Protein AF-0000000077050256 (afdb_homodimer)

Sequence (1268 aa):
MPIDPNLLASLEGQSPIETLSKAVEKNPDDFDSWTKLLSKLDDQDIETMRKYYEQFLGRFPLCYGYWKKYCDQEIKRGSLKKQETIDRVNSIWSRAVAAAPYCVDMWIYYMSFASTYMIAEARDLFQKAVSLVGTDPGAGKLWDSYVMYESSCNSPETLAALYARLLSTPFKDLATYWDPYMAFASQQTVEILASDEELKTLETAFDGDERNKLKSDEDRHIMLKKMLIDARKAVFDMTLEKVKARNVFDKKFKRLYFHFKPVSQNDLANWRAYLDWELINGTTDSITVLFERCLIPCAYYEEFWVKYINWAHMARGLEDSMLIANRCLESYLPHSVKILLTKAELLEEAGDVEKTKSYCEEIVTKRCPELLEGIVFYIELLLRQHDRDGAEELMERFSNEDYSVEANGFIVVYMANYYWKVRKDLSMARSVLTSNKDRCQKSLPFWKFFMNFLYSTAEHPADELLALRGDCMGSALDYASKLEMYQLFLQYYATICEDVANIKQMKLDYSLWKLAVSAEQQAEEQRASQKRPSEESAQNTQTQSQAATQTQPMVQQQQQQQQPMMQQQQQQQPMMQQQPMMQQQPMMQMGQAMPQQMGTVPTDPNSPEYAQYYYQYYQYYGMNYGAQQPVPQKMPIDPNLLASLEGQSPIETLSKAVEKNPDDFDSWTKLLSKLDDQDIETMRKYYEQFLGRFPLCYGYWKKYCDQEIKRGSLKKQETIDRVNSIWSRAVAAAPYCVDMWIYYMSFASTYMIAEARDLFQKAVSLVGTDPGAGKLWDSYVMYESSCNSPETLAALYARLLSTPFKDLATYWDPYMAFASQQTVEILASDEELKTLETAFDGDERNKLKSDEDRHIMLKKMLIDARKAVFDMTLEKVKARNVFDKKFKRLYFHFKPVSQNDLANWRAYLDWELINGTTDSITVLFERCLIPCAYYEEFWVKYINWAHMARGLEDSMLIANRCLESYLPHSVKILLTKAELLEEAGDVEKTKSYCEEIVTKRCPELLEGIVFYIELLLRQHDRDGAEELMERFSNEDYSVEANGFIVVYMANYYWKVRKDLSMARSVLTSNKDRCQKSLPFWKFFMNFLYSTAEHPADELLALRGDCMGSALDYASKLEMYQLFLQYYATICEDVANIKQMKLDYSLWKLAVSAEQQAEEQRASQKRPSEESAQNTQTQSQAATQTQPMVQQQQQQQQPMMQQQQQQQPMMQQQPMMQQQPMMQMGQAMPQQMGTVPTDPNSPEYAQYYYQYYQYYGMNYGAQQPVPQK

Radius of gyration: 46.55 Å; Cα contacts (8 Å, |Δi|>4): 1087; chains: 2; bounding box: 135×128×96 Å

InterPro domains:
  IPR003107 HAT (Half-A-TPR) repeat [SM00386] (44-76)
  IPR003107 HAT (Half-A-TPR) repeat [SM00386] (84-116)
  IPR003107 HAT (Half-A-TPR) repeat [SM00386] (117-152)
  IPR003107 HAT (Half-A-TPR) repeat [SM00386] (154-187)
  IPR003107 HAT (Half-A-TPR) repeat [SM00386] (282-314)
  IPR003107 HAT (Half-A-TPR) repeat [SM00386] (424-456)
  IPR011990 Tetratricopeptide-like helical domain superfamily [G3DSA:1.25.40.10] (21-195)
  IPR011990 Tetratricopeptide-like helical domain superfamily [G3DSA:1.25.40.10] (262-563)
  IPR011990 Tetratricopeptide-like helical domain superfamily [SSF48452] (22-460)
  IPR059164 PRP39, C-terminal HAT repeat [PF23241] (245-382)

Organism: Blastocystis hominis (NCBI:txid12968)

Secondary structure (DSSP, 8-state):
----HHHHHHHS-S-HHHHHHHHHHH-TT-HHHHHHHHHTGGGS-HHHHHHHHHHHHHH-TT-HHHHHHHHHHHHHHH-TTSHHHHHHHHHHHHHHHHH-TT-HHHHHHHHHHHHHH-HHHHHHHHHHHHHHHTTSTT-HHHHHHHHHHHHHTT-HHHHHHHHHHHHTS--TTGGGGHHHHHHHHHTS-HHHHS-HHHHHHHHHHHHT-GGGTT--HHHHHHHHHHHHHHHHHHHHHHHHHHHHHHHHHHTT-S--S--SSPPPHHHHHHHHHHHHHHHHH--HHHHHHHHHHHTTTTTT-HHHHHHHHHHHHHHT-HHHHHHHHHHHHHHT-TT-HHHHHHHHHHHHHTT-HHHHHHHHHHIIIII-TT-HHHHHHHHHHHHHTT-HHHHHHHHHHHHHS---HHHHHHHHHHHHHIIIIIS--HHHHHHHHHHTTTTTTT-HHHHHHHHHHHHHH-SSHHHHHHHHHHHHHTSS--HHHHHHHHHHHHHHHHHH-S-HHHHHHHHHHHHHHHHHHHHHHHHHHHHHHHTS---HHHHTTTGGGG---------------------------------------------------S------TTSHHHHHHHHHHHHHTT------------/----HHHHHHHS-S-HHHHHHHHHHH-TT-HHHHHHHHHTGGGS-HHHHHHHHHHHHHH-TT-HHHHHHHHHHHHHHH-TTSHHHHHHHHHHHHHHHHH-TT-HHHHHHHHHHHHHH-HHHHHHHHHHHHHHHTTSTT-HHHHHHHHHHHHHTT-HHHHHHHHHHHHTS--TTGGGGHHHHHHHHHTS-HHHHS-HHHHHHHHHHHHT-GGGTT--HHHHHHHHHHHHHHHHHHHHHHHHHHHHHHHHHHTT-S--S--SSPPPHHHHHHHHHHHHHHHHH--HHHHHHHHHHHTTTTTT-HHHHHHHHHHHHHHT-HHHHHHHHHHHHHHT-TT-HHHHHHHHHHHHHTT-HHHHHHHHHHIIIII-TT-HHHHHHHHHHHHHTT-HHHHHHHHHHHHHS---HHHHHHHHHHHHHIIIIIS--HHHHHHHHHHTTTTTTT-HHHHHHHHHHHHHH-SSHHHHHHHHHHHHHTSS--HHHHHHHHHHHHHHHHHH-S-HHHHHHHHHHHHHHHHHHHHHHHHHHHHHHHTS---GGGTGGGGTTTS--------------------------------------------------S------TTSHHHHHHHHHHHHHTT------------

Solvent-accessible surface area (backbone atoms only — not comparable to full-atom values): 71798 Å² total; per-residue (Å²): 128,85,75,53,64,66,55,52,57,64,69,47,57,78,48,72,59,56,52,30,50,51,49,29,69,73,34,75,80,42,58,70,45,45,55,56,39,62,71,61,36,81,85,48,57,66,66,61,41,50,52,51,52,52,53,49,41,70,65,42,48,61,42,53,70,55,55,49,51,51,42,49,51,49,41,73,74,56,34,78,86,34,66,69,37,46,52,52,42,48,52,53,44,53,50,45,40,67,67,31,58,54,42,48,69,51,47,39,56,42,47,63,48,28,57,73,75,34,58,89,53,26,62,62,50,48,53,53,46,44,72,53,22,42,52,38,62,76,24,51,67,44,52,52,53,50,52,52,52,39,58,72,65,71,38,66,48,60,40,30,52,48,50,56,51,53,45,59,40,41,23,68,60,49,80,70,49,54,61,61,48,49,61,52,50,72,77,50,54,47,79,46,57,36,52,74,67,54,44,52,53,49,48,51,58,49,66,67,36,76,86,49,73,78,54,50,74,66,54,48,49,53,50,52,34,51,50,49,52,50,53,50,47,52,44,31,51,55,24,49,51,55,30,56,66,49,42,74,51,62,71,68,54,89,69,74,58,46,56,91,63,82,74,54,66,66,48,52,52,46,49,51,52,45,49,55,48,33,71,74,72,48,48,77,63,59,38,50,49,48,51,51,45,51,38,44,39,38,53,81,42,63,70,61,53,53,53,48,31,56,48,32,36,75,75,67,25,67,67,58,19,50,51,51,46,50,50,41,35,72,65,58,42,69,56,36,58,70,57,53,53,49,46,42,52,52,36,43,70,72,62,42,56,66,61,28,52,52,52,41,50,42,38,36,68,66,75,39,56,85,38,63,68,53,47,53,51,45,32,27,50,27,42,32,67,71,30,56,66,62,23,53,51,50,48,51,54,57,59,72,48,86,69,50,63,67,55,43,16,46,47,49,45,52,50,25,46,42,24,42,41,69,69,60,34,59,68,60,17,49,50,52,53,65,74,37,48,76,79,26,30,63,20,66,50,33,53,49,40,52,49,51,49,37,54,54,65,44,91,57,32,54,62,53,49,56,52,47,47,54,53,55,71,69,37,67,43,54,66,72,58,44,51,53,48,48,53,49,49,49,59,57,39,52,61,61,35,67,48,68,67,58,53,52,49,49,51,50,50,50,51,50,50,52,48,50,52,50,48,50,51,49,50,51,48,50,54,53,56,67,65,51,71,73,61,70,69,60,60,67,60,61,66,66,67,70,64,88,69,71,84,72,80,77,78,76,79,82,78,90,79,83,89,83,86,91,80,90,84,87,91,81,87,91,81,87,86,83,90,85,86,86,81,84,81,84,82,82,81,72,79,75,78,71,81,77,75,49,76,59,71,65,76,48,84,82,37,75,66,26,51,48,51,50,30,49,48,28,30,66,70,52,10,61,64,77,79,77,74,78,74,82,75,130,128,83,76,52,64,65,56,53,58,66,68,48,59,79,48,72,58,56,50,29,50,50,49,31,69,75,33,76,81,43,59,69,46,45,55,55,39,61,69,62,34,81,84,48,57,67,68,62,40,51,52,52,52,50,52,48,39,70,67,42,49,62,42,52,69,56,56,51,50,51,42,50,52,48,42,72,74,56,33,80,87,35,68,68,36,47,52,52,43,49,52,51,43,54,50,45,41,67,65,31,58,53,43,47,70,50,48,41,56,41,47,63,48,30,58,72,76,34,58,90,55,28,62,62,50,49,54,54,45,44,76,52,22,42,51,39,61,76,25,52,66,44,53,50,52,50,52,53,51,40,57,71,67,71,40,65,47,61,42,30,52,47,49,56,51,52,46,60,41,41,25,69,59,48,81,70,48,54,60,60,47,50,60,52,51,73,76,49,54,48,78,46,56,36,52,73,66,52,44,51,53,49,48,51,58,48,65,67,36,75,85,49,73,79,53,50,74,68,54,46,50,55,50,51,34,51,52,51,53,49,53,50,47,52,44,30,51,55,24,48,52,55,31,54,68,49,43,72,50,63,70,68,53,88,70,75,59,46,58,91,62,80,74,53,69,66,46,50,52,47,50,52,52,45,51,55,49,34,70,72,72,48,48,76,64,58,38,50,46,48,51,52,44,50,38,43,39,39,51,81,41,63,70,61,52,54,52,46,32,56,47,30,37,74,75,67,25,67,66,57,19,48,51,50,46,48,50,42,36,73,64,58,41,68,53,36,59,71,56,52,52,50,45,42,52,51,35,42,70,73,64,42,55,66,61,29,51,52,51,43,49,42,38,36,68,68,76,38,57,86,37,61,68,52,48,53,49,45,35,26,50,28,41,33,67,70,31,54,67,62,23,50,51,51,50,51,55,58,60,71,48,86,69,50,62,65,53,44,17,46,47,48,46,52,52,23,46,41,25,41,42,72,68,60,34,59,67,62,17,49,49,52,52,66,74,36,47,75,80,27,31,65,20,65,51,33,53,50,41,52,50,52,51,39,53,55,65,44,91,56,31,53,61,53,49,55,52,47,49,53,54,56,70,67,37,66,43,54,66,72,57,45,52,54,49,49,54,49,52,49,58,58,40,51,61,60,36,67,47,69,67,57,53,52,50,48,51,50,50,51,50,49,50,52,47,50,52,50,51,50,52,50,49,50,48,50,54,54,56,67,66,53,71,74,62,72,68,61,62,69,58,66,69,67,76,70,74,82,77,76,87,86,84,83,81,87,81,76,78,93,80,87,82,85,73,92,72,89,79,85,88,77,89,80,88,90,88,90,90,81,85,78,86,81,81,87,80,84,83,70,80,74,78,68,84,75,76,45,73,61,71,64,77,48,86,82,37,73,65,27,51,47,52,51,30,49,48,28,32,66,73,52,13,64,67,79,77,77,75,77,75,83,76,130

Foldseek 3Di:
DPPDVVVVVVVVPCPLLNVLVVVCVVPVPPVVSLVVNLVPCLPPDLVVNVVSLVSNCLQVLQQLVSLVVNLVSLCVVPNLVDPVSLVVNLVSLVVSCVSQVQDLVSLLVNLVSCVVNVVVCNLVSLVSNCLQHVQEQPNVSSLVSNLVSVVVVVQLLVSLVSLLVLLLHAYNCSVVCLVVNCVSLVPDWLPSNDDPVLLVVLVVVQVVDPVNVPPDPVVVRVVSSVVVSVVSVVSNVVSVVVNVVLCVLVVQAPDQAADPDDGDPSNVVSLVVSLVVCLVVHDPSVSVSSLSSVCRHVVQPVVSLVVVLVVCCVVPRLVVSLVSLVCSCPRHAVQAPVSLLVNLVSCVVVVPLVVSLVSLVCNCPPRPVQDLVSLVSNLVSCVVVVNNVVSLVSLVVVLPDDDDLLSNLLSLLVNLCCCVPPVVPLPVSLVSLVVCCQVNLAPLLSLVSNLVSLLPDPPQSLVVLVVSLVSNCPGPHDLVSNLVVLVVSLVSNVVRPDDVVVSVVSVVVSVVSVVVVVVVVVVVVVVVVVPPPCVVVVPPPPPPPPDDPDDDDDPDDDDDDDDDDDDDDDDDDDDDDDDDDDDDDDPDPPPPDPDPPRPDCPPPCPDPVNCVVSCCSSVVSVNNPDPDDPDPDD/DPPPVVVVVVVVPCPLLNVLVVVCVVPVPPVVSLVVNLVPCLPPDLVVNVVSLVSNCLQVLQQLVSLVVNLVSLCVVPNLVDVVSLVVNLVSLVVSCVLQVQDLVSLLVNLVSCVPNVVVCNLVSLVSNCLQHVQEQPNVSSLVSNLVSVVVVVQLLVSLVSLLVLLLHAYNCSVVCLVVNCVSLVPDWLPSNDDPVLLVVLVVVQVVDPVNVPPDPVVVRVVSSVVVSVVSVVSNVVSVVVNVVLCVLVVQAPDQAADPDDGDPSNVVSLVVSLVVCLVVHDPSVSVSSLSSVCRHVVQPVVSLLVVLVVCCVVPRLVVSLVSLCCSCPRHAVQAPVSLLVNLVSCVVVVPLVVSLVSLVCNCPPRPVQDLVSLVSNLVSCVVVVNNVVSLVSLVVVLPDDDDLLSNLLSLLVNLCCCVPPVVPLPVSLVSLVVCCQVNLAPLLSLVSNLVSLLPDPPQSLVVLVVSLVSNVPGPYDLVSNLVVLVVSLVSNVVRPDDVVVSVVSVVVSVVSVVVVVVVVVVVVVVVVVPPPPVVVVPPPPPPPPDDPDDDDDDDDDDDDDDDDDDDDDDDDDDDDDDDDDDDDDPDPPPPPPPCPRPDQPPPCPDPVNCVVSCVSSVVSVNNPDPPDPDPDD

Structure (mmCIF, N/CA/C/O backbone):
data_AF-0000000077050256-model_v1
#
loop_
_entity.id
_entity.type
_entity.pdbx_description
1 polymer 'Suppressor of forked domain-containing protein'
#
loop_
_atom_site.group_PDB
_atom_site.id
_atom_site.type_symbol
_atom_site.label_atom_id
_atom_site.label_alt_id
_atom_site.label_comp_id
_atom_site.label_asym_id
_atom_site.label_entity_id
_atom_site.label_seq_id
_atom_site.pdbx_PDB_ins_code
_atom_site.Cartn_x
_atom_site.Cartn_y
_atom_site.Cartn_z
_atom_site.occupancy
_atom_site.B_iso_or_equiv
_atom_site.auth_seq_id
_atom_site.auth_comp_id
_atom_site.auth_asym_id
_atom_site.auth_atom_id
_atom_site.pdbx_PDB_model_num
ATOM 1 N N . MET A 1 1 ? 68.938 -27.359 -32.656 1 33.06 1 MET A N 1
ATOM 2 C CA . MET A 1 1 ? 68.438 -27.891 -31.375 1 33.06 1 MET A CA 1
ATOM 3 C C . MET A 1 1 ? 66.938 -28.109 -31.406 1 33.06 1 MET A C 1
ATOM 5 O O . MET A 1 1 ? 66.188 -27.203 -31.781 1 33.06 1 MET A O 1
ATOM 9 N N . PRO A 1 2 ? 66.438 -29.312 -31.5 1 42.5 2 PRO A N 1
ATOM 10 C CA . PRO A 1 2 ? 65 -29.625 -31.641 1 42.5 2 PRO A CA 1
ATOM 11 C C . PRO A 1 2 ? 64.125 -29.047 -30.5 1 42.5 2 PRO A C 1
ATOM 13 O O . PRO A 1 2 ? 64.625 -29.016 -29.344 1 42.5 2 PRO A O 1
ATOM 16 N N . ILE A 1 3 ? 63.406 -27.875 -30.859 1 47.66 3 ILE A N 1
ATOM 17 C CA . ILE A 1 3 ? 62.5 -27.234 -29.906 1 47.66 3 ILE A CA 1
ATOM 18 C C . ILE A 1 3 ? 61.688 -28.281 -29.172 1 47.66 3 ILE A C 1
ATOM 20 O O . ILE A 1 3 ? 61.156 -29.203 -29.797 1 47.66 3 ILE A O 1
ATOM 24 N N . ASP A 1 4 ? 62.062 -28.484 -27.953 1 47.81 4 ASP A N 1
ATOM 25 C CA . ASP A 1 4 ? 61.406 -29.453 -27.062 1 47.81 4 ASP A CA 1
ATOM 26 C C . ASP A 1 4 ? 59.906 -29.438 -27.219 1 47.81 4 ASP A C 1
ATOM 28 O O . ASP A 1 4 ? 59.281 -28.375 -27.125 1 47.81 4 ASP A O 1
ATOM 32 N N . PRO A 1 5 ? 59.312 -30.391 -27.922 1 52.81 5 PRO A N 1
ATOM 33 C CA . PRO A 1 5 ? 57.875 -30.453 -28.125 1 52.81 5 PRO A CA 1
ATOM 34 C C . PRO A 1 5 ? 57.062 -30.172 -26.844 1 52.81 5 PRO A C 1
ATOM 36 O O . PRO A 1 5 ? 55.906 -29.75 -26.922 1 52.81 5 PRO A O 1
ATOM 39 N N . ASN A 1 6 ? 57.656 -30.516 -25.766 1 48.84 6 ASN A N 1
ATOM 40 C CA . ASN A 1 6 ? 57 -30.219 -24.5 1 48.84 6 ASN A CA 1
ATOM 41 C C . ASN A 1 6 ? 56.906 -28.719 -24.234 1 48.84 6 ASN A C 1
ATOM 43 O O . ASN A 1 6 ? 56 -28.234 -23.578 1 48.84 6 ASN A O 1
ATOM 47 N N . LEU A 1 7 ? 58 -27.938 -24.422 1 48.88 7 LEU A N 1
ATOM 48 C CA . LEU A 1 7 ? 57.969 -26.484 -24.312 1 48.88 7 LEU A CA 1
ATOM 49 C C . LEU A 1 7 ? 57 -25.875 -25.312 1 48.88 7 LEU A C 1
ATOM 51 O O . LEU A 1 7 ? 56.281 -24.938 -25 1 48.88 7 LEU A O 1
ATOM 55 N N . LEU A 1 8 ? 57 -26.328 -26.625 1 44.5 8 LEU A N 1
ATOM 56 C CA . LEU A 1 8 ? 55.969 -25.875 -27.562 1 44.5 8 LEU A CA 1
ATOM 57 C C . LEU A 1 8 ? 54.562 -26.188 -27.031 1 44.5 8 LEU A C 1
ATOM 59 O O . LEU A 1 8 ? 53.656 -25.359 -27.156 1 44.5 8 LEU A O 1
ATOM 63 N N . ALA A 1 9 ? 54.344 -27.391 -26.5 1 48.91 9 ALA A N 1
ATOM 64 C CA . ALA A 1 9 ? 53.062 -27.734 -25.875 1 48.91 9 ALA A CA 1
ATOM 65 C C . ALA A 1 9 ? 52.781 -26.781 -24.703 1 48.91 9 ALA A C 1
ATOM 67 O O . ALA A 1 9 ? 51.625 -26.406 -24.484 1 48.91 9 ALA A O 1
ATOM 68 N N . SER A 1 10 ? 53.688 -26.422 -23.828 1 47.28 10 SER A N 1
ATOM 69 C CA . SER A 1 10 ? 53.531 -25.469 -22.75 1 47.28 10 SER A CA 1
ATOM 70 C C . SER A 1 10 ? 53.312 -24.062 -23.281 1 47.28 10 SER A C 1
ATOM 72 O O . SER A 1 10 ? 52.719 -23.219 -22.594 1 47.28 10 SER A O 1
ATOM 74 N N . LEU A 1 11 ? 54.094 -23.469 -24.125 1 45.75 11 LEU A N 1
ATOM 75 C CA . LEU A 1 11 ? 53.906 -22.156 -24.75 1 45.75 11 LEU A CA 1
ATOM 76 C C . LEU A 1 11 ? 52.625 -22.125 -25.562 1 45.75 11 LEU A C 1
ATOM 78 O O . LEU A 1 11 ? 52.219 -21.062 -26.047 1 45.75 11 LEU A O 1
ATOM 82 N N . GLU A 1 12 ? 52.312 -23.203 -26.422 1 43.84 12 GLU A N 1
ATOM 83 C CA . GLU A 1 12 ? 51 -23.25 -27.047 1 43.84 12 GLU A CA 1
ATOM 84 C C . GLU A 1 12 ? 49.906 -23.094 -26.016 1 43.84 12 GLU A C 1
ATOM 86 O O . GLU A 1 12 ? 49.875 -23.797 -25 1 43.84 12 GLU A O 1
ATOM 91 N N . GLY A 1 13 ? 49.469 -21.938 -25.578 1 48.62 13 GLY A N 1
ATOM 92 C CA . GLY A 1 13 ? 48.406 -21.484 -24.703 1 48.62 13 GLY A CA 1
ATOM 93 C C . GLY A 1 13 ? 47.344 -22.547 -24.453 1 48.62 13 GLY A C 1
ATOM 94 O O . GLY A 1 13 ? 47.312 -23.578 -25.125 1 48.62 13 GLY A O 1
ATOM 95 N N . GLN A 1 14 ? 46.938 -22.656 -23.172 1 57.84 14 GLN A N 1
ATOM 96 C CA . GLN A 1 14 ? 45.875 -23.609 -22.859 1 57.84 14 GLN A CA 1
ATOM 97 C C . GLN A 1 14 ? 44.906 -23.734 -24.047 1 57.84 14 GLN A C 1
ATOM 99 O O . GLN A 1 14 ? 44.469 -22.734 -24.609 1 57.84 14 GLN A O 1
ATOM 104 N N . SER A 1 15 ? 45 -24.812 -24.766 1 72.31 15 SER A N 1
ATOM 105 C CA . SER A 1 15 ? 44.062 -25.078 -25.859 1 72.31 15 SER A CA 1
ATOM 106 C C . SER A 1 15 ? 42.656 -24.625 -25.5 1 72.31 15 SER A C 1
ATOM 108 O O . SER A 1 15 ? 42.281 -24.578 -24.328 1 72.31 15 SER A O 1
ATOM 110 N N . PRO A 1 16 ? 42.094 -23.859 -26.422 1 80.56 16 PRO A N 1
ATOM 111 C CA . PRO A 1 16 ? 40.719 -23.406 -26.203 1 80.56 16 PRO A CA 1
ATOM 112 C C . PRO A 1 16 ? 39.812 -24.469 -25.562 1 80.56 16 PRO A C 1
ATOM 114 O O . PRO A 1 16 ? 39 -24.156 -24.719 1 80.56 16 PRO A O 1
ATOM 117 N N . ILE A 1 17 ? 40.125 -25.688 -25.781 1 85.69 17 ILE A N 1
ATOM 118 C CA . ILE A 1 17 ? 39.312 -26.781 -25.25 1 85.69 17 ILE A CA 1
ATOM 119 C C . ILE A 1 17 ? 39.594 -26.969 -23.766 1 85.69 17 ILE A C 1
ATOM 121 O O . ILE A 1 17 ? 38.688 -27.219 -22.969 1 85.69 17 ILE A O 1
ATOM 125 N N . GLU A 1 18 ? 40.844 -26.844 -23.469 1 85.62 18 GLU A N 1
ATOM 126 C CA . GLU A 1 18 ? 41.25 -27 -22.062 1 85.62 18 GLU A CA 1
ATOM 127 C C . GLU A 1 18 ? 40.656 -25.891 -21.203 1 85.62 18 GLU A C 1
ATOM 129 O O . GLU A 1 18 ? 40.188 -26.141 -20.078 1 85.62 18 GLU A O 1
ATOM 134 N N . THR A 1 19 ? 40.688 -24.797 -21.797 1 89.44 19 THR A N 1
ATOM 135 C CA . THR A 1 19 ? 40.156 -23.656 -21.078 1 89.44 19 THR A CA 1
ATOM 136 C C . THR A 1 19 ? 38.625 -23.812 -20.891 1 89.44 19 THR A C 1
ATOM 138 O O . THR A 1 19 ? 38.125 -23.578 -19.797 1 89.44 19 THR A O 1
ATOM 141 N N . LEU A 1 20 ? 38.031 -24.203 -21.906 1 90 20 LEU A N 1
ATOM 142 C CA . LEU A 1 20 ? 36.594 -24.359 -21.859 1 90 20 LEU A CA 1
ATOM 143 C C . LEU A 1 20 ? 36.219 -25.547 -20.969 1 90 20 LEU A C 1
ATOM 145 O O . LEU A 1 20 ? 35.188 -25.484 -20.266 1 90 20 LEU A O 1
ATOM 149 N N . SER A 1 21 ? 36.969 -26.547 -20.969 1 90.44 21 SER A N 1
ATOM 150 C CA . SER A 1 21 ? 36.719 -27.719 -20.125 1 90.44 21 SER A CA 1
ATOM 151 C C . SER A 1 21 ? 36.812 -27.359 -18.656 1 90.44 21 SER A C 1
ATOM 153 O O . SER A 1 21 ? 36 -27.828 -17.844 1 90.44 21 SER A O 1
ATOM 155 N N . LYS A 1 22 ? 37.688 -26.594 -18.359 1 91.06 22 LYS A N 1
ATOM 156 C CA . LYS A 1 22 ? 37.844 -26.141 -16.984 1 91.06 22 LYS A CA 1
ATOM 157 C C . LYS A 1 22 ? 36.688 -25.25 -16.562 1 91.06 22 LYS A C 1
ATOM 159 O O . LYS A 1 22 ? 36.25 -25.312 -15.414 1 91.06 22 LYS A O 1
ATOM 164 N N . ALA A 1 23 ? 36.25 -24.516 -17.453 1 90.44 23 ALA A N 1
ATOM 165 C CA . ALA A 1 23 ? 35.156 -23.594 -17.172 1 90.44 23 ALA A CA 1
ATOM 166 C C . ALA A 1 23 ? 33.875 -24.375 -16.844 1 90.44 23 ALA A C 1
ATOM 168 O O . ALA A 1 23 ? 33.156 -24.031 -15.898 1 90.44 23 ALA A O 1
ATOM 169 N N . VAL A 1 24 ? 33.594 -25.422 -17.547 1 91.19 24 VAL A N 1
ATOM 170 C CA . VAL A 1 24 ? 32.344 -26.172 -17.359 1 91.19 24 VAL A CA 1
ATOM 171 C C . VAL A 1 24 ? 32.469 -27.062 -16.125 1 91.19 24 VAL A C 1
ATOM 173 O O . VAL A 1 24 ? 31.484 -27.375 -15.469 1 91.19 24 VAL A O 1
ATOM 176 N N . GLU A 1 25 ? 33.688 -27.453 -15.828 1 90.62 25 GLU A N 1
ATOM 177 C CA . GLU A 1 25 ? 33.906 -28.234 -14.617 1 90.62 25 GLU A CA 1
ATOM 178 C C . GLU A 1 25 ? 33.75 -27.359 -13.367 1 90.62 25 GLU A C 1
ATOM 180 O O . GLU A 1 25 ? 33.25 -27.828 -12.344 1 90.62 25 GLU A O 1
ATOM 185 N N . LYS A 1 26 ? 34.156 -26.172 -13.531 1 90.62 26 LYS A N 1
ATOM 186 C CA . LYS A 1 26 ? 34.031 -25.234 -12.422 1 90.62 26 LYS A CA 1
ATOM 187 C C . LYS A 1 26 ? 32.562 -24.844 -12.211 1 90.62 26 LYS A C 1
ATOM 189 O O . LYS A 1 26 ? 32.125 -24.734 -11.07 1 90.62 26 LYS A O 1
ATOM 194 N N . ASN A 1 27 ? 31.938 -24.594 -13.367 1 91.25 27 ASN A N 1
ATOM 195 C CA . ASN A 1 27 ? 30.516 -24.25 -13.305 1 91.25 27 ASN A CA 1
ATOM 196 C C . ASN A 1 27 ? 29.703 -25.062 -14.305 1 91.25 27 ASN A C 1
ATOM 198 O O . ASN A 1 27 ? 29.438 -24.594 -15.414 1 91.25 27 ASN A O 1
ATOM 202 N N . PRO A 1 28 ? 29.266 -26.109 -13.781 1 88.75 28 PRO A N 1
ATOM 203 C CA . PRO A 1 28 ? 28.531 -27.016 -14.68 1 88.75 28 PRO A CA 1
ATOM 204 C C . PRO A 1 28 ? 27.234 -26.391 -15.188 1 88.75 28 PRO A C 1
ATOM 206 O O . PRO A 1 28 ? 26.625 -26.906 -16.125 1 88.75 28 PRO A O 1
ATOM 209 N N . ASP A 1 29 ? 26.797 -25.281 -14.664 1 87.12 29 ASP A N 1
ATOM 210 C CA . ASP A 1 29 ? 25.547 -24.672 -15.078 1 87.12 29 ASP A CA 1
ATOM 211 C C . ASP A 1 29 ? 25.766 -23.578 -16.109 1 87.12 29 ASP A C 1
ATOM 213 O O . ASP A 1 29 ? 24.812 -22.969 -16.609 1 87.12 29 ASP A O 1
ATOM 217 N N . ASP A 1 30 ? 27.016 -23.391 -16.438 1 89.56 30 ASP A N 1
ATOM 218 C CA . ASP A 1 30 ? 27.344 -22.359 -17.406 1 89.56 30 ASP A CA 1
ATOM 219 C C . ASP A 1 30 ? 27.062 -22.828 -18.828 1 89.56 30 ASP A C 1
ATOM 221 O O . ASP A 1 30 ? 27.938 -23.391 -19.5 1 89.56 30 ASP A O 1
ATOM 225 N N . PHE A 1 31 ? 25.969 -22.531 -19.359 1 90.19 31 PHE A N 1
ATOM 226 C CA . PHE A 1 31 ? 25.484 -23 -20.656 1 90.19 31 PHE A CA 1
ATOM 227 C C . PHE A 1 31 ? 26.344 -22.453 -21.781 1 90.19 31 PHE A C 1
ATOM 229 O O . PHE A 1 31 ? 26.625 -23.156 -22.75 1 90.19 31 PHE A O 1
ATOM 236 N N . ASP A 1 32 ? 26.719 -21.25 -21.688 1 89.88 32 ASP A N 1
ATOM 237 C CA . ASP A 1 32 ? 27.5 -20.594 -22.734 1 89.88 32 ASP A CA 1
ATOM 238 C C . ASP A 1 32 ? 28.844 -21.281 -22.922 1 89.88 32 ASP A C 1
ATOM 240 O O . ASP A 1 32 ? 29.281 -21.531 -24.047 1 89.88 32 ASP A O 1
ATOM 244 N N . SER A 1 33 ? 29.469 -21.578 -21.891 1 92.12 33 SER A N 1
ATOM 245 C CA . SER A 1 33 ? 30.75 -22.266 -21.953 1 92.12 33 SER A CA 1
ATOM 246 C C . SER A 1 33 ? 30.594 -23.672 -22.531 1 92.12 33 SER A C 1
ATOM 248 O O . SER A 1 33 ? 31.438 -24.141 -23.297 1 92.12 33 SER A O 1
ATOM 250 N N . TRP A 1 34 ? 29.5 -24.328 -22.156 1 93.12 34 TRP A N 1
ATOM 251 C CA . TRP A 1 34 ? 29.219 -25.641 -22.703 1 93.12 34 TRP A CA 1
ATOM 252 C C . TRP A 1 34 ? 29.062 -25.594 -24.219 1 93.12 34 TRP A C 1
ATOM 254 O O . TRP A 1 34 ? 29.641 -26.391 -24.938 1 93.12 34 TRP A O 1
ATOM 264 N N . THR A 1 35 ? 28.266 -24.688 -24.719 1 91.62 35 THR A N 1
ATOM 265 C CA . THR A 1 35 ? 28 -24.562 -26.141 1 91.62 35 THR A CA 1
ATOM 266 C C . THR A 1 35 ? 29.297 -24.312 -26.906 1 91.62 35 THR A C 1
ATOM 268 O O . THR A 1 35 ? 29.516 -24.891 -27.984 1 91.62 35 THR A O 1
ATOM 271 N N . LYS A 1 36 ? 30.156 -23.484 -26.391 1 92.38 36 LYS A N 1
ATOM 272 C CA . LYS A 1 36 ? 31.438 -23.219 -27 1 92.38 36 LYS A CA 1
ATOM 273 C C . LYS A 1 36 ? 32.312 -24.453 -27.016 1 92.38 36 LYS A C 1
ATOM 275 O O . LYS A 1 36 ? 33 -24.75 -28 1 92.38 36 LYS A O 1
ATOM 280 N N . LEU A 1 37 ? 32.281 -25.141 -25.953 1 93.56 37 LEU A N 1
ATOM 281 C CA . LEU A 1 37 ? 33.094 -26.359 -25.844 1 93.56 37 LEU A CA 1
ATOM 282 C C . LEU A 1 37 ? 32.656 -27.406 -26.859 1 93.56 37 LEU A C 1
ATOM 284 O O . LEU A 1 37 ? 33.469 -27.953 -27.594 1 93.56 37 LEU A O 1
ATOM 288 N N . LEU A 1 38 ? 31.406 -27.672 -26.938 1 93.81 38 LEU A N 1
ATOM 289 C CA . LEU A 1 38 ? 30.859 -28.703 -27.812 1 93.81 38 LEU A CA 1
ATOM 290 C C . LEU A 1 38 ? 31.094 -28.344 -29.281 1 93.81 38 LEU A C 1
ATOM 292 O O . LEU A 1 38 ? 31.281 -29.234 -30.125 1 93.81 38 LEU A O 1
ATOM 296 N N . SER A 1 39 ? 31.094 -27.078 -29.594 1 91.25 39 SER A N 1
ATOM 297 C CA . SER A 1 39 ? 31.328 -26.641 -30.969 1 91.25 39 SER A CA 1
ATOM 298 C C . SER A 1 39 ? 32.75 -26.938 -31.406 1 91.25 39 SER A C 1
ATOM 300 O O . SER A 1 39 ? 33.062 -27.016 -32.594 1 91.25 39 SER A O 1
ATOM 302 N N . LYS A 1 40 ? 33.625 -27.156 -30.5 1 89.56 40 LYS A N 1
ATOM 303 C CA . LYS A 1 40 ? 35.031 -27.359 -30.812 1 89.56 40 LYS A CA 1
ATOM 304 C C . LYS A 1 40 ? 35.406 -28.828 -30.75 1 89.56 40 LYS A C 1
ATOM 306 O O . LYS A 1 40 ? 36.562 -29.188 -30.953 1 89.56 40 LYS A O 1
ATOM 311 N N . LEU A 1 41 ? 34.469 -29.688 -30.562 1 89.31 41 LEU A N 1
ATOM 312 C CA . LEU A 1 41 ? 34.781 -31.109 -30.344 1 89.31 41 LEU A CA 1
ATOM 313 C C . LEU A 1 41 ? 34.875 -31.859 -31.672 1 89.31 41 LEU A C 1
ATOM 315 O O . LEU A 1 41 ? 35.25 -33.031 -31.703 1 89.31 41 LEU A O 1
ATOM 319 N N . ASP A 1 42 ? 34.594 -31.266 -32.75 1 83.88 42 ASP A N 1
ATOM 320 C CA . ASP A 1 42 ? 34.531 -31.938 -34.031 1 83.88 42 ASP A CA 1
ATOM 321 C C . ASP A 1 42 ? 35.906 -32.562 -34.375 1 83.88 42 ASP A C 1
ATOM 323 O O . ASP A 1 42 ? 35.938 -33.625 -35 1 83.88 42 ASP A O 1
ATOM 327 N N . ASP A 1 43 ? 36.969 -31.906 -33.906 1 82.5 43 ASP A N 1
ATOM 328 C CA . ASP A 1 43 ? 38.281 -32.344 -34.281 1 82.5 43 ASP A CA 1
ATOM 329 C C . ASP A 1 43 ? 38.938 -33.188 -33.156 1 82.5 43 ASP A C 1
ATOM 331 O O . ASP A 1 43 ? 40.094 -33.594 -33.25 1 82.5 43 ASP A O 1
ATOM 335 N N . GLN A 1 44 ? 38.156 -33.531 -32.25 1 86.69 44 GLN A N 1
ATOM 336 C CA . GLN A 1 44 ? 38.688 -34.281 -31.109 1 86.69 44 GLN A CA 1
ATOM 337 C C . GLN A 1 44 ? 38.375 -35.75 -31.25 1 86.69 44 GLN A C 1
ATOM 339 O O . GLN A 1 44 ? 37.562 -36.156 -32.125 1 86.69 44 GLN A O 1
ATOM 344 N N . ASP A 1 45 ? 39.062 -36.562 -30.391 1 89.75 45 ASP A N 1
ATOM 345 C CA . ASP A 1 45 ? 38.844 -38 -30.406 1 89.75 45 ASP A CA 1
ATOM 346 C C . ASP A 1 45 ? 37.438 -38.344 -29.906 1 89.75 45 ASP A C 1
ATOM 348 O O . ASP A 1 45 ? 36.812 -37.562 -29.172 1 89.75 45 ASP A O 1
ATOM 352 N N . ILE A 1 46 ? 36.875 -39.469 -30.266 1 91 46 ILE A N 1
ATOM 353 C CA . ILE A 1 46 ? 35.5 -39.875 -30.047 1 91 46 ILE A CA 1
ATOM 354 C C . ILE A 1 46 ? 35.25 -40.031 -28.547 1 91 46 ILE A C 1
ATOM 356 O O . ILE A 1 46 ? 34.156 -39.719 -28.062 1 91 46 ILE A O 1
ATOM 360 N N . GLU A 1 47 ? 36.219 -40.469 -27.891 1 92.62 47 GLU A N 1
ATOM 361 C CA . GLU A 1 47 ? 36.062 -40.656 -26.453 1 92.62 47 GLU A CA 1
ATOM 362 C C . GLU A 1 47 ? 35.906 -39.344 -25.719 1 92.62 47 GLU A C 1
ATOM 364 O O . GLU A 1 47 ? 35.094 -39.219 -24.797 1 92.62 47 GLU A O 1
ATOM 369 N N . THR A 1 48 ? 36.688 -38.375 -26.156 1 91.81 48 THR A N 1
ATOM 370 C CA . THR A 1 48 ? 36.562 -37.062 -25.578 1 91.81 48 THR A CA 1
ATOM 371 C C . THR A 1 48 ? 35.219 -36.438 -25.906 1 91.81 48 THR A C 1
ATOM 373 O O . THR A 1 48 ? 34.594 -35.812 -25.062 1 91.81 48 THR A O 1
ATOM 376 N N . MET A 1 49 ? 34.844 -36.625 -27.078 1 93.31 49 MET A N 1
ATOM 377 C CA . MET A 1 49 ? 33.531 -36.125 -27.516 1 93.31 49 MET A CA 1
ATOM 378 C C . MET A 1 49 ? 32.406 -36.75 -26.703 1 93.31 49 MET A C 1
ATOM 380 O O . MET A 1 49 ? 31.547 -36.062 -26.172 1 93.31 49 MET A O 1
ATOM 384 N N . ARG A 1 50 ? 32.438 -38.094 -26.531 1 95.38 50 ARG A N 1
ATOM 385 C CA . ARG A 1 50 ? 31.438 -38.812 -25.766 1 95.38 50 ARG A CA 1
ATOM 386 C C . ARG A 1 50 ? 31.391 -38.344 -24.328 1 95.38 50 ARG A C 1
ATOM 388 O O . ARG A 1 50 ? 30.297 -38.125 -23.781 1 95.38 50 ARG A O 1
ATOM 395 N N . LYS A 1 51 ? 32.469 -38.062 -23.797 1 94.31 51 LYS A N 1
ATOM 396 C CA . LYS A 1 51 ? 32.562 -37.625 -22.406 1 94.31 51 LYS A CA 1
ATOM 397 C C . LYS A 1 51 ? 31.828 -36.312 -22.188 1 94.31 51 LYS A C 1
ATOM 399 O O . LYS A 1 51 ? 31 -36.219 -21.281 1 94.31 51 LYS A O 1
ATOM 404 N N . TYR A 1 52 ? 32.031 -35.375 -23.047 1 94 52 TYR A N 1
ATOM 405 C CA . TYR A 1 52 ? 31.5 -34.062 -22.812 1 94 52 TYR A CA 1
ATOM 406 C C . TYR A 1 52 ? 30.031 -33.969 -23.25 1 94 52 TYR A C 1
ATOM 408 O O . TYR A 1 52 ? 29.234 -33.281 -22.641 1 94 52 TYR A O 1
ATOM 416 N N . TYR A 1 53 ? 29.625 -34.688 -24.234 1 95.69 53 TYR A N 1
ATOM 417 C CA . TYR A 1 53 ? 28.219 -34.75 -24.594 1 95.69 53 TYR A CA 1
ATOM 418 C C . TYR A 1 53 ? 27.406 -35.438 -23.484 1 95.69 53 TYR A C 1
ATOM 420 O O . TYR A 1 53 ? 26.312 -34.969 -23.156 1 95.69 53 TYR A O 1
ATOM 428 N N . GLU A 1 54 ? 27.969 -36.438 -22.906 1 95.44 54 GLU A N 1
ATOM 429 C CA . GLU A 1 54 ? 27.281 -37.156 -21.828 1 95.44 54 GLU A CA 1
ATOM 430 C C . GLU A 1 54 ? 27.109 -36.25 -20.594 1 95.44 54 GLU A C 1
ATOM 432 O O . GLU A 1 54 ? 26.047 -36.25 -19.984 1 95.44 54 GLU A O 1
ATOM 437 N N . GLN A 1 55 ? 28.109 -35.562 -20.344 1 94.31 55 GLN A N 1
ATOM 438 C CA . GLN A 1 55 ? 28.047 -34.656 -19.188 1 94.31 55 GLN A CA 1
ATOM 439 C C . GLN A 1 55 ? 27.062 -33.531 -19.453 1 94.31 55 GLN A C 1
ATOM 441 O O . GLN A 1 55 ? 26.25 -33.188 -18.578 1 94.31 55 GLN A O 1
ATOM 446 N N . PHE A 1 56 ? 27.156 -33 -20.594 1 94.5 56 PHE A N 1
ATOM 447 C CA . PHE A 1 56 ? 26.297 -31.875 -20.953 1 94.5 56 PHE A CA 1
ATOM 448 C C . PHE A 1 56 ? 24.828 -32.312 -20.953 1 94.5 56 PHE A C 1
ATOM 450 O O . PHE A 1 56 ? 23.984 -31.625 -20.359 1 94.5 56 PHE A O 1
ATOM 457 N N . LEU A 1 57 ? 24.547 -33.375 -21.484 1 95.31 57 LEU A N 1
ATOM 458 C CA . LEU A 1 57 ? 23.156 -33.844 -21.656 1 95.31 57 LEU A CA 1
ATOM 459 C C . LEU A 1 57 ? 22.625 -34.438 -20.359 1 95.31 57 LEU A C 1
ATOM 461 O O . LEU A 1 57 ? 21.422 -34.562 -20.172 1 95.31 57 LEU A O 1
ATOM 465 N N . GLY A 1 58 ? 23.484 -34.812 -19.469 1 91.88 58 GLY A N 1
ATOM 466 C CA . GLY A 1 58 ? 23.078 -35.156 -18.125 1 91.88 58 GLY A CA 1
ATOM 467 C C . GLY A 1 58 ? 22.562 -33.969 -17.328 1 91.88 58 GLY A C 1
ATOM 468 O O . GLY A 1 58 ? 21.625 -34.094 -16.547 1 91.88 58 GLY A O 1
ATOM 469 N N . ARG A 1 59 ? 23.219 -32.875 -17.688 1 90.94 59 ARG A N 1
ATOM 470 C CA . ARG A 1 59 ? 22.859 -31.656 -16.984 1 90.94 59 ARG A CA 1
ATOM 471 C C . ARG A 1 59 ? 21.703 -30.953 -17.656 1 90.94 59 ARG A C 1
ATOM 473 O O . ARG A 1 59 ? 20.859 -30.344 -16.984 1 90.94 59 ARG A O 1
ATOM 480 N N . PHE A 1 60 ? 21.703 -31.047 -18.953 1 93.06 60 PHE A N 1
ATOM 481 C CA . PHE A 1 60 ? 20.672 -30.375 -19.734 1 93.06 60 PHE A CA 1
ATOM 482 C C . PHE A 1 60 ? 19.969 -31.359 -20.672 1 93.06 60 PHE A C 1
ATOM 484 O O . PHE A 1 60 ? 20.078 -31.25 -21.891 1 93.06 60 PHE A O 1
ATOM 491 N N . PRO A 1 61 ? 19.172 -32.125 -20.078 1 93.88 61 PRO A N 1
ATOM 492 C CA . PRO A 1 61 ? 18.562 -33.219 -20.875 1 93.88 61 PRO A CA 1
ATOM 493 C C . PRO A 1 61 ? 17.484 -32.719 -21.828 1 93.88 61 PRO A C 1
ATOM 495 O O . PRO A 1 61 ? 17.078 -33.438 -22.75 1 93.88 61 PRO A O 1
ATOM 498 N N . LEU A 1 62 ? 17 -31.516 -21.734 1 95.06 62 LEU A N 1
ATOM 499 C CA . LEU A 1 62 ? 15.898 -31.016 -22.547 1 95.06 62 LEU A CA 1
ATOM 500 C C . LEU A 1 62 ? 16.422 -30.391 -23.828 1 95.06 62 LEU A C 1
ATOM 502 O O . LEU A 1 62 ? 15.633 -29.984 -24.688 1 95.06 62 LEU A O 1
ATOM 506 N N . CYS A 1 63 ? 17.734 -30.297 -24 1 93.94 63 CYS A N 1
ATOM 507 C CA . CYS A 1 63 ? 18.328 -29.719 -25.203 1 93.94 63 CYS A CA 1
ATOM 508 C C . CYS A 1 63 ? 18.312 -30.703 -26.359 1 93.94 63 CYS A C 1
ATOM 510 O O . CYS A 1 63 ? 19.328 -31.328 -26.656 1 93.94 63 CYS A O 1
ATOM 512 N N . TYR A 1 64 ? 17.234 -30.766 -27.031 1 94.19 64 TYR A N 1
ATOM 513 C CA . TYR A 1 64 ? 17.031 -31.797 -28.031 1 94.19 64 TYR A CA 1
ATOM 514 C C . TYR A 1 64 ? 18.031 -31.656 -29.188 1 94.19 64 TYR A C 1
ATOM 516 O O . TYR A 1 64 ? 18.469 -32.656 -29.766 1 94.19 64 TYR A O 1
ATOM 524 N N . GLY A 1 65 ? 18.406 -30.375 -29.562 1 94.19 65 GLY A N 1
ATOM 525 C CA . GLY A 1 65 ? 19.359 -30.141 -30.641 1 94.19 65 GLY A CA 1
ATOM 526 C C . GLY A 1 65 ? 20.703 -30.797 -30.391 1 94.19 65 GLY A C 1
ATOM 527 O O . GLY A 1 65 ? 21.344 -31.281 -31.328 1 94.19 65 GLY A O 1
ATOM 528 N N . TYR A 1 66 ? 21.062 -30.859 -29.219 1 95.5 66 TYR A N 1
ATOM 529 C CA . TYR A 1 66 ? 22.375 -31.406 -28.891 1 95.5 66 TYR A CA 1
ATOM 530 C C . TYR A 1 66 ? 22.359 -32.938 -28.859 1 95.5 66 TYR A C 1
ATOM 532 O O . TYR A 1 66 ? 23.375 -33.562 -29.094 1 95.5 66 TYR A O 1
ATOM 540 N N . TRP A 1 67 ? 21.203 -33.469 -28.484 1 97.19 67 TRP A N 1
ATOM 541 C CA . TRP A 1 67 ? 21.062 -34.938 -28.672 1 97.19 67 TRP A CA 1
ATOM 542 C C . TRP A 1 67 ? 21.25 -35.312 -30.125 1 97.19 67 TRP A C 1
ATOM 544 O O . TRP A 1 67 ? 21.938 -36.281 -30.438 1 97.19 67 TRP A O 1
ATOM 554 N N . LYS A 1 68 ? 20.625 -34.562 -31.016 1 96.81 68 LYS A N 1
ATOM 555 C CA . LYS A 1 68 ? 20.75 -34.781 -32.438 1 96.81 68 LYS A CA 1
ATOM 556 C C . LYS A 1 68 ? 22.203 -34.656 -32.906 1 96.81 68 LYS A C 1
ATOM 558 O O . LYS A 1 68 ? 22.719 -35.5 -33.656 1 96.81 68 LYS A O 1
ATOM 563 N N . LYS A 1 69 ? 22.859 -33.562 -32.469 1 95.94 69 LYS A N 1
ATOM 564 C CA . LYS A 1 69 ? 24.25 -33.344 -32.812 1 95.94 69 LYS A CA 1
ATOM 565 C C . LYS A 1 69 ? 25.125 -34.5 -32.344 1 95.94 69 LYS A C 1
ATOM 567 O O . LYS A 1 69 ? 26.062 -34.906 -33.031 1 95.94 69 LYS A O 1
ATOM 572 N N . TYR A 1 70 ? 24.859 -35.031 -31.156 1 96.62 70 TYR A N 1
ATOM 573 C CA . TYR A 1 70 ? 25.562 -36.188 -30.609 1 96.62 70 TYR A CA 1
ATOM 574 C C . TYR A 1 70 ? 25.422 -37.406 -31.516 1 96.62 70 TYR A C 1
ATOM 576 O O . TYR A 1 70 ? 26.422 -38.031 -31.891 1 96.62 70 TYR A O 1
ATOM 584 N N . CYS A 1 71 ? 24.219 -37.688 -31.906 1 96.62 71 CYS A N 1
ATOM 585 C CA . CYS A 1 71 ? 23.953 -38.781 -32.812 1 96.62 71 CYS A CA 1
ATOM 586 C C . CYS A 1 71 ? 24.656 -38.562 -34.156 1 96.62 71 CYS A C 1
ATOM 588 O O . CYS A 1 71 ? 25.25 -39.5 -34.719 1 96.62 71 CYS A O 1
ATOM 590 N N . ASP A 1 72 ? 24.625 -37.344 -34.688 1 95.06 72 ASP A N 1
ATOM 591 C CA . ASP A 1 72 ? 25.266 -37.031 -35.969 1 95.06 72 ASP A CA 1
ATOM 592 C C . ASP A 1 72 ? 26.781 -37.281 -35.875 1 95.06 72 ASP A C 1
ATOM 594 O O . ASP A 1 72 ? 27.375 -37.75 -36.844 1 95.06 72 ASP A O 1
ATOM 598 N N . GLN A 1 73 ? 27.344 -36.938 -34.812 1 94.44 73 GLN A N 1
ATOM 599 C CA . GLN A 1 73 ? 28.766 -37.156 -34.625 1 94.44 73 GLN A CA 1
ATOM 600 C C . GLN A 1 73 ? 29.109 -38.625 -34.594 1 94.44 73 GLN A C 1
ATOM 602 O O . GLN A 1 73 ? 30.109 -39.062 -35.188 1 94.44 73 GLN A O 1
ATOM 607 N N . GLU A 1 74 ? 28.297 -39.375 -33.906 1 95.25 74 GLU A N 1
ATOM 608 C CA . GLU A 1 74 ? 28.5 -40.844 -33.875 1 95.25 74 GLU A CA 1
ATOM 609 C C . GLU A 1 74 ? 28.375 -41.438 -35.281 1 95.25 74 GLU A C 1
ATOM 611 O O . GLU A 1 74 ? 29.156 -42.312 -35.656 1 95.25 74 GLU A O 1
ATOM 616 N N . ILE A 1 75 ? 27.453 -40.969 -36.062 1 95 75 ILE A N 1
ATOM 617 C CA . ILE A 1 75 ? 27.203 -41.5 -37.406 1 95 75 ILE A CA 1
ATOM 618 C C . ILE A 1 75 ? 28.344 -41.094 -38.312 1 95 75 ILE A C 1
ATOM 620 O O . ILE A 1 75 ? 28.828 -41.906 -39.125 1 95 75 ILE A O 1
ATOM 624 N N . LYS A 1 76 ? 28.781 -39.875 -38.219 1 91.88 76 LYS A N 1
ATOM 625 C CA . LYS A 1 76 ? 29.875 -39.344 -39.031 1 91.88 76 LYS A CA 1
ATOM 626 C C . LYS A 1 76 ? 31.141 -40.156 -38.812 1 91.88 76 LYS A C 1
ATOM 628 O O . LYS A 1 76 ? 31.859 -40.469 -39.75 1 91.88 76 LYS A O 1
ATOM 633 N N . ARG A 1 77 ? 31.375 -40.594 -37.656 1 91.19 77 ARG A N 1
ATOM 634 C CA . ARG A 1 77 ? 32.625 -41.25 -37.312 1 91.19 77 ARG A CA 1
ATOM 635 C C . ARG A 1 77 ? 32.5 -42.781 -37.438 1 91.19 77 ARG A C 1
ATOM 637 O O . ARG A 1 77 ? 33.5 -43.469 -37.688 1 91.19 77 ARG A O 1
ATOM 644 N N . GLY A 1 78 ? 31.438 -43.438 -37.219 1 88.94 78 GLY A N 1
ATOM 645 C CA . GLY A 1 78 ? 31.25 -44.875 -37.219 1 88.94 78 GLY A CA 1
ATOM 646 C C . GLY A 1 78 ? 30.578 -45.375 -38.469 1 88.94 78 GLY A C 1
ATOM 647 O O . GLY A 1 78 ? 30.781 -46.531 -38.875 1 88.94 78 GLY A O 1
ATOM 648 N N . SER A 1 79 ? 29.656 -44.75 -39.094 1 88.88 79 SER A N 1
ATOM 649 C CA . SER A 1 79 ? 28.875 -45.094 -40.281 1 88.88 79 SER A CA 1
ATOM 650 C C . SER A 1 79 ? 27.688 -45.969 -39.906 1 88.88 79 SER A C 1
ATOM 652 O O . SER A 1 79 ? 27.812 -46.906 -39.125 1 88.88 79 SER A O 1
ATOM 654 N N . LEU A 1 80 ? 26.625 -45.875 -40.5 1 91.31 80 LEU A N 1
ATOM 655 C CA . LEU A 1 80 ? 25.391 -46.594 -40.219 1 91.31 80 LEU A CA 1
ATOM 656 C C . LEU A 1 80 ? 25.375 -47.938 -40.938 1 91.31 80 LEU A C 1
ATOM 658 O O . LEU A 1 80 ? 24.406 -48.688 -40.844 1 91.31 80 LEU A O 1
ATOM 662 N N . LYS A 1 81 ? 26.469 -48.219 -41.562 1 92.44 81 LYS A N 1
ATOM 663 C CA . LYS A 1 81 ? 26.625 -49.531 -42.188 1 92.44 81 LYS A CA 1
ATOM 664 C C . LYS A 1 81 ? 27.078 -50.562 -41.156 1 92.44 81 LYS A C 1
ATOM 666 O O . LYS A 1 81 ? 26.938 -51.781 -41.375 1 92.44 81 LYS A O 1
ATOM 671 N N . LYS A 1 82 ? 27.547 -50.031 -40.062 1 94.25 82 LYS A N 1
ATOM 672 C CA . LYS A 1 82 ? 28.031 -50.906 -38.969 1 94.25 82 LYS A CA 1
ATOM 673 C C . LYS A 1 82 ? 26.984 -51.031 -37.875 1 94.25 82 LYS A C 1
ATOM 675 O O . LYS A 1 82 ? 26.422 -50.031 -37.406 1 94.25 82 LYS A O 1
ATOM 680 N N . GLN A 1 83 ? 26.766 -52.281 -37.469 1 94 83 GLN A N 1
ATOM 681 C CA . GLN A 1 83 ? 25.781 -52.562 -36.438 1 94 83 GLN A CA 1
ATOM 682 C C . GLN A 1 83 ? 26.156 -51.906 -35.125 1 94 83 GLN A C 1
ATOM 684 O O . GLN A 1 83 ? 25.281 -51.438 -34.375 1 94 83 GLN A O 1
ATOM 689 N N . GLU A 1 84 ? 27.406 -51.812 -34.875 1 94 84 GLU A N 1
ATOM 690 C CA . GLU A 1 84 ? 27.875 -51.156 -33.625 1 94 84 GLU A CA 1
ATOM 691 C C . GLU A 1 84 ? 27.438 -49.719 -33.562 1 94 84 GLU A C 1
ATOM 693 O O . GLU A 1 84 ? 27.062 -49.219 -32.5 1 94 84 GLU A O 1
ATOM 698 N N . THR A 1 85 ? 27.547 -49.031 -34.688 1 95 85 THR A N 1
ATOM 699 C CA . THR A 1 85 ? 27.125 -47.625 -34.75 1 95 85 THR A CA 1
ATOM 700 C C . THR A 1 85 ? 25.625 -47.5 -34.594 1 95 85 THR A C 1
ATOM 702 O O . THR A 1 85 ? 25.141 -46.594 -33.906 1 95 85 THR A O 1
ATOM 705 N N . ILE A 1 86 ? 24.875 -48.406 -35.156 1 96.19 86 ILE A N 1
ATOM 706 C CA . ILE A 1 86 ? 23.422 -48.406 -35.031 1 96.19 86 ILE A CA 1
ATOM 707 C C . ILE A 1 86 ? 23.016 -48.562 -33.562 1 96.19 86 ILE A C 1
ATOM 709 O O . ILE A 1 86 ? 22.156 -47.844 -33.062 1 96.19 86 ILE A O 1
ATOM 713 N N . ASP A 1 87 ? 23.656 -49.469 -32.938 1 96.5 87 ASP A N 1
ATOM 714 C CA . ASP A 1 87 ? 23.344 -49.719 -31.531 1 96.5 87 ASP A CA 1
ATOM 715 C C . ASP A 1 87 ? 23.672 -48.5 -30.672 1 96.5 87 ASP A C 1
ATOM 717 O O . ASP A 1 87 ? 22.938 -48.188 -29.734 1 96.5 87 ASP A O 1
ATOM 721 N N . ARG A 1 88 ? 24.766 -47.875 -30.953 1 96.06 88 ARG A N 1
ATOM 722 C CA . ARG A 1 88 ? 25.172 -46.688 -30.203 1 96.06 88 ARG A CA 1
ATOM 723 C C . ARG A 1 88 ? 24.172 -45.562 -30.406 1 96.06 88 ARG A C 1
ATOM 725 O O . ARG A 1 88 ? 23.766 -44.906 -29.438 1 96.06 88 ARG A O 1
ATOM 732 N N . VAL A 1 89 ? 23.812 -45.312 -31.625 1 97.19 89 VAL A N 1
ATOM 733 C CA . VAL A 1 89 ? 22.859 -44.25 -31.938 1 97.19 89 VAL A CA 1
ATOM 734 C C . VAL A 1 89 ? 21.516 -44.562 -31.281 1 97.19 89 VAL A C 1
ATOM 736 O O . VAL A 1 89 ? 20.875 -43.688 -30.719 1 97.19 89 VAL A O 1
ATOM 739 N N . ASN A 1 90 ? 21.109 -45.812 -31.297 1 97.38 90 ASN A N 1
ATOM 740 C CA . ASN A 1 90 ? 19.891 -46.219 -30.625 1 97.38 90 ASN A CA 1
ATOM 741 C C . ASN A 1 90 ? 19.953 -45.938 -29.125 1 97.38 90 ASN A C 1
ATOM 743 O O . ASN A 1 90 ? 18.969 -45.5 -28.531 1 97.38 90 ASN A O 1
ATOM 747 N N . SER A 1 91 ? 21.031 -46.25 -28.594 1 97.25 91 SER A N 1
ATOM 748 C CA . SER A 1 91 ? 21.203 -46.031 -27.156 1 97.25 91 SER A CA 1
ATOM 749 C C . SER A 1 91 ? 21.094 -44.531 -26.812 1 97.25 91 SER A C 1
ATOM 751 O O . SER A 1 91 ? 20.469 -44.188 -25.797 1 97.25 91 SER A O 1
ATOM 753 N N . ILE A 1 92 ? 21.656 -43.656 -27.625 1 97.5 92 ILE A N 1
ATOM 754 C CA . ILE A 1 92 ? 21.609 -42.219 -27.375 1 97.5 92 ILE A CA 1
ATOM 755 C C . ILE A 1 92 ? 20.172 -41.719 -27.5 1 97.5 92 ILE A C 1
ATOM 757 O O . ILE A 1 92 ? 19.672 -41.031 -26.609 1 97.5 92 ILE A O 1
ATOM 761 N N . TRP A 1 93 ? 19.516 -42.094 -28.5 1 97.56 93 TRP A N 1
ATOM 762 C CA . TRP A 1 93 ? 18.125 -41.688 -28.688 1 97.56 93 TRP A CA 1
ATOM 763 C C . TRP A 1 93 ? 17.219 -42.219 -27.594 1 97.56 93 TRP A C 1
ATOM 765 O O . TRP A 1 93 ? 16.312 -41.531 -27.125 1 97.56 93 TRP A O 1
ATOM 775 N N . SER A 1 94 ? 17.406 -43.469 -27.25 1 97.19 94 SER A N 1
ATOM 776 C CA . SER A 1 94 ? 16.625 -44.062 -26.172 1 97.19 94 SER A CA 1
ATOM 777 C C . SER A 1 94 ? 16.781 -43.281 -24.875 1 97.19 94 SER A C 1
ATOM 779 O O . SER A 1 94 ? 15.789 -43.062 -24.156 1 97.19 94 SER A O 1
ATOM 781 N N . ARG A 1 95 ? 17.938 -42.906 -24.609 1 96.69 95 ARG A N 1
ATOM 782 C CA . ARG A 1 95 ? 18.203 -42.094 -23.422 1 96.69 95 ARG A CA 1
ATOM 783 C C . ARG A 1 95 ? 17.562 -40.688 -23.547 1 96.69 95 ARG A C 1
ATOM 785 O O . ARG A 1 95 ? 17.047 -40.156 -22.578 1 96.69 95 ARG A O 1
ATOM 792 N N . ALA A 1 96 ? 17.641 -40.156 -24.703 1 97.25 96 ALA A N 1
ATOM 793 C CA . ALA A 1 96 ? 17.078 -38.844 -24.953 1 97.25 96 ALA A CA 1
ATOM 794 C C . ALA A 1 96 ? 15.578 -38.812 -24.703 1 97.25 96 ALA A C 1
ATOM 796 O O . ALA A 1 96 ? 15.078 -37.969 -23.984 1 97.25 96 ALA A O 1
ATOM 797 N N . VAL A 1 97 ? 14.867 -39.812 -25.172 1 97.19 97 VAL A N 1
ATOM 798 C CA . VAL A 1 97 ? 13.414 -39.812 -25.047 1 97.19 97 VAL A CA 1
ATOM 799 C C . VAL A 1 97 ? 13.016 -40.25 -23.641 1 97.19 97 VAL A C 1
ATOM 801 O O . VAL A 1 97 ? 11.891 -40 -23.203 1 97.19 97 VAL A O 1
ATOM 804 N N . ALA A 1 98 ? 13.875 -40.906 -22.969 1 95.5 98 ALA A N 1
ATOM 805 C CA . ALA A 1 98 ? 13.625 -41.219 -21.562 1 95.5 98 ALA A CA 1
ATOM 806 C C . ALA A 1 98 ? 13.758 -39.969 -20.688 1 95.5 98 ALA A C 1
ATOM 808 O O . ALA A 1 98 ? 13.023 -39.812 -19.719 1 95.5 98 ALA A O 1
ATOM 809 N N . ALA A 1 99 ? 14.68 -39.125 -21.031 1 93.06 99 ALA A N 1
ATOM 810 C CA . ALA A 1 99 ? 14.922 -37.875 -20.297 1 93.06 99 ALA A CA 1
ATOM 811 C C . ALA A 1 99 ? 13.836 -36.844 -20.562 1 93.06 99 ALA A C 1
ATOM 813 O O . ALA A 1 99 ? 13.469 -36.062 -19.688 1 93.06 99 ALA A O 1
ATOM 814 N N . ALA A 1 100 ? 13.359 -36.844 -21.766 1 94.62 100 ALA A N 1
ATOM 815 C CA . ALA A 1 100 ? 12.297 -35.938 -22.156 1 94.62 100 ALA A CA 1
ATOM 816 C C . ALA A 1 100 ? 11.234 -36.656 -22.984 1 94.62 100 ALA A C 1
ATOM 818 O O . ALA A 1 100 ? 11.094 -36.375 -24.188 1 94.62 100 ALA A O 1
ATOM 819 N N . PRO A 1 101 ? 10.477 -37.344 -22.344 1 96.25 101 PRO A N 1
ATOM 820 C CA . PRO A 1 101 ? 9.531 -38.219 -23.047 1 96.25 101 PRO A CA 1
ATOM 821 C C . PRO A 1 101 ? 8.477 -37.438 -23.812 1 96.25 101 PRO A C 1
ATOM 823 O O . PRO A 1 101 ? 7.898 -37.969 -24.781 1 96.25 101 PRO A O 1
ATOM 826 N N . TYR A 1 102 ? 8.266 -36.219 -23.484 1 97 102 TYR A N 1
ATOM 827 C CA . TYR A 1 102 ? 7.168 -35.469 -24.109 1 97 102 TYR A CA 1
ATOM 828 C C . TYR A 1 102 ? 7.691 -34.469 -25.125 1 97 102 TYR A C 1
ATOM 830 O O . TYR A 1 102 ? 6.957 -33.562 -25.562 1 97 102 TYR A O 1
ATOM 838 N N . CYS A 1 103 ? 8.938 -34.594 -25.438 1 96.88 103 CYS A N 1
ATOM 839 C CA . CYS A 1 103 ? 9.516 -33.75 -26.469 1 96.88 103 CYS A CA 1
ATOM 840 C C . CYS A 1 103 ? 9.297 -34.344 -27.859 1 96.88 103 CYS A C 1
ATOM 842 O O . CYS A 1 103 ? 9.93 -35.344 -28.203 1 96.88 103 CYS A O 1
ATOM 844 N N . VAL A 1 104 ? 8.469 -33.719 -28.641 1 97.31 104 VAL A N 1
ATOM 845 C CA . VAL A 1 104 ? 8.055 -34.25 -29.938 1 97.31 104 VAL A CA 1
ATOM 846 C C . VAL A 1 104 ? 9.234 -34.281 -30.891 1 97.31 104 VAL A C 1
ATOM 848 O O . VAL A 1 104 ? 9.383 -35.188 -31.703 1 97.31 104 VAL A O 1
ATOM 851 N N . ASP A 1 105 ? 10.109 -33.312 -30.844 1 96.25 105 ASP A N 1
ATOM 852 C CA . ASP A 1 105 ? 11.258 -33.219 -31.734 1 96.25 105 ASP A CA 1
ATOM 853 C C . ASP A 1 105 ? 12.188 -34.406 -31.578 1 96.25 105 ASP A C 1
ATOM 855 O O . ASP A 1 105 ? 12.664 -34.969 -32.562 1 96.25 105 ASP A O 1
ATOM 859 N N . MET A 1 106 ? 12.414 -34.812 -30.406 1 97.19 106 MET A N 1
ATOM 860 C CA . MET A 1 106 ? 13.281 -35.969 -30.141 1 97.19 106 MET A CA 1
ATOM 861 C C . MET A 1 106 ? 12.703 -37.25 -30.734 1 97.19 106 MET A C 1
ATOM 863 O O . MET A 1 106 ? 13.43 -38.031 -31.328 1 97.19 106 MET A O 1
ATOM 867 N N . TRP A 1 107 ? 11.469 -37.375 -30.562 1 98.06 107 TRP A N 1
ATOM 868 C CA . TRP A 1 107 ? 10.812 -38.562 -31.094 1 98.06 107 TRP A CA 1
ATOM 869 C C . TRP A 1 107 ? 10.852 -38.562 -32.625 1 98.06 107 TRP A C 1
ATOM 871 O O . TRP A 1 107 ? 11.047 -39.625 -33.25 1 98.06 107 TRP A O 1
ATOM 881 N N . ILE A 1 108 ? 10.609 -37.406 -33.281 1 97.75 108 ILE A N 1
ATOM 882 C CA . ILE A 1 108 ? 10.656 -37.312 -34.75 1 97.75 108 ILE A CA 1
ATOM 883 C C . ILE A 1 108 ? 12.016 -37.781 -35.25 1 97.75 108 ILE A C 1
ATOM 885 O O . ILE A 1 108 ? 12.102 -38.594 -36.156 1 97.75 108 ILE A O 1
ATOM 889 N N . TYR A 1 109 ? 13.078 -37.312 -34.656 1 97 109 TYR A N 1
ATOM 890 C CA . TYR A 1 109 ? 14.422 -37.719 -35.094 1 97 109 TYR A CA 1
ATOM 891 C C . TYR A 1 109 ? 14.672 -39.188 -34.781 1 97 109 TYR A C 1
ATOM 893 O O . TYR A 1 109 ? 15.203 -39.906 -35.625 1 97 109 TYR A O 1
ATOM 901 N N . TYR A 1 110 ? 14.297 -39.656 -33.594 1 97.94 110 TYR A N 1
ATOM 902 C CA . TYR A 1 110 ? 14.5 -41.062 -33.219 1 97.94 110 TYR A CA 1
ATOM 903 C C . TYR A 1 110 ? 13.789 -42 -34.188 1 97.94 110 TYR A C 1
ATOM 905 O O . TYR A 1 110 ? 14.383 -42.969 -34.656 1 97.94 110 TYR A O 1
ATOM 913 N N . MET A 1 111 ? 12.57 -41.656 -34.531 1 97.56 111 MET A N 1
ATOM 914 C CA . MET A 1 111 ? 11.781 -42.562 -35.344 1 97.56 111 MET A CA 1
ATOM 915 C C . MET A 1 111 ? 12.234 -42.531 -36.812 1 97.56 111 MET A C 1
ATOM 917 O O . MET A 1 111 ? 12.125 -43.5 -37.531 1 97.56 111 MET A O 1
ATOM 921 N N . SER A 1 112 ? 12.727 -41.312 -37.219 1 95.31 112 SER A N 1
ATOM 922 C CA . SER A 1 112 ? 13.344 -41.281 -38.562 1 95.31 112 SER A CA 1
ATOM 923 C C . SER A 1 112 ? 14.516 -42.25 -38.656 1 95.31 112 SER A C 1
ATOM 925 O O . SER A 1 112 ? 14.703 -42.875 -39.688 1 95.31 112 SER A O 1
ATOM 927 N N . PHE A 1 113 ? 15.219 -42.406 -37.625 1 96.19 113 PHE A N 1
ATOM 928 C CA . PHE A 1 113 ? 16.328 -43.344 -37.531 1 96.19 113 PHE A CA 1
ATOM 929 C C . PHE A 1 113 ? 15.828 -44.781 -37.375 1 96.19 113 PHE A C 1
ATOM 931 O O . PHE A 1 113 ? 16.203 -45.656 -38.156 1 96.19 113 PHE A O 1
ATOM 938 N N . ALA A 1 114 ? 14.953 -45.031 -36.5 1 96.56 114 ALA A N 1
ATOM 939 C CA . ALA A 1 114 ? 14.516 -46.375 -36.125 1 96.56 114 ALA A CA 1
ATOM 940 C C . ALA A 1 114 ? 13.719 -47.031 -37.25 1 96.56 114 ALA A C 1
ATOM 942 O O . ALA A 1 114 ? 13.797 -48.25 -37.438 1 96.56 114 ALA A O 1
ATOM 943 N N . SER A 1 115 ? 12.953 -46.25 -37.938 1 94.69 115 SER A N 1
ATOM 944 C CA . SER A 1 115 ? 12.125 -46.781 -39 1 94.69 115 SER A CA 1
ATOM 945 C C . SER A 1 115 ? 12.977 -47.312 -40.156 1 94.69 115 SER A C 1
ATOM 947 O O . SER A 1 115 ? 12.523 -48.156 -40.938 1 94.69 115 SER A O 1
ATOM 949 N N . THR A 1 116 ? 14.188 -46.875 -40.312 1 93.06 116 THR A N 1
ATOM 950 C CA . THR A 1 116 ? 15.07 -47.281 -41.406 1 93.06 116 THR A CA 1
ATOM 951 C C . THR A 1 116 ? 16.047 -48.375 -40.938 1 93.06 116 THR A C 1
ATOM 953 O O . THR A 1 116 ? 16.312 -49.312 -41.656 1 93.06 116 THR A O 1
ATOM 956 N N . TYR A 1 117 ? 16.484 -48.281 -39.688 1 94.06 117 TYR A N 1
ATOM 957 C CA . TYR A 1 117 ? 17.609 -49.125 -39.25 1 94.06 117 TYR A CA 1
ATOM 958 C C . TYR A 1 117 ? 17.172 -50.125 -38.188 1 94.06 117 TYR A C 1
ATOM 960 O O . TYR A 1 117 ? 17.906 -51.062 -37.875 1 94.06 117 TYR A O 1
ATOM 968 N N . MET A 1 118 ? 16.031 -49.938 -37.656 1 93.69 118 MET A N 1
ATOM 969 C CA . MET A 1 118 ? 15.508 -50.812 -36.625 1 93.69 118 MET A CA 1
ATOM 970 C C . MET A 1 118 ? 14.07 -51.219 -36.938 1 93.69 118 MET A C 1
ATOM 972 O O . MET A 1 118 ? 13.18 -51.031 -36.094 1 93.69 118 MET A O 1
ATOM 976 N N . ILE A 1 119 ? 13.836 -51.812 -37.938 1 90.25 119 ILE A N 1
ATOM 977 C CA . ILE A 1 119 ? 12.516 -52.062 -38.531 1 90.25 119 ILE A CA 1
ATOM 978 C C . ILE A 1 119 ? 11.711 -52.969 -37.625 1 90.25 119 ILE A C 1
ATOM 980 O O . ILE A 1 119 ? 10.508 -52.781 -37.406 1 90.25 119 ILE A O 1
ATOM 984 N N . ALA A 1 120 ? 12.312 -53.938 -37 1 90.88 120 ALA A N 1
ATOM 985 C CA . ALA A 1 120 ? 11.617 -54.906 -36.156 1 90.88 120 ALA A CA 1
ATOM 986 C C . ALA A 1 120 ? 11.047 -54.25 -34.906 1 90.88 120 ALA A C 1
ATOM 988 O O . ALA A 1 120 ? 10 -54.656 -34.406 1 90.88 120 ALA A O 1
ATOM 989 N N . GLU A 1 121 ? 11.727 -53.25 -34.406 1 94.44 121 GLU A N 1
ATOM 990 C CA . GLU A 1 121 ? 11.328 -52.594 -33.188 1 94.44 121 GLU A CA 1
ATOM 991 C C . GLU A 1 121 ? 10.531 -51.344 -33.438 1 94.44 121 GLU A C 1
ATOM 993 O O . GLU A 1 121 ? 9.977 -50.75 -32.5 1 94.44 121 GLU A O 1
ATOM 998 N N . ALA A 1 122 ? 10.438 -50.938 -34.594 1 95.62 122 ALA A N 1
ATOM 999 C CA . ALA A 1 122 ? 9.914 -49.625 -34.969 1 95.62 122 ALA A CA 1
ATOM 1000 C C . ALA A 1 122 ? 8.445 -49.5 -34.594 1 95.62 122 ALA A C 1
ATOM 1002 O O . ALA A 1 122 ? 8.016 -48.438 -34.125 1 95.62 122 ALA A O 1
ATOM 1003 N N . ARG A 1 123 ? 7.672 -50.5 -34.75 1 95.25 123 ARG A N 1
ATOM 1004 C CA . ARG A 1 123 ? 6.246 -50.438 -34.438 1 95.25 123 ARG A CA 1
ATOM 1005 C C . ARG A 1 123 ? 6.004 -50.125 -32.969 1 95.25 123 ARG A C 1
ATOM 1007 O O . ARG A 1 123 ? 5.223 -49.219 -32.656 1 95.25 123 ARG A O 1
ATOM 1014 N N . ASP A 1 124 ? 6.668 -50.875 -32.219 1 96.69 124 ASP A N 1
ATOM 1015 C CA . ASP A 1 124 ? 6.52 -50.656 -30.766 1 96.69 124 ASP A CA 1
ATOM 1016 C C . ASP A 1 124 ? 6.969 -49.25 -30.391 1 96.69 124 ASP A C 1
ATOM 1018 O O . ASP A 1 124 ? 6.359 -48.594 -29.531 1 96.69 124 ASP A O 1
ATOM 1022 N N . LEU A 1 125 ? 8.008 -48.781 -30.953 1 97.56 125 LEU A N 1
ATOM 1023 C CA . LEU A 1 125 ? 8.531 -47.469 -30.656 1 97.56 125 LEU A CA 1
ATOM 1024 C C . LEU A 1 125 ? 7.57 -46.375 -31.141 1 97.56 125 LEU A C 1
ATOM 1026 O O . LEU A 1 125 ? 7.363 -45.375 -30.469 1 97.56 125 LEU A O 1
ATOM 1030 N N . PHE A 1 126 ? 6.992 -46.594 -32.312 1 97.88 126 PHE A N 1
ATOM 1031 C CA . PHE A 1 126 ? 6 -45.656 -32.812 1 97.88 126 PHE A CA 1
ATOM 1032 C C . PHE A 1 126 ? 4.797 -45.594 -31.891 1 97.88 126 PHE A C 1
ATOM 1034 O O . PHE A 1 126 ? 4.297 -44.5 -31.609 1 97.88 126 PHE A O 1
ATOM 1041 N N . GLN A 1 127 ? 4.352 -46.719 -31.422 1 97.31 127 GLN A N 1
ATOM 1042 C CA . GLN A 1 127 ? 3.221 -46.75 -30.5 1 97.31 127 GLN A CA 1
ATOM 1043 C C . GLN A 1 127 ? 3.52 -46 -29.219 1 97.31 127 GLN A C 1
ATOM 1045 O O . GLN A 1 127 ? 2.68 -45.25 -28.719 1 97.31 127 GLN A O 1
ATOM 1050 N N . LYS A 1 128 ? 4.676 -46.188 -28.75 1 97.44 128 LYS A N 1
ATOM 1051 C CA . LYS A 1 128 ? 5.098 -45.5 -27.562 1 97.44 128 LYS A CA 1
ATOM 1052 C C . LYS A 1 128 ? 5.176 -43.969 -27.812 1 97.44 128 LYS A C 1
ATOM 1054 O O . LYS A 1 128 ? 4.68 -43.188 -27.016 1 97.44 128 LYS A O 1
ATOM 1059 N N . ALA A 1 129 ? 5.762 -43.594 -28.859 1 98.12 129 ALA A N 1
ATOM 1060 C CA . ALA A 1 129 ? 5.945 -42.188 -29.203 1 98.12 129 ALA A CA 1
ATOM 1061 C C . ALA A 1 129 ? 4.602 -41.469 -29.312 1 98.12 129 ALA A C 1
ATOM 1063 O O . ALA A 1 129 ? 4.402 -40.438 -28.688 1 98.12 129 ALA A O 1
ATOM 1064 N N . VAL A 1 130 ? 3.629 -42.031 -30 1 97.56 130 VAL A N 1
ATOM 1065 C CA . VAL A 1 130 ? 2.359 -41.375 -30.25 1 97.56 130 VAL A CA 1
ATOM 1066 C C . VAL A 1 130 ? 1.527 -41.344 -28.969 1 97.56 130 VAL A C 1
ATOM 1068 O O . VAL A 1 130 ? 0.717 -40.438 -28.766 1 97.56 130 VAL A O 1
ATOM 1071 N N . SER A 1 131 ? 1.734 -42.281 -28.094 1 97 131 SER A N 1
ATOM 1072 C CA . SER A 1 131 ? 1.029 -42.281 -26.812 1 97 131 SER A CA 1
ATOM 1073 C C . SER A 1 131 ? 1.481 -41.125 -25.938 1 97 131 SER A C 1
ATOM 1075 O O . SER A 1 131 ? 0.725 -40.625 -25.094 1 97 131 SER A O 1
ATOM 1077 N N . LEU A 1 132 ? 2.67 -40.625 -26.172 1 97.38 132 LEU A N 1
ATOM 1078 C CA . LEU A 1 132 ? 3.24 -39.594 -25.344 1 97.38 132 LEU A CA 1
ATOM 1079 C C . LEU A 1 132 ? 3.107 -38.219 -26.016 1 97.38 132 LEU A C 1
ATOM 1081 O O . LEU A 1 132 ? 2.678 -37.25 -25.391 1 97.38 132 LEU A O 1
ATOM 1085 N N . VAL A 1 133 ? 3.41 -38.219 -27.328 1 98.19 133 VAL A N 1
ATOM 1086 C CA . VAL A 1 133 ? 3.51 -36.938 -27.969 1 98.19 133 VAL A CA 1
ATOM 1087 C C . VAL A 1 133 ? 2.555 -36.844 -29.156 1 98.19 133 VAL A C 1
ATOM 1089 O O . VAL A 1 133 ? 2.613 -35.938 -29.953 1 98.19 133 VAL A O 1
ATOM 1092 N N . GLY A 1 134 ? 1.677 -37.781 -29.312 1 97.75 134 GLY A N 1
ATOM 1093 C CA . GLY A 1 134 ? 0.774 -37.844 -30.453 1 97.75 134 GLY A CA 1
ATOM 1094 C C . GLY A 1 134 ? -0.131 -36.625 -30.547 1 97.75 134 GLY A C 1
ATOM 1095 O O . GLY A 1 134 ? -0.584 -36.281 -31.641 1 97.75 134 GLY A O 1
ATOM 1096 N N . THR A 1 135 ? -0.461 -35.969 -29.406 1 97.31 135 THR A N 1
ATOM 1097 C CA . THR A 1 135 ? -1.386 -34.844 -29.375 1 97.31 135 THR A CA 1
ATOM 1098 C C . THR A 1 135 ? -0.632 -33.531 -29.5 1 97.31 135 THR A C 1
ATOM 1100 O O . THR A 1 135 ? -1.245 -32.469 -29.531 1 97.31 135 THR A O 1
ATOM 1103 N N . ASP A 1 136 ? 0.687 -33.562 -29.516 1 97.06 136 ASP A N 1
ATOM 1104 C CA . ASP A 1 136 ? 1.482 -32.375 -29.656 1 97.06 136 ASP A CA 1
ATOM 1105 C C . ASP A 1 136 ? 1.199 -31.672 -31 1 97.06 136 ASP A C 1
ATOM 1107 O O . ASP A 1 136 ? 1.068 -32.344 -32.031 1 97.06 136 ASP A O 1
ATOM 1111 N N . PRO A 1 137 ? 1.053 -30.359 -31 1 96.38 137 PRO A N 1
ATOM 1112 C CA . PRO A 1 137 ? 0.803 -29.641 -32.25 1 96.38 137 PRO A CA 1
ATOM 1113 C C . PRO A 1 137 ? 1.877 -29.922 -33.312 1 96.38 137 PRO A C 1
ATOM 1115 O O . PRO A 1 137 ? 1.601 -29.859 -34.5 1 96.38 137 PRO A O 1
ATOM 1118 N N . GLY A 1 138 ? 3.072 -30.25 -32.938 1 95.62 138 GLY A N 1
ATOM 1119 C CA . GLY A 1 138 ? 4.168 -30.516 -33.844 1 95.62 138 GLY A CA 1
ATOM 1120 C C . GLY A 1 138 ? 4.32 -31.984 -34.219 1 95.62 138 GLY A C 1
ATOM 1121 O O . GLY A 1 138 ? 5.344 -32.375 -34.75 1 95.62 138 GLY A O 1
ATOM 1122 N N . ALA A 1 139 ? 3.33 -32.812 -33.969 1 97.44 139 ALA A N 1
ATOM 1123 C CA . ALA A 1 139 ? 3.449 -34.25 -34.125 1 97.44 139 ALA A CA 1
ATOM 1124 C C . ALA A 1 139 ? 3.17 -34.656 -35.562 1 97.44 139 ALA A C 1
ATOM 1126 O O . ALA A 1 139 ? 3.172 -35.844 -35.875 1 97.44 139 ALA A O 1
ATOM 1127 N N . GLY A 1 140 ? 2.955 -33.719 -36.531 1 96.94 140 GLY A N 1
ATOM 1128 C CA . GLY A 1 140 ? 2.617 -34.062 -37.906 1 96.94 140 GLY A CA 1
ATOM 1129 C C . GLY A 1 140 ? 3.627 -34.969 -38.594 1 96.94 140 GLY A C 1
ATOM 1130 O O . GLY A 1 140 ? 3.264 -36 -39.125 1 96.94 140 GLY A O 1
ATOM 1131 N N . LYS A 1 141 ? 4.855 -34.594 -38.469 1 97.19 141 LYS A N 1
ATOM 1132 C CA . LYS A 1 141 ? 5.922 -35.375 -39.125 1 97.19 141 LYS A CA 1
ATOM 1133 C C . LYS A 1 141 ? 6.008 -36.781 -38.531 1 97.19 141 LYS A C 1
ATOM 1135 O O . LYS A 1 141 ? 6.309 -37.75 -39.219 1 97.19 141 LYS A O 1
ATOM 1140 N N . LEU A 1 142 ? 5.762 -36.906 -37.25 1 98.12 142 LEU A N 1
ATOM 1141 C CA . LEU A 1 142 ? 5.781 -38.188 -36.562 1 98.12 142 LEU A CA 1
ATOM 1142 C C . LEU A 1 142 ? 4.668 -39.094 -37.094 1 98.12 142 LEU A C 1
ATOM 1144 O O . LEU A 1 142 ? 4.906 -40.25 -37.406 1 98.12 142 LEU A O 1
ATOM 1148 N N . TRP A 1 143 ? 3.488 -38.562 -37.156 1 97.81 143 TRP A N 1
ATOM 1149 C CA . TRP A 1 143 ? 2.346 -39.312 -37.688 1 97.81 143 TRP A CA 1
ATOM 1150 C C . TRP A 1 143 ? 2.566 -39.719 -39.125 1 97.81 143 TRP A C 1
ATOM 1152 O O . TRP A 1 143 ? 2.27 -40.844 -39.531 1 97.81 143 TRP A O 1
ATOM 1162 N N . ASP A 1 144 ? 3.125 -38.812 -39.969 1 97.19 144 ASP A N 1
ATOM 1163 C CA . ASP A 1 144 ? 3.453 -39.125 -41.375 1 97.19 144 ASP A CA 1
ATOM 1164 C C . ASP A 1 144 ? 4.398 -40.312 -41.438 1 97.19 144 ASP A C 1
ATOM 1166 O O . ASP A 1 144 ? 4.176 -41.25 -42.25 1 97.19 144 ASP A O 1
ATOM 1170 N N . SER A 1 145 ? 5.406 -40.25 -40.688 1 96.88 145 SER A N 1
ATOM 1171 C CA . SER A 1 145 ? 6.387 -41.344 -40.656 1 96.88 145 SER A CA 1
ATOM 1172 C C . SER A 1 145 ? 5.75 -42.656 -40.219 1 96.88 145 SER A C 1
ATOM 1174 O O . SER A 1 145 ? 6.098 -43.719 -40.75 1 96.88 145 SER A O 1
ATOM 1176 N N . TYR A 1 146 ? 4.848 -42.625 -39.25 1 97.44 146 TYR A N 1
ATOM 1177 C CA . TYR A 1 146 ? 4.176 -43.812 -38.75 1 97.44 146 TYR A CA 1
ATOM 1178 C C . TYR A 1 146 ? 3.285 -44.406 -39.844 1 97.44 146 TYR A C 1
ATOM 1180 O O . TYR A 1 146 ? 3.316 -45.625 -40.062 1 97.44 146 TYR A O 1
ATOM 1188 N N . VAL A 1 147 ? 2.525 -43.562 -40.531 1 96.44 147 VAL A N 1
ATOM 1189 C CA . VAL A 1 147 ? 1.655 -44 -41.625 1 96.44 147 VAL A CA 1
ATOM 1190 C C . VAL A 1 147 ? 2.496 -44.625 -42.75 1 96.44 147 VAL A C 1
ATOM 1192 O O . VAL A 1 147 ? 2.156 -45.688 -43.25 1 96.44 147 VAL A O 1
ATOM 1195 N N . MET A 1 148 ? 3.582 -44 -43.062 1 95 148 MET A N 1
ATOM 1196 C CA . MET A 1 148 ? 4.473 -44.5 -44.094 1 95 148 MET A CA 1
ATOM 1197 C C . MET A 1 148 ? 5.051 -45.875 -43.719 1 95 148 MET A C 1
ATOM 1199 O O . MET A 1 148 ? 5.113 -46.781 -44.531 1 95 148 MET A O 1
ATOM 1203 N N . TYR A 1 149 ? 5.445 -46.031 -42.5 1 95.56 149 TYR A N 1
ATOM 1204 C CA . TYR A 1 149 ? 6.008 -47.281 -42 1 95.56 149 TYR A CA 1
ATOM 1205 C C . TYR A 1 149 ? 4.984 -48.406 -42.062 1 95.56 149 TYR A C 1
ATOM 1207 O O . TYR A 1 149 ? 5.273 -49.469 -42.594 1 95.56 149 TYR A O 1
ATOM 1215 N N . GLU A 1 150 ? 3.814 -48.156 -41.562 1 94.5 150 GLU A N 1
ATOM 1216 C CA . GLU A 1 150 ? 2.787 -49.188 -41.562 1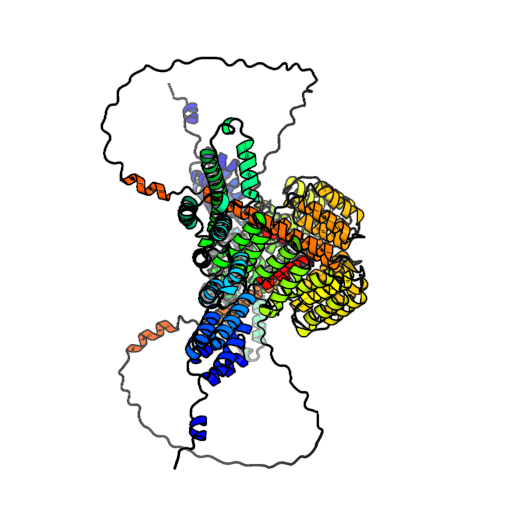 94.5 150 GLU A CA 1
ATOM 1217 C C . GLU A 1 150 ? 2.354 -49.531 -43 1 94.5 150 GLU A C 1
ATOM 1219 O O . GLU A 1 150 ? 2.027 -50.688 -43.281 1 94.5 150 GLU A O 1
ATOM 1224 N N . SER A 1 151 ? 2.295 -48.5 -43.844 1 93.38 151 SER A N 1
ATOM 1225 C CA . SER A 1 151 ? 1.98 -48.75 -45.25 1 93.38 151 SER A CA 1
ATOM 1226 C C . SER A 1 151 ? 3.016 -49.656 -45.875 1 93.38 151 SER A C 1
ATOM 1228 O O . SER A 1 151 ? 2.67 -50.531 -46.688 1 93.38 151 SER A O 1
ATOM 1230 N N . SER A 1 152 ? 4.238 -49.531 -45.5 1 92.12 152 SER A N 1
ATOM 1231 C CA . SER A 1 152 ? 5.32 -50.344 -46.062 1 92.12 152 SER A CA 1
ATOM 1232 C C . SER A 1 152 ? 5.266 -51.781 -45.531 1 92.12 152 SER A C 1
ATOM 1234 O O . SER A 1 152 ? 5.789 -52.688 -46.188 1 92.12 152 SER A O 1
ATOM 1236 N N . CYS A 1 153 ? 4.641 -52 -44.438 1 90.69 153 CYS A N 1
ATOM 1237 C CA . CYS A 1 153 ? 4.504 -53.312 -43.875 1 90.69 153 CYS A CA 1
ATOM 1238 C C . CYS A 1 153 ? 3.424 -54.125 -44.594 1 90.69 153 CYS A C 1
ATOM 1240 O O . CYS A 1 153 ? 3.299 -55.344 -44.375 1 90.69 153 CYS A O 1
ATOM 1242 N N . ASN A 1 154 ? 2.619 -53.562 -45.406 1 86.75 154 ASN A N 1
ATOM 1243 C CA . ASN A 1 154 ? 1.609 -54.156 -46.25 1 86.75 154 ASN A CA 1
ATOM 1244 C C . ASN A 1 154 ? 0.562 -54.906 -45.438 1 86.75 154 ASN A C 1
ATOM 1246 O O . ASN A 1 154 ? 0.246 -56.062 -45.75 1 86.75 154 ASN A O 1
ATOM 1250 N N . SER A 1 155 ? 0.228 -54.375 -44.375 1 90.56 155 SER A N 1
ATOM 1251 C CA . SER A 1 155 ? -0.891 -54.875 -43.562 1 90.56 155 SER A CA 1
ATOM 1252 C C . SER A 1 155 ? -2.016 -53.844 -43.5 1 90.56 155 SER A C 1
ATOM 1254 O O . SER A 1 155 ? -2.021 -53 -42.625 1 90.56 155 SER A O 1
ATOM 1256 N N . PRO A 1 156 ? -2.984 -54 -44.312 1 93.62 156 PRO A N 1
ATOM 1257 C CA . PRO A 1 156 ? -4.047 -53 -44.406 1 93.62 156 PRO A CA 1
ATOM 1258 C C . PRO A 1 156 ? -4.867 -52.906 -43.125 1 93.62 156 PRO A C 1
ATOM 1260 O O . PRO A 1 156 ? -5.359 -51.844 -42.781 1 93.62 156 PRO A O 1
ATOM 1263 N N . GLU A 1 157 ? -4.996 -54 -42.406 1 94.19 157 GLU A N 1
ATOM 1264 C CA . GLU A 1 157 ? -5.746 -53.969 -41.156 1 94.19 157 GLU A CA 1
ATOM 1265 C C . GLU A 1 157 ? -5.074 -53.062 -40.125 1 94.19 157 GLU A C 1
ATOM 1267 O O . GLU A 1 157 ? -5.746 -52.281 -39.438 1 94.19 157 GLU A O 1
ATOM 1272 N N . THR A 1 158 ? -3.744 -53.219 -40.062 1 94.75 158 THR A N 1
ATOM 1273 C CA . THR A 1 158 ? -2.982 -52.406 -39.125 1 94.75 158 THR A CA 1
ATOM 1274 C C . THR A 1 158 ? -3.037 -50.906 -39.5 1 94.75 158 THR A C 1
ATOM 1276 O O . THR A 1 158 ? -3.105 -50.031 -38.656 1 94.75 158 THR A O 1
ATOM 1279 N N . LEU A 1 159 ? -2.977 -50.688 -40.75 1 95.88 159 LEU A N 1
ATOM 1280 C CA . LEU A 1 159 ? -3.057 -49.344 -41.25 1 95.88 159 LEU A CA 1
ATOM 1281 C C . LEU A 1 159 ? -4.43 -48.719 -40.969 1 95.88 159 LEU A C 1
ATOM 1283 O O . LEU A 1 159 ? -4.539 -47.562 -40.625 1 95.88 159 LEU A O 1
ATOM 1287 N N . ALA A 1 160 ? -5.477 -49.531 -41.125 1 96.25 160 ALA A N 1
ATOM 1288 C CA . ALA A 1 160 ? -6.832 -49.094 -40.812 1 96.25 160 ALA A CA 1
ATOM 1289 C C . ALA A 1 160 ? -6.961 -48.688 -39.344 1 96.25 160 ALA A C 1
ATOM 1291 O O . ALA A 1 160 ? -7.555 -47.656 -39.031 1 96.25 160 ALA A O 1
ATOM 1292 N N . ALA A 1 161 ? -6.426 -49.531 -38.531 1 95.62 161 ALA A N 1
ATOM 1293 C CA . ALA A 1 161 ? -6.445 -49.281 -37.094 1 95.62 161 ALA A CA 1
ATOM 1294 C C . ALA A 1 161 ? -5.664 -48 -36.781 1 95.62 161 ALA A C 1
ATOM 1296 O O . ALA A 1 161 ? -6.066 -47.219 -35.906 1 95.62 161 ALA A O 1
ATOM 1297 N N . LEU A 1 162 ? -4.535 -47.781 -37.406 1 97.12 162 LEU A N 1
ATOM 1298 C CA . LEU A 1 162 ? -3.721 -46.594 -37.188 1 97.12 162 LEU A CA 1
ATOM 1299 C C . LEU A 1 162 ? -4.488 -45.344 -37.594 1 97.12 162 LEU A C 1
ATOM 1301 O O . LEU A 1 162 ? -4.477 -44.344 -36.844 1 97.12 162 LEU A O 1
ATOM 1305 N N . TYR A 1 163 ? -5.156 -45.375 -38.719 1 97 163 TYR A N 1
ATOM 1306 C CA . TYR A 1 163 ? -5.934 -44.219 -39.156 1 97 163 TYR A CA 1
ATOM 1307 C C . TYR A 1 163 ? -7.059 -43.906 -38.188 1 97 163 TYR A C 1
ATOM 1309 O O . TYR A 1 163 ? -7.359 -42.75 -37.938 1 97 163 TYR A O 1
ATOM 1317 N N . ALA A 1 164 ? -7.711 -44.969 -37.719 1 96.25 164 ALA A N 1
ATOM 1318 C CA . ALA A 1 164 ? -8.75 -44.781 -36.719 1 96.25 164 ALA A CA 1
ATOM 1319 C C . ALA A 1 164 ? -8.195 -44.031 -35.5 1 96.25 164 ALA A C 1
ATOM 1321 O O . ALA A 1 164 ? -8.828 -43.094 -35 1 96.25 164 ALA A O 1
ATOM 1322 N N . ARG A 1 165 ? -7.051 -44.406 -35.031 1 96.81 165 ARG A N 1
ATOM 1323 C CA . ARG A 1 165 ? -6.395 -43.75 -33.906 1 96.81 165 ARG A CA 1
ATOM 1324 C C . ARG A 1 165 ? -5.996 -42.344 -34.25 1 96.81 165 ARG A C 1
ATOM 1326 O O . ARG A 1 165 ? -6.215 -41.406 -33.469 1 96.81 165 ARG A O 1
ATOM 1333 N N . LEU A 1 166 ? -5.418 -42.156 -35.375 1 97.75 166 LEU A N 1
ATOM 1334 C CA . LEU A 1 166 ? -4.938 -40.875 -35.844 1 97.75 166 LEU A CA 1
ATOM 1335 C C . LEU A 1 166 ? -6.078 -39.875 -35.938 1 97.75 166 LEU A C 1
ATOM 1337 O O . LEU A 1 166 ? -5.957 -38.75 -35.438 1 97.75 166 LEU A O 1
ATOM 1341 N N . LEU A 1 167 ? -7.238 -40.25 -36.438 1 97.19 167 LEU A N 1
ATOM 1342 C CA . LEU A 1 167 ? -8.375 -39.344 -36.656 1 97.19 167 LEU A CA 1
ATOM 1343 C C . LEU A 1 167 ? -9.016 -38.969 -35.312 1 97.19 167 LEU A C 1
ATOM 1345 O O . LEU A 1 167 ? -9.75 -38 -35.25 1 97.19 167 LEU A O 1
ATOM 1349 N N . SER A 1 168 ? -8.766 -39.781 -34.312 1 96.88 168 SER A N 1
ATOM 1350 C CA . SER A 1 168 ? -9.336 -39.531 -33 1 96.88 168 SER A CA 1
ATOM 1351 C C . SER A 1 168 ? -8.344 -38.781 -32.094 1 96.88 168 SER A C 1
ATOM 1353 O O . SER A 1 168 ? -8.648 -38.5 -30.953 1 96.88 168 SER A O 1
ATOM 1355 N N . THR A 1 169 ? -7.117 -38.438 -32.562 1 97.62 169 THR A N 1
ATOM 1356 C CA . THR A 1 169 ? -6.082 -37.781 -31.781 1 97.62 169 THR A CA 1
ATOM 1357 C C . THR A 1 169 ? -5.957 -36.312 -32.188 1 97.62 169 THR A C 1
ATOM 1359 O O . THR A 1 169 ? -5.645 -36.031 -33.344 1 97.62 169 THR A O 1
ATOM 1362 N N . PRO A 1 170 ? -6.238 -35.438 -31.25 1 97.06 170 PRO A N 1
ATOM 1363 C CA . PRO A 1 170 ? -6.203 -34 -31.609 1 97.06 170 PRO A CA 1
ATOM 1364 C C . PRO A 1 170 ? -4.781 -33.469 -31.734 1 97.06 170 PRO A C 1
ATOM 1366 O O . PRO A 1 170 ? -4.012 -33.5 -30.781 1 97.06 170 PRO A O 1
ATOM 1369 N N . PHE A 1 171 ? -4.359 -32.969 -32.781 1 96.5 171 PHE A N 1
ATOM 1370 C CA . PHE A 1 171 ? -3.115 -32.25 -33.031 1 96.5 171 PHE A CA 1
ATOM 1371 C C . PHE A 1 171 ? -3.268 -31.297 -34.219 1 96.5 171 PHE A C 1
ATOM 1373 O O . PHE A 1 171 ? -4.207 -31.422 -35 1 96.5 171 PHE A O 1
ATOM 1380 N N . LYS A 1 172 ? -2.459 -30.422 -34.406 1 95.38 172 LYS A N 1
ATOM 1381 C CA . LYS A 1 172 ? -2.59 -29.234 -35.25 1 95.38 172 LYS A CA 1
ATOM 1382 C C . LYS A 1 172 ? -2.912 -29.625 -36.688 1 95.38 172 LYS A C 1
ATOM 1384 O O . LYS A 1 172 ? -3.826 -29.062 -37.312 1 95.38 172 LYS A O 1
ATOM 1389 N N . ASP A 1 173 ? -2.211 -30.656 -37.375 1 95.75 173 ASP A N 1
ATOM 1390 C CA . ASP A 1 173 ? -2.305 -30.984 -38.781 1 95.75 173 ASP A CA 1
ATOM 1391 C C . ASP A 1 173 ? -3.346 -32.062 -39.031 1 95.75 173 ASP A C 1
ATOM 1393 O O . ASP A 1 173 ? -3.395 -32.656 -40.125 1 95.75 173 ASP A O 1
ATOM 1397 N N . LEU A 1 174 ? -4.172 -32.344 -38.094 1 97.38 174 LEU A N 1
ATOM 1398 C CA . LEU A 1 174 ? -5.137 -33.438 -38.188 1 97.38 174 LEU A CA 1
ATOM 1399 C C . LEU A 1 174 ? -6 -33.281 -39.438 1 97.38 174 LEU A C 1
ATOM 1401 O O . LEU A 1 174 ? -6.301 -34.281 -40.094 1 97.38 174 LEU A O 1
ATOM 1405 N N . ALA A 1 175 ? -6.383 -32.094 -39.781 1 96.38 175 ALA A N 1
ATOM 1406 C CA . ALA A 1 175 ? -7.305 -31.812 -40.875 1 96.38 175 ALA A CA 1
ATOM 1407 C C . ALA A 1 175 ? -6.785 -32.406 -42.188 1 96.38 175 ALA A C 1
ATOM 1409 O O . ALA A 1 175 ? -7.57 -32.781 -43.062 1 96.38 175 ALA A O 1
ATOM 1410 N N . THR A 1 176 ? -5.539 -32.594 -42.344 1 96.88 176 THR A N 1
ATOM 1411 C CA . THR A 1 176 ? -4.918 -33.031 -43.625 1 96.88 176 THR A CA 1
ATOM 1412 C C . THR A 1 176 ? -4.973 -34.531 -43.75 1 96.88 176 THR A C 1
ATOM 1414 O O . THR A 1 176 ? -4.633 -35.062 -44.812 1 96.88 176 THR A O 1
ATOM 1417 N N . TYR A 1 177 ? -5.449 -35.25 -42.812 1 97.38 177 TYR A N 1
ATOM 1418 C CA . TYR A 1 177 ? -5.32 -36.688 -42.844 1 97.38 177 TYR A CA 1
ATOM 1419 C C . TYR A 1 177 ? -6.633 -37.344 -43.25 1 97.38 177 TYR A C 1
ATOM 1421 O O . TYR A 1 177 ? -6.695 -38.562 -43.438 1 97.38 177 TYR A O 1
ATOM 1429 N N . TRP A 1 178 ? -7.742 -36.562 -43.406 1 97.5 178 TRP A N 1
ATOM 1430 C CA . TRP A 1 178 ? -9.023 -37.156 -43.812 1 97.5 178 TRP A CA 1
ATOM 1431 C C . TRP A 1 178 ? -8.953 -37.688 -45.25 1 97.5 178 TRP A C 1
ATOM 1433 O O . TRP A 1 178 ? -9.367 -38.812 -45.531 1 97.5 178 TRP A O 1
ATOM 1443 N N . ASP A 1 179 ? -8.383 -36.906 -46.125 1 97 179 ASP A N 1
ATOM 1444 C CA . ASP A 1 179 ? -8.32 -37.281 -47.562 1 97 179 ASP A CA 1
ATOM 1445 C C . ASP A 1 179 ? -7.477 -38.562 -47.75 1 97 179 ASP A C 1
ATOM 1447 O O . ASP A 1 179 ? -7.902 -39.5 -48.438 1 97 179 ASP A O 1
ATOM 1451 N N . PRO A 1 180 ? -6.305 -38.562 -47.188 1 96.56 180 PRO A N 1
ATOM 1452 C CA . PRO A 1 180 ? -5.527 -39.781 -47.312 1 96.56 180 PRO A CA 1
ATOM 1453 C C . PRO A 1 180 ? -6.27 -41 -46.75 1 96.56 180 PRO A C 1
ATOM 1455 O O . PRO A 1 180 ? -6.18 -42.094 -47.312 1 96.56 180 PRO A O 1
ATOM 1458 N N . TYR A 1 181 ? -6.965 -40.906 -45.656 1 96.94 181 TYR A N 1
ATOM 1459 C CA . TYR A 1 181 ? -7.758 -42 -45.094 1 96.94 181 TYR A CA 1
ATOM 1460 C C . TYR A 1 181 ? -8.828 -42.438 -46.062 1 96.94 181 TYR A C 1
ATOM 1462 O O . TYR A 1 181 ? -9.031 -43.625 -46.281 1 96.94 181 TYR A O 1
ATOM 1470 N N . MET A 1 182 ? -9.539 -41.469 -46.688 1 97.06 182 MET A N 1
ATOM 1471 C CA . MET A 1 182 ? -10.602 -41.781 -47.656 1 97.06 182 MET A CA 1
ATOM 1472 C C . MET A 1 182 ? -10.047 -42.5 -48.875 1 97.06 182 MET A C 1
ATOM 1474 O O . MET A 1 182 ? -10.688 -43.406 -49.375 1 97.06 182 MET A O 1
ATOM 1478 N N . ALA A 1 183 ? -8.867 -42.094 -49.312 1 96.12 183 ALA A N 1
ATOM 1479 C CA . ALA A 1 183 ? -8.211 -42.75 -50.406 1 96.12 183 ALA A CA 1
ATOM 1480 C C . ALA A 1 183 ? -7.891 -44.219 -50.062 1 96.12 183 ALA A C 1
ATOM 1482 O O . ALA A 1 183 ? -8.086 -45.125 -50.875 1 96.12 183 ALA A O 1
ATOM 1483 N N . PHE A 1 184 ? -7.477 -44.406 -48.875 1 96.06 184 PHE A N 1
ATOM 1484 C CA . PHE A 1 184 ? -7.18 -45.75 -48.375 1 96.06 184 PHE A CA 1
ATOM 1485 C C . PHE A 1 184 ? -8.461 -46.562 -48.188 1 96.06 184 PHE A C 1
ATOM 1487 O O . PHE A 1 184 ? -8.547 -47.688 -48.656 1 96.06 184 PHE A O 1
ATOM 1494 N N . ALA A 1 185 ? -9.406 -45.969 -47.594 1 95.69 185 ALA A N 1
ATOM 1495 C CA . ALA A 1 185 ? -10.656 -46.656 -47.281 1 95.69 185 ALA A CA 1
ATOM 1496 C C . ALA A 1 185 ? -11.406 -47.062 -48.531 1 95.69 185 ALA A C 1
ATOM 1498 O O . ALA A 1 185 ? -12.086 -48.094 -48.562 1 95.69 185 ALA A O 1
ATOM 1499 N N . SER A 1 186 ? -11.32 -46.219 -49.562 1 94.75 186 SER A N 1
ATOM 1500 C CA . SER A 1 186 ? -12.039 -46.5 -50.812 1 94.75 186 SER A CA 1
ATOM 1501 C C . SER A 1 186 ? -11.57 -47.812 -51.438 1 94.75 186 SER A C 1
ATOM 1503 O O . SER A 1 186 ? -12.328 -48.469 -52.156 1 94.75 186 SER A O 1
ATOM 1505 N N . GLN A 1 187 ? -10.398 -48.281 -51.094 1 93.81 187 GLN A N 1
ATOM 1506 C CA . GLN A 1 187 ? -9.805 -49.438 -51.719 1 93.81 187 GLN A CA 1
ATOM 1507 C C . GLN A 1 187 ? -9.969 -50.688 -50.812 1 93.81 187 GLN A C 1
ATOM 1509 O O . GLN A 1 187 ? -9.547 -51.781 -51.188 1 93.81 187 GLN A O 1
ATOM 1514 N N . GLN A 1 188 ? -10.594 -50.5 -49.719 1 94.81 188 GLN A N 1
ATOM 1515 C CA . GLN A 1 188 ? -10.672 -51.594 -48.781 1 94.81 188 GLN A CA 1
ATOM 1516 C C . GLN A 1 188 ? -12.125 -51.969 -48.469 1 94.81 188 GLN A C 1
ATOM 1518 O O . GLN A 1 188 ? -13.039 -51.188 -48.75 1 94.81 188 GLN A O 1
ATOM 1523 N N . THR A 1 189 ? -12.289 -53.125 -47.938 1 94.19 189 THR A N 1
ATOM 1524 C CA . THR A 1 189 ? -13.609 -53.594 -47.5 1 94.19 189 THR A CA 1
ATOM 1525 C C . THR A 1 189 ? -13.859 -53.219 -46.031 1 94.19 189 THR A C 1
ATOM 1527 O O . THR A 1 189 ? -12.922 -52.844 -45.312 1 94.19 189 THR A O 1
ATOM 1530 N N . VAL A 1 190 ? -15.062 -53.281 -45.625 1 94.75 190 VAL A N 1
ATOM 1531 C CA . VAL A 1 190 ? -15.469 -52.906 -44.281 1 94.75 190 VAL A CA 1
ATOM 1532 C C . VAL A 1 190 ? -14.828 -53.844 -43.25 1 94.75 190 VAL A C 1
ATOM 1534 O O . VAL A 1 190 ? -14.492 -53.438 -42.125 1 94.75 190 VAL A O 1
ATOM 1537 N N . GLU A 1 191 ? -14.57 -55.125 -43.656 1 93.19 191 GLU A N 1
ATOM 1538 C CA . GLU A 1 191 ? -13.984 -56.125 -42.75 1 93.19 191 GLU A CA 1
ATOM 1539 C C . GLU A 1 191 ? -12.547 -55.75 -42.406 1 93.19 191 GLU A C 1
ATOM 1541 O O . GLU A 1 191 ? -12.062 -56.094 -41.312 1 93.19 191 GLU A O 1
ATOM 1546 N N . ILE A 1 192 ? -11.906 -55.031 -43.312 1 94.56 192 ILE A N 1
ATOM 1547 C CA . ILE A 1 192 ? -10.523 -54.625 -43.094 1 94.56 192 ILE A CA 1
ATOM 1548 C C . ILE A 1 192 ? -10.492 -53.312 -42.312 1 94.56 192 ILE A C 1
ATOM 1550 O O . ILE A 1 192 ? -9.664 -53.125 -41.406 1 94.56 192 ILE A O 1
ATOM 1554 N N . LEU A 1 193 ? -11.422 -52.469 -42.625 1 95.75 193 LEU A N 1
ATOM 1555 C CA . LEU A 1 193 ? -11.43 -51.094 -42.062 1 95.75 193 LEU A CA 1
ATOM 1556 C C . LEU A 1 193 ? -11.875 -51.125 -40.625 1 95.75 193 LEU A C 1
ATOM 1558 O O . LEU A 1 193 ? -11.445 -50.281 -39.812 1 95.75 193 LEU A O 1
ATOM 1562 N N . ALA A 1 194 ? -12.781 -52.062 -40.281 1 95.06 194 ALA A N 1
ATOM 1563 C CA . ALA A 1 194 ? -13.383 -52.062 -38.938 1 95.06 194 ALA A CA 1
ATOM 1564 C C . ALA A 1 194 ? -12.781 -53.156 -38.062 1 95.06 194 ALA A C 1
ATOM 1566 O O . ALA A 1 194 ? -12.43 -54.219 -38.562 1 95.06 194 ALA A O 1
ATOM 1567 N N . SER A 1 195 ? -12.672 -52.844 -36.812 1 93.12 195 SER A N 1
ATOM 1568 C CA . SER A 1 195 ? -12.359 -53.906 -35.875 1 93.12 195 SER A CA 1
ATOM 1569 C C . SER A 1 195 ? -13.531 -54.875 -35.719 1 93.12 195 SER A C 1
ATOM 1571 O O . SER A 1 195 ? -14.656 -54.562 -36.125 1 93.12 195 SER A O 1
ATOM 1573 N N . ASP A 1 196 ? -13.234 -55.938 -35.125 1 92.56 196 ASP A N 1
ATOM 1574 C CA . ASP A 1 196 ? -14.281 -56.938 -34.938 1 92.56 196 ASP A CA 1
ATOM 1575 C C . ASP A 1 196 ? -15.43 -56.375 -34.094 1 92.56 196 ASP A C 1
ATOM 1577 O O . ASP A 1 196 ? -16.594 -56.625 -34.406 1 92.56 196 ASP A O 1
ATOM 1581 N N . GLU A 1 197 ? -15.055 -55.656 -33.156 1 93.5 197 GLU A N 1
ATOM 1582 C CA . GLU A 1 197 ? -16.062 -55.094 -32.281 1 93.5 197 GLU A CA 1
ATOM 1583 C C . GLU A 1 197 ? -16.891 -54.031 -33 1 93.5 197 GLU A C 1
ATOM 1585 O O . GLU A 1 197 ? -18.109 -53.969 -32.844 1 93.5 197 GLU A O 1
ATOM 1590 N N . GLU A 1 198 ? -16.234 -53.25 -33.75 1 93.38 198 GLU A N 1
ATOM 1591 C CA . GLU A 1 198 ? -16.922 -52.219 -34.531 1 93.38 198 GLU A CA 1
ATOM 1592 C C . GLU A 1 198 ? -17.859 -52.844 -35.562 1 93.38 198 GLU A C 1
ATOM 1594 O O . GLU A 1 198 ? -18.984 -52.375 -35.75 1 93.38 198 GLU A O 1
ATOM 1599 N N . LEU A 1 199 ? -17.406 -53.844 -36.156 1 92.81 199 LEU A N 1
ATOM 1600 C CA . LEU A 1 199 ? -18.219 -54.531 -37.188 1 92.81 199 LEU A CA 1
ATOM 1601 C C . LEU A 1 199 ? -19.484 -55.125 -36.594 1 92.81 199 LEU A C 1
ATOM 1603 O O . LEU A 1 199 ? -20.562 -55 -37.156 1 92.81 199 LEU A O 1
ATOM 1607 N N . LYS A 1 200 ? -19.266 -55.656 -35.438 1 93.5 200 LYS A N 1
ATOM 1608 C CA . LYS A 1 200 ? -20.422 -56.25 -34.75 1 93.5 200 LYS A CA 1
ATOM 1609 C C . LYS A 1 200 ? -21.438 -55.156 -34.406 1 93.5 200 LYS A C 1
ATOM 1611 O O . LYS A 1 200 ? -22.656 -55.375 -34.562 1 93.5 200 LYS A O 1
ATOM 1616 N N . THR A 1 201 ? -20.906 -54.094 -33.938 1 94 201 THR A N 1
ATOM 1617 C CA . THR A 1 201 ? -21.781 -52.969 -33.594 1 94 201 THR A CA 1
ATOM 1618 C C . THR A 1 201 ? -22.516 -52.438 -34.812 1 94 201 THR A C 1
ATOM 1620 O O . THR A 1 201 ? -23.719 -52.125 -34.719 1 94 201 THR A O 1
ATOM 1623 N N . LEU A 1 202 ? -21.812 -52.344 -35.938 1 92.56 202 LEU A N 1
ATOM 1624 C CA . LEU A 1 202 ? -22.391 -51.844 -37.156 1 92.56 202 LEU A CA 1
ATOM 1625 C C . LEU A 1 202 ? -23.438 -52.844 -37.719 1 92.56 202 LEU A C 1
ATOM 1627 O O . LEU A 1 202 ? -24.5 -52.406 -38.188 1 92.56 202 LEU A O 1
ATOM 1631 N N . GLU A 1 203 ? -23.125 -54.094 -37.594 1 91.25 203 GLU A N 1
ATOM 1632 C CA . GLU A 1 203 ? -24.047 -55.125 -38.062 1 91.25 203 GLU A CA 1
ATOM 1633 C C . GLU A 1 203 ? -25.328 -55.125 -37.25 1 91.25 203 GLU A C 1
ATOM 1635 O O . GLU A 1 203 ? -26.422 -55.281 -37.812 1 91.25 203 GLU A O 1
ATOM 1640 N N . THR A 1 204 ? -25.125 -54.969 -36 1 92.56 204 THR A N 1
ATOM 1641 C CA . THR A 1 204 ? -26.281 -54.906 -35.125 1 92.56 204 THR A CA 1
ATOM 1642 C C . THR A 1 204 ? -27.156 -53.719 -35.438 1 92.56 204 THR A C 1
ATOM 1644 O O . THR A 1 204 ? -28.391 -53.844 -35.469 1 92.56 204 THR A O 1
ATOM 1647 N N . ALA A 1 205 ? -26.516 -52.594 -35.656 1 90.81 205 ALA A N 1
ATOM 1648 C CA . ALA A 1 205 ? -27.266 -51.406 -36 1 90.81 205 ALA A CA 1
ATOM 1649 C C . ALA A 1 205 ? -27.953 -51.531 -37.344 1 90.81 205 ALA A C 1
ATOM 1651 O O . ALA A 1 205 ? -29.094 -51.094 -37.5 1 90.81 205 ALA A O 1
ATOM 1652 N N . PHE A 1 206 ? -27.281 -52.188 -38.312 1 89.75 206 PHE A N 1
ATOM 1653 C CA . PHE A 1 206 ? -27.812 -52.406 -39.656 1 89.75 206 PHE A CA 1
ATOM 1654 C C . PHE A 1 206 ? -29 -53.375 -39.594 1 89.75 206 PHE A C 1
ATOM 1656 O O . PHE A 1 206 ? -30.047 -53.094 -40.219 1 89.75 206 PHE A O 1
ATOM 1663 N N . ASP A 1 207 ? -28.891 -54.438 -38.875 1 88.69 207 ASP A N 1
ATOM 1664 C CA . ASP A 1 207 ? -29.906 -55.469 -38.812 1 88.69 207 ASP A CA 1
ATOM 1665 C C . ASP A 1 207 ? -31.125 -55 -38 1 88.69 207 ASP A C 1
ATOM 1667 O O . ASP A 1 207 ? -32.219 -55.562 -38.156 1 88.69 207 ASP A O 1
ATOM 1671 N N . GLY A 1 208 ? -30.844 -54.094 -37.156 1 85.69 208 GLY A N 1
ATOM 1672 C CA . GLY A 1 208 ? -31.938 -53.562 -36.344 1 85.69 208 GLY A CA 1
ATOM 1673 C C . GLY A 1 208 ? -32.969 -52.781 -37.156 1 85.69 208 GLY A C 1
ATOM 1674 O O . GLY A 1 208 ? -34.094 -52.625 -36.719 1 85.69 208 GLY A O 1
ATOM 1675 N N . ASP A 1 209 ? -32.5 -52.344 -38.312 1 83.25 209 ASP A N 1
ATOM 1676 C CA . ASP A 1 209 ? -33.406 -51.625 -39.219 1 83.25 209 ASP A CA 1
ATOM 1677 C C . ASP A 1 209 ? -34.125 -52.625 -40.125 1 83.25 209 ASP A C 1
ATOM 1679 O O . ASP A 1 209 ? -33.5 -53.25 -41 1 83.25 209 ASP A O 1
ATOM 1683 N N . GLU A 1 210 ? -35.469 -52.719 -40.125 1 80 210 GLU A N 1
ATOM 1684 C CA . GLU A 1 210 ? -36.312 -53.688 -40.875 1 80 210 GLU A CA 1
ATOM 1685 C C . GLU A 1 210 ? -36.219 -53.406 -42.375 1 80 210 GLU A C 1
ATOM 1687 O O . GLU A 1 210 ? -36.375 -54.344 -43.156 1 80 210 GLU A O 1
ATOM 1692 N N . ARG A 1 211 ? -35.906 -52.219 -42.594 1 76.56 211 ARG A N 1
ATOM 1693 C CA . ARG A 1 211 ? -35.906 -51.844 -44 1 76.56 211 ARG A CA 1
ATOM 1694 C C . ARG A 1 211 ? -34.75 -52.5 -44.75 1 76.56 211 ARG A C 1
ATOM 1696 O O . ARG A 1 211 ? -34.719 -52.562 -45.969 1 76.56 211 ARG A O 1
ATOM 1703 N N . ASN A 1 212 ? -33.719 -53.062 -43.906 1 79.94 212 ASN A N 1
ATOM 1704 C CA . ASN A 1 212 ? -32.469 -53.562 -44.469 1 79.94 212 ASN A CA 1
ATOM 1705 C C . ASN A 1 212 ? -32.5 -55.094 -44.625 1 79.94 212 ASN A C 1
ATOM 1707 O O . ASN A 1 212 ? -31.609 -55.688 -45.25 1 79.94 212 ASN A O 1
ATOM 1711 N N . LYS A 1 213 ? -33.438 -55.781 -44.25 1 78.69 213 LYS A N 1
ATOM 1712 C CA . LYS A 1 213 ? -33.531 -57.25 -44.281 1 78.69 213 LYS A CA 1
ATOM 1713 C C . LYS A 1 213 ? -33.594 -57.781 -45.719 1 78.69 213 LYS A C 1
ATOM 1715 O O . LYS A 1 213 ? -33.125 -58.875 -46 1 78.69 213 LYS A O 1
ATOM 1720 N N . LEU A 1 214 ? -34.062 -56.938 -46.531 1 79.81 214 LEU A N 1
ATOM 1721 C CA . LEU A 1 214 ? -34.25 -57.438 -47.875 1 79.81 214 LEU A CA 1
ATOM 1722 C C . LEU A 1 214 ? -33.062 -57.031 -48.781 1 79.81 214 LEU A C 1
ATOM 1724 O O . LEU A 1 214 ? -33.031 -57.375 -49.969 1 79.81 214 LEU A O 1
ATOM 1728 N N . LYS A 1 215 ? -32.125 -56.438 -48.188 1 80.94 215 LYS A N 1
ATOM 1729 C CA . LYS A 1 215 ? -31.016 -55.938 -49.031 1 80.94 215 LYS A CA 1
ATOM 1730 C C . LYS A 1 215 ? -30.047 -57.062 -49.344 1 80.94 215 LYS A C 1
ATOM 1732 O O . LYS A 1 215 ? -29.922 -58.031 -48.594 1 80.94 215 LYS A O 1
ATOM 1737 N N . SER A 1 216 ? -29.453 -57.031 -50.5 1 86.5 216 SER A N 1
ATOM 1738 C CA . SER A 1 216 ? -28.469 -58.031 -50.938 1 86.5 216 SER A CA 1
ATOM 1739 C C . SER A 1 216 ? -27.203 -57.969 -50.094 1 86.5 216 SER A C 1
ATOM 1741 O O . SER A 1 216 ? -26.969 -57 -49.375 1 86.5 216 SER A O 1
ATOM 1743 N N . ASP A 1 217 ? -26.422 -59.031 -50.219 1 83.94 217 ASP A N 1
ATOM 1744 C CA . ASP A 1 217 ? -25.156 -59.062 -49.469 1 83.94 217 ASP A CA 1
ATOM 1745 C C . ASP A 1 217 ? -24.219 -57.969 -49.906 1 83.94 217 ASP A C 1
ATOM 1747 O O . ASP A 1 217 ? -23.484 -57.406 -49.094 1 83.94 217 ASP A O 1
ATOM 1751 N N . GLU A 1 218 ? -24.312 -57.625 -51.188 1 86.31 218 GLU A N 1
ATOM 1752 C CA . GLU A 1 218 ? -23.484 -56.562 -51.719 1 86.31 218 GLU A CA 1
ATOM 1753 C C . GLU A 1 218 ? -23.906 -55.188 -51.188 1 86.31 218 GLU A C 1
ATOM 1755 O O . GLU A 1 218 ? -23.062 -54.375 -50.781 1 86.31 218 GLU A O 1
ATOM 1760 N N . ASP A 1 219 ? -25.094 -55.031 -51.125 1 89.44 219 ASP A N 1
ATOM 1761 C CA . ASP A 1 219 ? -25.641 -53.781 -50.594 1 89.44 219 ASP A CA 1
ATOM 1762 C C . ASP A 1 219 ? -25.359 -53.625 -49.125 1 89.44 219 ASP A C 1
ATOM 1764 O O . ASP A 1 219 ? -25.109 -52.531 -48.625 1 89.44 219 ASP A O 1
ATOM 1768 N N . ARG A 1 220 ? -25.391 -54.75 -48.5 1 89.56 220 ARG A N 1
ATOM 1769 C CA . ARG A 1 220 ? -25.078 -54.781 -47.062 1 89.56 220 ARG A CA 1
ATOM 1770 C C . ARG A 1 220 ? -23.656 -54.312 -46.812 1 89.56 220 ARG A C 1
ATOM 1772 O O . ARG A 1 220 ? -23.422 -53.469 -45.938 1 89.56 220 ARG A O 1
ATOM 1779 N N . HIS A 1 221 ? -22.766 -54.781 -47.594 1 90.31 221 HIS A N 1
ATOM 1780 C CA . HIS A 1 221 ? -21.359 -54.406 -47.406 1 90.31 221 HIS A CA 1
ATOM 1781 C C . HIS A 1 221 ? -21.141 -52.938 -47.688 1 90.31 221 HIS A C 1
ATOM 1783 O O . HIS A 1 221 ? -20.375 -52.281 -47 1 90.31 221 HIS A O 1
ATOM 1789 N N . ILE A 1 222 ? -21.75 -52.438 -48.688 1 91.56 222 ILE A N 1
ATOM 1790 C CA . ILE A 1 222 ? -21.609 -51.062 -49.062 1 91.56 222 ILE A CA 1
ATOM 1791 C C . ILE A 1 222 ? -22.188 -50.156 -47.969 1 91.56 222 ILE A C 1
ATOM 1793 O O . ILE A 1 222 ? -21.578 -49.125 -47.625 1 91.56 222 ILE A O 1
ATOM 1797 N N . MET A 1 223 ? -23.266 -50.5 -47.438 1 92.62 223 MET A N 1
ATOM 1798 C CA . MET A 1 223 ? -23.922 -49.688 -46.438 1 92.62 223 MET A CA 1
ATOM 1799 C C . MET A 1 223 ? -23.141 -49.75 -45.125 1 92.62 223 MET A C 1
ATOM 1801 O O . MET A 1 223 ? -23.047 -48.75 -44.406 1 92.62 223 MET A O 1
ATOM 1805 N N . LEU A 1 224 ? -22.656 -50.938 -44.812 1 94.25 224 LEU A N 1
ATOM 1806 C CA . LEU A 1 224 ? -21.844 -51.062 -43.594 1 94.25 224 LEU A CA 1
ATOM 1807 C C . LEU A 1 224 ? -20.594 -50.188 -43.688 1 94.25 224 LEU A C 1
ATOM 1809 O O . LEU A 1 224 ? -20.203 -49.562 -42.719 1 94.25 224 LEU A O 1
ATOM 1813 N N . LYS A 1 225 ? -19.953 -50.188 -44.844 1 95.12 225 LYS A N 1
ATOM 1814 C CA . LYS A 1 225 ? -18.781 -49.375 -45.062 1 95.12 225 LYS A CA 1
ATOM 1815 C C . LYS A 1 225 ? -19.125 -47.875 -44.938 1 95.12 225 LYS A C 1
ATOM 1817 O O . LYS A 1 225 ? -18.391 -47.125 -44.312 1 95.12 225 LYS A O 1
ATOM 1822 N N . LYS A 1 226 ? -20.219 -47.5 -45.5 1 94.69 226 LYS A N 1
ATOM 1823 C CA . LYS A 1 226 ? -20.672 -46.125 -45.438 1 94.69 226 LYS A CA 1
ATOM 1824 C C . LYS A 1 226 ? -20.938 -45.719 -43.969 1 94.69 226 LYS A C 1
ATOM 1826 O O . LYS A 1 226 ? -20.578 -44.625 -43.562 1 94.69 226 LYS A O 1
ATOM 1831 N N . MET A 1 227 ? -21.531 -46.594 -43.25 1 94.75 227 MET A N 1
ATOM 1832 C CA . MET A 1 227 ? -21.812 -46.344 -41.844 1 94.75 227 MET A CA 1
ATOM 1833 C C . MET A 1 227 ? -20.516 -46.156 -41.031 1 94.75 227 MET A C 1
ATOM 1835 O O . MET A 1 227 ? -20.438 -45.281 -40.156 1 94.75 227 MET A O 1
ATOM 1839 N N . LEU A 1 228 ? -19.578 -47 -41.344 1 96.12 228 LEU A N 1
ATOM 1840 C CA . LEU A 1 228 ? -18.281 -46.875 -40.688 1 96.12 228 LEU A CA 1
ATOM 1841 C C . LEU A 1 228 ? -17.609 -45.562 -41 1 96.12 228 LEU A C 1
ATOM 1843 O O . LEU A 1 228 ? -17.078 -44.906 -40.125 1 96.12 228 LEU A O 1
ATOM 1847 N N . ILE A 1 229 ? -17.609 -45.125 -42.25 1 96.19 229 ILE A N 1
ATOM 1848 C CA . ILE A 1 229 ? -17 -43.906 -42.688 1 96.19 229 ILE A CA 1
ATOM 1849 C C . ILE A 1 229 ? -17.703 -42.719 -42.031 1 96.19 229 ILE A C 1
ATOM 1851 O O . ILE A 1 229 ? -17.047 -41.75 -41.625 1 96.19 229 ILE A O 1
ATOM 1855 N N . ASP A 1 230 ? -18.984 -42.812 -41.906 1 95.81 230 ASP A N 1
ATOM 1856 C CA . ASP A 1 230 ? -19.734 -41.75 -41.219 1 95.81 230 ASP A CA 1
ATOM 1857 C C . ASP A 1 230 ? -19.359 -41.656 -39.75 1 95.81 230 ASP A C 1
ATOM 1859 O O . ASP A 1 230 ? -19.25 -40.562 -39.188 1 95.81 230 ASP A O 1
ATOM 1863 N N . ALA A 1 231 ? -19.234 -42.812 -39.156 1 94.94 231 ALA A N 1
ATOM 1864 C CA . ALA A 1 231 ? -18.812 -42.844 -37.781 1 94.94 231 ALA A CA 1
ATOM 1865 C C . ALA A 1 231 ? -17.422 -42.219 -37.594 1 94.94 231 ALA A C 1
ATOM 1867 O O . ALA A 1 231 ? -17.172 -41.469 -36.656 1 94.94 231 ALA A O 1
ATOM 1868 N N . ARG A 1 232 ? -16.5 -42.562 -38.531 1 96.69 232 ARG A N 1
ATOM 1869 C CA . ARG A 1 232 ? -15.156 -42 -38.5 1 96.69 232 ARG A CA 1
ATOM 1870 C C . ARG A 1 232 ? -15.195 -40.5 -38.719 1 96.69 232 ARG A C 1
ATOM 1872 O O . ARG A 1 232 ? -14.445 -39.75 -38.062 1 96.69 232 ARG A O 1
ATOM 1879 N N . LYS A 1 233 ? -16.016 -40.031 -39.531 1 97 233 LYS A N 1
ATOM 1880 C CA . LYS A 1 233 ? -16.156 -38.625 -39.812 1 97 233 LYS A CA 1
ATOM 1881 C C . LYS A 1 233 ? -16.656 -37.875 -38.594 1 97 233 LYS A C 1
ATOM 1883 O O . LYS A 1 233 ? -16.188 -36.75 -38.312 1 97 233 LYS A O 1
ATOM 1888 N N . ALA A 1 234 ? -17.609 -38.469 -37.938 1 96.69 234 ALA A N 1
ATOM 1889 C CA . ALA A 1 234 ? -18.141 -37.844 -36.719 1 96.69 234 ALA A CA 1
ATOM 1890 C C . ALA A 1 234 ? -17.047 -37.656 -35.688 1 96.69 234 ALA A C 1
ATOM 1892 O O . ALA A 1 234 ? -16.938 -36.594 -35.062 1 96.69 234 ALA A O 1
ATOM 1893 N N . VAL A 1 235 ? -16.266 -38.688 -35.469 1 96.5 235 VAL A N 1
ATOM 1894 C CA . VAL A 1 235 ? -15.148 -38.625 -34.531 1 96.5 235 VAL A CA 1
ATOM 1895 C C . VAL A 1 235 ? -14.133 -37.594 -35 1 96.5 235 VAL A C 1
ATOM 1897 O O . VAL A 1 235 ? -13.617 -36.812 -34.188 1 96.5 235 VAL A O 1
ATOM 1900 N N . PHE A 1 236 ? -13.828 -37.594 -36.219 1 97.56 236 PHE A N 1
ATOM 1901 C CA . PHE A 1 236 ? -12.891 -36.656 -36.844 1 97.56 236 PHE A CA 1
ATOM 1902 C C . PHE A 1 236 ? -13.328 -35.219 -36.625 1 97.56 236 PHE A C 1
ATOM 1904 O O . PHE A 1 236 ? -12.531 -34.375 -36.188 1 97.56 236 PHE A O 1
ATOM 1911 N N . ASP A 1 237 ? -14.586 -34.938 -36.75 1 97.44 237 ASP A N 1
ATOM 1912 C CA . ASP A 1 237 ? -15.117 -33.594 -36.594 1 97.44 237 ASP A CA 1
ATOM 1913 C C . ASP A 1 237 ? -15.062 -33.156 -35.125 1 97.44 237 ASP A C 1
ATOM 1915 O O . ASP A 1 237 ? -14.742 -31.984 -34.844 1 97.44 237 ASP A O 1
ATOM 1919 N N . MET A 1 238 ? -15.422 -34.094 -34.344 1 97.12 238 MET A N 1
ATOM 1920 C CA . MET A 1 238 ? -15.336 -33.781 -32.906 1 97.12 238 MET A CA 1
ATOM 1921 C C . MET A 1 238 ? -13.891 -33.5 -32.5 1 97.12 238 MET A C 1
ATOM 1923 O O . MET A 1 238 ? -13.633 -32.625 -31.688 1 97.12 238 MET A O 1
ATOM 1927 N N . THR A 1 239 ? -12.977 -34.25 -33 1 97.31 239 THR A N 1
ATOM 1928 C CA . THR A 1 239 ? -11.562 -34.094 -32.688 1 97.31 239 THR A CA 1
ATOM 1929 C C . THR A 1 239 ? -11.055 -32.75 -33.25 1 97.31 239 THR A C 1
ATOM 1931 O O . THR A 1 239 ? -10.234 -32.094 -32.594 1 97.31 239 THR A O 1
ATOM 1934 N N . LEU A 1 240 ? -11.562 -32.344 -34.375 1 97.31 240 LEU A N 1
ATOM 1935 C CA . LEU A 1 240 ? -11.188 -31.047 -34.938 1 97.31 240 LEU A CA 1
ATOM 1936 C C . LEU A 1 240 ? -11.625 -29.906 -34.062 1 97.31 240 LEU A C 1
ATOM 1938 O O . LEU A 1 240 ? -10.93 -28.891 -33.969 1 97.31 240 LEU A O 1
ATOM 1942 N N . GLU A 1 241 ? -12.773 -30.109 -33.375 1 96.38 241 GLU A N 1
ATOM 1943 C CA . GLU A 1 241 ? -13.25 -29.094 -32.469 1 96.38 241 GLU A CA 1
ATOM 1944 C C . GLU A 1 241 ? -12.328 -28.953 -31.25 1 96.38 241 GLU A C 1
ATOM 1946 O O . GLU A 1 241 ? -12.086 -27.844 -30.766 1 96.38 241 GLU A O 1
ATOM 1951 N N . LYS A 1 242 ? -11.828 -30.031 -30.812 1 96.38 242 LYS A N 1
ATOM 1952 C CA . LYS A 1 242 ? -10.867 -30.016 -29.719 1 96.38 242 LYS A CA 1
ATOM 1953 C C . LYS A 1 242 ? -9.578 -29.312 -30.125 1 96.38 242 LYS A C 1
ATOM 1955 O O . LYS A 1 242 ? -8.984 -28.578 -29.328 1 96.38 242 LYS A O 1
ATOM 1960 N N . VAL A 1 243 ? -9.156 -29.484 -31.359 1 96.81 243 VAL A N 1
ATOM 1961 C CA . VAL A 1 243 ? -7.953 -28.844 -31.875 1 96.81 243 VAL A CA 1
ATOM 1962 C C . VAL A 1 243 ? -8.164 -27.328 -31.953 1 96.81 243 VAL A C 1
ATOM 1964 O O . VAL A 1 243 ? -7.293 -26.547 -31.547 1 96.81 243 VAL A O 1
ATOM 1967 N N . LYS A 1 244 ? -9.289 -26.984 -32.406 1 95.69 244 LYS A N 1
ATOM 1968 C CA . LYS A 1 244 ? -9.609 -25.562 -32.562 1 95.69 244 LYS A CA 1
ATOM 1969 C C . LYS A 1 244 ? -9.594 -24.859 -31.203 1 95.69 244 LYS A C 1
ATOM 1971 O O . LYS A 1 244 ? -9.102 -23.734 -31.078 1 95.69 244 LYS A O 1
ATOM 1976 N N . ALA A 1 245 ? -10.133 -25.484 -30.234 1 94.62 245 ALA A N 1
ATOM 1977 C CA . ALA A 1 245 ? -10.203 -24.922 -28.891 1 94.62 245 ALA A CA 1
ATOM 1978 C C . ALA A 1 245 ? -8.805 -24.656 -28.328 1 94.62 245 ALA A C 1
ATOM 1980 O O . ALA A 1 245 ? -8.586 -23.672 -27.625 1 94.62 245 ALA A O 1
ATOM 1981 N N . ARG A 1 246 ? -7.828 -25.547 -28.625 1 96.25 246 ARG A N 1
ATOM 1982 C CA . ARG A 1 246 ? -6.477 -25.453 -28.094 1 96.25 246 ARG A CA 1
ATOM 1983 C C . ARG A 1 246 ? -5.594 -24.578 -28.984 1 96.25 246 ARG A C 1
ATOM 1985 O O . ARG A 1 246 ? -4.605 -24.016 -28.516 1 96.25 246 ARG A O 1
ATOM 1992 N N . ASN A 1 247 ? -5.945 -24.438 -30.203 1 95.56 247 ASN A N 1
ATOM 1993 C CA . ASN A 1 247 ? -5.148 -23.672 -31.156 1 95.56 247 ASN A CA 1
ATOM 1994 C C . ASN A 1 247 ? -5.102 -22.188 -30.797 1 95.56 247 ASN A C 1
ATOM 1996 O O . ASN A 1 247 ? -4.176 -21.484 -31.203 1 95.56 247 ASN A O 1
ATOM 2000 N N . VAL A 1 248 ? -6.129 -21.719 -30.016 1 93.5 248 VAL A N 1
ATOM 2001 C CA . VAL A 1 248 ? -6.16 -20.328 -29.578 1 93.5 248 VAL A CA 1
ATOM 2002 C C . VAL A 1 248 ? -4.922 -20.016 -28.734 1 93.5 248 VAL A C 1
ATOM 2004 O O . VAL A 1 248 ? -4.402 -18.906 -28.781 1 93.5 248 VAL A O 1
ATOM 2007 N N . PHE A 1 249 ? -4.438 -21.016 -28.078 1 96 249 PHE A N 1
ATOM 2008 C CA . PHE A 1 249 ? -3.264 -20.859 -27.234 1 96 249 PHE A CA 1
ATOM 2009 C C . PHE A 1 249 ? -1.997 -21.25 -27.984 1 96 249 PHE A C 1
ATOM 2011 O O . PHE A 1 249 ? -1.023 -20.5 -28 1 96 249 PHE A O 1
ATOM 2018 N N . ASP A 1 250 ? -2.016 -22.344 -28.703 1 96.25 250 ASP A N 1
ATOM 2019 C CA . ASP A 1 250 ? -0.843 -22.953 -29.312 1 96.25 250 ASP A CA 1
ATOM 2020 C C . ASP A 1 250 ? -0.241 -22.031 -30.375 1 96.25 250 ASP A C 1
ATOM 2022 O O . ASP A 1 250 ? 0.979 -21.984 -30.547 1 96.25 250 ASP A O 1
ATOM 2026 N N . LYS A 1 251 ? -1.002 -21.219 -30.969 1 94.5 251 LYS A N 1
ATOM 2027 C CA . LYS A 1 251 ? -0.535 -20.359 -32.062 1 94.5 251 LYS A CA 1
ATOM 2028 C C . LYS A 1 251 ? 0.239 -19.156 -31.5 1 94.5 251 LYS A C 1
ATOM 2030 O O . LYS A 1 251 ? 0.998 -18.516 -32.25 1 94.5 251 LYS A O 1
ATOM 2035 N N . LYS A 1 252 ? 0.061 -18.906 -30.219 1 94.81 252 LYS A N 1
ATOM 2036 C CA . LYS A 1 252 ? 0.624 -17.688 -29.641 1 94.81 252 LYS A CA 1
ATOM 2037 C C . LYS A 1 252 ? 2.051 -17.922 -29.156 1 94.81 252 LYS A C 1
ATOM 2039 O O . LYS A 1 252 ? 2.785 -16.969 -28.891 1 94.81 252 LYS A O 1
ATOM 2044 N N . PHE A 1 253 ? 2.447 -19.203 -29.078 1 96.31 253 PHE A N 1
ATOM 2045 C CA . PHE A 1 253 ? 3.758 -19.469 -28.5 1 96.31 253 PHE A CA 1
ATOM 2046 C C . PHE A 1 253 ? 4.867 -19.156 -29.5 1 96.31 253 PHE A C 1
ATOM 2048 O O . PHE A 1 253 ? 4.758 -19.484 -30.672 1 96.31 253 PHE A O 1
ATOM 2055 N N . LYS A 1 254 ? 5.891 -18.516 -29.047 1 93.44 254 LYS A N 1
ATOM 2056 C CA . LYS A 1 254 ? 7.059 -18.219 -29.875 1 93.44 254 LYS A CA 1
ATOM 2057 C C . LYS A 1 254 ? 8.156 -19.266 -29.672 1 93.44 254 LYS A C 1
ATOM 2059 O O . LYS A 1 254 ? 8.914 -19.562 -30.594 1 93.44 254 LYS A O 1
ATOM 2064 N N . ARG A 1 255 ? 8.219 -19.781 -28.484 1 92.5 255 ARG A N 1
ATOM 2065 C CA . ARG A 1 255 ? 9.25 -20.766 -28.141 1 92.5 255 ARG A CA 1
ATOM 2066 C C . ARG A 1 255 ? 8.656 -21.969 -27.422 1 92.5 255 ARG A C 1
ATOM 2068 O O . ARG A 1 255 ? 8.039 -21.828 -26.375 1 92.5 255 ARG A O 1
ATOM 2075 N N . LEU A 1 256 ? 8.984 -23.141 -27.984 1 93.75 256 LEU A N 1
ATOM 2076 C CA . LEU A 1 256 ? 8.43 -24.344 -27.391 1 93.75 256 LEU A CA 1
ATOM 2077 C C . LEU A 1 256 ? 9.539 -25.312 -26.969 1 93.75 256 LEU A C 1
ATOM 2079 O O . LEU A 1 256 ? 9.266 -26.406 -26.469 1 93.75 256 LEU A O 1
ATOM 2083 N N . TYR A 1 257 ? 10.758 -24.938 -27.188 1 94.38 257 TYR A N 1
ATOM 2084 C CA . TYR A 1 257 ? 11.914 -25.75 -26.812 1 94.38 257 TYR A CA 1
ATOM 2085 C C . TYR A 1 257 ? 12.633 -25.156 -25.609 1 94.38 257 TYR A C 1
ATOM 2087 O O . TYR A 1 257 ? 12.406 -24 -25.25 1 94.38 257 TYR A O 1
ATOM 2095 N N . PHE A 1 258 ? 13.469 -25.953 -24.984 1 95.19 258 PHE A N 1
ATOM 2096 C CA . PHE A 1 258 ? 14.203 -25.5 -23.812 1 95.19 258 PHE A CA 1
ATOM 2097 C C . PHE A 1 258 ? 15.383 -24.625 -24.219 1 95.19 258 PHE A C 1
ATOM 2099 O O . PHE A 1 258 ? 16.094 -24.922 -25.188 1 95.19 258 PHE A O 1
ATOM 2106 N N . HIS A 1 259 ? 15.5 -23.531 -23.516 1 90.88 259 HIS A N 1
ATOM 2107 C CA . HIS A 1 259 ? 16.656 -22.641 -23.609 1 90.88 259 HIS A CA 1
ATOM 2108 C C . HIS A 1 259 ? 16.953 -21.969 -22.281 1 90.88 259 HIS A C 1
ATOM 2110 O O . HIS A 1 259 ? 16.047 -21.812 -21.453 1 90.88 259 HIS A O 1
ATOM 2116 N N . PHE A 1 260 ? 18.188 -21.672 -22.141 1 88.06 260 PHE A N 1
ATOM 2117 C CA . PHE A 1 260 ? 18.609 -21.078 -20.875 1 88.06 260 PHE A CA 1
ATOM 2118 C C . PHE A 1 260 ? 18.141 -19.641 -20.75 1 88.06 260 PHE A C 1
ATOM 2120 O O . PHE A 1 260 ? 17.969 -19.125 -19.641 1 88.06 260 PHE A O 1
ATOM 2127 N N . LYS A 1 261 ? 17.875 -19.062 -21.844 1 89.5 261 LYS A N 1
ATOM 2128 C CA . LYS A 1 261 ? 17.344 -17.703 -21.812 1 89.5 261 LYS A CA 1
ATOM 2129 C C . LYS A 1 261 ? 15.922 -17.688 -21.25 1 89.5 261 LYS A C 1
ATOM 2131 O O . LYS A 1 261 ? 15.133 -18.594 -21.531 1 89.5 261 LYS A O 1
ATOM 2136 N N . PRO A 1 262 ? 15.602 -16.656 -20.531 1 93.69 262 PRO A N 1
ATOM 2137 C CA . PRO A 1 262 ? 14.266 -16.594 -19.922 1 93.69 262 PRO A CA 1
ATOM 2138 C C . PRO A 1 262 ? 13.148 -16.578 -20.969 1 93.69 262 PRO A C 1
ATOM 2140 O O . PRO A 1 262 ? 13.312 -16.031 -22.062 1 93.69 262 PRO A O 1
ATOM 2143 N N . VAL A 1 263 ? 12.125 -17.219 -20.609 1 95.88 263 VAL A N 1
ATOM 2144 C CA . VAL A 1 263 ? 10.922 -17.266 -21.438 1 95.88 263 VAL A CA 1
ATOM 2145 C C . VAL A 1 263 ? 10.227 -15.906 -21.406 1 95.88 263 VAL A C 1
ATOM 2147 O O . VAL A 1 263 ? 10.227 -15.227 -20.375 1 95.88 263 VAL A O 1
ATOM 2150 N N . SER A 1 264 ? 9.672 -15.492 -22.516 1 95.5 264 SER A N 1
ATOM 2151 C CA . SER A 1 264 ? 9.008 -14.195 -22.594 1 95.5 264 SER A CA 1
ATOM 2152 C C . SER A 1 264 ? 7.797 -14.133 -21.672 1 95.5 264 SER A C 1
ATOM 2154 O O . SER A 1 264 ? 7.141 -15.148 -21.438 1 95.5 264 SER A O 1
ATOM 2156 N N . GLN A 1 265 ? 7.5 -12.945 -21.25 1 94.56 265 GLN A N 1
ATOM 2157 C CA . GLN A 1 265 ? 6.348 -12.75 -20.375 1 94.56 265 GLN A CA 1
ATOM 2158 C C . GLN A 1 265 ? 5.051 -13.141 -21.078 1 94.56 265 GLN A C 1
ATOM 2160 O O . GLN A 1 265 ? 4.125 -13.648 -20.453 1 94.56 265 GLN A O 1
ATOM 2165 N N . ASN A 1 266 ? 5.012 -12.844 -22.344 1 94.56 266 ASN A N 1
ATOM 2166 C CA . ASN A 1 266 ? 3.828 -13.203 -23.109 1 94.56 266 ASN A CA 1
ATOM 2167 C C . ASN A 1 266 ? 3.627 -14.719 -23.141 1 94.56 266 ASN A C 1
ATOM 2169 O O . ASN A 1 266 ? 2.506 -15.203 -22.984 1 94.56 266 ASN A O 1
ATOM 2173 N N . ASP A 1 267 ? 4.664 -15.43 -23.375 1 97.25 267 ASP A N 1
ATOM 2174 C CA . ASP A 1 267 ? 4.578 -16.891 -23.375 1 97.25 267 ASP A CA 1
ATOM 2175 C C . ASP A 1 267 ? 4.188 -17.422 -22 1 97.25 267 ASP A C 1
ATOM 2177 O O . ASP A 1 267 ? 3.389 -18.359 -21.891 1 97.25 267 ASP A O 1
ATOM 2181 N N . LEU A 1 268 ? 4.758 -16.812 -21 1 97 268 LEU A N 1
ATOM 2182 C CA . LEU A 1 268 ? 4.426 -17.234 -19.641 1 97 268 LEU A CA 1
ATOM 2183 C C . LEU A 1 268 ? 2.949 -17 -19.344 1 97 268 LEU A C 1
ATOM 2185 O O . LEU A 1 268 ? 2.277 -17.859 -18.781 1 97 268 LEU A O 1
ATOM 2189 N N . ALA A 1 269 ? 2.492 -15.828 -19.734 1 94.38 269 ALA A N 1
ATOM 2190 C CA . ALA A 1 269 ? 1.081 -15.508 -19.531 1 94.38 269 ALA A CA 1
ATOM 2191 C C . ALA A 1 269 ? 0.184 -16.469 -20.312 1 94.38 269 ALA A C 1
ATOM 2193 O O . ALA A 1 269 ? -0.857 -16.891 -19.797 1 94.38 269 ALA A O 1
ATOM 2194 N N . ASN A 1 270 ? 0.605 -16.781 -21.516 1 96.12 270 ASN A N 1
ATOM 2195 C CA . ASN A 1 270 ? -0.16 -17.703 -22.328 1 96.12 270 ASN A CA 1
ATOM 2196 C C . ASN A 1 270 ? -0.182 -19.109 -21.734 1 96.12 270 ASN A C 1
ATOM 2198 O O . ASN A 1 270 ? -1.218 -19.781 -21.734 1 96.12 270 ASN A O 1
ATOM 2202 N N . TRP A 1 271 ? 0.927 -19.578 -21.203 1 97.5 271 TRP A N 1
ATOM 2203 C CA . TRP A 1 271 ? 0.978 -20.875 -20.531 1 97.5 271 TRP A CA 1
ATOM 2204 C C . TRP A 1 271 ? 0.041 -20.922 -19.328 1 97.5 271 TRP A C 1
ATOM 2206 O O . TRP A 1 271 ? -0.662 -21.906 -19.109 1 97.5 271 TRP A O 1
ATOM 2216 N N . ARG A 1 272 ? 0.015 -19.859 -18.547 1 94.81 272 ARG A N 1
ATOM 2217 C CA . ARG A 1 272 ? -0.878 -19.781 -17.406 1 94.81 272 ARG A CA 1
ATOM 2218 C C . ARG A 1 272 ? -2.336 -19.922 -17.828 1 94.81 272 ARG A C 1
ATOM 2220 O O . ARG A 1 272 ? -3.08 -20.719 -17.266 1 94.81 272 ARG A O 1
ATOM 2227 N N . ALA A 1 273 ? -2.645 -19.141 -18.828 1 93.19 273 ALA A N 1
ATOM 2228 C CA . ALA A 1 273 ? -4.02 -19.156 -19.312 1 93.19 273 ALA A CA 1
ATOM 2229 C C . ALA A 1 273 ? -4.383 -20.516 -19.891 1 93.19 273 ALA A C 1
ATOM 2231 O O . ALA A 1 273 ? -5.484 -21.016 -19.672 1 93.19 273 ALA A O 1
ATOM 2232 N N . TYR A 1 274 ? -3.48 -21.062 -20.656 1 95.88 274 TYR A N 1
ATOM 2233 C CA . TYR A 1 274 ? -3.691 -22.359 -21.281 1 95.88 274 TYR A CA 1
ATOM 2234 C C . TYR A 1 274 ? -3.887 -23.438 -20.234 1 95.88 274 TYR A C 1
ATOM 2236 O O . TYR A 1 274 ? -4.824 -24.234 -20.328 1 95.88 274 TYR A O 1
ATOM 2244 N N . LEU A 1 275 ? -3.043 -23.453 -19.266 1 96.5 275 LEU A N 1
ATOM 2245 C CA . LEU A 1 275 ? -3.139 -24.453 -18.203 1 96.5 275 LEU A CA 1
ATOM 2246 C C . LEU A 1 275 ? -4.441 -24.297 -17.422 1 96.5 275 LEU A C 1
ATOM 2248 O O . LEU A 1 275 ? -5.09 -25.281 -17.094 1 96.5 275 LEU A O 1
ATOM 2252 N N . ASP A 1 276 ? -4.797 -23.047 -17.125 1 92.25 276 ASP A N 1
ATOM 2253 C CA . ASP A 1 276 ? -6.062 -22.812 -16.438 1 92.25 276 ASP A CA 1
ATOM 2254 C C . ASP A 1 276 ? -7.238 -23.359 -17.25 1 92.25 276 ASP A C 1
ATOM 2256 O O . ASP A 1 276 ? -8.125 -24.016 -16.703 1 92.25 276 ASP A O 1
ATOM 2260 N N . TRP A 1 277 ? -7.195 -23.078 -18.516 1 93 277 TRP A N 1
ATOM 2261 C CA . TRP A 1 277 ? -8.266 -23.547 -19.375 1 93 277 TRP A CA 1
ATOM 2262 C C . TRP A 1 277 ? -8.305 -25.062 -19.406 1 93 277 TRP A C 1
ATOM 2264 O O . TRP A 1 277 ? -9.383 -25.672 -19.328 1 93 277 TRP A O 1
ATOM 2274 N N . GLU A 1 278 ? -7.141 -25.688 -19.578 1 95.38 278 GLU A N 1
ATOM 2275 C CA . GLU A 1 278 ? -7.059 -27.141 -19.672 1 95.38 278 GLU A CA 1
ATOM 2276 C C . GLU A 1 278 ? -7.496 -27.797 -18.375 1 95.38 278 GLU A C 1
ATOM 2278 O O . GLU A 1 278 ? -8.094 -28.875 -18.391 1 95.38 278 GLU A O 1
ATOM 2283 N N . LEU A 1 279 ? -7.207 -27.172 -17.234 1 93.25 279 LEU A N 1
ATOM 2284 C CA . LEU A 1 279 ? -7.586 -27.719 -15.93 1 93.25 279 LEU A CA 1
ATOM 2285 C C . LEU A 1 279 ? -9.102 -27.766 -15.781 1 93.25 279 LEU A C 1
ATOM 2287 O O . LEU A 1 279 ? -9.641 -28.625 -15.094 1 93.25 279 LEU A O 1
ATOM 2291 N N . ILE A 1 280 ? -9.766 -26.844 -16.453 1 88.69 280 ILE A N 1
ATOM 2292 C CA . ILE A 1 280 ? -11.219 -26.75 -16.375 1 88.69 280 ILE A CA 1
ATOM 2293 C C . ILE A 1 280 ? -11.859 -27.672 -17.406 1 88.69 280 ILE A C 1
ATOM 2295 O O . ILE A 1 280 ? -12.828 -28.375 -17.109 1 88.69 280 ILE A O 1
ATOM 2299 N N . ASN A 1 281 ? -11.227 -27.766 -18.609 1 90.56 281 ASN A N 1
ATOM 2300 C CA . ASN A 1 281 ? -11.914 -28.375 -19.734 1 90.56 281 ASN A CA 1
ATOM 2301 C C . ASN A 1 281 ? -11.289 -29.719 -20.125 1 90.56 281 ASN A C 1
ATOM 2303 O O . ASN A 1 281 ? -11.891 -30.5 -20.859 1 90.56 281 ASN A O 1
ATOM 2307 N N . GLY A 1 282 ? -10.164 -30.016 -19.594 1 93.5 282 GLY A N 1
ATOM 2308 C CA . GLY A 1 282 ? -9.414 -31.156 -20.094 1 93.5 282 GLY A CA 1
ATOM 2309 C C . GLY A 1 282 ? -9.664 -32.438 -19.312 1 93.5 282 GLY A C 1
ATOM 2310 O O . GLY A 1 282 ? -10.531 -32.469 -18.438 1 93.5 282 GLY A O 1
ATOM 2311 N N . THR A 1 283 ? -8.977 -33.438 -19.812 1 94.5 283 THR A N 1
ATOM 2312 C CA . THR A 1 283 ? -8.938 -34.719 -19.141 1 94.5 283 THR A CA 1
ATOM 2313 C C . THR A 1 283 ? -7.625 -34.906 -18.375 1 94.5 283 THR A C 1
ATOM 2315 O O . THR A 1 283 ? -6.695 -34.094 -18.531 1 94.5 283 THR A O 1
ATOM 2318 N N . THR A 1 284 ? -7.566 -35.906 -17.484 1 95.88 284 THR A N 1
ATOM 2319 C CA . THR A 1 284 ? -6.352 -36.188 -16.719 1 95.88 284 THR A CA 1
ATOM 2320 C C . THR A 1 284 ? -5.156 -36.344 -17.656 1 95.88 284 THR A C 1
ATOM 2322 O O . THR A 1 284 ? -4.074 -35.812 -17.391 1 95.88 284 THR A O 1
ATOM 2325 N N . ASP A 1 285 ? -5.395 -37 -18.75 1 95.19 285 ASP A N 1
ATOM 2326 C CA . ASP A 1 285 ? -4.309 -37.25 -19.688 1 95.19 285 ASP A CA 1
ATOM 2327 C C . ASP A 1 285 ? -3.896 -35.969 -20.406 1 95.19 285 ASP A C 1
ATOM 2329 O O . ASP A 1 285 ? -2.709 -35.656 -20.5 1 95.19 285 ASP A O 1
ATOM 2333 N N . SER A 1 286 ? -4.895 -35.281 -20.953 1 96.38 286 SER A N 1
ATOM 2334 C CA . SER A 1 286 ? -4.578 -34.062 -21.688 1 96.38 286 SER A CA 1
ATOM 2335 C C . SER A 1 286 ? -3.896 -33.031 -20.781 1 96.38 286 SER A C 1
ATOM 2337 O O . SER A 1 286 ? -3.01 -32.312 -21.234 1 96.38 286 SER A O 1
ATOM 2339 N N . ILE A 1 287 ? -4.324 -33 -19.484 1 97.06 287 ILE A N 1
ATOM 2340 C CA . ILE A 1 287 ? -3.732 -32.062 -18.516 1 97.06 287 ILE A CA 1
ATOM 2341 C C . ILE A 1 287 ? -2.287 -32.469 -18.234 1 97.06 287 ILE A C 1
ATOM 2343 O O . ILE A 1 287 ? -1.392 -31.609 -18.219 1 97.06 287 ILE A O 1
ATOM 2347 N N . THR A 1 288 ? -2.061 -33.781 -18.062 1 97.44 288 THR A N 1
ATOM 2348 C CA . THR A 1 288 ? -0.707 -34.25 -17.844 1 97.44 288 THR A CA 1
ATOM 2349 C C . THR A 1 288 ? 0.205 -33.906 -19.016 1 97.44 288 THR A C 1
ATOM 2351 O O . THR A 1 288 ? 1.303 -33.375 -18.812 1 97.44 288 THR A O 1
ATOM 2354 N N . VAL A 1 289 ? -0.258 -34.125 -20.203 1 97.62 289 VAL A N 1
ATOM 2355 C CA . VAL A 1 289 ? 0.532 -33.875 -21.406 1 97.62 289 VAL A CA 1
ATOM 2356 C C . VAL A 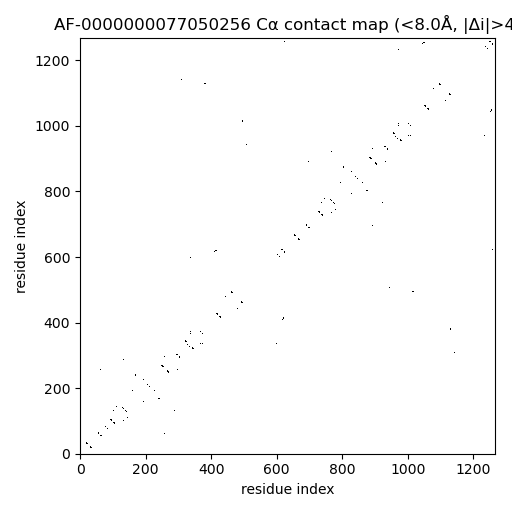1 289 ? 0.837 -32.375 -21.516 1 97.62 289 VAL A C 1
ATOM 2358 O O . VAL A 1 289 ? 1.96 -32 -21.844 1 97.62 289 VAL A O 1
ATOM 2361 N N . LEU A 1 290 ? -0.178 -31.578 -21.203 1 98 290 LEU A N 1
ATOM 2362 C CA . LEU A 1 290 ? 0.039 -30.141 -21.344 1 98 290 LEU A CA 1
ATOM 2363 C C . LEU A 1 290 ? 1.061 -29.656 -20.312 1 98 290 LEU A C 1
ATOM 2365 O O . LEU A 1 290 ? 1.909 -28.828 -20.625 1 98 290 LEU A O 1
ATOM 2369 N N . PHE A 1 291 ? 0.958 -30.156 -19.078 1 98.25 291 PHE A N 1
ATOM 2370 C CA . PHE A 1 291 ? 1.947 -29.797 -18.078 1 98.25 291 PHE A CA 1
ATOM 2371 C C . PHE A 1 291 ? 3.348 -30.188 -18.516 1 98.25 291 PHE A C 1
ATOM 2373 O O . PHE A 1 291 ? 4.289 -29.406 -18.406 1 98.25 291 PHE A O 1
ATOM 2380 N N . GLU A 1 292 ? 3.461 -31.359 -19.031 1 97.75 292 GLU A N 1
ATOM 2381 C CA . GLU A 1 292 ? 4.762 -31.875 -19.453 1 97.75 292 GLU A CA 1
ATOM 2382 C C . GLU A 1 292 ? 5.309 -31.062 -20.625 1 97.75 292 GLU A C 1
ATOM 2384 O O . GLU A 1 292 ? 6.508 -30.797 -20.703 1 97.75 292 GLU A O 1
ATOM 2389 N N . ARG A 1 293 ? 4.469 -30.688 -21.5 1 97.12 293 ARG A N 1
ATOM 2390 C CA . ARG A 1 293 ? 4.871 -29.828 -22.609 1 97.12 293 ARG A CA 1
ATOM 2391 C C . ARG A 1 293 ? 5.328 -28.469 -22.094 1 97.12 293 ARG A C 1
ATOM 2393 O O . ARG A 1 293 ? 6.328 -27.922 -22.578 1 97.12 293 ARG A O 1
ATOM 2400 N N . CYS A 1 294 ? 4.531 -27.938 -21.172 1 98.06 294 CYS A N 1
ATOM 2401 C CA . CYS A 1 294 ? 4.848 -26.641 -20.594 1 98.06 294 CYS A CA 1
ATOM 2402 C C . CYS A 1 294 ? 6.215 -26.672 -19.922 1 98.06 294 CYS A C 1
ATOM 2404 O O . CYS A 1 294 ? 6.965 -25.703 -20 1 98.06 294 CYS A O 1
ATOM 2406 N N . LEU A 1 295 ? 6.578 -27.797 -19.312 1 97.62 295 LEU A N 1
ATOM 2407 C CA . LEU A 1 295 ? 7.781 -27.875 -18.5 1 97.62 295 LEU A CA 1
ATOM 2408 C C . LEU A 1 295 ? 9.023 -28.031 -19.375 1 97.62 295 LEU A C 1
ATOM 2410 O O . LEU A 1 295 ? 10.148 -28 -18.875 1 97.62 295 LEU A O 1
ATOM 2414 N N . ILE A 1 296 ? 8.891 -28.125 -20.641 1 97.12 296 ILE A N 1
ATOM 2415 C CA . ILE A 1 296 ? 10.047 -28.156 -21.531 1 97.12 296 ILE A CA 1
ATOM 2416 C C . ILE A 1 296 ? 10.656 -26.766 -21.625 1 97.12 296 ILE A C 1
ATOM 2418 O O . ILE A 1 296 ? 11.766 -26.531 -21.141 1 97.12 296 ILE A O 1
ATOM 2422 N N . PRO A 1 297 ? 9.93 -25.766 -22.094 1 96.75 297 PRO A N 1
ATOM 2423 C CA . PRO A 1 297 ? 10.516 -24.422 -22.109 1 96.75 297 PRO A CA 1
ATOM 2424 C C . PRO A 1 297 ? 10.586 -23.797 -20.719 1 96.75 297 PRO A C 1
ATOM 2426 O O . PRO A 1 297 ? 11.422 -22.938 -20.453 1 96.75 297 PRO A O 1
ATOM 2429 N N . CYS A 1 298 ? 9.664 -24.297 -19.797 1 97.5 298 CYS A N 1
ATOM 2430 C CA . CYS A 1 298 ? 9.523 -23.625 -18.5 1 97.5 298 CYS A CA 1
ATOM 2431 C C . CYS A 1 298 ? 10.055 -24.484 -17.375 1 97.5 298 CYS A C 1
ATOM 2433 O O . CYS A 1 298 ? 9.539 -24.438 -16.25 1 97.5 298 CYS A O 1
ATOM 2435 N N . ALA A 1 299 ? 11.031 -25.266 -17.625 1 96.19 299 ALA A N 1
ATOM 2436 C CA . ALA A 1 299 ? 11.57 -26.203 -16.656 1 96.19 299 ALA A CA 1
ATOM 2437 C C . ALA A 1 299 ? 12.141 -25.469 -15.438 1 96.19 299 ALA A C 1
ATOM 2439 O O . ALA A 1 299 ? 12.156 -26 -14.328 1 96.19 299 ALA A O 1
ATOM 2440 N N . TYR A 1 300 ? 12.516 -24.219 -15.594 1 94.88 300 TYR A N 1
ATOM 2441 C CA . TYR A 1 300 ? 13.18 -23.484 -14.523 1 94.88 300 TYR A CA 1
ATOM 2442 C C . TYR A 1 300 ? 12.195 -22.562 -13.812 1 94.88 300 TYR A C 1
ATOM 2444 O O . TYR A 1 300 ? 12.594 -21.766 -12.961 1 94.88 300 TYR A O 1
ATOM 2452 N N . TYR A 1 301 ? 10.969 -22.641 -14.172 1 96.12 301 TYR A N 1
ATOM 2453 C CA . TYR A 1 301 ? 9.953 -21.797 -13.555 1 96.12 301 TYR A CA 1
ATOM 2454 C C . TYR A 1 301 ? 9.156 -22.578 -12.516 1 96.12 301 TYR A C 1
ATOM 2456 O O . TYR A 1 301 ? 8.344 -23.438 -12.867 1 96.12 301 TYR A O 1
ATOM 2464 N N . GLU A 1 302 ? 9.297 -22.219 -11.32 1 95.62 302 GLU A N 1
ATOM 2465 C CA . GLU A 1 302 ? 8.766 -22.938 -10.164 1 95.62 302 GLU A CA 1
ATOM 2466 C C . GLU A 1 302 ? 7.234 -22.953 -10.188 1 95.62 302 GLU A C 1
ATOM 2468 O O . GLU A 1 302 ? 6.621 -23.938 -9.766 1 95.62 302 GLU A O 1
ATOM 2473 N N . GLU A 1 303 ? 6.621 -21.938 -10.656 1 93.81 303 GLU A N 1
ATOM 2474 C CA . GLU A 1 303 ? 5.172 -21.797 -10.594 1 93.81 303 GLU A CA 1
ATOM 2475 C C . GLU A 1 303 ? 4.469 -22.953 -11.297 1 93.81 303 GLU A C 1
ATOM 2477 O O . GLU A 1 303 ? 3.443 -23.453 -10.82 1 93.81 303 GLU A O 1
ATOM 2482 N N . PHE A 1 304 ? 5.031 -23.438 -12.344 1 97.44 304 PHE A N 1
ATOM 2483 C CA . PHE A 1 304 ? 4.371 -24.469 -13.133 1 97.44 304 PHE A CA 1
ATOM 2484 C C . PHE A 1 304 ? 4.555 -25.844 -12.484 1 97.44 304 PHE A C 1
ATOM 2486 O O . PHE A 1 304 ? 3.68 -26.703 -12.586 1 97.44 304 PHE A O 1
ATOM 2493 N N . TRP A 1 305 ? 5.684 -26.016 -11.836 1 97.38 305 TRP A N 1
ATOM 2494 C CA . TRP A 1 305 ? 5.902 -27.234 -11.078 1 97.38 305 TRP A CA 1
ATOM 2495 C C . TRP A 1 305 ? 4.934 -27.344 -9.906 1 97.38 305 TRP A C 1
ATOM 2497 O O . TRP A 1 305 ? 4.332 -28.406 -9.688 1 97.38 305 TRP A O 1
ATOM 2507 N N . VAL A 1 306 ? 4.785 -26.25 -9.227 1 93.56 306 VAL A N 1
ATOM 2508 C CA . VAL A 1 306 ? 3.895 -26.219 -8.07 1 93.56 306 VAL A CA 1
ATOM 2509 C C . VAL A 1 306 ? 2.469 -26.531 -8.508 1 93.56 306 VAL A C 1
ATOM 2511 O O . VAL A 1 306 ? 1.791 -27.359 -7.895 1 93.56 306 VAL A O 1
ATOM 2514 N N . LYS A 1 307 ? 2.08 -25.922 -9.547 1 93.12 307 LYS A N 1
ATOM 2515 C CA . LYS A 1 307 ? 0.747 -26.172 -10.094 1 93.12 307 LYS A CA 1
ATOM 2516 C C . LYS A 1 307 ? 0.579 -27.625 -10.5 1 93.12 307 LYS A C 1
ATOM 2518 O O . LYS A 1 307 ? -0.463 -28.234 -10.25 1 93.12 307 LYS A O 1
ATOM 2523 N N . TYR A 1 308 ? 1.566 -28.188 -11.086 1 96.75 308 TYR A N 1
ATOM 2524 C CA . TYR A 1 308 ? 1.551 -29.562 -11.555 1 96.75 308 TYR A CA 1
ATOM 2525 C C . TYR A 1 308 ? 1.474 -30.531 -10.383 1 96.75 308 TYR A C 1
ATOM 2527 O O . TYR A 1 308 ? 0.645 -31.453 -10.375 1 96.75 308 TYR A O 1
ATOM 2535 N N . ILE A 1 309 ? 2.24 -30.312 -9.406 1 95.5 309 ILE A N 1
ATOM 2536 C CA . ILE A 1 309 ? 2.281 -31.188 -8.234 1 95.5 309 ILE A CA 1
ATOM 2537 C C . ILE A 1 309 ? 0.932 -31.156 -7.52 1 95.5 309 ILE A C 1
ATOM 2539 O O . ILE A 1 309 ? 0.394 -32.188 -7.148 1 95.5 309 ILE A O 1
ATOM 2543 N N . ASN A 1 310 ? 0.438 -29.953 -7.383 1 91 310 ASN A N 1
ATOM 2544 C CA . ASN A 1 310 ? -0.84 -29.812 -6.691 1 91 310 ASN A CA 1
ATOM 2545 C C . ASN A 1 310 ? -1.969 -30.5 -7.449 1 91 310 ASN A C 1
ATOM 2547 O O . ASN A 1 310 ? -2.787 -31.203 -6.844 1 91 310 ASN A O 1
ATOM 2551 N N . TRP A 1 311 ? -1.99 -30.328 -8.703 1 92.94 311 TRP A N 1
ATOM 2552 C CA . TRP A 1 311 ? -3.018 -30.984 -9.5 1 92.94 311 TRP A CA 1
ATOM 2553 C C . TRP A 1 311 ? -2.85 -32.5 -9.461 1 92.94 311 TRP A C 1
ATOM 2555 O O . TRP A 1 311 ? -3.824 -33.219 -9.281 1 92.94 311 TRP A O 1
ATOM 2565 N N . ALA A 1 312 ? -1.642 -32.938 -9.641 1 95.06 312 ALA A N 1
ATOM 2566 C CA . ALA A 1 312 ? -1.361 -34.375 -9.672 1 95.06 312 ALA A CA 1
ATOM 2567 C C . ALA A 1 312 ? -1.755 -35.062 -8.352 1 95.06 312 ALA A C 1
ATOM 2569 O O . ALA A 1 312 ? -2.215 -36.188 -8.336 1 95.06 312 ALA A O 1
ATOM 2570 N N . HIS A 1 313 ? -1.555 -34.312 -7.289 1 91.75 313 HIS A N 1
ATOM 2571 C CA . HIS A 1 313 ? -1.925 -34.844 -5.98 1 91.75 313 HIS A CA 1
ATOM 2572 C C . HIS A 1 313 ? -3.422 -35.125 -5.902 1 91.75 313 HIS A C 1
ATOM 2574 O O . HIS A 1 313 ? -3.84 -36.156 -5.367 1 91.75 313 HIS A O 1
ATOM 2580 N N . MET A 1 314 ? -4.188 -34.281 -6.473 1 88.25 314 MET A N 1
ATOM 2581 C CA . MET A 1 314 ? -5.641 -34.406 -6.449 1 88.25 314 MET A CA 1
ATOM 2582 C C . MET A 1 314 ? -6.109 -35.469 -7.449 1 88.25 314 MET A C 1
ATOM 2584 O O . MET A 1 314 ? -6.977 -36.281 -7.133 1 88.25 314 MET A O 1
ATOM 2588 N N . ALA A 1 315 ? -5.488 -35.438 -8.602 1 91 315 ALA A N 1
ATOM 2589 C CA . ALA A 1 315 ? -6.004 -36.219 -9.719 1 91 315 ALA A CA 1
ATOM 2590 C C . ALA A 1 315 ? -5.383 -37.625 -9.742 1 91 315 ALA A C 1
ATOM 2592 O O . ALA A 1 315 ? -6.035 -38.594 -10.125 1 91 315 ALA A O 1
ATOM 2593 N N . ARG A 1 316 ? -4.102 -37.688 -9.352 1 93.38 316 ARG A N 1
ATOM 2594 C CA . ARG A 1 316 ? -3.367 -38.938 -9.578 1 93.38 316 ARG A CA 1
ATOM 2595 C C . ARG A 1 316 ? -2.9 -39.531 -8.266 1 93.38 316 ARG A C 1
ATOM 2597 O O . ARG A 1 316 ? -2.533 -40.719 -8.211 1 93.38 316 ARG A O 1
ATOM 2604 N N . GLY A 1 317 ? -2.791 -38.719 -7.27 1 91.19 317 GLY A N 1
ATOM 2605 C CA . GLY A 1 317 ? -2.469 -39.25 -5.965 1 91.19 317 GLY A CA 1
ATOM 2606 C C . GLY A 1 317 ? -1.094 -38.844 -5.469 1 91.19 317 GLY A C 1
ATOM 2607 O O . GLY A 1 317 ? -0.384 -38.094 -6.137 1 91.19 317 GLY A O 1
ATOM 2608 N N . LEU A 1 318 ? -0.756 -39.375 -4.293 1 93 318 LEU A N 1
ATOM 2609 C CA . LEU A 1 318 ? 0.433 -39 -3.541 1 93 318 LEU A CA 1
ATOM 2610 C C . LEU A 1 318 ? 1.699 -39.469 -4.238 1 93 318 LEU A C 1
ATOM 2612 O O . LEU A 1 318 ? 2.678 -38.719 -4.344 1 93 318 LEU A O 1
ATOM 2616 N N . GLU A 1 319 ? 1.722 -40.594 -4.75 1 95.06 319 GLU A N 1
ATOM 2617 C CA . GLU A 1 319 ? 2.916 -41.188 -5.348 1 95.06 319 GLU A CA 1
ATOM 2618 C C . GLU A 1 319 ? 3.35 -40.438 -6.59 1 95.06 319 GLU A C 1
ATOM 2620 O O . GLU A 1 319 ? 4.527 -40.094 -6.738 1 95.06 319 GLU A O 1
ATOM 2625 N N . ASP A 1 320 ? 2.422 -40.156 -7.441 1 96 320 ASP A N 1
ATOM 2626 C CA . ASP A 1 320 ? 2.729 -39.406 -8.664 1 96 320 ASP A CA 1
ATOM 2627 C C . ASP A 1 320 ? 3.217 -38 -8.344 1 96 320 ASP A C 1
ATOM 2629 O O . ASP A 1 320 ? 4.141 -37.5 -8.984 1 96 320 ASP A O 1
ATOM 2633 N N . SER A 1 321 ? 2.549 -37.406 -7.375 1 95.38 321 SER A N 1
ATOM 2634 C CA . SER A 1 321 ? 2.957 -36.062 -6.973 1 95.38 321 SER A CA 1
ATOM 2635 C C . SER A 1 321 ? 4.375 -36.062 -6.418 1 95.38 321 SER A C 1
ATOM 2637 O O . SER A 1 321 ? 5.148 -35.156 -6.684 1 95.38 321 SER A O 1
ATOM 2639 N N . MET A 1 322 ? 4.723 -37.062 -5.68 1 95.81 322 MET A N 1
ATOM 2640 C CA . MET A 1 322 ? 6.07 -37.219 -5.137 1 95.81 322 MET A CA 1
ATOM 2641 C C . MET A 1 322 ? 7.094 -37.375 -6.254 1 95.81 322 MET A C 1
ATOM 2643 O O . MET A 1 322 ? 8.18 -36.781 -6.199 1 95.81 322 MET A O 1
ATOM 2647 N N . LEU A 1 323 ? 6.75 -38.125 -7.25 1 96.44 323 LEU A N 1
ATOM 2648 C CA . LEU A 1 323 ? 7.637 -38.344 -8.391 1 96.44 323 LEU A CA 1
ATOM 2649 C C . LEU A 1 323 ? 7.91 -37.031 -9.117 1 96.44 323 LEU A C 1
ATOM 2651 O O . LEU A 1 323 ? 9.055 -36.75 -9.5 1 96.44 323 LEU A O 1
ATOM 2655 N N . ILE A 1 324 ? 6.871 -36.281 -9.281 1 97.44 324 ILE A N 1
ATOM 2656 C CA . ILE A 1 324 ? 7.02 -35 -9.969 1 97.44 324 ILE A CA 1
ATOM 2657 C C . ILE A 1 324 ? 7.875 -34.062 -9.133 1 97.44 324 ILE A C 1
ATOM 2659 O O . ILE A 1 324 ? 8.766 -33.375 -9.656 1 97.44 324 ILE A O 1
ATOM 2663 N N . ALA A 1 325 ? 7.629 -34 -7.816 1 97.31 325 ALA A N 1
ATOM 2664 C CA . ALA A 1 325 ? 8.414 -33.156 -6.922 1 97.31 325 ALA A CA 1
ATOM 2665 C C . ALA A 1 325 ? 9.891 -33.531 -6.949 1 97.31 325 ALA A C 1
ATOM 2667 O O . ALA A 1 325 ? 10.766 -32.688 -7.035 1 97.31 325 ALA A O 1
ATOM 2668 N N . ASN A 1 326 ? 10.133 -34.812 -6.934 1 96.62 326 ASN A N 1
ATOM 2669 C CA . ASN A 1 326 ? 11.508 -35.312 -6.961 1 96.62 326 ASN A CA 1
ATOM 2670 C C . ASN A 1 326 ? 12.195 -34.969 -8.273 1 96.62 326 ASN A C 1
ATOM 2672 O O . ASN A 1 326 ? 13.367 -34.562 -8.281 1 96.62 326 ASN A O 1
ATOM 2676 N N . ARG A 1 327 ? 11.484 -35.125 -9.32 1 95.62 327 ARG A N 1
ATOM 2677 C CA . ARG A 1 327 ? 12.047 -34.812 -10.625 1 95.62 327 ARG A CA 1
ATOM 2678 C C . ARG A 1 327 ? 12.453 -33.344 -10.688 1 95.62 327 ARG A C 1
ATOM 2680 O O . ARG A 1 327 ? 13.539 -33 -11.172 1 95.62 327 ARG A O 1
ATOM 2687 N N . CYS A 1 328 ? 11.57 -32.469 -10.195 1 96.19 328 CYS A N 1
ATOM 2688 C CA . CYS A 1 328 ? 11.844 -31.047 -10.188 1 96.19 328 CYS A CA 1
ATOM 2689 C C . CYS A 1 328 ? 13.094 -30.719 -9.375 1 96.19 328 CYS A C 1
ATOM 2691 O O . CYS A 1 328 ? 13.984 -30.031 -9.852 1 96.19 328 CYS A O 1
ATOM 2693 N N . LEU A 1 329 ? 13.195 -31.281 -8.172 1 94.75 329 LEU A N 1
ATOM 2694 C CA . LEU A 1 329 ? 14.258 -30.938 -7.23 1 94.75 329 LEU A CA 1
ATOM 2695 C C . LEU A 1 329 ? 15.586 -31.547 -7.668 1 94.75 329 LEU A C 1
ATOM 2697 O O . LEU A 1 329 ? 16.641 -30.953 -7.445 1 94.75 329 LEU A O 1
ATOM 2701 N N . GLU A 1 330 ? 15.586 -32.625 -8.344 1 91.62 330 GLU A N 1
ATOM 2702 C CA . GLU A 1 330 ? 16.812 -33.312 -8.727 1 91.62 330 GLU A CA 1
ATOM 2703 C C . GLU A 1 330 ? 17.391 -32.75 -10.023 1 91.62 330 GLU A C 1
ATOM 2705 O O . GLU A 1 330 ? 18.609 -32.625 -10.164 1 91.62 330 GLU A O 1
ATOM 2710 N N . SER A 1 331 ? 16.562 -32.344 -10.844 1 89.31 331 SER A N 1
ATOM 2711 C CA . SER A 1 331 ? 17.031 -32.062 -12.195 1 89.31 331 SER A CA 1
ATOM 2712 C C . SER A 1 331 ? 17.016 -30.562 -12.5 1 89.31 331 SER A C 1
ATOM 2714 O O . SER A 1 331 ? 17.812 -30.078 -13.305 1 89.31 331 SER A O 1
ATOM 2716 N N . TYR A 1 332 ? 16.156 -29.828 -11.812 1 91.94 332 TYR A N 1
ATOM 2717 C CA . TYR A 1 332 ? 15.93 -28.5 -12.383 1 91.94 332 TYR A CA 1
ATOM 2718 C C . TYR A 1 332 ? 16.031 -27.422 -11.305 1 91.94 332 TYR A C 1
ATOM 2720 O O . TYR A 1 332 ? 16.766 -26.453 -11.469 1 91.94 332 TYR A O 1
ATOM 2728 N N . LEU A 1 333 ? 15.289 -27.734 -10.203 1 93 333 LEU A N 1
ATOM 2729 C CA . LEU A 1 333 ? 15.25 -26.703 -9.172 1 93 333 LEU A CA 1
ATOM 2730 C C . LEU A 1 333 ? 15.578 -27.281 -7.805 1 93 333 LEU A C 1
ATOM 2732 O O . LEU A 1 333 ? 14.719 -27.312 -6.914 1 93 333 LEU A O 1
ATOM 2736 N N . PRO A 1 334 ? 16.797 -27.562 -7.574 1 90 334 PRO A N 1
ATOM 2737 C CA . PRO A 1 334 ? 17.172 -28.234 -6.324 1 90 334 PRO A CA 1
ATOM 2738 C C . PRO A 1 334 ? 17.031 -27.328 -5.102 1 90 334 PRO A C 1
ATOM 2740 O O . PRO A 1 334 ? 16.891 -27.828 -3.979 1 90 334 PRO A O 1
ATOM 2743 N N . HIS A 1 335 ? 16.938 -26.062 -5.27 1 88.19 335 HIS A N 1
ATOM 2744 C CA . HIS A 1 335 ? 16.938 -25.156 -4.129 1 88.19 335 HIS A CA 1
ATOM 2745 C C . HIS A 1 335 ? 15.648 -24.344 -4.055 1 88.19 335 HIS A C 1
ATOM 2747 O O . HIS A 1 335 ? 15.586 -23.312 -3.383 1 88.19 335 HIS A O 1
ATOM 2753 N N . SER A 1 336 ? 14.688 -24.875 -4.781 1 91.62 336 SER A N 1
ATOM 2754 C CA . SER A 1 336 ? 13.398 -24.188 -4.688 1 91.62 336 SER A CA 1
ATOM 2755 C C . SER A 1 336 ? 12.727 -24.469 -3.348 1 91.62 336 SER A C 1
ATOM 2757 O O . SER A 1 336 ? 12.281 -25.578 -3.082 1 91.62 336 SER A O 1
ATOM 2759 N N . VAL A 1 337 ? 12.578 -23.438 -2.65 1 87.88 337 VAL A N 1
ATOM 2760 C CA . VAL A 1 337 ? 12.039 -23.562 -1.301 1 87.88 337 VAL A CA 1
ATOM 2761 C C . VAL A 1 337 ? 10.602 -24.062 -1.366 1 87.88 337 VAL A C 1
ATOM 2763 O O . VAL A 1 337 ? 10.211 -24.969 -0.616 1 87.88 337 VAL A O 1
ATOM 2766 N N . LYS A 1 338 ? 9.852 -23.5 -2.252 1 90.12 338 LYS A N 1
ATOM 2767 C CA . LYS A 1 338 ? 8.445 -23.859 -2.381 1 90.12 338 LYS A CA 1
ATOM 2768 C C . LYS A 1 338 ? 8.281 -25.359 -2.676 1 90.12 338 LYS A C 1
ATOM 2770 O O . LYS A 1 338 ? 7.438 -26.031 -2.078 1 90.12 338 LYS A O 1
ATOM 2775 N N . ILE A 1 339 ? 9.094 -25.844 -3.516 1 94.94 339 ILE A N 1
ATOM 2776 C CA . ILE A 1 339 ? 9 -27.25 -3.9 1 94.94 339 ILE A CA 1
ATOM 2777 C C . ILE A 1 339 ? 9.539 -28.125 -2.775 1 94.94 339 ILE A C 1
ATOM 2779 O O . ILE A 1 339 ? 9.016 -29.219 -2.527 1 94.94 339 ILE A O 1
ATOM 2783 N N . LEU A 1 340 ? 10.586 -27.688 -2.148 1 94.06 340 LEU A N 1
ATOM 2784 C CA . LEU A 1 340 ? 11.133 -28.422 -1.008 1 94.06 340 LEU A CA 1
ATOM 2785 C C . LEU A 1 340 ? 10.078 -28.594 0.083 1 94.06 340 LEU A C 1
ATOM 2787 O O . LEU A 1 340 ? 9.898 -29.688 0.614 1 94.06 340 LEU A O 1
ATOM 2791 N N . LEU A 1 341 ? 9.43 -27.516 0.351 1 91.75 341 LEU A N 1
ATOM 2792 C CA . LEU A 1 341 ? 8.406 -27.562 1.394 1 91.75 341 LEU A CA 1
ATOM 2793 C C . LEU A 1 341 ? 7.207 -28.391 0.946 1 91.75 341 LEU A C 1
ATOM 2795 O O . LEU A 1 341 ? 6.598 -29.094 1.752 1 91.75 341 LEU A O 1
ATOM 2799 N N . THR A 1 342 ? 6.879 -28.312 -0.324 1 91.88 342 THR A N 1
ATOM 2800 C CA . THR A 1 342 ? 5.809 -29.141 -0.857 1 91.88 342 THR A CA 1
ATOM 2801 C C . THR A 1 342 ? 6.152 -30.625 -0.719 1 91.88 342 THR A C 1
ATOM 2803 O O . THR A 1 342 ? 5.301 -31.438 -0.356 1 91.88 342 THR A O 1
ATOM 2806 N N . LYS A 1 343 ? 7.363 -30.953 -1.006 1 94 343 LYS A N 1
ATOM 2807 C CA . LYS A 1 343 ? 7.809 -32.344 -0.837 1 94 343 LYS A CA 1
ATOM 2808 C C . LYS A 1 343 ? 7.73 -32.75 0.626 1 94 343 LYS A C 1
ATOM 2810 O O . LYS A 1 343 ? 7.332 -33.875 0.928 1 94 343 LYS A O 1
ATOM 2815 N N . ALA A 1 344 ? 8.086 -31.859 1.515 1 93.38 344 ALA A N 1
ATOM 2816 C CA . ALA A 1 344 ? 7.996 -32.156 2.941 1 93.38 344 ALA A CA 1
ATOM 2817 C C . ALA A 1 344 ? 6.555 -32.469 3.346 1 93.38 344 ALA A C 1
ATOM 2819 O O . ALA A 1 344 ? 6.309 -33.375 4.137 1 93.38 344 ALA A O 1
ATOM 2820 N N . GLU A 1 345 ? 5.648 -31.734 2.852 1 91.31 345 GLU A N 1
ATOM 2821 C CA . GLU A 1 345 ? 4.234 -31.969 3.113 1 91.31 345 GLU A CA 1
ATOM 2822 C C . GLU A 1 345 ? 3.795 -33.344 2.594 1 91.31 345 GLU A C 1
ATOM 2824 O O . GLU A 1 345 ? 3.031 -34.062 3.256 1 91.31 345 GLU A O 1
ATOM 2829 N N . LEU A 1 346 ? 4.219 -33.688 1.399 1 93.06 346 LEU A N 1
ATOM 2830 C CA . LEU A 1 346 ? 3.885 -34.969 0.802 1 93.06 346 LEU A CA 1
ATOM 2831 C C . LEU A 1 346 ? 4.473 -36.125 1.616 1 93.06 346 LEU A C 1
ATOM 2833 O O . LEU A 1 346 ? 3.822 -37.156 1.808 1 93.06 346 LEU A O 1
ATOM 2837 N N . LEU A 1 347 ? 5.664 -35.938 2.104 1 94.25 347 LEU A N 1
ATOM 2838 C CA . LEU A 1 347 ? 6.309 -36.938 2.945 1 94.25 347 LEU A CA 1
ATOM 2839 C C . LEU A 1 347 ? 5.531 -37.125 4.238 1 94.25 347 LEU A C 1
ATOM 2841 O O . LEU A 1 347 ? 5.348 -38.281 4.688 1 94.25 347 LEU A O 1
ATOM 2845 N N . GLU A 1 348 ? 5.113 -36.062 4.82 1 92.69 348 GLU A N 1
ATOM 2846 C CA . GLU A 1 348 ? 4.316 -36.156 6.043 1 92.69 348 GLU A CA 1
ATOM 2847 C C . GLU A 1 348 ? 3.01 -36.906 5.793 1 92.69 348 GLU A C 1
ATOM 2849 O O . GLU A 1 348 ? 2.598 -37.75 6.609 1 92.69 348 GLU A O 1
ATOM 2854 N N . GLU A 1 349 ? 2.398 -36.562 4.684 1 90.19 349 GLU A N 1
ATOM 2855 C CA . GLU A 1 349 ? 1.143 -37.219 4.336 1 90.19 349 GLU A CA 1
ATOM 2856 C C . GLU A 1 349 ? 1.346 -38.719 4.129 1 90.19 349 GLU A C 1
ATOM 2858 O O . GLU A 1 349 ? 0.457 -39.531 4.434 1 90.19 349 GLU A O 1
ATOM 2863 N N . ALA A 1 350 ? 2.473 -39.062 3.623 1 91.19 350 ALA A N 1
ATOM 2864 C CA . ALA A 1 350 ? 2.807 -40.469 3.395 1 91.19 350 ALA A CA 1
ATOM 2865 C C . ALA A 1 350 ? 2.98 -41.219 4.715 1 91.19 350 ALA A C 1
ATOM 2867 O O . ALA A 1 350 ? 3.023 -42.438 4.738 1 91.19 350 ALA A O 1
ATOM 2868 N N . GLY A 1 351 ? 3.027 -40.438 5.859 1 89.44 351 GLY A N 1
ATOM 2869 C CA . GLY A 1 351 ? 3.027 -41.062 7.18 1 89.44 351 GLY A CA 1
ATOM 2870 C C . GLY A 1 351 ? 4.422 -41.281 7.734 1 89.44 351 GLY A C 1
ATOM 2871 O O . GLY A 1 351 ? 4.582 -41.844 8.812 1 89.44 351 GLY A O 1
ATOM 2872 N N . ASP A 1 352 ? 5.434 -40.938 6.992 1 88.62 352 ASP A N 1
ATOM 2873 C CA . ASP A 1 352 ? 6.805 -41.094 7.465 1 88.62 352 ASP A CA 1
ATOM 2874 C C . ASP A 1 352 ? 7.273 -39.875 8.234 1 88.62 352 ASP A C 1
ATOM 2876 O O . ASP A 1 352 ? 8.016 -39.031 7.703 1 88.62 352 ASP A O 1
ATOM 2880 N N . VAL A 1 353 ? 6.992 -39.781 9.5 1 90.75 353 VAL A N 1
ATOM 2881 C CA . VAL A 1 353 ? 7.207 -38.594 10.312 1 90.75 353 VAL A CA 1
ATOM 2882 C C . VAL A 1 353 ? 8.703 -38.375 10.531 1 90.75 353 VAL A C 1
ATOM 2884 O O . VAL A 1 353 ? 9.203 -37.25 10.398 1 90.75 353 VAL A O 1
ATOM 2887 N N . GLU A 1 354 ? 9.422 -39.375 10.805 1 93.38 354 GLU A N 1
ATOM 2888 C CA . GLU A 1 354 ? 10.852 -39.25 11.078 1 93.38 354 GLU A CA 1
ATOM 2889 C C . GLU A 1 354 ? 11.609 -38.812 9.836 1 93.38 354 GLU A C 1
ATOM 2891 O O . GLU A 1 354 ? 12.516 -37.969 9.93 1 93.38 354 GLU A O 1
ATOM 2896 N N . LYS A 1 355 ? 11.266 -39.406 8.727 1 94.19 355 LYS A N 1
ATOM 2897 C CA . LYS A 1 355 ? 11.883 -39 7.473 1 94.19 355 LYS A CA 1
ATOM 2898 C C . LYS A 1 355 ? 11.578 -37.531 7.176 1 94.19 355 LYS A C 1
ATOM 2900 O O . LYS A 1 355 ? 12.438 -36.812 6.672 1 94.19 355 LYS A O 1
ATOM 2905 N N . THR A 1 356 ? 10.398 -37.156 7.484 1 95.12 356 THR A N 1
ATOM 2906 C CA . THR A 1 356 ? 9.992 -35.781 7.25 1 95.12 356 THR A CA 1
ATOM 2907 C C . THR A 1 356 ? 10.781 -34.812 8.141 1 95.12 356 THR A C 1
ATOM 2909 O O . THR A 1 356 ? 11.234 -33.781 7.688 1 95.12 356 THR A O 1
ATOM 2912 N N . LYS A 1 357 ? 10.922 -35.188 9.406 1 94.5 357 LYS A N 1
ATOM 2913 C CA . LYS A 1 357 ? 11.688 -34.375 10.344 1 94.5 357 LYS A CA 1
ATOM 2914 C C . LYS A 1 357 ? 13.125 -34.219 9.867 1 94.5 357 LYS A C 1
ATOM 2916 O O . LYS A 1 357 ? 13.656 -33.094 9.859 1 94.5 357 LYS A O 1
ATOM 2921 N N . SER A 1 358 ? 13.688 -35.281 9.43 1 95.12 358 SER A N 1
ATOM 2922 C CA . SER A 1 358 ? 15.062 -35.25 8.945 1 95.12 358 SER A CA 1
ATOM 2923 C C . SER A 1 358 ? 15.18 -34.406 7.688 1 95.12 358 SER A C 1
ATOM 2925 O O . SER A 1 358 ? 16.172 -33.688 7.52 1 95.12 358 SER A O 1
ATOM 2927 N N . TYR A 1 359 ? 14.234 -34.562 6.852 1 95.25 359 TYR A N 1
ATOM 2928 C CA . TYR A 1 359 ? 14.203 -33.781 5.625 1 95.25 359 TYR A CA 1
ATOM 2929 C C . TYR A 1 359 ? 14.117 -32.281 5.938 1 95.25 359 TYR A C 1
ATOM 2931 O O . TYR A 1 359 ? 14.828 -31.484 5.34 1 95.25 359 TYR A O 1
ATOM 2939 N N . CYS A 1 360 ? 13.266 -31.922 6.906 1 94.38 360 CYS A N 1
ATOM 2940 C CA . CYS A 1 360 ? 13.109 -30.516 7.305 1 94.38 360 CYS A CA 1
ATOM 2941 C C . CYS A 1 360 ? 14.383 -30 7.961 1 94.38 360 CYS A C 1
ATOM 2943 O O . CYS A 1 360 ? 14.789 -28.859 7.723 1 94.38 360 CYS A O 1
ATOM 2945 N N . GLU A 1 361 ? 14.961 -30.797 8.742 1 92.94 361 GLU A N 1
ATOM 2946 C CA . GLU A 1 361 ? 16.219 -30.422 9.367 1 92.94 361 GLU A CA 1
ATOM 2947 C C . GLU A 1 361 ? 17.297 -30.141 8.32 1 92.94 361 GLU A C 1
ATOM 2949 O O . GLU A 1 361 ? 18.062 -29.172 8.461 1 92.94 361 GLU A O 1
ATOM 2954 N N . GLU A 1 362 ? 17.328 -30.906 7.328 1 92.94 362 GLU A N 1
ATOM 2955 C CA . GLU A 1 362 ? 18.266 -30.703 6.234 1 92.94 362 GLU A CA 1
ATOM 2956 C C . GLU A 1 362 ? 18 -29.391 5.516 1 92.94 362 GLU A C 1
ATOM 2958 O O . GLU A 1 362 ? 18.938 -28.688 5.137 1 92.94 362 GLU A O 1
ATOM 2963 N N . ILE A 1 363 ? 16.75 -29.125 5.309 1 91.81 363 ILE A N 1
ATOM 2964 C CA . ILE A 1 363 ? 16.359 -27.891 4.637 1 91.81 363 ILE A CA 1
ATOM 2965 C C . ILE A 1 363 ? 16.875 -26.688 5.43 1 91.81 363 ILE A C 1
ATOM 2967 O O . ILE A 1 363 ? 17.516 -25.797 4.875 1 91.81 363 ILE A O 1
ATOM 2971 N N . VAL A 1 364 ? 16.688 -26.641 6.746 1 89.06 364 VAL A N 1
ATOM 2972 C CA . VAL A 1 364 ? 16.938 -25.469 7.566 1 89.06 364 VAL A CA 1
ATOM 2973 C C . VAL A 1 364 ? 18.422 -25.359 7.906 1 89.06 364 VAL A C 1
ATOM 2975 O O . VAL A 1 364 ? 18.938 -24.266 8.148 1 89.06 364 VAL A O 1
ATOM 2978 N N . THR A 1 365 ? 19.188 -26.422 7.859 1 88.44 365 THR A N 1
ATOM 2979 C CA . THR A 1 365 ? 20.578 -26.406 8.297 1 88.44 365 THR A CA 1
ATOM 2980 C C . THR A 1 365 ? 21.516 -26.359 7.094 1 88.44 365 THR A C 1
ATOM 2982 O O . THR A 1 365 ? 22.547 -25.688 7.125 1 88.44 365 THR A O 1
ATOM 2985 N N . LYS A 1 366 ? 21.141 -26.984 5.988 1 87.75 366 LYS A N 1
ATOM 2986 C CA . LYS A 1 366 ? 22.094 -27.188 4.902 1 87.75 366 LYS A CA 1
ATOM 2987 C C . LYS A 1 366 ? 21.625 -26.5 3.625 1 87.75 366 LYS A C 1
ATOM 2989 O O . LYS A 1 366 ? 22.359 -25.688 3.055 1 87.75 366 LYS A O 1
ATOM 2994 N N . ARG A 1 367 ? 20.453 -26.766 3.25 1 86.38 367 ARG A N 1
ATOM 2995 C CA . ARG A 1 367 ? 20 -26.344 1.928 1 86.38 367 ARG A CA 1
ATOM 2996 C C . ARG A 1 367 ? 19.625 -24.859 1.925 1 86.38 367 ARG A C 1
ATOM 2998 O O . ARG A 1 367 ? 20.062 -24.109 1.046 1 86.38 367 ARG A O 1
ATOM 3005 N N . CYS A 1 368 ? 18.797 -24.531 2.934 1 83.56 368 CYS A N 1
ATOM 3006 C CA . CYS A 1 368 ? 18.328 -23.156 3.006 1 83.56 368 CYS A CA 1
ATOM 3007 C C . CYS A 1 368 ? 18.359 -22.641 4.441 1 83.56 368 CYS A C 1
ATOM 3009 O O . CYS A 1 368 ? 17.312 -22.344 5.02 1 83.56 368 CYS A O 1
ATOM 3011 N N . PRO A 1 369 ? 19.531 -22.391 5.008 1 77.56 369 PRO A N 1
ATOM 3012 C CA . PRO A 1 369 ? 19.625 -22.062 6.43 1 77.56 369 PRO A CA 1
ATOM 3013 C C . PRO A 1 369 ? 19.016 -20.703 6.762 1 77.56 369 PRO A C 1
ATOM 3015 O O . PRO A 1 369 ? 18.578 -20.469 7.891 1 77.56 369 PRO A O 1
ATOM 3018 N N . GLU A 1 370 ? 18.875 -19.859 5.875 1 76.56 370 GLU A N 1
ATOM 3019 C CA . GLU A 1 370 ? 18.391 -18.531 6.215 1 76.56 370 GLU A CA 1
ATOM 3020 C C . GLU A 1 370 ? 16.953 -18.344 5.746 1 76.56 370 GLU A C 1
ATOM 3022 O O . GLU A 1 370 ? 16.453 -17.219 5.73 1 76.56 370 GLU A O 1
ATOM 3027 N N . LEU A 1 371 ? 16.359 -19.484 5.566 1 81.88 371 LEU A N 1
ATOM 3028 C CA . LEU A 1 371 ? 15 -19.359 5.047 1 81.88 371 LEU A CA 1
ATOM 3029 C C . LEU A 1 371 ? 13.977 -19.453 6.172 1 81.88 371 LEU A C 1
ATOM 3031 O O . LEU A 1 371 ? 13.812 -20.516 6.785 1 81.88 371 LEU A O 1
ATOM 3035 N N . LEU A 1 372 ? 13.297 -18.469 6.414 1 84.88 372 LEU A N 1
ATOM 3036 C CA . LEU A 1 372 ? 12.344 -18.375 7.516 1 84.88 372 LEU A CA 1
ATOM 3037 C C . LEU A 1 372 ? 11.156 -19.312 7.277 1 84.88 372 LEU A C 1
ATOM 3039 O O . LEU A 1 372 ? 10.641 -19.922 8.219 1 84.88 372 LEU A O 1
ATOM 3043 N N . GLU A 1 373 ? 10.742 -19.422 6.027 1 86.62 373 GLU A N 1
ATOM 3044 C CA . GLU A 1 373 ? 9.594 -20.281 5.699 1 86.62 373 GLU A CA 1
ATOM 3045 C C . GLU A 1 373 ? 9.859 -21.734 6.074 1 86.62 373 GLU A C 1
ATOM 3047 O O . GLU A 1 373 ? 8.961 -22.438 6.531 1 86.62 373 GLU A O 1
ATOM 3052 N N . GLY A 1 374 ? 11.094 -22.125 5.816 1 88.5 374 GLY A N 1
ATOM 3053 C CA . GLY A 1 374 ? 11.477 -23.484 6.191 1 88.5 374 GLY A CA 1
ATOM 3054 C C . GLY A 1 374 ? 11.445 -23.703 7.691 1 88.5 374 GLY A C 1
ATOM 3055 O O . GLY A 1 374 ? 11.016 -24.766 8.156 1 88.5 374 GLY A O 1
ATOM 3056 N N . ILE A 1 375 ? 11.844 -22.688 8.375 1 87.81 375 ILE A N 1
ATOM 3057 C CA . ILE A 1 375 ? 11.867 -22.766 9.828 1 87.81 375 ILE A CA 1
ATOM 3058 C C . ILE A 1 375 ? 10.445 -22.875 10.367 1 87.81 375 ILE A C 1
ATOM 3060 O O . ILE A 1 375 ? 10.148 -23.75 11.18 1 87.81 375 ILE A O 1
ATOM 3064 N N . VAL A 1 376 ? 9.594 -22.016 9.914 1 89.69 376 VAL A N 1
ATOM 3065 C CA . VAL A 1 376 ? 8.203 -22 10.367 1 89.69 376 VAL A CA 1
ATOM 3066 C C . VAL A 1 376 ? 7.527 -23.328 10.031 1 89.69 376 VAL A C 1
ATOM 3068 O O . VAL A 1 376 ? 6.84 -23.906 10.875 1 89.69 376 VAL A O 1
ATOM 3071 N N . PHE A 1 377 ? 7.785 -23.766 8.836 1 90.62 377 PHE A N 1
ATOM 3072 C CA . PHE A 1 377 ? 7.199 -25.031 8.406 1 90.62 377 PHE A CA 1
ATOM 3073 C C . PHE A 1 377 ? 7.625 -26.172 9.328 1 90.62 377 PHE A C 1
ATOM 3075 O O . PHE A 1 377 ? 6.805 -27 9.719 1 90.62 377 PHE A O 1
ATOM 3082 N N . TYR A 1 378 ? 8.883 -26.219 9.641 1 92.94 378 TYR A N 1
ATOM 3083 C CA . TYR A 1 378 ? 9.422 -27.25 10.508 1 92.94 378 TYR A CA 1
ATOM 3084 C C . TYR A 1 378 ? 8.789 -27.188 11.891 1 92.94 378 TYR A C 1
ATOM 3086 O O . TYR A 1 378 ? 8.391 -28.219 12.445 1 92.94 378 TYR A O 1
ATOM 3094 N N . ILE A 1 379 ? 8.656 -26.047 12.445 1 93.25 379 ILE A N 1
ATOM 3095 C CA . ILE A 1 379 ? 8.039 -25.859 13.758 1 93.25 379 ILE A CA 1
ATOM 3096 C C . ILE A 1 379 ? 6.586 -26.328 13.719 1 93.25 379 ILE A C 1
ATOM 3098 O O . ILE A 1 379 ? 6.145 -27.062 14.609 1 93.25 379 ILE A O 1
ATOM 3102 N N . GLU A 1 380 ? 5.887 -25.953 12.719 1 92.12 380 GLU A N 1
ATOM 3103 C CA . GLU A 1 380 ? 4.48 -26.328 12.578 1 92.12 380 GLU A CA 1
ATOM 3104 C C . GLU A 1 380 ? 4.324 -27.828 12.43 1 92.12 380 GLU A C 1
ATOM 3106 O O . GLU A 1 380 ? 3.363 -28.422 12.938 1 92.12 380 GLU A O 1
ATOM 3111 N N . LEU A 1 381 ? 5.25 -28.438 11.742 1 93.25 381 LEU A N 1
ATOM 3112 C CA . LEU A 1 381 ? 5.27 -29.891 11.625 1 93.25 381 LEU A CA 1
ATOM 3113 C C . LEU A 1 381 ? 5.383 -30.547 13 1 93.25 381 LEU A C 1
ATOM 3115 O O . LEU A 1 381 ? 4.652 -31.484 13.305 1 93.25 381 LEU A O 1
ATOM 3119 N N . LEU A 1 382 ? 6.281 -30.016 13.766 1 94 382 LEU A N 1
ATOM 3120 C CA . LEU A 1 382 ? 6.496 -30.562 15.094 1 94 382 LEU A CA 1
ATOM 3121 C C . LEU A 1 382 ? 5.254 -30.391 15.961 1 94 382 LEU A C 1
ATOM 3123 O O . LEU A 1 382 ? 4.879 -31.297 16.703 1 94 382 LEU A O 1
ATOM 3127 N N . LEU A 1 383 ? 4.602 -29.297 15.812 1 92.19 383 LEU A N 1
ATOM 3128 C CA . LEU A 1 383 ? 3.385 -29.047 16.578 1 92.19 383 LEU A CA 1
ATOM 3129 C C . LEU A 1 383 ? 2.268 -29.984 16.141 1 92.19 383 LEU A C 1
ATOM 3131 O O . LEU A 1 383 ? 1.551 -30.531 16.984 1 92.19 383 LEU A O 1
ATOM 3135 N N . ARG A 1 384 ? 2.156 -30.219 14.859 1 91.31 384 ARG A N 1
ATOM 3136 C CA . ARG A 1 384 ? 1.13 -31.109 14.336 1 91.31 384 ARG A CA 1
ATOM 3137 C C . ARG A 1 384 ? 1.37 -32.562 14.797 1 91.31 384 ARG A C 1
ATOM 3139 O O . ARG A 1 384 ? 0.422 -33.312 14.977 1 91.31 384 ARG A O 1
ATOM 3146 N N . GLN A 1 385 ? 2.631 -32.812 15.039 1 90.88 385 GLN A N 1
ATOM 3147 C CA . GLN A 1 385 ? 3.006 -34.156 15.469 1 90.88 385 GLN A CA 1
ATOM 3148 C C . GLN A 1 385 ? 3.07 -34.219 16.984 1 90.88 385 GLN A C 1
ATOM 3150 O O . GLN A 1 385 ? 3.676 -35.156 17.531 1 90.88 385 GLN A O 1
ATOM 3155 N N . HIS A 1 386 ? 2.549 -33.219 17.703 1 90.75 386 HIS A N 1
ATOM 3156 C CA . HIS A 1 386 ? 2.412 -33.156 19.156 1 90.75 386 HIS A CA 1
ATOM 3157 C C . HIS A 1 386 ? 3.775 -33.156 19.844 1 90.75 386 HIS A C 1
ATOM 3159 O O . HIS A 1 386 ? 3.93 -33.719 20.922 1 90.75 386 HIS A O 1
ATOM 3165 N N . ASP A 1 387 ? 4.766 -32.75 19.094 1 92.56 387 ASP A N 1
ATOM 3166 C CA . ASP A 1 387 ? 6.09 -32.562 19.672 1 92.56 387 ASP A CA 1
ATOM 3167 C C . ASP A 1 387 ? 6.312 -31.094 20.062 1 92.56 387 ASP A C 1
ATOM 3169 O O . ASP A 1 387 ? 7.133 -30.406 19.453 1 92.56 387 ASP A O 1
ATOM 3173 N N . ARG A 1 388 ? 5.723 -30.719 21.109 1 93.56 388 ARG A N 1
ATOM 3174 C CA . ARG A 1 388 ? 5.773 -29.328 21.547 1 93.56 388 ARG A CA 1
ATOM 3175 C C . ARG A 1 388 ? 7.172 -28.953 22.016 1 93.56 388 ARG A C 1
ATOM 3177 O O . ARG A 1 388 ? 7.652 -27.844 21.75 1 93.56 388 ARG A O 1
ATOM 3184 N N . ASP A 1 389 ? 7.77 -29.828 22.703 1 94.94 389 ASP A N 1
ATOM 3185 C CA . ASP A 1 389 ? 9.109 -29.562 23.203 1 94.94 389 ASP A CA 1
ATOM 3186 C C . ASP A 1 389 ? 10.094 -29.328 22.062 1 94.94 389 ASP A C 1
ATOM 3188 O O . ASP A 1 389 ? 10.922 -28.406 22.125 1 94.94 389 ASP A O 1
ATOM 3192 N N . GLY A 1 390 ? 10.008 -30.219 21.062 1 94.25 390 GLY A N 1
ATOM 3193 C CA . GLY A 1 390 ? 10.859 -30.031 19.906 1 94.25 390 GLY A CA 1
ATOM 3194 C C . GLY A 1 390 ? 10.625 -28.703 19.203 1 94.25 390 GLY A C 1
ATOM 3195 O O . GLY A 1 390 ? 11.57 -28.062 18.75 1 94.25 390 GLY A O 1
ATOM 3196 N N . ALA A 1 391 ? 9.383 -28.312 19.062 1 94.88 391 ALA A N 1
ATOM 3197 C CA . ALA A 1 391 ? 9.016 -27.062 18.422 1 94.88 391 ALA A CA 1
ATOM 3198 C C . ALA A 1 391 ? 9.578 -25.859 19.188 1 94.88 391 ALA A C 1
ATOM 3200 O O . ALA A 1 391 ? 10.148 -24.953 18.594 1 94.88 391 ALA A O 1
ATOM 3201 N N . GLU A 1 392 ? 9.43 -25.859 20.5 1 95.5 392 GLU A N 1
ATOM 3202 C CA . GLU A 1 392 ? 9.898 -24.766 21.328 1 95.5 392 GLU A CA 1
ATOM 3203 C C . GLU A 1 392 ? 11.422 -24.688 21.344 1 95.5 392 GLU A C 1
ATOM 3205 O O . GLU A 1 392 ? 12 -23.594 21.344 1 95.5 392 GLU A O 1
ATOM 3210 N N . GLU A 1 393 ? 12.047 -25.828 21.328 1 94.56 393 GLU A N 1
ATOM 3211 C CA . GLU A 1 393 ? 13.5 -25.875 21.234 1 94.56 393 GLU A CA 1
ATOM 3212 C C . GLU A 1 393 ? 13.969 -25.25 19.922 1 94.56 393 GLU A C 1
ATOM 3214 O O . GLU A 1 393 ? 14.969 -24.516 19.891 1 94.56 393 GLU A O 1
ATOM 3219 N N . LEU A 1 394 ? 13.32 -25.609 18.891 1 92.5 394 LEU A N 1
ATOM 3220 C CA . LEU A 1 394 ? 13.656 -25.062 17.578 1 92.5 394 LEU A CA 1
ATOM 3221 C C . LEU A 1 394 ? 13.453 -23.547 17.562 1 92.5 394 LEU A C 1
ATOM 3223 O O . LEU A 1 394 ? 14.273 -22.812 16.984 1 92.5 394 LEU A O 1
ATOM 3227 N N . MET A 1 395 ? 12.375 -23.078 18.125 1 92.75 395 MET A N 1
ATOM 3228 C CA . MET A 1 395 ? 12.117 -21.641 18.203 1 92.75 395 MET A CA 1
ATOM 3229 C C . MET A 1 395 ? 13.227 -20.938 18.953 1 92.75 395 MET A C 1
ATOM 3231 O O . MET A 1 395 ? 13.695 -19.875 18.531 1 92.75 395 MET A O 1
ATOM 3235 N N . GLU A 1 396 ? 13.602 -21.484 20.016 1 91.94 396 GLU A N 1
ATOM 3236 C CA . GLU A 1 396 ? 14.664 -20.906 20.828 1 91.94 396 GLU A CA 1
ATOM 3237 C C . GLU A 1 396 ? 15.992 -20.859 20.078 1 91.94 396 GLU A C 1
ATOM 3239 O O . GLU A 1 396 ? 16.734 -19.875 20.141 1 91.94 396 GLU A O 1
ATOM 3244 N N . ARG A 1 397 ? 16.25 -21.906 19.406 1 89.56 397 ARG A N 1
ATOM 3245 C CA . ARG A 1 397 ? 17.484 -22 18.609 1 89.56 397 ARG A CA 1
ATOM 3246 C C . ARG A 1 397 ? 17.547 -20.859 17.594 1 89.56 397 ARG A C 1
ATOM 3248 O O . ARG A 1 397 ? 18.578 -20.188 17.484 1 89.56 397 ARG A O 1
ATOM 3255 N N . PHE A 1 398 ? 16.516 -20.656 16.969 1 86.31 398 PHE A N 1
ATOM 3256 C CA . PHE A 1 398 ? 16.516 -19.688 15.875 1 86.31 398 PHE A CA 1
ATOM 3257 C C . PHE A 1 398 ? 16.422 -18.266 16.422 1 86.31 398 PHE A C 1
ATOM 3259 O O . PHE A 1 398 ? 16.875 -17.312 15.789 1 86.31 398 PHE A O 1
ATOM 3266 N N . SER A 1 399 ? 15.844 -18.078 17.547 1 87.62 399 SER A N 1
ATOM 3267 C CA . SER A 1 399 ? 15.766 -16.766 18.172 1 87.62 399 SER A CA 1
ATOM 3268 C C . SER A 1 399 ? 17.125 -16.297 18.672 1 87.62 399 SER A C 1
ATOM 3270 O O . SER A 1 399 ? 17.344 -15.109 18.875 1 87.62 399 SER A O 1
ATOM 3272 N N . ASN A 1 400 ? 18 -17.203 18.859 1 85.5 400 ASN A N 1
ATOM 3273 C CA . ASN A 1 400 ? 19.328 -16.875 19.391 1 85.5 400 ASN A CA 1
ATOM 3274 C C . ASN A 1 400 ? 20.328 -16.656 18.266 1 85.5 400 ASN A C 1
ATOM 3276 O O . ASN A 1 400 ? 21.422 -16.125 18.5 1 85.5 400 ASN A O 1
ATOM 3280 N N . GLU A 1 401 ? 19.969 -17 17.078 1 83.06 401 GLU A N 1
ATOM 3281 C CA . GLU A 1 401 ? 20.812 -16.766 15.922 1 83.06 401 GLU A CA 1
ATOM 3282 C C . GLU A 1 401 ? 20.562 -15.391 15.312 1 83.06 401 GLU A C 1
ATOM 3284 O O . GLU A 1 401 ? 19.438 -14.875 15.383 1 83.06 401 GLU A O 1
ATOM 3289 N N . ASP A 1 402 ? 21.594 -14.703 14.898 1 81.31 402 ASP A N 1
ATOM 3290 C CA . ASP A 1 402 ? 21.438 -13.367 14.336 1 81.31 402 ASP A CA 1
ATOM 3291 C C . ASP A 1 402 ? 21.328 -13.414 12.82 1 81.31 402 ASP A C 1
ATOM 3293 O O . ASP A 1 402 ? 22.266 -13.844 12.133 1 81.31 402 ASP A O 1
ATOM 3297 N N . TYR A 1 403 ? 20.219 -13.156 12.406 1 80.56 403 TYR A N 1
ATOM 3298 C CA . TYR A 1 403 ? 19.953 -13.047 10.977 1 80.56 403 TYR A CA 1
ATOM 3299 C C . TYR A 1 403 ? 19.828 -11.586 10.555 1 80.56 403 TYR A C 1
ATOM 3301 O O . TYR A 1 403 ? 20.609 -10.742 10.992 1 80.56 403 TYR A O 1
ATOM 3309 N N . SER A 1 404 ? 18.953 -11.211 9.688 1 82.06 404 SER A N 1
ATOM 3310 C CA . SER A 1 404 ? 18.641 -9.82 9.352 1 82.06 404 SER A CA 1
ATOM 3311 C C . SER A 1 404 ? 17.688 -9.203 10.359 1 82.06 404 SER A C 1
ATOM 3313 O O . SER A 1 404 ? 17.047 -9.914 11.125 1 82.06 404 SER A O 1
ATOM 3315 N N . VAL A 1 405 ? 17.672 -7.949 10.43 1 81.56 405 VAL A N 1
ATOM 3316 C CA . VAL A 1 405 ? 16.797 -7.211 11.336 1 81.56 405 VAL A CA 1
ATOM 3317 C C . VAL A 1 405 ? 15.352 -7.691 11.164 1 81.56 405 VAL A C 1
ATOM 3319 O O . VAL A 1 405 ? 14.664 -7.965 12.148 1 81.56 405 VAL A O 1
ATOM 3322 N N . GLU A 1 406 ? 14.984 -7.832 9.969 1 81.94 406 GLU A N 1
ATOM 3323 C CA . GLU A 1 406 ? 13.617 -8.234 9.672 1 81.94 406 GLU A CA 1
ATOM 3324 C C . GLU A 1 406 ? 13.359 -9.672 10.102 1 81.94 406 GLU A C 1
ATOM 3326 O O . GLU A 1 406 ? 12.305 -9.977 10.664 1 81.94 406 GLU A O 1
ATOM 3331 N N . ALA A 1 407 ? 14.32 -10.508 9.844 1 85.06 407 ALA A N 1
ATOM 3332 C CA . ALA A 1 407 ? 14.18 -11.922 10.195 1 85.06 407 ALA A CA 1
ATOM 3333 C C . ALA A 1 407 ? 14.148 -12.102 11.711 1 85.06 407 ALA A C 1
ATOM 3335 O O . ALA A 1 407 ? 13.344 -12.883 12.234 1 85.06 407 ALA A O 1
ATOM 3336 N N . ASN A 1 408 ? 15.008 -11.398 12.359 1 87.69 408 ASN A N 1
ATOM 3337 C CA . ASN A 1 408 ? 15.039 -11.469 13.812 1 87.69 408 ASN A CA 1
ATOM 3338 C C . ASN A 1 408 ? 13.719 -11.023 14.43 1 87.69 408 ASN A C 1
ATOM 3340 O O . ASN A 1 408 ? 13.18 -11.688 15.32 1 87.69 408 ASN A O 1
ATOM 3344 N N . GLY A 1 409 ? 13.25 -9.859 13.953 1 89.81 409 GLY A N 1
ATOM 3345 C CA . GLY A 1 409 ? 11.961 -9.375 14.414 1 89.81 409 GLY A CA 1
ATOM 3346 C C . GLY A 1 409 ? 10.836 -10.367 14.188 1 89.81 409 GLY A C 1
ATOM 3347 O O . GLY A 1 409 ? 10 -10.578 15.062 1 89.81 409 GLY A O 1
ATOM 3348 N N . PHE A 1 410 ? 10.898 -11.055 13.094 1 89.69 410 PHE A N 1
ATOM 3349 C CA . PHE A 1 410 ? 9.859 -12.008 12.734 1 89.69 410 PHE A CA 1
ATOM 3350 C C . PHE A 1 410 ? 9.891 -13.219 13.664 1 89.69 410 PHE A C 1
ATOM 3352 O O . PHE A 1 410 ? 8.844 -13.664 14.148 1 89.69 410 PHE A O 1
ATOM 3359 N N . ILE A 1 411 ? 11.023 -13.742 13.875 1 89.44 411 ILE A N 1
ATOM 3360 C CA . ILE A 1 411 ? 11.18 -14.945 14.688 1 89.44 411 ILE A CA 1
ATOM 3361 C C . ILE A 1 411 ? 10.703 -14.68 16.109 1 89.44 411 ILE A C 1
ATOM 3363 O O . ILE A 1 411 ? 9.984 -15.492 16.688 1 89.44 411 ILE A O 1
ATOM 3367 N N . VAL A 1 412 ? 11.07 -13.562 16.609 1 93.5 412 VAL A N 1
ATOM 3368 C CA . VAL A 1 412 ? 10.688 -13.211 17.969 1 93.5 412 VAL A CA 1
ATOM 3369 C C . VAL A 1 412 ? 9.172 -13.047 18.062 1 93.5 412 VAL A C 1
ATOM 3371 O O . VAL A 1 412 ? 8.539 -13.547 18.984 1 93.5 412 VAL A O 1
ATOM 3374 N N . VAL A 1 413 ? 8.578 -12.352 17.094 1 93.12 413 VAL A N 1
ATOM 3375 C CA . VAL A 1 413 ? 7.137 -12.141 17.062 1 93.12 413 VAL A CA 1
ATOM 3376 C C . VAL A 1 413 ? 6.418 -13.477 16.922 1 93.12 413 VAL A C 1
ATOM 3378 O O . VAL A 1 413 ? 5.414 -13.719 17.594 1 93.12 413 VAL A O 1
ATOM 3381 N N . TYR A 1 414 ? 6.945 -14.32 16.047 1 92.12 414 TYR A N 1
ATOM 3382 C CA . TYR A 1 414 ? 6.367 -15.648 15.859 1 92.12 414 TYR A CA 1
ATOM 3383 C C . TYR A 1 414 ? 6.371 -16.438 17.156 1 92.12 414 TYR A C 1
ATOM 3385 O O . TYR A 1 414 ? 5.363 -17.047 17.531 1 92.12 414 TYR A O 1
ATOM 3393 N N . MET A 1 415 ? 7.477 -16.453 17.828 1 93.38 415 MET A N 1
ATOM 3394 C CA . MET A 1 415 ? 7.637 -17.172 19.078 1 93.38 415 MET A CA 1
ATOM 3395 C C . MET A 1 415 ? 6.703 -16.609 20.156 1 93.38 415 MET A C 1
ATOM 3397 O O . MET A 1 415 ? 6.023 -17.359 20.844 1 93.38 415 MET A O 1
ATOM 3401 N N . ALA A 1 416 ? 6.688 -15.297 20.234 1 95.38 416 ALA A N 1
ATOM 3402 C CA . ALA A 1 416 ? 5.816 -14.648 21.203 1 95.38 416 ALA A CA 1
ATOM 3403 C C . ALA A 1 416 ? 4.352 -14.961 20.922 1 95.38 416 ALA A C 1
ATOM 3405 O O . ALA A 1 416 ? 3.568 -15.203 21.844 1 95.38 416 ALA A O 1
ATOM 3406 N N . ASN A 1 417 ? 3.998 -14.914 19.672 1 93.69 417 ASN A N 1
ATOM 3407 C CA . ASN A 1 417 ? 2.629 -15.211 19.266 1 93.69 417 ASN A CA 1
ATOM 3408 C C . ASN A 1 417 ? 2.244 -16.656 19.609 1 93.69 417 ASN A C 1
ATOM 3410 O O . ASN A 1 417 ? 1.122 -16.906 20.047 1 93.69 417 ASN A O 1
ATOM 3414 N N . TYR A 1 418 ? 3.133 -17.594 19.406 1 93 418 TYR A N 1
ATOM 3415 C CA . TYR A 1 418 ? 2.914 -18.984 19.766 1 93 418 TYR A CA 1
ATOM 3416 C C . TYR A 1 418 ? 2.637 -19.125 21.266 1 93 418 TYR A C 1
ATOM 3418 O O . TYR A 1 418 ? 1.659 -19.766 21.672 1 93 418 TYR A O 1
ATOM 3426 N N . TYR A 1 419 ? 3.453 -18.5 22.078 1 95 419 TYR A N 1
ATOM 3427 C CA . TYR A 1 419 ? 3.273 -18.594 23.516 1 95 419 TYR A CA 1
ATOM 3428 C C . TYR A 1 419 ? 1.997 -17.891 23.953 1 95 419 TYR A C 1
ATOM 3430 O O . TYR A 1 419 ? 1.311 -18.359 24.875 1 95 419 TYR A 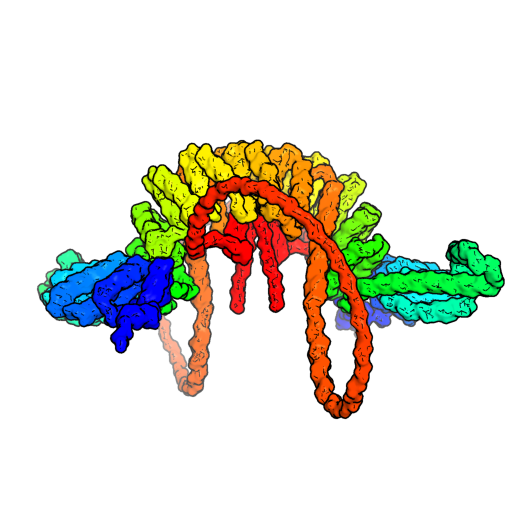O 1
ATOM 3438 N N . TRP A 1 420 ? 1.624 -16.797 23.266 1 94.19 420 TRP A N 1
ATOM 3439 C CA . TRP A 1 420 ? 0.465 -15.984 23.625 1 94.19 420 TRP A CA 1
ATOM 3440 C C . TRP A 1 420 ? -0.83 -16.672 23.219 1 94.19 420 TRP A C 1
ATOM 3442 O O . TRP A 1 420 ? -1.696 -16.938 24.047 1 94.19 420 TRP A O 1
ATOM 3452 N N . LYS A 1 421 ? -0.939 -17.094 21.953 1 90.75 421 LYS A N 1
ATOM 3453 C CA . LYS A 1 421 ? -2.24 -17.438 21.391 1 90.75 421 LYS A CA 1
ATOM 3454 C C . LYS A 1 421 ? -2.406 -18.953 21.281 1 90.75 421 LYS A C 1
ATOM 3456 O O . LYS A 1 421 ? -3.529 -19.469 21.281 1 90.75 421 LYS A O 1
ATOM 3461 N N . VAL A 1 422 ? -1.371 -19.656 21.172 1 89.69 422 VAL A N 1
ATOM 3462 C CA . VAL A 1 422 ? -1.466 -21.094 20.969 1 89.69 422 VAL A CA 1
ATOM 3463 C C . VAL A 1 422 ? -1.242 -21.828 22.281 1 89.69 422 VAL A C 1
ATOM 3465 O O . VAL A 1 422 ? -2.131 -22.531 22.766 1 89.69 422 VAL A O 1
ATOM 3468 N N . ARG A 1 423 ? -0.025 -21.562 22.891 1 91.69 423 ARG A N 1
ATOM 3469 C CA . ARG A 1 423 ? 0.308 -22.203 24.156 1 91.69 423 ARG A CA 1
ATOM 3470 C C . ARG A 1 423 ? -0.462 -21.562 25.312 1 91.69 423 ARG A C 1
ATOM 3472 O O . ARG A 1 423 ? -0.607 -22.172 26.375 1 91.69 423 ARG A O 1
ATOM 3479 N N . LYS A 1 424 ? -0.959 -20.281 25.094 1 92.56 424 LYS A N 1
ATOM 3480 C CA . LYS A 1 424 ? -1.691 -19.5 26.094 1 92.56 424 LYS A CA 1
ATOM 3481 C C . LYS A 1 424 ? -0.865 -19.312 27.359 1 92.56 424 LYS A C 1
ATOM 3483 O O . LYS A 1 424 ? -1.374 -19.484 28.469 1 92.56 424 LYS A O 1
ATOM 3488 N N . ASP A 1 425 ? 0.388 -19.156 27.219 1 95.12 425 ASP A N 1
ATOM 3489 C CA . ASP A 1 425 ? 1.321 -18.828 28.297 1 95.12 425 ASP A CA 1
ATOM 3490 C C . ASP A 1 425 ? 1.741 -17.375 28.219 1 95.12 425 ASP A C 1
ATOM 3492 O O . ASP A 1 425 ? 2.756 -17.031 27.609 1 95.12 425 ASP A O 1
ATOM 3496 N N . LEU A 1 426 ? 1.066 -16.531 28.922 1 95.69 426 LEU A N 1
ATOM 3497 C CA . LEU A 1 426 ? 1.26 -15.094 28.875 1 95.69 426 LEU A CA 1
ATOM 3498 C C . LEU A 1 426 ? 2.613 -14.703 29.453 1 95.69 426 LEU A C 1
ATOM 3500 O O . LEU A 1 426 ? 3.262 -13.773 28.969 1 95.69 426 LEU A O 1
ATOM 3504 N N . SER A 1 427 ? 3.02 -15.406 30.469 1 97 427 SER A N 1
ATOM 3505 C CA . SER A 1 427 ? 4.277 -15.102 31.141 1 97 427 SER A CA 1
ATOM 3506 C C . SER A 1 427 ? 5.465 -15.312 30.203 1 97 427 SER A C 1
ATOM 3508 O O . SER A 1 427 ? 6.359 -14.461 30.125 1 97 427 SER A O 1
ATOM 3510 N N . MET A 1 428 ? 5.465 -16.422 29.5 1 95.88 428 MET A N 1
ATOM 3511 C CA . MET A 1 428 ? 6.547 -16.703 28.562 1 95.88 428 MET A CA 1
ATOM 3512 C C . MET A 1 428 ? 6.527 -15.734 27.391 1 95.88 428 MET A C 1
ATOM 3514 O O . MET A 1 428 ? 7.582 -15.312 26.906 1 95.88 428 MET A O 1
ATOM 3518 N N . ALA A 1 429 ? 5.336 -15.43 26.875 1 96.88 429 ALA A N 1
ATOM 3519 C CA . ALA A 1 429 ? 5.215 -14.461 25.781 1 96.88 429 ALA A CA 1
ATOM 3520 C C . ALA A 1 429 ? 5.809 -13.109 26.188 1 96.88 429 ALA A C 1
ATOM 3522 O O . ALA A 1 429 ? 6.574 -12.516 25.422 1 96.88 429 ALA A O 1
ATOM 3523 N N . ARG A 1 430 ? 5.469 -12.664 27.375 1 97.25 430 ARG A N 1
ATOM 3524 C CA . ARG A 1 430 ? 5.984 -11.398 27.875 1 97.25 430 ARG A CA 1
ATOM 3525 C C . ARG A 1 430 ? 7.5 -11.438 28.016 1 97.25 430 ARG A C 1
ATOM 3527 O O . ARG A 1 430 ? 8.18 -10.461 27.688 1 97.25 430 ARG A O 1
ATOM 3534 N N . SER A 1 431 ? 7.992 -12.523 28.516 1 96.88 431 SER A N 1
ATOM 3535 C CA . SER A 1 431 ? 9.43 -12.688 28.703 1 96.88 431 SER A CA 1
ATOM 3536 C C . SER A 1 431 ? 10.164 -12.609 27.359 1 96.88 431 SER A C 1
ATOM 3538 O O . SER A 1 431 ? 11.211 -11.961 27.266 1 96.88 431 SER A O 1
ATOM 3540 N N . VAL A 1 432 ? 9.648 -13.273 26.344 1 96.19 432 VAL A N 1
ATOM 3541 C CA . VAL A 1 432 ? 10.25 -13.273 25.016 1 96.19 432 VAL A CA 1
ATOM 3542 C C . VAL A 1 432 ? 10.305 -11.852 24.453 1 96.19 432 VAL A C 1
ATOM 3544 O O . VAL A 1 432 ? 11.328 -11.414 23.938 1 96.19 432 VAL A O 1
ATOM 3547 N N . LEU A 1 433 ? 9.219 -11.109 24.609 1 96.88 433 LEU A N 1
ATOM 3548 C CA . LEU A 1 433 ? 9.125 -9.758 24.078 1 96.88 433 LEU A CA 1
ATOM 3549 C C . LEU A 1 433 ? 10.055 -8.812 24.828 1 96.88 433 LEU A C 1
ATOM 3551 O O . LEU A 1 433 ? 10.781 -8.031 24.219 1 96.88 433 LEU A O 1
ATOM 3555 N N . THR A 1 434 ? 10.055 -8.898 26.109 1 96.62 434 THR A N 1
ATOM 3556 C CA . THR A 1 434 ? 10.844 -7.996 26.953 1 96.62 434 THR A CA 1
ATOM 3557 C C . THR A 1 434 ? 12.336 -8.242 26.766 1 96.62 434 THR A C 1
ATOM 3559 O O . THR A 1 434 ? 13.133 -7.301 26.719 1 96.62 434 THR A O 1
ATOM 3562 N N . SER A 1 435 ? 12.758 -9.484 26.594 1 94.69 435 SER A N 1
ATOM 3563 C CA . SER A 1 435 ? 14.172 -9.844 26.5 1 94.69 435 SER A CA 1
ATOM 3564 C C . SER A 1 435 ? 14.734 -9.523 25.125 1 94.69 435 SER A C 1
ATOM 3566 O O . SER A 1 435 ? 15.953 -9.461 24.953 1 94.69 435 SER A O 1
ATOM 3568 N N . ASN A 1 436 ? 13.914 -9.25 24.172 1 94.38 436 ASN A N 1
ATOM 3569 C CA . ASN A 1 436 ? 14.414 -9.062 22.812 1 94.38 436 ASN A CA 1
ATOM 3570 C C . ASN A 1 436 ? 14.211 -7.633 22.328 1 94.38 436 ASN A C 1
ATOM 3572 O O . ASN A 1 436 ? 14.289 -7.359 21.141 1 94.38 436 ASN A O 1
ATOM 3576 N N . LYS A 1 437 ? 13.961 -6.688 23.188 1 94.31 437 LYS A N 1
ATOM 3577 C CA . LYS A 1 437 ? 13.766 -5.285 22.828 1 94.31 437 LYS A CA 1
ATOM 3578 C C . LYS A 1 437 ? 14.992 -4.727 22.109 1 94.31 437 LYS A C 1
ATOM 3580 O O . LYS A 1 437 ? 14.867 -4.047 21.094 1 94.31 437 LYS A O 1
ATOM 3585 N N . ASP A 1 438 ? 16.094 -5.074 22.594 1 91.12 438 ASP A N 1
ATOM 3586 C CA . ASP A 1 438 ? 17.328 -4.547 22.031 1 91.12 438 ASP A CA 1
ATOM 3587 C C . ASP A 1 438 ? 17.625 -5.176 20.672 1 91.12 438 ASP A C 1
ATOM 3589 O O . ASP A 1 438 ? 18.016 -4.484 19.734 1 91.12 438 ASP A O 1
ATOM 3593 N N . ARG A 1 439 ? 17.422 -6.402 20.656 1 90.25 439 ARG A N 1
ATOM 3594 C CA . ARG A 1 439 ? 17.672 -7.152 19.438 1 90.25 439 ARG A CA 1
ATOM 3595 C C . ARG A 1 439 ? 16.75 -6.703 18.312 1 90.25 439 ARG A C 1
ATOM 3597 O O . ARG A 1 439 ? 17.156 -6.66 17.156 1 90.25 439 ARG A O 1
ATOM 3604 N N . CYS A 1 440 ? 15.562 -6.336 18.719 1 93.44 440 CYS A N 1
ATOM 3605 C CA . CYS A 1 440 ? 14.539 -6.012 17.719 1 93.44 440 CYS A CA 1
ATOM 3606 C C . CYS A 1 440 ? 14.266 -4.512 17.688 1 93.44 440 CYS A C 1
ATOM 3608 O O . CYS A 1 440 ? 13.188 -4.082 17.281 1 93.44 440 CYS A O 1
ATOM 3610 N N . GLN A 1 441 ? 15.219 -3.689 18.016 1 92.38 441 GLN A N 1
ATOM 3611 C CA . GLN A 1 441 ? 15.031 -2.254 18.188 1 92.38 441 GLN A CA 1
ATOM 3612 C C . GLN A 1 441 ? 14.648 -1.594 16.859 1 92.38 441 GLN A C 1
ATOM 3614 O O . GLN A 1 441 ? 13.93 -0.59 16.844 1 92.38 441 GLN A O 1
ATOM 3619 N N . LYS A 1 442 ? 15.039 -2.18 15.789 1 93.31 442 LYS A N 1
ATOM 3620 C CA . LYS A 1 442 ? 14.789 -1.578 14.484 1 93.31 442 LYS A CA 1
ATOM 3621 C C . LYS A 1 442 ? 13.586 -2.223 13.805 1 93.31 442 LYS A C 1
ATOM 3623 O O . LYS A 1 442 ? 13.25 -1.881 12.664 1 93.31 442 LYS A O 1
ATOM 3628 N N . SER A 1 443 ? 12.93 -3.131 14.453 1 93.06 443 SER A N 1
ATOM 3629 C CA . SER A 1 443 ? 11.844 -3.891 13.836 1 93.06 443 SER A CA 1
ATOM 3630 C C . SER A 1 443 ? 10.484 -3.287 14.164 1 93.06 443 SER A C 1
ATOM 3632 O O . SER A 1 443 ? 10.023 -3.377 15.305 1 93.06 443 SER A O 1
ATOM 3634 N N . LEU A 1 444 ? 9.789 -2.727 13.156 1 92.94 444 LEU A N 1
ATOM 3635 C CA . LEU A 1 444 ? 8.469 -2.135 13.336 1 92.94 444 LEU A CA 1
ATOM 3636 C C . LEU A 1 444 ? 7.445 -3.197 13.727 1 92.94 444 LEU A C 1
ATOM 3638 O O . LEU A 1 444 ? 6.676 -3.004 14.672 1 92.94 444 LEU A O 1
ATOM 3642 N N . PRO A 1 445 ? 7.535 -4.41 13.094 1 91.62 445 PRO A N 1
ATOM 3643 C CA . PRO A 1 445 ? 6.57 -5.445 13.469 1 91.62 445 PRO A CA 1
ATOM 3644 C C . PRO A 1 445 ? 6.719 -5.883 14.922 1 91.62 445 PRO A C 1
ATOM 3646 O O . PRO A 1 445 ? 5.727 -6.211 15.578 1 91.62 445 PRO A O 1
ATOM 3649 N N . PHE A 1 446 ? 7.945 -5.902 15.43 1 94.94 446 PHE A N 1
ATOM 3650 C CA . PHE A 1 446 ? 8.188 -6.277 16.828 1 94.94 446 PHE A CA 1
ATOM 3651 C C . PHE A 1 446 ? 7.469 -5.32 17.766 1 94.94 446 PHE A C 1
ATOM 3653 O O . PHE A 1 446 ? 6.762 -5.754 18.688 1 94.94 446 PHE A O 1
ATOM 3660 N N . TRP A 1 447 ? 7.594 -4.07 17.5 1 95.38 447 TRP A N 1
ATOM 3661 C CA . TRP A 1 447 ? 7.02 -3.059 18.375 1 95.38 447 TRP A CA 1
ATOM 3662 C C . TRP A 1 447 ? 5.496 -3.053 18.281 1 95.38 447 TRP A C 1
ATOM 3664 O O . TRP A 1 447 ? 4.805 -2.891 19.281 1 95.38 447 TRP A O 1
ATOM 3674 N N . LYS A 1 448 ? 4.941 -3.199 17.109 1 92.62 448 LYS A N 1
ATOM 3675 C CA . LYS A 1 448 ? 3.496 -3.27 16.922 1 92.62 448 LYS A CA 1
ATOM 3676 C C . LYS A 1 448 ? 2.898 -4.453 17.672 1 92.62 448 LYS A C 1
ATOM 3678 O O . LYS A 1 448 ? 1.865 -4.316 18.328 1 92.62 448 LYS A O 1
ATOM 3683 N N . PHE A 1 449 ? 3.607 -5.543 17.531 1 94.44 449 PHE A N 1
ATOM 3684 C CA . PHE A 1 449 ? 3.129 -6.746 18.203 1 94.44 449 PHE A CA 1
ATOM 3685 C C . PHE A 1 449 ? 3.195 -6.586 19.719 1 94.44 449 PHE A C 1
ATOM 3687 O O . PHE A 1 449 ? 2.264 -6.965 20.422 1 94.44 449 PHE A O 1
ATOM 3694 N N . PHE A 1 450 ? 4.336 -6.074 20.188 1 95.81 450 PHE A N 1
ATOM 3695 C CA . PHE A 1 450 ? 4.523 -5.863 21.625 1 95.81 450 PHE A CA 1
ATOM 3696 C C . PHE A 1 450 ? 3.43 -4.961 22.172 1 95.81 450 PHE A C 1
ATOM 3698 O O . PHE A 1 450 ? 2.867 -5.238 23.234 1 95.81 450 PHE A O 1
ATOM 3705 N N . MET A 1 451 ? 3.061 -3.92 21.453 1 94.81 451 MET A N 1
ATOM 3706 C CA . MET A 1 451 ? 2.002 -2.996 21.859 1 94.81 451 MET A CA 1
ATOM 3707 C C . MET A 1 451 ? 0.66 -3.717 21.953 1 94.81 451 MET A C 1
ATOM 3709 O O . MET A 1 451 ? -0.063 -3.561 22.938 1 94.81 451 MET A O 1
ATOM 3713 N N . ASN A 1 452 ? 0.372 -4.457 20.922 1 91.75 452 ASN A N 1
ATOM 3714 C CA . ASN A 1 452 ? -0.882 -5.203 20.891 1 91.75 452 ASN A CA 1
ATOM 3715 C C . ASN A 1 452 ? -0.956 -6.207 22.047 1 91.75 452 ASN A C 1
ATOM 3717 O O . ASN A 1 452 ? -2.018 -6.402 22.641 1 91.75 452 ASN A O 1
ATOM 3721 N N . PHE A 1 453 ? 0.158 -6.91 22.391 1 94.75 453 PHE A N 1
ATOM 3722 C CA . PHE A 1 453 ? 0.235 -7.875 23.484 1 94.75 453 PHE A CA 1
ATOM 3723 C C . PHE A 1 453 ? -0.084 -7.215 24.812 1 94.75 453 PHE A C 1
ATOM 3725 O O . PHE A 1 453 ? -0.916 -7.711 25.578 1 94.75 453 PHE A O 1
ATOM 3732 N N . LEU A 1 454 ? 0.52 -6.074 25.016 1 94.25 454 LEU A N 1
ATOM 3733 C CA . LEU A 1 454 ? 0.316 -5.371 26.281 1 94.25 454 LEU A CA 1
ATOM 3734 C C . LEU A 1 454 ? -1.102 -4.816 26.375 1 94.25 454 LEU A C 1
ATOM 3736 O O . LEU A 1 454 ? -1.733 -4.883 27.422 1 94.25 454 LEU A O 1
ATOM 3740 N N . TYR A 1 455 ? -1.611 -4.258 25.219 1 92.56 455 TYR A N 1
ATOM 3741 C CA . TYR A 1 455 ? -2.961 -3.707 25.172 1 92.56 455 TYR A CA 1
ATOM 3742 C C . TYR A 1 455 ? -3.996 -4.773 25.516 1 92.56 455 TYR A C 1
ATOM 3744 O O . TYR A 1 455 ? -4.996 -4.492 26.188 1 92.56 455 TYR A O 1
ATOM 3752 N N . SER A 1 456 ? -3.688 -6 25.141 1 90.12 456 SER A N 1
ATOM 3753 C CA . SER A 1 456 ? -4.664 -7.082 25.234 1 90.12 456 SER A CA 1
ATOM 3754 C C . SER A 1 456 ? -4.562 -7.801 26.562 1 90.12 456 SER A C 1
ATOM 3756 O O . SER A 1 456 ? -5.555 -8.336 27.062 1 90.12 456 SER A O 1
ATOM 3758 N N . THR A 1 457 ? -3.355 -7.812 27.203 1 92.69 457 THR A N 1
ATOM 3759 C CA . THR A 1 457 ? -3.17 -8.789 28.281 1 92.69 457 THR A CA 1
ATOM 3760 C C . THR A 1 457 ? -2.77 -8.094 29.578 1 92.69 457 THR A C 1
ATOM 3762 O O . THR A 1 457 ? -2.918 -8.672 30.656 1 92.69 457 THR A O 1
ATOM 3765 N N . ALA A 1 458 ? -2.262 -6.902 29.453 1 91.88 458 ALA A N 1
ATOM 3766 C CA . ALA A 1 458 ? -1.724 -6.254 30.641 1 91.88 458 ALA A CA 1
ATOM 3767 C C . ALA A 1 458 ? -2.832 -5.941 31.641 1 91.88 458 ALA A C 1
ATOM 3769 O O . ALA A 1 458 ? -3.969 -5.664 31.25 1 91.88 458 ALA A O 1
ATOM 3770 N N . GLU A 1 459 ? -2.547 -6.027 32.844 1 90.62 459 GLU A N 1
ATOM 3771 C CA . GLU A 1 459 ? -3.479 -5.68 33.938 1 90.62 459 GLU A CA 1
ATOM 3772 C C . GLU A 1 459 ? -3.766 -4.184 33.938 1 90.62 459 GLU A C 1
ATOM 3774 O O . GLU A 1 459 ? -4.902 -3.764 34.156 1 90.62 459 GLU A O 1
ATOM 3779 N N . HIS A 1 460 ? -2.742 -3.416 33.75 1 90.94 460 HIS A N 1
ATOM 3780 C CA . HIS A 1 460 ? -2.844 -1.966 33.656 1 90.94 460 HIS A CA 1
ATOM 3781 C C . HIS A 1 460 ? -2.303 -1.482 32.312 1 90.94 460 HIS A C 1
ATOM 3783 O O . HIS A 1 460 ? -1.207 -0.92 32.25 1 90.94 460 HIS A O 1
ATOM 3789 N N . PRO A 1 461 ? -3.096 -1.65 31.328 1 91.25 461 PRO A N 1
ATOM 3790 C CA . PRO A 1 461 ? -2.607 -1.417 29.969 1 91.25 461 PRO A CA 1
ATOM 3791 C C . PRO A 1 461 ? -2.184 0.032 29.734 1 91.25 461 PRO A C 1
ATOM 3793 O O . PRO A 1 461 ? -1.238 0.289 28.984 1 91.25 461 PRO A O 1
ATOM 3796 N N . ALA A 1 462 ? -2.852 1.006 30.328 1 89.62 462 ALA A N 1
ATOM 3797 C CA . ALA A 1 462 ? -2.523 2.412 30.109 1 89.62 462 ALA A CA 1
ATOM 3798 C C . ALA A 1 462 ? -1.09 2.715 30.531 1 89.62 462 ALA A C 1
ATOM 3800 O O . ALA A 1 462 ? -0.32 3.301 29.766 1 89.62 462 ALA A O 1
ATOM 3801 N N . ASP A 1 463 ? -0.698 2.205 31.719 1 90.94 463 ASP A N 1
ATOM 3802 C CA . ASP A 1 463 ? 0.643 2.445 32.25 1 90.94 463 ASP A CA 1
ATOM 3803 C C . ASP A 1 463 ? 1.697 1.715 31.422 1 90.94 463 ASP A C 1
ATOM 3805 O O . ASP A 1 463 ? 2.76 2.268 31.125 1 90.94 463 ASP A O 1
ATOM 3809 N N . GLU A 1 464 ? 1.417 0.523 31.094 1 93.5 464 GLU A N 1
ATOM 3810 C CA . GLU A 1 464 ? 2.373 -0.296 30.359 1 93.5 464 GLU A CA 1
ATOM 3811 C C . GLU A 1 464 ? 2.584 0.241 28.938 1 93.5 464 GLU A C 1
ATOM 3813 O O . GLU A 1 464 ? 3.697 0.194 28.406 1 93.5 464 GLU A O 1
ATOM 3818 N N . LEU A 1 465 ? 1.486 0.728 28.359 1 92.88 465 LEU A N 1
ATOM 3819 C CA . LEU A 1 465 ? 1.598 1.291 27.016 1 92.88 465 LEU A CA 1
ATOM 3820 C C . LEU A 1 465 ? 2.434 2.566 27.031 1 92.88 465 LEU A C 1
ATOM 3822 O O . LEU A 1 465 ? 3.203 2.82 26.109 1 92.88 465 LEU A O 1
ATOM 3826 N N . LEU A 1 466 ? 2.254 3.418 28.047 1 90.94 466 LEU A N 1
ATOM 3827 C CA . LEU A 1 466 ? 3.061 4.629 28.172 1 90.94 466 LEU A CA 1
ATOM 3828 C C . LEU A 1 466 ? 4.539 4.281 28.312 1 90.94 466 LEU A C 1
ATOM 3830 O O . LEU A 1 466 ? 5.395 4.93 27.703 1 90.94 466 LEU A O 1
ATOM 3834 N N . ALA A 1 467 ? 4.801 3.23 29.078 1 92.75 467 ALA A N 1
ATOM 3835 C CA . ALA A 1 467 ? 6.18 2.783 29.266 1 92.75 467 ALA A CA 1
ATOM 3836 C C . ALA A 1 467 ? 6.762 2.256 27.953 1 92.75 467 ALA A C 1
ATOM 3838 O O . ALA A 1 467 ? 7.902 2.564 27.609 1 92.75 467 ALA A O 1
ATOM 3839 N N . LEU A 1 468 ? 5.98 1.482 27.266 1 95.31 468 LEU A N 1
ATOM 3840 C CA . LEU A 1 468 ? 6.438 0.917 26 1 95.31 468 LEU A CA 1
ATOM 3841 C C . LEU A 1 468 ? 6.695 2.016 24.984 1 95.31 468 LEU A C 1
ATOM 3843 O O . LEU A 1 468 ? 7.621 1.91 24.172 1 95.31 468 LEU A O 1
ATOM 3847 N N . ARG A 1 469 ? 5.801 3.01 24.953 1 93.31 469 ARG A N 1
ATOM 3848 C CA . ARG A 1 469 ? 6.004 4.145 24.047 1 93.31 469 ARG A CA 1
ATOM 3849 C C . ARG A 1 469 ? 7.375 4.773 24.266 1 93.31 469 ARG A C 1
ATOM 3851 O O . ARG A 1 469 ? 8.078 5.082 23.312 1 93.31 469 ARG A O 1
ATOM 3858 N N . GLY A 1 470 ? 7.703 5 25.547 1 92.81 470 GLY A N 1
ATOM 3859 C CA . GLY A 1 470 ? 9.023 5.531 25.844 1 92.81 470 GLY A CA 1
ATOM 3860 C C . GLY A 1 470 ? 10.148 4.684 25.297 1 92.81 470 GLY A C 1
ATOM 3861 O O . GLY A 1 470 ? 11.078 5.211 24.672 1 92.81 470 GLY A O 1
ATOM 3862 N N . ASP A 1 471 ? 10.055 3.365 25.438 1 94.94 471 ASP A N 1
ATOM 3863 C CA . ASP A 1 471 ? 11.055 2.436 24.922 1 94.94 471 ASP A CA 1
ATOM 3864 C C . ASP A 1 471 ? 11.125 2.49 23.406 1 94.94 471 ASP A C 1
ATOM 3866 O O . ASP A 1 471 ? 12.211 2.473 22.828 1 94.94 471 ASP A O 1
ATOM 3870 N N . CYS A 1 472 ? 9.977 2.545 22.797 1 94.56 472 CYS A N 1
ATOM 3871 C CA . CYS A 1 472 ? 9.867 2.539 21.328 1 94.56 472 CYS A CA 1
ATOM 3872 C C . CYS A 1 472 ? 10.469 3.805 20.734 1 94.56 472 CYS A C 1
ATOM 3874 O O . CYS A 1 472 ? 11.234 3.738 19.766 1 94.56 472 CYS A O 1
ATOM 3876 N N . MET A 1 473 ? 10.203 4.945 21.359 1 91.19 473 MET A N 1
ATOM 3877 C CA . MET A 1 473 ? 10.703 6.219 20.859 1 91.19 473 MET A CA 1
ATOM 3878 C C . MET A 1 473 ? 12.203 6.344 21.094 1 91.19 473 MET A C 1
ATOM 3880 O O . MET A 1 473 ? 12.898 7.074 20.375 1 91.19 473 MET A O 1
ATOM 3884 N N . GLY A 1 474 ? 12.703 5.652 22.062 1 91.44 474 GLY A N 1
ATOM 3885 C CA . GLY A 1 474 ? 14.133 5.648 22.359 1 91.44 474 GLY A CA 1
ATOM 3886 C C . GLY A 1 474 ? 14.891 4.602 21.562 1 91.44 474 GLY A C 1
ATOM 3887 O O . GLY A 1 474 ? 16.125 4.523 21.656 1 91.44 474 GLY A O 1
ATOM 3888 N N . SER A 1 475 ? 14.219 3.828 20.781 1 93.31 475 SER A N 1
ATOM 3889 C CA . SER A 1 475 ? 14.828 2.736 20.031 1 93.31 475 SER A CA 1
ATOM 3890 C C . SER A 1 475 ? 15.477 3.246 18.75 1 93.31 475 SER A C 1
ATOM 3892 O O . SER A 1 475 ? 15.523 4.453 18.516 1 93.31 475 SER A O 1
ATOM 3894 N N . ALA A 1 476 ? 15.961 2.326 17.953 1 92.5 476 ALA A N 1
ATOM 3895 C CA . ALA A 1 476 ? 16.672 2.674 16.719 1 92.5 476 ALA A CA 1
ATOM 3896 C C . ALA A 1 476 ? 15.727 2.605 15.516 1 92.5 476 ALA A C 1
ATOM 3898 O O . ALA A 1 476 ? 16.188 2.48 14.375 1 92.5 476 ALA A O 1
ATOM 3899 N N . LEU A 1 477 ? 14.414 2.664 15.75 1 91.56 477 LEU A N 1
ATOM 3900 C CA . LEU A 1 477 ? 13.445 2.734 14.664 1 91.56 477 LEU A CA 1
ATOM 3901 C C . LEU A 1 477 ? 13.641 4.008 13.844 1 91.56 477 LEU A C 1
ATOM 3903 O O . LEU A 1 477 ? 14.016 5.051 14.391 1 91.56 477 LEU A O 1
ATOM 3907 N N . ASP A 1 478 ? 13.438 3.906 12.57 1 87 478 ASP A N 1
ATOM 3908 C CA . ASP A 1 478 ? 13.523 5.109 11.742 1 87 478 ASP A CA 1
ATOM 3909 C C . ASP A 1 478 ? 12.391 6.082 12.086 1 87 478 ASP A C 1
ATOM 3911 O O . ASP A 1 478 ? 11.375 5.688 12.648 1 87 478 ASP A O 1
ATOM 3915 N N . TYR A 1 479 ? 12.453 7.23 11.711 1 84.06 479 TYR A N 1
ATOM 3916 C CA . TYR A 1 479 ? 11.547 8.297 12.109 1 84.06 479 TYR A CA 1
ATOM 3917 C C . TYR A 1 479 ? 10.141 8.062 11.555 1 84.06 479 TYR A C 1
ATOM 3919 O O . TYR A 1 479 ? 9.148 8.32 12.234 1 84.06 479 TYR A O 1
ATOM 3927 N N . ALA A 1 480 ? 10.102 7.676 10.375 1 83.88 480 ALA A N 1
ATOM 3928 C CA . ALA A 1 480 ? 8.789 7.406 9.781 1 83.88 480 ALA A CA 1
ATOM 3929 C C . ALA A 1 480 ? 8.047 6.332 10.57 1 83.88 480 ALA A C 1
ATOM 3931 O O . ALA A 1 480 ? 6.855 6.477 10.852 1 83.88 480 ALA A O 1
ATOM 3932 N N . SER A 1 481 ? 8.805 5.297 10.977 1 89.94 481 SER A N 1
ATOM 3933 C CA . SER A 1 481 ? 8.227 4.207 11.758 1 89.94 481 SER A CA 1
ATOM 3934 C C . SER A 1 481 ? 7.844 4.672 13.156 1 89.94 481 SER A C 1
ATOM 3936 O O . SER A 1 481 ? 6.844 4.223 13.719 1 89.94 481 SER A O 1
ATOM 3938 N N . LYS A 1 482 ? 8.586 5.547 13.664 1 90.69 482 LYS A N 1
ATOM 3939 C CA . LYS A 1 482 ? 8.281 6.094 14.977 1 90.69 482 LYS A CA 1
ATOM 3940 C C . LYS A 1 482 ? 6.977 6.891 14.953 1 90.69 482 LYS A C 1
ATOM 3942 O O . LYS A 1 482 ? 6.172 6.801 15.883 1 90.69 482 LYS A O 1
ATOM 3947 N N . LEU A 1 483 ? 6.785 7.617 13.93 1 89.75 483 LEU A N 1
ATOM 3948 C CA . LEU A 1 483 ? 5.555 8.391 13.797 1 89.75 483 LEU A CA 1
ATOM 3949 C C . LEU A 1 483 ? 4.344 7.477 13.672 1 89.75 483 LEU A C 1
ATOM 3951 O O . LEU A 1 483 ? 3.299 7.734 14.273 1 89.75 483 LEU A O 1
ATOM 3955 N N . GLU A 1 484 ? 4.578 6.469 12.906 1 88.75 484 GLU A N 1
ATOM 3956 C CA . GLU A 1 484 ? 3.506 5.488 12.766 1 88.75 484 GLU A CA 1
ATOM 3957 C C . GLU A 1 484 ? 3.162 4.848 14.102 1 88.75 484 GLU A C 1
ATOM 3959 O O . GLU A 1 484 ? 1.987 4.707 14.445 1 88.75 484 GLU A O 1
ATOM 3964 N N . MET A 1 485 ? 4.156 4.48 14.828 1 92.62 485 MET A N 1
ATOM 3965 C CA . MET A 1 485 ? 3.959 3.861 16.141 1 92.62 485 MET A CA 1
ATOM 3966 C C . MET A 1 485 ? 3.305 4.84 17.109 1 92.62 485 MET A C 1
ATOM 3968 O O . MET A 1 485 ? 2.436 4.453 17.891 1 92.62 485 MET A O 1
ATOM 3972 N N . TYR A 1 486 ? 3.74 6.035 17.047 1 91.25 486 TYR A N 1
ATOM 3973 C CA . TYR A 1 486 ? 3.18 7.031 17.953 1 91.25 486 TYR A CA 1
ATOM 3974 C C . TYR A 1 486 ? 1.687 7.215 17.703 1 91.25 486 TYR A C 1
ATOM 3976 O O . TYR A 1 486 ? 0.902 7.316 18.641 1 91.25 486 TYR A O 1
ATOM 3984 N N . GLN A 1 487 ? 1.355 7.289 16.531 1 89.69 487 GLN A N 1
ATOM 3985 C CA . GLN A 1 487 ? -0.056 7.387 16.188 1 89.69 487 GLN A CA 1
ATOM 3986 C C . GLN A 1 487 ? -0.846 6.203 16.734 1 89.69 487 GLN A C 1
ATOM 3988 O O . GLN A 1 487 ? -1.954 6.371 17.234 1 89.69 487 GLN A O 1
ATOM 3993 N N . LEU A 1 488 ? -0.28 5.074 16.625 1 90.56 488 LEU A N 1
ATOM 3994 C CA . LEU A 1 488 ? -0.928 3.873 17.156 1 90.56 488 LEU A CA 1
ATOM 3995 C C . LEU A 1 488 ? -1.058 3.938 18.672 1 90.56 488 LEU A C 1
ATOM 3997 O O . LEU A 1 488 ? -2.092 3.559 19.219 1 90.56 488 LEU A O 1
ATOM 4001 N N . PHE A 1 489 ? -0.007 4.379 19.297 1 91.69 489 PHE A N 1
ATOM 4002 C CA . PHE A 1 489 ? -0.056 4.543 20.75 1 91.69 489 PHE A CA 1
ATOM 4003 C C . PHE A 1 489 ? -1.191 5.473 21.156 1 91.69 489 PHE A C 1
ATOM 4005 O O . PHE A 1 489 ? -1.896 5.215 22.125 1 91.69 489 PHE A O 1
ATOM 4012 N N . LEU A 1 490 ? -1.359 6.496 20.344 1 90.5 490 LEU A N 1
ATOM 4013 C CA . LEU A 1 490 ? -2.412 7.469 20.609 1 90.5 490 LEU A CA 1
ATOM 4014 C C . LEU A 1 490 ? -3.791 6.828 20.484 1 90.5 490 LEU A C 1
ATOM 4016 O O . LEU A 1 490 ? -4.656 7.031 21.344 1 90.5 490 LEU A O 1
ATOM 4020 N N . GLN A 1 491 ? -3.945 6.09 19.578 1 87.44 491 GLN A N 1
ATOM 4021 C CA . GLN A 1 491 ? -5.23 5.449 19.312 1 87.44 491 GLN A CA 1
ATOM 4022 C C . GLN A 1 491 ? -5.578 4.445 20.406 1 87.44 491 GLN A C 1
ATOM 4024 O O . GLN A 1 491 ? -6.691 4.453 20.938 1 87.44 491 GLN A O 1
ATOM 4029 N N . TYR A 1 492 ? -4.617 3.635 20.766 1 88.31 492 TYR A N 1
ATOM 4030 C CA . TYR A 1 492 ? -4.844 2.639 21.797 1 88.31 492 TYR A CA 1
ATOM 4031 C C . TYR A 1 492 ? -5.059 3.305 23.156 1 88.31 492 TYR A C 1
ATOM 4033 O O . TYR A 1 492 ? -5.965 2.926 23.906 1 88.31 492 TYR A O 1
ATOM 4041 N N . TYR A 1 493 ? -4.277 4.242 23.344 1 89.44 493 TYR A N 1
ATOM 4042 C CA . TYR A 1 493 ? -4.301 4.918 24.641 1 89.44 493 TYR A CA 1
ATOM 4043 C C . TYR A 1 493 ? -5.598 5.695 24.828 1 89.44 493 TYR A C 1
ATOM 4045 O O . TYR A 1 493 ? -6.117 5.785 25.938 1 89.44 493 TYR A O 1
ATOM 4053 N N . ALA A 1 494 ? -6.164 6.215 23.75 1 88.19 494 ALA A N 1
ATOM 4054 C CA . ALA A 1 494 ? -7.371 7.035 23.812 1 88.19 494 ALA A CA 1
ATOM 4055 C C . ALA A 1 494 ? -8.547 6.246 24.375 1 88.19 494 ALA A C 1
ATOM 4057 O O . ALA A 1 494 ? -9.391 6.797 25.078 1 88.19 494 ALA A O 1
ATOM 4058 N N . THR A 1 495 ? -8.57 4.984 24.172 1 86.88 495 THR A N 1
ATOM 4059 C CA . THR A 1 495 ? -9.688 4.148 24.594 1 86.88 495 THR A CA 1
ATOM 4060 C C . THR A 1 495 ? -9.547 3.764 26.078 1 86.88 495 THR A C 1
ATOM 4062 O O . THR A 1 495 ? -10.547 3.523 26.75 1 86.88 495 THR A O 1
ATOM 4065 N N . ILE A 1 496 ? -8.32 3.768 26.547 1 89.94 496 ILE A N 1
ATOM 4066 C CA . ILE A 1 496 ? -8.141 3.18 27.875 1 89.94 496 ILE A CA 1
ATOM 4067 C C . ILE A 1 496 ? -7.648 4.246 28.859 1 89.94 496 ILE A C 1
ATOM 4069 O O . ILE A 1 496 ? -7.555 3.998 30.062 1 89.94 496 ILE A O 1
ATOM 4073 N N . CYS A 1 497 ? -7.359 5.363 28.344 1 87.25 497 CYS A N 1
ATOM 4074 C CA . CYS A 1 497 ? -6.824 6.406 29.203 1 87.25 497 CYS A CA 1
ATOM 4075 C C . CYS A 1 497 ? -7.895 6.938 30.156 1 87.25 497 CYS A C 1
ATOM 4077 O O . CYS A 1 497 ? -9.086 6.898 29.828 1 87.25 497 CYS A O 1
ATOM 4079 N N . GLU A 1 498 ? -7.496 7.41 31.281 1 83.69 498 GLU A N 1
ATOM 4080 C CA . GLU A 1 498 ? -8.422 7.914 32.281 1 83.69 498 GLU A CA 1
ATOM 4081 C C . GLU A 1 498 ? -8.297 9.43 32.438 1 83.69 498 GLU A C 1
ATOM 4083 O O . GLU A 1 498 ? -9.086 10.047 33.156 1 83.69 498 GLU A O 1
ATOM 4088 N N . ASP A 1 499 ? -7.324 10.016 31.812 1 84.12 499 ASP A N 1
ATOM 4089 C CA . ASP A 1 499 ? -7.082 11.445 31.938 1 84.12 499 ASP A CA 1
ATOM 4090 C C . ASP A 1 499 ? -6.848 12.086 30.562 1 84.12 499 ASP A C 1
ATOM 4092 O O . ASP A 1 499 ? -5.883 11.75 29.875 1 84.12 499 ASP A O 1
ATOM 4096 N N . VAL A 1 500 ? -7.707 13.008 30.312 1 84.25 500 VAL A N 1
ATOM 4097 C CA . VAL A 1 500 ? -7.645 13.672 29.016 1 84.25 500 VAL A CA 1
ATOM 4098 C C . VAL A 1 500 ? -6.324 14.43 28.891 1 84.25 500 VAL A C 1
ATOM 4100 O O . VAL A 1 500 ? -5.812 14.602 27.781 1 84.25 500 VAL A O 1
ATOM 4103 N N . ALA A 1 501 ? -5.746 14.852 29.984 1 82 501 ALA A N 1
ATOM 4104 C CA . ALA A 1 501 ? -4.484 15.586 29.969 1 82 501 ALA A CA 1
ATOM 4105 C C . ALA A 1 501 ? -3.369 14.75 29.344 1 82 501 ALA A C 1
ATOM 4107 O O . ALA A 1 501 ? -2.502 15.273 28.641 1 82 501 ALA A O 1
ATOM 4108 N N . ASN A 1 502 ? -3.449 13.469 29.625 1 84.75 502 ASN A N 1
ATOM 4109 C CA . ASN A 1 502 ? -2.441 12.57 29.062 1 84.75 502 ASN A CA 1
ATOM 4110 C C . ASN A 1 502 ? -2.576 12.461 27.547 1 84.75 502 ASN A C 1
ATOM 4112 O O . ASN A 1 502 ? -1.573 12.391 26.844 1 84.75 502 ASN A O 1
ATOM 4116 N N . ILE A 1 503 ? -3.756 12.461 27.078 1 87.06 503 ILE A N 1
ATOM 4117 C CA . ILE A 1 503 ? -4.012 12.375 25.641 1 87.06 503 ILE A CA 1
ATOM 4118 C C . ILE A 1 503 ? -3.512 13.648 24.953 1 87.06 503 ILE A C 1
ATOM 4120 O O . ILE A 1 503 ? -2.865 13.578 23.906 1 87.06 503 ILE A O 1
ATOM 4124 N N . LYS A 1 504 ? -3.836 14.773 25.562 1 84.25 504 LYS A N 1
ATOM 4125 C CA . LYS A 1 504 ? -3.416 16.047 25 1 84.25 504 LYS A CA 1
ATOM 4126 C C . LYS A 1 504 ? -1.894 16.156 24.969 1 84.25 504 LYS A C 1
ATOM 4128 O O . LYS A 1 504 ? -1.322 16.656 24 1 84.25 504 LYS A O 1
ATOM 4133 N N . GLN A 1 505 ? -1.336 15.711 26.047 1 84.19 505 GLN A N 1
ATOM 4134 C CA . GLN A 1 505 ? 0.122 15.719 26.078 1 84.19 505 GLN A CA 1
ATOM 4135 C C . GLN A 1 505 ? 0.711 14.82 25 1 84.19 505 GLN A C 1
ATOM 4137 O O . GLN A 1 505 ? 1.706 15.18 24.359 1 84.19 505 GLN A O 1
ATOM 4142 N N . MET A 1 506 ? 0.135 13.688 24.828 1 87.5 506 MET A N 1
ATOM 4143 C CA . MET A 1 506 ? 0.615 12.766 23.812 1 87.5 506 MET A CA 1
ATOM 4144 C C . MET A 1 506 ? 0.447 13.359 22.406 1 87.5 506 MET A C 1
ATOM 4146 O O . MET A 1 506 ? 1.312 13.195 21.547 1 87.5 506 MET A O 1
ATOM 4150 N N . LYS A 1 507 ? -0.665 14 22.203 1 86.69 507 LYS A N 1
ATOM 4151 C CA . LYS A 1 507 ? -0.904 14.641 20.922 1 86.69 507 LYS A CA 1
ATOM 4152 C C . LYS A 1 507 ? 0.112 15.75 20.656 1 86.69 507 LYS A C 1
ATOM 4154 O O . LYS A 1 507 ? 0.579 15.922 19.531 1 86.69 507 LYS A O 1
ATOM 4159 N N . LEU A 1 508 ? 0.413 16.5 21.719 1 83.88 508 LEU A N 1
ATOM 4160 C CA . LEU A 1 508 ? 1.414 17.562 21.609 1 83.88 508 LEU A CA 1
ATOM 4161 C C . LEU A 1 508 ? 2.783 16.969 21.266 1 83.88 508 LEU A C 1
ATOM 4163 O O . LEU A 1 508 ? 3.482 17.5 20.391 1 83.88 508 LEU A O 1
ATOM 4167 N N . ASP A 1 509 ? 3.068 15.953 21.953 1 85.06 509 ASP A N 1
ATOM 4168 C CA . ASP A 1 509 ? 4.344 15.289 21.688 1 85.06 509 ASP A CA 1
ATOM 4169 C C . ASP A 1 509 ? 4.406 14.766 20.266 1 85.06 509 ASP A C 1
ATOM 4171 O O . ASP A 1 509 ? 5.453 14.844 19.609 1 85.06 509 ASP A O 1
ATOM 4175 N N . TYR A 1 510 ? 3.34 14.188 19.859 1 87.06 510 TYR A N 1
ATOM 4176 C CA . TYR A 1 510 ? 3.262 13.688 18.484 1 87.06 510 TYR A CA 1
ATOM 4177 C C . TYR A 1 510 ? 3.523 14.805 17.484 1 87.06 510 TYR A C 1
ATOM 4179 O O . TYR A 1 510 ? 4.242 14.609 16.5 1 87.06 510 TYR A O 1
ATOM 4187 N N . SER A 1 511 ? 2.951 15.977 17.766 1 83.5 511 SER A N 1
ATOM 4188 C CA . SER A 1 511 ? 3.146 17.125 16.891 1 83.5 511 SER A CA 1
ATOM 4189 C C . SER A 1 511 ? 4.602 17.578 16.891 1 83.5 511 SER A C 1
ATOM 4191 O O . SER A 1 511 ? 5.121 18 15.852 1 83.5 511 SER A O 1
ATOM 4193 N N . LEU A 1 512 ? 5.156 17.5 17.969 1 82.44 512 LEU A N 1
ATOM 4194 C CA . LEU A 1 512 ? 6.566 17.859 18.062 1 82.44 512 LEU A CA 1
ATOM 4195 C C . LEU A 1 512 ? 7.438 16.891 17.281 1 82.44 512 LEU A C 1
ATOM 4197 O O . LEU A 1 512 ? 8.398 17.312 16.625 1 82.44 512 LEU A O 1
ATOM 4201 N N . TRP A 1 513 ? 7.047 15.625 17.375 1 82.81 513 TRP A N 1
ATOM 4202 C CA . TRP A 1 513 ? 7.781 14.625 16.609 1 82.81 513 TRP A CA 1
ATOM 4203 C C . TRP A 1 513 ? 7.609 14.859 15.109 1 82.81 513 TRP A C 1
ATOM 4205 O O . TRP A 1 513 ? 8.562 14.703 14.344 1 82.81 513 TRP A O 1
ATOM 4215 N N . LYS A 1 514 ? 6.492 15.211 14.734 1 82.62 514 LYS A N 1
ATOM 4216 C CA . LYS A 1 514 ? 6.238 15.531 13.336 1 82.62 514 LYS A CA 1
ATOM 4217 C C . LYS A 1 514 ? 7.086 16.719 12.875 1 82.62 514 LYS A C 1
ATOM 4219 O O . LYS A 1 514 ? 7.625 16.703 11.766 1 82.62 514 LYS A O 1
ATOM 4224 N N . LEU A 1 515 ? 7.176 17.703 13.758 1 81.94 515 LEU A N 1
ATOM 4225 C CA . LEU A 1 515 ? 7.98 18.875 13.469 1 81.94 515 LEU A CA 1
ATOM 4226 C C . LEU A 1 515 ? 9.461 18.516 13.359 1 81.94 515 LEU A C 1
ATOM 4228 O O . LEU A 1 515 ? 10.164 19.016 12.484 1 81.94 515 LEU A O 1
ATOM 4232 N N . ALA A 1 516 ? 9.836 17.703 14.188 1 76.75 516 ALA A N 1
ATOM 4233 C CA . ALA A 1 516 ? 11.234 17.266 14.18 1 76.75 516 ALA A CA 1
ATOM 4234 C C . ALA A 1 516 ? 11.578 16.516 12.898 1 76.75 516 ALA A C 1
ATOM 4236 O O . ALA A 1 516 ? 12.648 16.719 12.328 1 76.75 516 ALA A O 1
ATOM 4237 N N . VAL A 1 517 ? 10.68 15.703 12.516 1 78.25 517 VAL A N 1
ATOM 4238 C CA . VAL A 1 517 ? 10.883 14.945 11.289 1 78.25 517 VAL A CA 1
ATOM 4239 C C . VAL A 1 517 ? 10.922 15.891 10.094 1 78.25 517 VAL A C 1
ATOM 4241 O O . VAL A 1 517 ? 11.758 15.742 9.195 1 78.25 517 VAL A O 1
ATOM 4244 N N . SER A 1 518 ? 10.055 16.828 10.125 1 77.56 518 SER A N 1
ATOM 4245 C CA . SER A 1 518 ? 10.023 17.828 9.055 1 77.56 518 SER A CA 1
ATOM 4246 C C . SER A 1 518 ? 11.305 18.656 9.031 1 77.56 518 SER A C 1
ATOM 4248 O O . SER A 1 518 ? 11.836 18.953 7.965 1 77.56 518 SER A O 1
ATOM 4250 N N . ALA A 1 519 ? 11.742 19.047 10.148 1 76.44 519 ALA A N 1
ATOM 4251 C CA . ALA A 1 519 ? 12.969 19.828 10.258 1 76.44 519 ALA A CA 1
ATOM 4252 C C . ALA A 1 519 ? 14.164 19.047 9.727 1 76.44 519 ALA A C 1
ATOM 4254 O O . ALA A 1 519 ? 15.023 19.609 9.047 1 76.44 519 ALA A O 1
ATOM 4255 N N . GLU A 1 520 ? 14.148 17.828 10.062 1 73.5 520 GLU A N 1
ATOM 4256 C CA . GLU A 1 520 ? 15.234 16.984 9.586 1 73.5 520 GLU A CA 1
ATOM 4257 C C . GLU A 1 520 ? 15.195 16.828 8.07 1 73.5 520 GLU A C 1
ATOM 4259 O O . GLU A 1 520 ? 16.234 16.844 7.41 1 73.5 520 GLU A O 1
ATOM 4264 N N . GLN A 1 521 ? 14.078 16.703 7.602 1 74.62 521 GLN A N 1
ATOM 4265 C CA . GLN A 1 521 ? 13.914 16.609 6.156 1 74.62 521 GLN A CA 1
ATOM 4266 C C . GLN A 1 521 ? 14.336 17.906 5.465 1 74.62 521 GLN A C 1
ATOM 4268 O O . GLN A 1 521 ? 14.992 17.859 4.422 1 74.62 521 GLN A O 1
ATOM 4273 N N . GLN A 1 522 ? 13.977 19 6.039 1 72.38 522 GLN A N 1
ATOM 4274 C CA . GLN A 1 522 ? 14.344 20.297 5.48 1 72.38 522 GLN A CA 1
ATOM 4275 C C . GLN A 1 522 ? 15.852 20.516 5.559 1 72.38 522 GLN A C 1
ATOM 4277 O O . GLN A 1 522 ? 16.453 21.047 4.621 1 72.38 522 GLN A O 1
ATOM 4282 N N . ALA A 1 523 ? 16.406 20.094 6.594 1 74.38 523 ALA A N 1
ATOM 4283 C CA . ALA A 1 523 ? 17.844 20.219 6.754 1 74.38 523 ALA A CA 1
ATOM 4284 C C . ALA A 1 523 ? 18.578 19.344 5.734 1 74.38 523 ALA A C 1
ATOM 4286 O O . ALA A 1 523 ? 19.609 19.766 5.18 1 74.38 523 ALA A O 1
ATOM 4287 N N . GLU A 1 524 ? 18.016 18.219 5.566 1 73.25 524 GLU A N 1
ATOM 4288 C CA . GLU A 1 524 ? 18.609 17.328 4.578 1 73.25 524 GLU A CA 1
ATOM 4289 C C . GLU A 1 524 ? 18.484 17.906 3.17 1 73.25 524 GLU A C 1
ATOM 4291 O O . GLU A 1 524 ? 19.422 17.797 2.371 1 73.25 524 GLU A O 1
ATOM 4296 N N . GLU A 1 525 ? 17.422 18.5 2.941 1 70.06 525 GLU A N 1
ATOM 4297 C CA . GLU A 1 525 ? 17.203 19.141 1.646 1 70.06 525 GLU A CA 1
ATOM 4298 C C . GLU A 1 525 ? 18.109 20.344 1.463 1 70.06 525 GLU A C 1
ATOM 4300 O O . GLU A 1 525 ? 18.625 20.578 0.368 1 70.06 525 GLU A O 1
ATOM 4305 N N . GLN A 1 526 ? 18.266 21.109 2.467 1 69.88 526 GLN A N 1
ATOM 4306 C CA . GLN A 1 526 ? 19.156 22.25 2.418 1 69.88 526 GLN A CA 1
ATOM 4307 C C . GLN A 1 526 ? 20.609 21.812 2.23 1 69.88 526 GLN A C 1
ATOM 4309 O O . GLN A 1 526 ? 21.344 22.438 1.466 1 69.88 526 GLN A O 1
ATOM 4314 N N . ARG A 1 527 ? 20.938 20.812 2.92 1 66.38 527 ARG A N 1
ATOM 4315 C CA . ARG A 1 527 ? 22.266 20.25 2.762 1 66.38 527 ARG A CA 1
ATOM 4316 C C . ARG A 1 527 ? 22.469 19.688 1.358 1 66.38 527 ARG A C 1
ATOM 4318 O O . ARG A 1 527 ? 23.531 19.828 0.767 1 66.38 527 ARG A O 1
ATOM 4325 N N . ALA A 1 528 ? 21.484 19.125 0.871 1 64.06 528 ALA A N 1
ATOM 4326 C CA . ALA A 1 528 ? 21.531 18.578 -0.481 1 64.06 528 ALA A CA 1
ATOM 4327 C C . ALA A 1 528 ? 21.594 19.688 -1.525 1 64.06 528 ALA A C 1
ATOM 4329 O O . ALA A 1 528 ? 22.281 19.547 -2.541 1 64.06 528 ALA A O 1
ATOM 4330 N N . SER A 1 529 ? 20.859 20.781 -1.289 1 65.19 529 SER A N 1
ATOM 4331 C CA . SER A 1 529 ? 20.844 21.922 -2.193 1 65.19 529 SER A CA 1
ATOM 4332 C C . SER A 1 529 ? 22.156 22.703 -2.123 1 65.19 529 SER A C 1
ATOM 4334 O O . SER A 1 529 ? 22.594 23.281 -3.119 1 65.19 529 SER A O 1
ATOM 4336 N N . GLN A 1 530 ? 22.766 22.797 -1.075 1 59.06 530 GLN A N 1
ATOM 4337 C CA . GLN A 1 530 ? 24.062 23.453 -0.954 1 59.06 530 GLN A CA 1
ATOM 4338 C C . GLN A 1 530 ? 25.156 22.625 -1.602 1 59.06 530 GLN A C 1
ATOM 4340 O O . GLN A 1 530 ? 26.172 23.156 -2.068 1 59.06 530 GLN A O 1
ATOM 4345 N N . LYS A 1 531 ? 25 21.375 -1.611 1 54.88 531 LYS A N 1
ATOM 4346 C CA . LYS A 1 531 ? 25.984 20.516 -2.258 1 54.88 531 LYS A CA 1
ATOM 4347 C C . LYS A 1 531 ? 25.828 20.531 -3.775 1 54.88 531 LYS A C 1
ATOM 4349 O O . LYS A 1 531 ? 26.672 20.016 -4.504 1 54.88 531 LYS A O 1
ATOM 4354 N N . ARG A 1 532 ? 24.719 21.016 -4.344 1 50.53 532 ARG A N 1
ATOM 4355 C CA . ARG A 1 532 ? 24.703 21.125 -5.797 1 50.53 532 ARG A CA 1
ATOM 4356 C C . ARG A 1 532 ? 25.531 22.328 -6.258 1 50.53 532 ARG A C 1
ATOM 4358 O O . ARG A 1 532 ? 25.25 23.469 -5.883 1 50.53 532 ARG A O 1
ATOM 4365 N N . PRO A 1 533 ? 26.75 22.203 -6.66 1 46.03 533 PRO A N 1
ATOM 4366 C CA . PRO A 1 533 ? 27.594 23.25 -7.23 1 46.03 533 PRO A CA 1
ATOM 4367 C C . PRO A 1 533 ? 26.844 24.141 -8.219 1 46.03 533 PRO A C 1
ATOM 4369 O O . PRO A 1 533 ? 25.969 23.656 -8.938 1 46.03 533 PRO A O 1
ATOM 4372 N N . SER A 1 534 ? 26.641 25.469 -7.938 1 42.78 534 SER A N 1
ATOM 4373 C CA . SER A 1 534 ? 26.25 26.438 -8.945 1 42.78 534 SER A CA 1
ATOM 4374 C C . SER A 1 534 ? 26.922 26.156 -10.281 1 42.78 534 SER A C 1
ATOM 4376 O O . SER A 1 534 ? 28.109 26.422 -10.453 1 42.78 534 SER A O 1
ATOM 4378 N N . GLU A 1 535 ? 26.656 25.125 -10.922 1 39.16 535 GLU A N 1
ATOM 4379 C CA . GLU A 1 535 ? 27.156 24.969 -12.281 1 39.16 535 GLU A CA 1
ATOM 4380 C C . GLU A 1 535 ? 26.797 26.188 -13.141 1 39.16 535 GLU A C 1
ATOM 4382 O O . GLU A 1 535 ? 27.156 26.234 -14.32 1 39.16 535 GLU A O 1
ATOM 4387 N N . GLU A 1 536 ? 25.781 27.094 -12.695 1 38.03 536 GLU A N 1
ATOM 4388 C CA . GLU A 1 536 ? 25.594 28.156 -13.672 1 38.03 536 GLU A CA 1
ATOM 4389 C C . GLU A 1 536 ? 26.812 29.062 -13.727 1 38.03 536 GLU A C 1
ATOM 4391 O O . GLU A 1 536 ? 26.953 29.875 -14.648 1 38.03 536 GLU A O 1
ATOM 4396 N N . SER A 1 537 ? 27.578 29.219 -12.688 1 33.41 537 SER A N 1
ATOM 4397 C CA . SER A 1 537 ? 28.672 30.156 -12.922 1 33.41 537 SER A CA 1
ATOM 4398 C C . SER A 1 537 ? 29.703 29.562 -13.891 1 33.41 537 SER A C 1
ATOM 4400 O O . SER A 1 537 ? 30.688 30.219 -14.219 1 33.41 537 SER A O 1
ATOM 4402 N N . ALA A 1 538 ? 29.578 28.141 -14.055 1 35.09 538 ALA A N 1
ATOM 4403 C CA . ALA A 1 538 ? 30.688 27.766 -14.93 1 35.09 538 ALA A CA 1
ATOM 4404 C C . ALA A 1 538 ? 30.406 28.188 -16.375 1 35.09 538 ALA A C 1
ATOM 4406 O O . ALA A 1 538 ? 31.297 28.109 -17.234 1 35.09 538 ALA A O 1
ATOM 4407 N N . GLN A 1 539 ? 29.109 28.375 -16.766 1 32.62 539 GLN A N 1
ATOM 4408 C CA . GLN A 1 539 ? 29.109 28.5 -18.219 1 32.62 539 GLN A CA 1
ATOM 4409 C C . GLN A 1 539 ? 29.578 29.875 -18.656 1 32.62 539 GLN A C 1
ATOM 4411 O O . GLN A 1 539 ? 29.938 30.078 -19.812 1 32.62 539 GLN A O 1
ATOM 4416 N N . ASN A 1 540 ? 29.203 30.891 -17.844 1 30.5 540 ASN A N 1
ATOM 4417 C CA . ASN A 1 540 ? 29.359 32.125 -18.594 1 30.5 540 ASN A CA 1
ATOM 4418 C C . ASN A 1 540 ? 30.828 32.469 -18.781 1 30.5 540 ASN A C 1
ATOM 4420 O O . ASN A 1 540 ? 31.156 33.562 -19.312 1 30.5 540 ASN A O 1
ATOM 4424 N N . THR A 1 541 ? 31.609 31.844 -17.828 1 30.62 541 THR A N 1
ATOM 4425 C CA . THR A 1 541 ? 32.938 32.469 -17.875 1 30.62 541 THR A CA 1
ATOM 4426 C C . THR A 1 541 ? 33.625 32.094 -19.188 1 30.62 541 THR A C 1
ATOM 4428 O O . THR A 1 541 ? 34.75 32.562 -19.438 1 30.62 541 THR A O 1
ATOM 4431 N N . GLN A 1 542 ? 33.094 30.922 -19.766 1 29.41 542 GLN A N 1
ATOM 4432 C CA . GLN A 1 542 ? 34.094 30.516 -20.734 1 29.41 542 GLN A CA 1
ATOM 4433 C C . GLN A 1 542 ? 34.219 31.516 -21.875 1 29.41 542 GLN A C 1
ATOM 4435 O O . GLN A 1 542 ? 35.094 31.406 -22.719 1 29.41 542 GLN A O 1
ATOM 4440 N N . THR A 1 543 ? 33 32.156 -22.047 1 27.88 543 THR A N 1
ATOM 4441 C CA . THR A 1 543 ? 33.125 32.625 -23.422 1 27.88 543 THR A CA 1
ATOM 4442 C C . THR A 1 543 ? 34.188 33.688 -23.547 1 27.88 543 THR A C 1
ATOM 4444 O O . THR A 1 543 ? 34.656 34 -24.656 1 27.88 543 THR A O 1
ATOM 4447 N N . GLN A 1 544 ? 34.25 34.469 -22.391 1 23.56 544 GLN A N 1
ATOM 4448 C CA . GLN A 1 544 ? 34.812 35.719 -22.859 1 23.56 544 GLN A CA 1
ATOM 4449 C C . GLN A 1 544 ? 36.312 35.594 -23.172 1 23.56 544 GLN A C 1
ATOM 4451 O O . GLN A 1 544 ? 36.969 36.562 -23.516 1 23.56 544 GLN A O 1
ATOM 4456 N N . SER A 1 545 ? 36.875 34.438 -22.703 1 25.31 545 SER A N 1
ATOM 4457 C CA . SER A 1 545 ? 38.312 34.625 -22.516 1 25.31 545 SER A CA 1
ATOM 4458 C C . SER A 1 545 ? 39.031 34.781 -23.859 1 25.31 545 SER A C 1
ATOM 4460 O O . SER A 1 545 ? 40.25 34.719 -23.922 1 25.31 545 SER A O 1
ATOM 4462 N N . GLN A 1 546 ? 38.281 34.656 -24.984 1 20.95 546 GLN A N 1
ATOM 4463 C CA . GLN A 1 546 ? 39.188 34.469 -26.094 1 20.95 546 GLN A CA 1
ATOM 4464 C C . GLN A 1 546 ? 40.188 35.625 -26.203 1 20.95 546 GLN A C 1
ATOM 4466 O O . GLN A 1 546 ? 41.188 35.5 -26.922 1 20.95 546 GLN A O 1
ATOM 4471 N N . ALA A 1 547 ? 39.594 36.781 -26 1 20.52 547 ALA A N 1
ATOM 4472 C CA . ALA A 1 547 ? 40.25 37.75 -26.891 1 20.52 547 ALA A CA 1
ATOM 4473 C C . ALA A 1 547 ? 41.719 37.938 -26.5 1 20.52 547 ALA A C 1
ATOM 4475 O O . ALA A 1 547 ? 42.562 38.188 -27.359 1 20.52 547 ALA A O 1
ATOM 4476 N N . ALA A 1 548 ? 41.969 38.25 -25.156 1 22.16 548 ALA A N 1
ATOM 4477 C CA . ALA A 1 548 ? 42.969 39.281 -25.094 1 22.16 548 ALA A CA 1
ATOM 4478 C C . ALA A 1 548 ? 44.375 38.719 -25.328 1 22.16 548 ALA A C 1
ATOM 4480 O O . ALA A 1 548 ? 44.875 37.938 -24.5 1 22.16 548 ALA A O 1
ATOM 4481 N N . THR A 1 549 ? 44.781 38.344 -26.516 1 18.52 549 THR A N 1
ATOM 4482 C CA . THR A 1 549 ? 46.031 37.75 -26.969 1 18.52 549 THR A CA 1
ATOM 4483 C C . THR A 1 549 ? 47.25 38.5 -26.391 1 18.52 549 THR A C 1
ATOM 4485 O O . THR A 1 549 ? 48.219 37.875 -25.984 1 18.52 549 THR A O 1
ATOM 4488 N N . GLN A 1 550 ? 47.375 39.781 -26.703 1 17.36 550 GLN A N 1
ATOM 4489 C CA . GLN A 1 550 ? 48.688 40.125 -27.281 1 17.36 550 GLN A CA 1
ATOM 4490 C C . GLN A 1 550 ? 49.719 40.344 -26.188 1 17.36 550 GLN A C 1
ATOM 4492 O O . GLN A 1 550 ? 50.938 40.219 -26.438 1 17.36 550 GLN A O 1
ATOM 4497 N N . THR A 1 551 ? 49.281 40.969 -25.062 1 18.08 551 THR A N 1
ATOM 4498 C CA . THR A 1 551 ? 50.344 41.938 -24.766 1 18.08 551 THR A CA 1
ATOM 4499 C C . THR A 1 551 ? 51.594 41.25 -24.266 1 18.08 551 THR A C 1
ATOM 4501 O O . THR A 1 551 ? 51.531 40.219 -23.625 1 18.08 551 THR A O 1
ATOM 4504 N N . GLN A 1 552 ? 52.844 41.688 -24.688 1 18.28 552 GLN A N 1
ATOM 4505 C CA . GLN A 1 552 ? 54.25 41.375 -24.828 1 18.28 552 GLN A CA 1
ATOM 4506 C C . GLN A 1 552 ? 54.969 41.406 -23.484 1 18.28 552 GLN A C 1
ATOM 4508 O O . GLN A 1 552 ? 56.125 41 -23.375 1 18.28 552 GLN A O 1
ATOM 4513 N N . PRO A 1 553 ? 54.188 41.688 -22.312 1 17.77 553 PRO A N 1
ATOM 4514 C CA . PRO A 1 553 ? 55.25 42.375 -21.547 1 17.77 553 PRO A CA 1
ATOM 4515 C C . PRO A 1 553 ? 56.406 41.469 -21.219 1 17.77 553 PRO A C 1
ATOM 4517 O O . PRO A 1 553 ? 56.25 40.219 -21.188 1 17.77 553 PRO A O 1
ATOM 4520 N N . MET A 1 554 ? 57.625 42.062 -21.172 1 17.92 554 MET A N 1
ATOM 4521 C CA . MET A 1 554 ? 59.062 41.875 -21.094 1 17.92 554 MET A CA 1
ATOM 4522 C C . MET A 1 554 ? 59.469 41.312 -19.734 1 17.92 554 MET A C 1
ATOM 4524 O O . MET A 1 554 ? 59.406 42.031 -18.734 1 17.92 554 MET A O 1
ATOM 4528 N N . VAL A 1 555 ? 58.938 40.188 -19.453 1 17.88 555 VAL A N 1
ATOM 4529 C CA . VAL A 1 555 ? 59.25 39.625 -18.141 1 17.88 555 VAL A CA 1
ATOM 4530 C C . VAL A 1 555 ? 60.781 39.562 -17.953 1 17.88 555 VAL A C 1
ATOM 4532 O O . VAL A 1 555 ? 61.469 38.906 -18.703 1 17.88 555 VAL A O 1
ATOM 4535 N N . GLN A 1 556 ? 61.25 40.688 -17.453 1 16.38 556 GLN A N 1
ATOM 4536 C CA . GLN A 1 556 ? 62.656 40.875 -17.109 1 16.38 556 GLN A CA 1
ATOM 4537 C C . GLN A 1 556 ? 63.156 39.781 -16.188 1 16.38 556 GLN A C 1
ATOM 4539 O O . GLN A 1 556 ? 62.375 39.188 -15.438 1 16.38 556 GLN A O 1
ATOM 4544 N N . GLN A 1 557 ? 64.5 39.469 -16.25 1 16.28 557 GLN A N 1
ATOM 4545 C CA . GLN A 1 557 ? 65.5 38.469 -16 1 16.28 557 GLN A CA 1
ATOM 4546 C C . GLN A 1 557 ? 65.812 38.375 -14.508 1 16.28 557 GLN A C 1
ATOM 4548 O O . GLN A 1 557 ? 66.25 37.312 -14.031 1 16.28 557 GLN A O 1
ATOM 4553 N N . GLN A 1 558 ? 65.562 39.469 -13.695 1 14.95 558 GLN A N 1
ATOM 4554 C CA . GLN A 1 558 ? 66.812 39.625 -12.969 1 14.95 558 GLN A CA 1
ATOM 4555 C C . GLN A 1 558 ? 67.062 38.469 -11.992 1 14.95 558 GLN A C 1
ATOM 4557 O O . GLN A 1 558 ? 66.125 37.719 -11.695 1 14.95 558 GLN A O 1
ATOM 4562 N N . GLN A 1 559 ? 67.625 38.875 -10.797 1 14.94 559 GLN A N 1
ATOM 4563 C CA . GLN A 1 559 ? 68.875 38.75 -10.125 1 14.94 559 GLN A CA 1
ATOM 4564 C C . GLN A 1 559 ? 68.812 37.688 -9.016 1 14.94 559 GLN A C 1
ATOM 4566 O O . GLN A 1 559 ? 69.688 36.844 -8.906 1 14.94 559 GLN A O 1
ATOM 4571 N N . GLN A 1 560 ? 68.062 38 -7.902 1 15.04 560 GLN A N 1
ATOM 4572 C CA . GLN A 1 560 ? 68.938 38.094 -6.727 1 15.04 560 GLN A CA 1
ATOM 4573 C C . GLN A 1 560 ? 69.188 36.719 -6.109 1 15.04 560 GLN A C 1
ATOM 4575 O O . GLN A 1 560 ? 68.375 35.844 -6.195 1 15.04 560 GLN A O 1
ATOM 4580 N N . GLN A 1 561 ? 70.375 36.594 -5.367 1 15.02 561 GLN A N 1
ATOM 4581 C CA . GLN A 1 561 ? 71.438 35.75 -4.918 1 15.02 561 GLN A CA 1
ATOM 4582 C C . GLN A 1 561 ? 71.062 34.938 -3.693 1 15.02 561 GLN A C 1
ATOM 4584 O O . GLN A 1 561 ? 71.375 33.75 -3.607 1 15.02 561 GLN A O 1
ATOM 4589 N N . GLN A 1 562 ? 70.562 35.594 -2.561 1 14.59 562 GLN A N 1
ATOM 4590 C CA . GLN A 1 562 ? 71.5 35.406 -1.457 1 14.59 562 GLN A CA 1
ATOM 4591 C C . GLN A 1 562 ? 71.375 34.031 -0.83 1 14.59 562 GLN A C 1
ATOM 4593 O O . GLN A 1 562 ? 70.375 33.312 -1.105 1 14.59 562 GLN A O 1
ATOM 4598 N N . GLN A 1 563 ? 71.312 34.031 0.585 1 14.82 563 GLN A N 1
ATOM 4599 C CA . GLN A 1 563 ? 72.25 33.594 1.591 1 14.82 563 GLN A CA 1
ATOM 4600 C C . GLN A 1 563 ? 71.938 32.188 2.092 1 14.82 563 GLN A C 1
ATOM 4602 O O . GLN A 1 563 ? 70.812 31.703 1.925 1 14.82 563 GLN A O 1
ATOM 4607 N N . PRO A 1 564 ? 72.562 31.875 3.363 1 15.16 564 PRO A N 1
ATOM 4608 C CA . PRO A 1 564 ? 73.5 30.906 3.895 1 15.16 564 PRO A CA 1
ATOM 4609 C C . PRO A 1 564 ? 72.812 29.734 4.602 1 15.16 564 PRO A C 1
ATOM 4611 O O . PRO A 1 564 ? 73.188 28.578 4.344 1 15.16 564 PRO A O 1
ATOM 4614 N N . MET A 1 565 ? 72.125 30 5.832 1 14.58 565 MET A N 1
ATOM 4615 C CA . MET A 1 565 ? 72.75 29.531 7.043 1 14.58 565 MET A CA 1
ATOM 4616 C C . MET A 1 565 ? 72.5 28.062 7.293 1 14.58 565 MET A C 1
ATOM 4618 O O . MET A 1 565 ? 71.5 27.516 6.746 1 14.58 565 MET A O 1
ATOM 4622 N N . MET A 1 566 ? 72.625 27.641 8.703 1 14.81 566 MET A N 1
ATOM 4623 C CA . MET A 1 566 ? 73.5 26.766 9.508 1 14.81 566 MET A CA 1
ATOM 4624 C C . MET A 1 566 ? 72.812 25.438 9.797 1 14.81 566 MET A C 1
ATOM 4626 O O . MET A 1 566 ? 71.625 25.312 9.594 1 14.81 566 MET A O 1
ATOM 4630 N N . GLN A 1 567 ? 73.062 24.875 11.094 1 14.21 567 GLN A N 1
ATOM 4631 C CA . GLN A 1 567 ? 73.812 23.75 11.617 1 14.21 567 GLN A CA 1
ATOM 4632 C C . GLN A 1 567 ? 72.938 22.625 12.109 1 14.21 567 GLN A C 1
ATOM 4634 O O . GLN A 1 567 ? 73.125 21.469 11.75 1 14.21 567 GLN A O 1
ATOM 4639 N N . GLN A 1 568 ? 72.188 22.75 13.336 1 14.66 568 GLN A N 1
ATOM 4640 C CA . GLN A 1 568 ? 72.75 21.984 14.469 1 14.66 568 GLN A CA 1
ATOM 4641 C C . GLN A 1 568 ? 72.188 20.562 14.469 1 14.66 568 GLN A C 1
ATOM 4643 O O . GLN A 1 568 ? 71.125 20.297 13.836 1 14.66 568 GLN A O 1
ATOM 4648 N N . GLN A 1 569 ? 72.188 19.828 15.75 1 14.41 569 GLN A N 1
ATOM 4649 C CA . GLN A 1 569 ? 72.938 18.719 16.375 1 14.41 569 GLN A CA 1
ATOM 4650 C C . GLN A 1 569 ? 72.062 17.484 16.469 1 14.41 569 GLN A C 1
ATOM 4652 O O . GLN A 1 569 ? 72.438 16.406 16.016 1 14.41 569 GLN A O 1
ATOM 4657 N N . GLN A 1 570 ? 71.5 17.062 17.766 1 14.48 570 GLN A N 1
ATOM 4658 C CA . GLN A 1 570 ? 72.125 16.031 18.594 1 14.48 570 GLN A CA 1
ATOM 4659 C C . GLN A 1 570 ? 71.375 14.711 18.469 1 14.48 570 GLN A C 1
ATOM 4661 O O . GLN A 1 570 ? 70.25 14.664 17.906 1 14.48 570 GLN A O 1
ATOM 4666 N N . GLN A 1 571 ? 71 14.023 19.719 1 14.82 571 GLN A N 1
ATOM 4667 C CA . GLN A 1 571 ? 71.5 12.844 20.422 1 14.82 571 GLN A CA 1
ATOM 4668 C C . GLN A 1 571 ? 70.562 11.633 20.188 1 14.82 571 GLN A C 1
ATOM 4670 O O . GLN A 1 571 ? 69.438 11.781 19.797 1 14.82 571 GLN A O 1
ATOM 4675 N N . GLN A 1 572 ? 70.812 10.43 21 1 15.05 572 GLN A N 1
ATOM 4676 C CA . GLN A 1 572 ? 71.188 9.023 20.953 1 15.05 572 GLN A CA 1
ATOM 4677 C C . GLN A 1 572 ? 70 8.117 21.25 1 15.05 572 GLN A C 1
ATOM 4679 O O . GLN A 1 572 ? 69.875 7.059 20.641 1 15.05 572 GLN A O 1
ATOM 4684 N N . GLN A 1 573 ? 69.062 8.297 22.234 1 15.16 573 GLN A N 1
ATOM 4685 C CA . GLN A 1 573 ? 69.125 7.266 23.25 1 15.16 573 GLN A CA 1
ATOM 4686 C C . GLN A 1 573 ? 68.5 5.953 22.781 1 15.16 573 GLN A C 1
ATOM 4688 O O . GLN A 1 573 ? 67.688 5.945 21.875 1 15.16 573 GLN A O 1
ATOM 4693 N N . PRO A 1 574 ? 68.188 4.93 23.844 1 16 574 PRO A N 1
ATOM 4694 C CA . PRO A 1 574 ? 68.562 3.561 24.188 1 16 574 PRO A CA 1
ATOM 4695 C C . PRO A 1 574 ? 67.625 2.516 23.641 1 16 574 PRO A C 1
ATOM 4697 O O . PRO A 1 574 ? 66.5 2.861 23.188 1 16 574 PRO A O 1
ATOM 4700 N N . MET A 1 575 ? 67.5 1.251 24.375 1 15.34 575 MET A N 1
ATOM 4701 C CA . MET A 1 575 ? 67.75 -0.176 24.203 1 15.34 575 MET A CA 1
ATOM 4702 C C . MET A 1 575 ? 66.438 -0.966 24.125 1 15.34 575 MET A C 1
ATOM 4704 O O . MET A 1 575 ? 66.375 -1.979 23.422 1 15.34 575 MET A O 1
ATOM 4708 N N . MET A 1 576 ? 65.375 -0.701 24.859 1 15.96 576 MET A N 1
ATOM 4709 C CA . MET A 1 576 ? 65 -1.812 25.719 1 15.96 576 MET A CA 1
ATOM 4710 C C . MET A 1 576 ? 64.375 -2.947 24.922 1 15.96 576 MET A C 1
ATOM 4712 O O . MET A 1 576 ? 63.781 -2.715 23.859 1 15.96 576 MET A O 1
ATOM 4716 N N . GLN A 1 577 ? 64.062 -4.137 25.594 1 15.6 577 GLN A N 1
ATOM 4717 C CA . GLN A 1 577 ? 64.25 -5.586 25.609 1 15.6 577 GLN A CA 1
ATOM 4718 C C . GLN A 1 577 ? 63.062 -6.293 24.953 1 15.6 577 GLN A C 1
ATOM 4720 O O . GLN A 1 577 ? 63.25 -7.102 24.047 1 15.6 577 GLN A O 1
ATOM 4725 N N . GLN A 1 578 ? 62.156 -7.012 25.781 1 15.62 578 GLN A N 1
ATOM 4726 C CA . GLN A 1 578 ? 62.125 -8.461 25.969 1 15.62 578 GLN A CA 1
ATOM 4727 C C . GLN A 1 578 ? 61.031 -9.117 25.109 1 15.62 578 GLN A C 1
ATOM 4729 O O . GLN A 1 578 ? 61.312 -10.062 24.375 1 15.62 578 GLN A O 1
ATOM 4734 N N . GLN A 1 579 ? 59.719 -9.375 25.594 1 16.66 579 GLN A N 1
ATOM 4735 C CA . GLN A 1 579 ? 59.312 -10.727 25.953 1 16.66 579 GLN A CA 1
ATOM 4736 C C . GLN A 1 579 ? 58.594 -11.422 24.812 1 16.66 579 GLN A C 1
ATOM 4738 O O . GLN A 1 579 ? 57.969 -10.758 23.969 1 16.66 579 GLN A O 1
ATOM 4743 N N . PRO A 1 580 ? 58.344 -12.852 24.781 1 17.14 580 PRO A N 1
ATOM 4744 C CA . PRO A 1 580 ? 58.406 -14.039 23.922 1 17.14 580 PRO A CA 1
ATOM 4745 C C . PRO A 1 580 ? 57.062 -14.359 23.281 1 17.14 580 PRO A C 1
ATOM 4747 O O . PRO A 1 580 ? 57.031 -14.805 22.125 1 17.14 580 PRO A O 1
ATOM 4750 N N . MET A 1 581 ? 55.844 -14.336 23.969 1 17.03 581 MET A N 1
ATOM 4751 C CA . MET A 1 581 ? 55.219 -15.633 24.156 1 17.03 581 MET A CA 1
ATOM 4752 C C . MET A 1 581 ? 54.531 -16.109 22.875 1 17.03 581 MET A C 1
ATOM 4754 O O . MET A 1 581 ? 54.281 -15.312 21.969 1 17.03 581 MET A O 1
ATOM 4758 N N . MET A 1 582 ? 53.375 -17.031 23.016 1 17.45 582 MET A N 1
ATOM 4759 C CA . MET A 1 582 ? 53 -18.391 22.656 1 17.45 582 MET A CA 1
ATOM 4760 C C . MET A 1 582 ? 52.156 -18.422 21.391 1 17.45 582 MET A C 1
ATOM 4762 O O . MET A 1 582 ? 51.562 -17.406 21.016 1 17.45 582 MET A O 1
ATOM 4766 N N . GLN A 1 583 ? 51.75 -19.656 20.859 1 17.22 583 GLN A N 1
ATOM 4767 C CA . GLN A 1 583 ? 51.625 -20.531 19.688 1 17.22 583 GLN A CA 1
ATOM 4768 C C . GLN A 1 583 ? 50.219 -20.516 19.125 1 17.22 583 GLN A C 1
ATOM 4770 O O . GLN A 1 583 ? 49.469 -21.469 19.297 1 17.22 583 GLN A O 1
ATOM 4775 N N . GLN A 1 584 ? 49.281 -19.578 19.25 1 18.2 584 GLN A N 1
ATOM 4776 C CA . GLN A 1 584 ? 47.906 -20 19.078 1 18.2 584 GLN A CA 1
ATOM 4777 C C . GLN A 1 584 ? 47.656 -20.484 17.656 1 18.2 584 GLN A C 1
ATOM 4779 O O . GLN A 1 584 ? 48.125 -19.891 16.688 1 18.2 584 GLN A O 1
ATOM 4784 N N . GLN A 1 585 ? 47 -21.781 17.469 1 18.31 585 GLN A N 1
ATOM 4785 C CA . GLN A 1 585 ? 46.75 -22.75 16.406 1 18.31 585 GLN A CA 1
ATOM 4786 C C . GLN A 1 585 ? 45.844 -22.188 15.336 1 18.31 585 GLN A C 1
ATOM 4788 O O . GLN A 1 585 ? 45.031 -21.297 15.609 1 18.31 585 GLN A O 1
ATOM 4793 N N . PRO A 1 586 ? 45.875 -22.766 14.016 1 19.39 586 PRO A N 1
ATOM 4794 C CA . PRO A 1 586 ? 45.531 -22.375 12.648 1 19.39 586 PRO A CA 1
ATOM 4795 C C . PRO A 1 586 ? 44.062 -22.641 12.336 1 19.39 586 PRO A C 1
ATOM 4797 O O . PRO A 1 586 ? 43.625 -23.812 12.266 1 19.39 586 PRO A O 1
ATOM 4800 N N . MET A 1 587 ? 43 -22.172 13.008 1 18.8 587 MET A N 1
ATOM 4801 C CA . MET A 1 587 ? 41.625 -22.625 12.719 1 18.8 587 MET A CA 1
ATOM 4802 C C . MET A 1 587 ? 41.312 -22.438 11.242 1 18.8 587 MET A C 1
ATOM 4804 O O . MET A 1 587 ? 41.562 -21.375 10.672 1 18.8 587 MET A O 1
ATOM 4808 N N . MET A 1 588 ? 41.125 -23.578 10.43 1 18.2 588 MET A N 1
ATOM 4809 C CA . MET A 1 588 ? 40.906 -23.828 9.008 1 18.2 588 MET A CA 1
ATOM 4810 C C . MET A 1 588 ? 39.656 -23.156 8.508 1 18.2 588 MET A C 1
ATOM 4812 O O . MET A 1 588 ? 38.594 -23.219 9.156 1 18.2 588 MET A O 1
ATOM 4816 N N . GLN A 1 589 ? 39.688 -22.188 7.543 1 19.17 589 GLN A N 1
ATOM 4817 C CA . GLN A 1 589 ? 38.812 -21.266 6.852 1 19.17 589 GLN A CA 1
ATOM 4818 C C . GLN A 1 589 ? 37.938 -21.969 5.82 1 19.17 589 GLN A C 1
ATOM 4820 O O . GLN A 1 589 ? 38.281 -22.016 4.637 1 19.17 589 GLN A O 1
ATOM 4825 N N . MET A 1 590 ? 37.312 -23.156 6.098 1 20.25 590 MET A N 1
ATOM 4826 C CA . MET A 1 590 ? 36.719 -23.891 4.98 1 20.25 590 MET A CA 1
ATOM 4827 C C . MET A 1 590 ? 35.562 -23.109 4.363 1 20.25 590 MET A C 1
ATOM 4829 O O . MET A 1 590 ? 34.781 -23.641 3.562 1 20.25 590 MET A O 1
ATOM 4833 N N . GLY A 1 591 ? 35.188 -21.906 4.562 1 20.09 591 GLY A N 1
ATOM 4834 C CA . GLY A 1 591 ? 33.844 -21.484 4.27 1 20.09 591 GLY A CA 1
ATOM 4835 C C . GLY A 1 591 ? 33.531 -21.391 2.785 1 20.09 591 GLY A C 1
ATOM 4836 O O . GLY A 1 591 ? 33.938 -20.422 2.133 1 20.09 591 GLY A O 1
ATOM 4837 N N . GLN A 1 592 ? 33.75 -22.5 1.927 1 19.45 592 GLN A N 1
ATOM 4838 C CA . GLN A 1 592 ? 33.531 -22.266 0.501 1 19.45 592 GLN A CA 1
ATOM 4839 C C . GLN A 1 592 ? 32.125 -21.734 0.227 1 19.45 592 GLN A C 1
ATOM 4841 O O . GLN A 1 592 ? 31.156 -22.188 0.838 1 19.45 592 GLN A O 1
ATOM 4846 N N . ALA A 1 593 ? 32 -20.594 -0.542 1 20.91 593 ALA A N 1
ATOM 4847 C CA . ALA A 1 593 ? 31 -19.641 -0.986 1 20.91 593 ALA A CA 1
ATOM 4848 C C . ALA A 1 593 ? 30.047 -20.266 -2.01 1 20.91 593 ALA A C 1
ATOM 4850 O O . ALA A 1 593 ? 30.469 -20.594 -3.121 1 20.91 593 ALA A O 1
ATOM 4851 N N . MET A 1 594 ? 29.328 -21.328 -1.586 1 22.09 594 MET A N 1
ATOM 4852 C CA . MET A 1 594 ? 28.422 -21.922 -2.559 1 22.09 594 MET A CA 1
ATOM 4853 C C . MET A 1 594 ? 27.641 -20.828 -3.301 1 22.09 594 MET A C 1
ATOM 4855 O O . MET A 1 594 ? 27.203 -19.844 -2.699 1 22.09 594 MET A O 1
ATOM 4859 N N . PRO A 1 595 ? 27.781 -20.812 -4.574 1 22.94 595 PRO A N 1
ATOM 4860 C CA . PRO A 1 595 ? 27.156 -19.797 -5.434 1 22.94 595 PRO A CA 1
ATOM 4861 C C . PRO A 1 595 ? 25.641 -19.75 -5.285 1 22.94 595 PRO A C 1
ATOM 4863 O O . PRO A 1 595 ? 24.984 -20.797 -5.223 1 22.94 595 PRO A O 1
ATOM 4866 N N . GLN A 1 596 ? 25.094 -18.734 -4.656 1 23.75 596 GLN A N 1
ATOM 4867 C CA . GLN A 1 596 ? 23.828 -18.281 -4.102 1 23.75 596 GLN A CA 1
ATOM 4868 C C . GLN A 1 596 ? 22.75 -18.219 -5.184 1 23.75 596 GLN A C 1
ATOM 4870 O O . GLN A 1 596 ? 22.406 -17.125 -5.648 1 23.75 596 GLN A O 1
ATOM 4875 N N . GLN A 1 597 ? 22.875 -19.062 -6.23 1 23.22 597 GLN A N 1
ATOM 4876 C CA . GLN A 1 597 ? 21.844 -18.75 -7.23 1 23.22 597 GLN A CA 1
ATOM 4877 C C . GLN A 1 597 ? 20.453 -18.938 -6.66 1 23.22 597 GLN A C 1
ATOM 4879 O O . GLN A 1 597 ? 19.484 -19.094 -7.414 1 23.22 597 GLN A O 1
ATOM 4884 N N . MET A 1 598 ? 20.422 -19.469 -5.461 1 24.52 598 MET A N 1
ATOM 4885 C CA . MET A 1 598 ? 19.203 -20.047 -4.918 1 24.52 598 MET A CA 1
ATOM 4886 C C . MET A 1 598 ? 18.062 -19.047 -4.895 1 24.52 598 MET A C 1
ATOM 4888 O O . MET A 1 598 ? 18.297 -17.844 -4.672 1 24.52 598 MET A O 1
ATOM 4892 N N . GLY A 1 599 ? 16.953 -19.344 -5.555 1 27.53 599 GLY A N 1
ATOM 4893 C CA . GLY A 1 599 ? 15.75 -18.547 -5.688 1 27.53 599 GLY A CA 1
ATOM 4894 C C . GLY A 1 599 ? 15.328 -17.891 -4.391 1 27.53 599 GLY A C 1
ATOM 4895 O O . GLY A 1 599 ? 14.875 -18.562 -3.463 1 27.53 599 GLY A O 1
ATOM 4896 N N . THR A 1 600 ? 16.062 -16.906 -3.914 1 30.48 600 THR A N 1
ATOM 4897 C CA . THR A 1 600 ? 16.422 -16.312 -2.629 1 30.48 600 THR A CA 1
ATOM 4898 C C . THR A 1 600 ? 15.203 -15.633 -1.999 1 30.48 600 THR A C 1
ATOM 4900 O O . THR A 1 600 ? 14.273 -15.234 -2.703 1 30.48 600 THR A O 1
ATOM 4903 N N . VAL A 1 601 ? 14.812 -16.031 -0.782 1 32.59 601 VAL A N 1
ATOM 4904 C CA . VAL A 1 601 ? 14.062 -15.125 0.076 1 32.59 601 VAL A CA 1
ATOM 4905 C C . VAL A 1 601 ? 14.406 -13.68 -0.272 1 32.59 601 VAL A C 1
ATOM 4907 O O . VAL A 1 601 ? 15.586 -13.32 -0.368 1 32.59 601 VAL A O 1
ATOM 4910 N N . PRO A 1 602 ? 13.344 -13.008 -0.997 1 37.09 602 PRO A N 1
ATOM 4911 C CA . PRO A 1 602 ? 13.859 -11.688 -1.372 1 37.09 602 PRO A CA 1
ATOM 4912 C C . PRO A 1 602 ? 14.672 -11.031 -0.256 1 37.09 602 PRO A C 1
ATOM 4914 O O . PRO A 1 602 ? 14.18 -10.891 0.868 1 37.09 602 PRO A O 1
ATOM 4917 N N . THR A 1 603 ? 15.922 -11.18 -0.138 1 36.28 603 THR A N 1
ATOM 4918 C CA . THR A 1 603 ? 16.828 -10.633 0.868 1 36.28 603 THR A CA 1
ATOM 4919 C C . THR A 1 603 ? 17.031 -9.133 0.641 1 36.28 603 THR A C 1
ATOM 4921 O O . THR A 1 603 ? 17.719 -8.477 1.423 1 36.28 603 THR A O 1
ATOM 4924 N N . ASP A 1 604 ? 16.656 -8.688 -0.548 1 35.91 604 ASP A N 1
ATOM 4925 C CA . ASP A 1 604 ? 16.859 -7.27 -0.829 1 35.91 604 ASP A CA 1
ATOM 4926 C C . ASP A 1 604 ? 15.711 -6.43 -0.266 1 35.91 604 ASP A C 1
ATOM 4928 O O . ASP A 1 604 ? 14.57 -6.551 -0.708 1 35.91 604 ASP A O 1
ATOM 4932 N N . PRO A 1 605 ? 15.867 -5.801 0.896 1 41.97 605 PRO A N 1
ATOM 4933 C CA . PRO A 1 605 ? 14.828 -5.012 1.567 1 41.97 605 PRO A CA 1
ATOM 4934 C C . PRO A 1 605 ? 14.141 -4.027 0.629 1 41.97 605 PRO A C 1
ATOM 4936 O O . PRO A 1 605 ? 13.078 -3.496 0.962 1 41.97 605 PRO A O 1
ATOM 4939 N N . ASN A 1 606 ? 14.812 -3.859 -0.559 1 39.12 606 ASN A N 1
ATOM 4940 C CA . ASN A 1 606 ? 14.258 -2.891 -1.502 1 39.12 606 ASN A CA 1
ATOM 4941 C C . ASN A 1 606 ? 13.398 -3.568 -2.562 1 39.12 606 ASN A C 1
ATOM 4943 O O . ASN A 1 606 ? 12.922 -2.916 -3.494 1 39.12 606 ASN A O 1
ATOM 4947 N N . SER A 1 607 ? 13.25 -4.914 -2.521 1 40.03 607 SER A N 1
ATOM 4948 C CA . SER A 1 607 ? 12.477 -5.539 -3.592 1 40.03 607 SER A CA 1
ATOM 4949 C C . SER A 1 607 ? 10.984 -5.527 -3.273 1 40.03 607 SER A C 1
ATOM 4951 O O . SER A 1 607 ? 10.586 -5.652 -2.111 1 40.03 607 SER A O 1
ATOM 4953 N N . PRO A 1 608 ? 10.07 -5.223 -4.312 1 48.09 608 PRO A N 1
ATOM 4954 C CA . PRO A 1 608 ? 8.625 -5.238 -4.086 1 48.09 608 PRO A CA 1
ATOM 4955 C C . PRO A 1 608 ? 8.133 -6.555 -3.488 1 48.09 608 PRO A C 1
ATOM 4957 O O . PRO A 1 608 ? 7.188 -6.566 -2.697 1 48.09 608 PRO A O 1
ATOM 4960 N N . GLU A 1 609 ? 8.766 -7.68 -3.824 1 45.5 609 GLU A N 1
ATOM 4961 C CA . GLU A 1 609 ? 8.367 -8.992 -3.334 1 45.5 609 GLU A CA 1
ATOM 4962 C C . GLU A 1 609 ? 8.711 -9.156 -1.854 1 45.5 609 GLU A C 1
ATOM 4964 O O . GLU A 1 609 ? 7.977 -9.812 -1.11 1 45.5 609 GLU A O 1
ATOM 4969 N N . TYR A 1 610 ? 9.773 -8.602 -1.454 1 43.06 610 TYR A N 1
ATOM 4970 C CA . TYR A 1 610 ? 10.188 -8.586 -0.057 1 43.06 610 TYR A CA 1
ATOM 4971 C C . TYR A 1 610 ? 9.172 -7.852 0.811 1 43.06 610 TYR A C 1
ATOM 4973 O O . TYR A 1 610 ? 8.734 -8.375 1.84 1 43.06 610 TYR A O 1
ATOM 4981 N N . ALA A 1 611 ? 8.758 -6.711 0.332 1 43.97 611 ALA A N 1
ATOM 4982 C CA . ALA A 1 611 ? 7.777 -5.891 1.04 1 43.97 611 ALA A CA 1
ATOM 4983 C C . ALA A 1 611 ? 6.43 -6.602 1.139 1 43.97 611 ALA A C 1
ATOM 4985 O O . ALA A 1 611 ? 5.789 -6.582 2.191 1 43.97 611 ALA A O 1
ATOM 4986 N N . GLN A 1 612 ? 6.125 -7.371 0.114 1 43.53 612 GLN A N 1
ATOM 4987 C CA . GLN A 1 612 ? 4.852 -8.078 0.095 1 43.53 612 GLN A CA 1
ATOM 4988 C C . GLN A 1 612 ? 4.871 -9.273 1.04 1 43.53 612 GLN A C 1
ATOM 4990 O O . GLN A 1 612 ? 3.904 -9.523 1.762 1 43.53 612 GLN A O 1
ATOM 4995 N N . TYR A 1 613 ? 5.898 -10.023 1.015 1 41.53 613 TYR A N 1
ATOM 4996 C CA . TYR A 1 613 ? 6.016 -11.203 1.858 1 41.53 613 TYR A CA 1
ATOM 4997 C C . TYR A 1 613 ? 5.98 -10.828 3.334 1 41.53 613 TYR A C 1
ATOM 4999 O O . TYR A 1 613 ? 5.195 -11.391 4.105 1 41.53 613 TYR A O 1
ATOM 5007 N N . TYR A 1 614 ? 6.871 -9.938 3.674 1 44.09 614 TYR A N 1
ATOM 5008 C CA . TYR A 1 614 ? 6.879 -9.562 5.082 1 44.09 614 TYR A CA 1
ATOM 5009 C C . TYR A 1 614 ? 5.629 -8.758 5.441 1 44.09 614 TYR A C 1
ATOM 5011 O O . TYR A 1 614 ? 5.129 -8.852 6.562 1 44.09 614 TYR A O 1
ATOM 5019 N N . TYR A 1 615 ? 5.156 -8.133 4.441 1 42 615 TYR A N 1
ATOM 5020 C CA . TYR A 1 615 ? 3.885 -7.445 4.652 1 42 615 TYR A CA 1
ATOM 5021 C C . TYR A 1 615 ? 2.775 -8.445 4.973 1 42 615 TYR A C 1
ATOM 5023 O O . TYR A 1 615 ? 2.033 -8.266 5.941 1 42 615 TYR A O 1
ATOM 5031 N N . GLN A 1 616 ? 2.725 -9.438 4.176 1 39.97 616 GLN A N 1
ATOM 5032 C CA . GLN A 1 616 ? 1.705 -10.461 4.402 1 39.97 616 GLN A CA 1
ATOM 5033 C C . GLN A 1 616 ? 1.947 -11.188 5.719 1 39.97 616 GLN A C 1
ATOM 5035 O O . GLN A 1 616 ? 1.003 -11.492 6.453 1 39.97 616 GLN A O 1
ATOM 5040 N N . TYR A 1 617 ? 3.176 -11.438 5.875 1 36.47 617 TYR A N 1
ATOM 5041 C CA . TYR A 1 617 ? 3.531 -12.102 7.129 1 36.47 617 TYR A CA 1
ATOM 5042 C C . TYR A 1 617 ? 3.207 -11.211 8.32 1 36.47 617 TYR A C 1
ATOM 5044 O O . TYR A 1 617 ? 2.588 -11.656 9.289 1 36.47 617 TYR A O 1
ATOM 5052 N N . TYR A 1 618 ? 3.75 -9.945 8.188 1 39.78 618 TYR A N 1
ATOM 5053 C CA . TYR A 1 618 ? 3.471 -9.039 9.289 1 39.78 618 TYR A CA 1
ATOM 5054 C C . TYR A 1 618 ? 1.979 -8.742 9.383 1 39.78 618 TYR A C 1
ATOM 5056 O O . TYR A 1 618 ? 1.438 -8.594 10.484 1 39.78 618 TYR A O 1
ATOM 5064 N N . GLN A 1 619 ? 1.389 -8.625 8.25 1 38 619 GLN A N 1
ATOM 5065 C CA . GLN A 1 619 ? -0.064 -8.5 8.305 1 38 619 GLN A CA 1
ATOM 5066 C C . GLN A 1 619 ? -0.689 -9.695 9.031 1 38 619 GLN A C 1
ATOM 5068 O O . GLN A 1 619 ? -1.654 -9.531 9.781 1 38 619 GLN A O 1
ATOM 5073 N N . TYR A 1 620 ? -0.148 -10.805 8.633 1 33.81 620 TYR A N 1
ATOM 5074 C CA . TYR A 1 620 ? -0.635 -12.055 9.195 1 33.81 620 TYR A CA 1
ATOM 5075 C C . TYR A 1 620 ? -0.53 -12.039 10.719 1 33.81 620 TYR A C 1
ATOM 5077 O O . TYR A 1 620 ? -1.45 -12.477 11.414 1 33.81 620 TYR A O 1
ATOM 5085 N N . TYR A 1 621 ? 0.753 -11.773 11.195 1 34.5 621 TYR A N 1
ATOM 5086 C CA . TYR A 1 621 ? 0.909 -11.758 12.641 1 34.5 621 TYR A CA 1
ATOM 5087 C C . TYR A 1 621 ? 0.391 -10.453 13.234 1 34.5 621 TYR A C 1
ATOM 5089 O O . TYR A 1 621 ? 0.74 -10.094 14.359 1 34.5 621 TYR A O 1
ATOM 5097 N N . GLY A 1 622 ? -0.556 -9.828 12.633 1 32.94 622 GLY A N 1
ATOM 5098 C CA . GLY A 1 622 ? -1.246 -8.625 13.07 1 32.94 622 GLY A CA 1
ATOM 5099 C C . GLY A 1 622 ? -0.403 -7.371 12.938 1 32.94 622 GLY A C 1
ATOM 5100 O O . GLY A 1 622 ? -0.635 -6.383 13.641 1 32.94 622 GLY A O 1
ATOM 5101 N N . MET A 1 623 ? 0.798 -7.551 12.141 1 28.09 623 MET A N 1
ATOM 5102 C CA . MET A 1 623 ? 1.717 -6.422 12.031 1 28.09 623 MET A CA 1
ATOM 5103 C C . MET A 1 623 ? 1.352 -5.539 10.844 1 28.09 623 MET A C 1
ATOM 5105 O O . MET A 1 623 ? 1.083 -6.043 9.75 1 28.09 623 MET A O 1
ATOM 5109 N N . ASN A 1 624 ? 0.777 -4.426 10.969 1 29.36 624 ASN A N 1
ATOM 5110 C CA . ASN A 1 624 ? 0.313 -3.436 10.008 1 29.36 624 ASN A CA 1
ATOM 5111 C C . ASN A 1 624 ? 1.479 -2.77 9.281 1 29.36 624 ASN A C 1
ATOM 5113 O O . ASN A 1 624 ? 2.305 -2.102 9.906 1 29.36 624 ASN A O 1
ATOM 5117 N N . TYR A 1 625 ? 2.223 -3.367 8.266 1 29.77 625 TYR A N 1
ATOM 5118 C CA . TYR A 1 625 ? 3.318 -2.705 7.57 1 29.77 625 TYR A CA 1
ATOM 5119 C C . TYR A 1 625 ? 2.807 -1.539 6.73 1 29.77 625 TYR A C 1
ATOM 5121 O O . TYR A 1 625 ? 1.841 -1.684 5.98 1 29.77 625 TYR A O 1
ATOM 5129 N N . GLY A 1 626 ? 3.021 -0.379 7.109 1 27.5 626 GLY A N 1
ATOM 5130 C CA . GLY A 1 626 ? 2.787 0.868 6.398 1 27.5 626 GLY A CA 1
ATOM 5131 C C . GLY A 1 626 ? 3.508 0.939 5.066 1 27.5 626 GLY A C 1
ATOM 5132 O O . GLY A 1 626 ? 4.734 0.821 5.012 1 27.5 626 GLY A O 1
ATOM 5133 N N . ALA A 1 627 ? 2.939 0.446 3.949 1 30.53 627 ALA A N 1
ATOM 5134 C CA . ALA A 1 627 ? 3.518 0.555 2.613 1 30.53 627 ALA A CA 1
ATOM 5135 C C . ALA A 1 627 ? 3.938 1.99 2.312 1 30.53 627 ALA A C 1
ATOM 5137 O O . ALA A 1 627 ? 3.158 2.926 2.506 1 30.53 627 ALA A O 1
ATOM 5138 N N . GLN A 1 628 ? 5.203 2.297 2.258 1 25.52 628 GLN A N 1
ATOM 5139 C CA . GLN A 1 628 ? 5.828 3.537 1.811 1 25.52 628 GLN A CA 1
ATOM 5140 C C . GLN A 1 628 ? 5.375 3.902 0.398 1 25.52 628 GLN A C 1
ATOM 5142 O O . GLN A 1 628 ? 5.406 3.062 -0.504 1 25.52 628 GLN A O 1
ATOM 5147 N N . GLN A 1 629 ? 4.473 4.879 0.228 1 25.66 629 GLN A N 1
ATOM 5148 C CA . GLN A 1 629 ? 4.121 5.492 -1.049 1 25.66 629 GLN A CA 1
ATOM 5149 C C . GLN A 1 629 ? 5.367 5.93 -1.812 1 25.66 629 GLN A C 1
ATOM 5151 O O . GLN A 1 629 ? 6.238 6.594 -1.254 1 25.66 629 GLN A O 1
ATOM 5156 N N . PRO A 1 630 ? 5.715 5.219 -2.908 1 25.48 630 PRO A N 1
ATOM 5157 C CA . PRO A 1 630 ? 6.812 5.758 -3.713 1 25.48 630 PRO A CA 1
ATOM 5158 C C . PRO A 1 630 ? 6.586 7.215 -4.121 1 25.48 630 PRO A C 1
ATOM 5160 O O . PRO A 1 630 ? 5.441 7.629 -4.332 1 25.48 630 PRO A O 1
ATOM 5163 N N . VAL A 1 631 ? 7.43 8.086 -3.771 1 27.59 631 VAL A N 1
ATOM 5164 C CA . VAL A 1 631 ? 7.531 9.477 -4.203 1 27.59 631 VAL A CA 1
ATOM 5165 C C . VAL A 1 631 ? 7.445 9.555 -5.723 1 27.59 631 VAL A C 1
ATOM 5167 O O . VAL A 1 631 ? 8.117 8.805 -6.43 1 27.59 631 VAL A O 1
ATOM 5170 N N . PRO A 1 632 ? 6.34 10.164 -6.273 1 24.36 632 PRO A N 1
ATOM 5171 C CA . PRO A 1 632 ? 6.262 10.43 -7.711 1 24.36 632 PRO A CA 1
ATOM 5172 C C . PRO A 1 632 ? 7.535 11.07 -8.258 1 24.36 632 PRO A C 1
ATOM 5174 O O . PRO A 1 632 ? 8.055 12.023 -7.668 1 24.36 632 PRO A O 1
ATOM 5177 N N . GLN A 1 633 ? 8.43 10.297 -8.828 1 19.16 633 GLN A N 1
ATOM 5178 C CA . GLN A 1 633 ? 9.469 10.969 -9.602 1 19.16 633 GLN A CA 1
ATOM 5179 C C . GLN A 1 633 ? 8.859 11.906 -10.641 1 19.16 633 GLN A C 1
ATOM 5181 O O . GLN A 1 633 ? 7.867 11.562 -11.289 1 19.16 633 GLN A O 1
ATOM 5186 N N . LYS A 1 634 ? 9.375 13.102 -10.727 1 22.17 634 LYS A N 1
ATOM 5187 C CA . LYS A 1 634 ? 9.289 13.945 -11.922 1 22.17 634 LYS A CA 1
ATOM 5188 C C . LYS A 1 634 ? 9.859 13.227 -13.141 1 22.17 634 LYS A C 1
ATOM 5190 O O . LYS A 1 634 ? 10.938 12.641 -13.07 1 22.17 634 LYS A O 1
ATOM 5195 N N . MET B 1 1 ? -54.469 54.781 -22.891 1 32.31 1 MET B N 1
ATOM 5196 C CA . MET B 1 1 ? -54.562 54.094 -21.609 1 32.31 1 MET B CA 1
ATOM 5197 C C . MET B 1 1 ? -53.219 54 -20.922 1 32.31 1 MET B C 1
ATOM 5199 O O . MET B 1 1 ? -52.25 53.562 -21.531 1 32.31 1 MET B O 1
ATOM 5203 N N . PRO B 1 2 ? -52.906 54.781 -19.906 1 42.09 2 PRO B N 1
ATOM 5204 C CA . PRO B 1 2 ? -51.625 54.781 -19.219 1 42.09 2 PRO B CA 1
ATOM 5205 C C . PRO B 1 2 ? -51.219 53.375 -18.734 1 42.09 2 PRO B C 1
ATOM 5207 O O . PRO B 1 2 ? -52.062 52.594 -18.328 1 42.09 2 PRO B O 1
ATOM 5210 N N . ILE B 1 3 ? -50.188 52.812 -19.531 1 46.84 3 ILE B N 1
ATOM 5211 C CA . ILE B 1 3 ? -49.625 51.5 -19.188 1 46.84 3 ILE B CA 1
ATOM 5212 C C . ILE B 1 3 ? -49.344 51.438 -17.688 1 46.84 3 ILE B C 1
ATOM 5214 O O . ILE B 1 3 ? -48.781 52.375 -17.109 1 46.84 3 ILE B O 1
ATOM 5218 N N . ASP B 1 4 ? -50.219 50.75 -17.031 1 47.03 4 ASP B N 1
ATOM 5219 C CA . ASP B 1 4 ? -50.156 50.562 -15.586 1 47.03 4 ASP B CA 1
ATOM 5220 C C . ASP B 1 4 ? -48.688 50.375 -15.125 1 47.03 4 ASP B C 1
ATOM 5222 O O . ASP B 1 4 ? -48 49.5 -15.641 1 47.03 4 ASP B O 1
ATOM 5226 N N . PRO B 1 5 ? -48.062 51.375 -14.562 1 52.03 5 PRO B N 1
ATOM 5227 C CA . PRO B 1 5 ? -46.688 51.281 -14.07 1 52.03 5 PRO B CA 1
ATOM 5228 C C . PRO B 1 5 ? -46.438 49.969 -13.32 1 52.03 5 PRO B C 1
ATOM 5230 O O . PRO B 1 5 ? -45.312 49.5 -13.234 1 52.03 5 PRO B O 1
ATOM 5233 N N . ASN B 1 6 ? -47.469 49.5 -12.727 1 48.25 6 ASN B N 1
ATOM 5234 C CA . ASN B 1 6 ? -47.312 48.219 -12.023 1 48.25 6 ASN B CA 1
ATOM 5235 C C . ASN B 1 6 ? -47.094 47.062 -13.008 1 48.25 6 ASN B C 1
ATOM 5237 O O . ASN B 1 6 ? -46.438 46.062 -12.672 1 48.25 6 ASN B O 1
ATOM 5241 N N . LEU B 1 7 ? -47.844 46.938 -14.117 1 48.22 7 LEU B N 1
ATOM 5242 C CA . LEU B 1 7 ? -47.594 45.938 -15.148 1 48.22 7 LEU B CA 1
ATOM 5243 C C . LEU B 1 7 ? -46.219 46.094 -15.766 1 48.22 7 LEU B C 1
ATOM 5245 O O . LEU B 1 7 ? -45.531 45.125 -16.047 1 48.22 7 LEU B O 1
ATOM 5249 N N . LEU B 1 8 ? -45.781 47.344 -16.141 1 43.41 8 LEU B N 1
ATOM 5250 C CA . LEU B 1 8 ? -44.406 47.562 -16.578 1 43.41 8 LEU B CA 1
ATOM 5251 C C . LEU B 1 8 ? -43.406 47.062 -15.531 1 43.41 8 LEU B C 1
ATOM 5253 O O . LEU B 1 8 ? -42.406 46.438 -15.875 1 43.41 8 LEU B O 1
ATOM 5257 N N . ALA B 1 9 ? -43.625 47.375 -14.258 1 48.78 9 ALA B N 1
ATOM 5258 C CA . ALA B 1 9 ? -42.812 46.844 -13.18 1 48.78 9 ALA B CA 1
ATOM 5259 C C . ALA B 1 9 ? -42.844 45.312 -13.172 1 48.78 9 ALA B C 1
ATOM 5261 O O . ALA B 1 9 ? -41.812 44.688 -12.898 1 48.78 9 ALA B O 1
ATOM 5262 N N . SER B 1 10 ? -43.906 44.625 -13.367 1 46.84 10 SER B N 1
ATOM 5263 C CA . SER B 1 10 ? -44.062 43.188 -13.469 1 46.84 10 SER B CA 1
ATOM 5264 C C . SER B 1 10 ? -43.375 42.656 -14.727 1 46.84 10 SER B C 1
ATOM 5266 O O . SER B 1 10 ? -42.969 41.469 -14.773 1 46.84 10 SER B O 1
ATOM 5268 N N . LEU B 1 11 ? -43.625 43.062 -15.922 1 45.34 11 LEU B N 1
ATOM 5269 C CA . LEU B 1 11 ? -43 42.656 -17.172 1 45.34 11 LEU B CA 1
ATOM 5270 C C . LEU B 1 11 ? -41.5 43 -17.156 1 45.34 11 LEU B C 1
ATOM 5272 O O . LEU B 1 11 ? -40.781 42.594 -18.062 1 45.34 11 LEU B O 1
ATOM 5276 N N . GLU B 1 12 ? -41.094 44.25 -16.719 1 43.16 12 GLU B N 1
ATOM 5277 C CA . GLU B 1 12 ? -39.656 44.5 -16.516 1 43.16 12 GLU B CA 1
ATOM 5278 C C . GLU B 1 12 ? -39.031 43.406 -15.648 1 43.16 12 GLU B C 1
ATOM 5280 O O . GLU B 1 12 ? -39.562 43.094 -14.57 1 43.16 12 GLU B O 1
ATOM 5285 N N . GLY B 1 13 ? -38.625 42.281 -16.109 1 48.19 13 GLY B N 1
ATOM 5286 C CA . GLY B 1 13 ? -37.906 41.125 -15.57 1 48.19 13 GLY B CA 1
ATOM 5287 C C . GLY B 1 13 ? -37.281 41.375 -14.211 1 48.19 13 GLY B C 1
ATOM 5288 O O . GLY B 1 13 ? -37.156 42.531 -13.781 1 48.19 13 GLY B O 1
ATOM 5289 N N . GLN B 1 14 ? -37.406 40.406 -13.312 1 57.5 14 GLN B N 1
ATOM 5290 C CA . GLN B 1 14 ? -36.781 40.562 -12.016 1 57.5 14 GLN B CA 1
ATOM 5291 C C . GLN B 1 14 ? -35.469 41.344 -12.125 1 57.5 14 GLN B C 1
ATOM 5293 O O . GLN B 1 14 ? -34.656 41.062 -13.008 1 57.5 14 GLN B O 1
ATOM 5298 N N . SER B 1 15 ? -35.469 42.562 -11.727 1 72.31 15 SER B N 1
ATOM 5299 C CA . SER B 1 15 ? -34.281 43.406 -11.711 1 72.31 15 SER B CA 1
ATOM 5300 C C . SER B 1 15 ? -33.062 42.562 -11.32 1 72.31 15 SER B C 1
ATOM 5302 O O . SER B 1 15 ? -33.156 41.594 -10.609 1 72.31 15 SER B O 1
ATOM 5304 N N . PRO B 1 16 ? -32.031 42.688 -12.18 1 80.69 16 PRO B N 1
ATOM 5305 C CA . PRO B 1 16 ? -30.797 41.969 -11.883 1 80.69 16 PRO B CA 1
ATOM 5306 C C . PRO B 1 16 ? -30.438 41.969 -10.398 1 80.69 16 PRO B C 1
ATOM 5308 O O . PRO B 1 16 ? -29.953 40.969 -9.867 1 80.69 16 PRO B O 1
ATOM 5311 N N . ILE B 1 17 ? -30.859 42.969 -9.695 1 85.69 17 ILE B N 1
ATOM 5312 C CA . ILE B 1 17 ? -30.547 43.094 -8.273 1 85.69 17 ILE B CA 1
ATOM 5313 C C . ILE B 1 17 ? -31.438 42.125 -7.473 1 85.69 17 ILE B C 1
ATOM 5315 O O . ILE B 1 17 ? -30.984 41.5 -6.516 1 85.69 17 ILE B O 1
ATOM 5319 N N . GLU B 1 18 ? -32.656 42.062 -7.898 1 85.69 18 GLU B N 1
ATOM 5320 C CA . GLU B 1 18 ? -33.594 41.188 -7.195 1 85.69 18 GLU B CA 1
ATOM 5321 C C . GLU B 1 18 ? -33.188 39.719 -7.367 1 85.69 18 GLU B C 1
ATOM 5323 O O . GLU B 1 18 ? -33.25 38.938 -6.418 1 85.69 18 GLU B O 1
ATOM 5328 N N . THR B 1 19 ? -32.781 39.5 -8.531 1 89.44 19 THR B N 1
ATOM 5329 C CA . THR B 1 19 ? -32.344 38.156 -8.805 1 89.44 19 THR B CA 1
ATOM 5330 C C . THR B 1 19 ? -31.094 37.812 -8 1 89.44 19 THR B C 1
ATOM 5332 O O . THR B 1 19 ? -31 36.719 -7.418 1 89.44 19 THR B O 1
ATOM 5335 N N . LEU B 1 20 ? -30.234 38.688 -8 1 89.94 20 LEU B N 1
ATOM 5336 C CA . LEU B 1 20 ? -28.984 38.469 -7.289 1 89.94 20 LEU B CA 1
ATOM 5337 C C . LEU B 1 20 ? -29.203 38.469 -5.781 1 89.94 20 LEU B C 1
ATOM 5339 O O . LEU B 1 20 ? -28.578 37.688 -5.059 1 89.94 20 LEU B O 1
ATOM 5343 N N . SER B 1 21 ? -30.094 39.25 -5.312 1 90.5 21 SER B N 1
ATOM 5344 C CA . SER B 1 21 ? -30.422 39.281 -3.891 1 90.5 21 SER B CA 1
ATOM 5345 C C . SER B 1 21 ? -31.016 37.969 -3.424 1 90.5 21 SER B C 1
ATOM 5347 O O . SER B 1 21 ? -30.703 37.469 -2.336 1 90.5 21 SER B O 1
ATOM 5349 N N . LYS B 1 22 ? -31.781 37.438 -4.207 1 91.06 22 LYS B N 1
ATOM 5350 C CA . LYS B 1 22 ? -32.375 36.156 -3.885 1 91.06 22 LYS B CA 1
ATOM 5351 C C . LYS B 1 22 ? -31.328 35.031 -3.885 1 91.06 22 LYS B C 1
ATOM 5353 O O . LYS B 1 22 ? -31.391 34.125 -3.07 1 91.06 22 LYS B O 1
ATOM 5358 N N . ALA B 1 23 ? -30.438 35.188 -4.754 1 90.44 23 ALA B N 1
ATOM 5359 C CA . ALA B 1 23 ? -29.375 34.188 -4.867 1 90.44 23 ALA B CA 1
ATOM 5360 C C . ALA B 1 23 ? -28.5 34.156 -3.613 1 90.44 23 ALA B C 1
ATOM 5362 O O . ALA B 1 23 ? -28.172 33.094 -3.102 1 90.44 23 ALA B O 1
ATOM 5363 N N . VAL B 1 24 ? -28.156 35.281 -3.072 1 91.12 24 VAL B N 1
ATOM 5364 C CA . VAL B 1 24 ? -27.281 35.375 -1.917 1 91.12 24 VAL B CA 1
ATOM 5365 C C . VAL B 1 24 ? -28.047 35.031 -0.646 1 91.12 24 VAL B C 1
ATOM 5367 O O . VAL B 1 24 ? -27.453 34.562 0.338 1 91.12 24 VAL B O 1
ATOM 5370 N N . GLU B 1 25 ? -29.328 35.25 -0.677 1 90.56 25 GLU B N 1
ATOM 5371 C CA . GLU B 1 25 ? -30.141 34.875 0.464 1 90.56 25 GLU B CA 1
ATOM 5372 C C . GLU B 1 25 ? -30.312 33.344 0.523 1 90.56 25 GLU B C 1
ATOM 5374 O O . GLU B 1 25 ? -30.359 32.75 1.607 1 90.56 25 GLU B O 1
ATOM 5379 N N . LYS B 1 26 ? -30.406 32.812 -0.626 1 90.62 26 LYS B N 1
ATOM 5380 C CA . LYS B 1 26 ? -30.547 31.375 -0.705 1 90.62 26 LYS B CA 1
ATOM 5381 C C . LYS B 1 26 ? -29.234 30.688 -0.333 1 90.62 26 LYS B C 1
ATOM 5383 O O . LYS B 1 26 ? -29.234 29.656 0.359 1 90.62 26 LYS B O 1
ATOM 5388 N N . ASN B 1 27 ? -28.172 31.281 -0.875 1 91.31 27 ASN B N 1
ATOM 5389 C CA . ASN B 1 27 ? -26.844 30.75 -0.552 1 91.31 27 ASN B CA 1
ATOM 5390 C C . ASN B 1 27 ? -25.891 31.859 -0.135 1 91.31 27 ASN B C 1
ATOM 5392 O O . ASN B 1 27 ? -25.109 32.344 -0.955 1 91.31 27 ASN B O 1
ATOM 5396 N N . PRO B 1 28 ? -25.891 32.031 1.11 1 88.69 28 PRO B N 1
ATOM 5397 C CA . PRO B 1 28 ? -25.047 33.125 1.615 1 88.69 28 PRO B CA 1
ATOM 5398 C C . PRO B 1 28 ? -23.562 32.875 1.389 1 88.69 28 PRO B C 1
ATOM 5400 O O . PRO B 1 28 ? -22.75 33.781 1.541 1 88.69 28 PRO B O 1
ATOM 5403 N N . ASP B 1 29 ? -23.156 31.703 0.979 1 87 29 ASP B N 1
ATOM 5404 C CA . ASP B 1 29 ? -21.75 31.391 0.793 1 87 29 ASP B CA 1
ATOM 5405 C C . ASP B 1 29 ? -21.344 31.547 -0.669 1 87 29 ASP B C 1
ATOM 5407 O O . ASP B 1 29 ? -20.172 31.375 -1.015 1 87 29 ASP B O 1
ATOM 5411 N N . ASP B 1 30 ? -22.297 31.922 -1.457 1 89.56 30 ASP B N 1
ATOM 5412 C CA . ASP B 1 30 ? -22.016 32.062 -2.883 1 89.56 30 ASP B CA 1
ATOM 5413 C C . ASP B 1 30 ? -21.281 33.375 -3.16 1 89.56 30 ASP B C 1
ATOM 5415 O O . ASP B 1 30 ? -21.922 34.406 -3.449 1 89.56 30 ASP B O 1
ATOM 5419 N N . PHE B 1 31 ? -20.031 33.375 -3.229 1 89.94 31 PHE B N 1
ATOM 5420 C CA . PHE B 1 31 ? -19.188 34.562 -3.355 1 89.94 31 PHE B CA 1
ATOM 5421 C C . PHE B 1 31 ? -19.406 35.25 -4.699 1 89.94 31 PHE B C 1
ATOM 5423 O O . PHE B 1 31 ? -19.422 36.469 -4.781 1 89.94 31 PHE B O 1
ATOM 5430 N N . ASP B 1 32 ? -19.547 34.5 -5.719 1 89.81 32 ASP B N 1
ATOM 5431 C CA . ASP B 1 32 ? -19.719 35.031 -7.062 1 89.81 32 ASP B CA 1
ATOM 5432 C C . ASP B 1 32 ? -21 35.875 -7.16 1 89.81 32 ASP B C 1
ATOM 5434 O O . ASP B 1 32 ? -21 36.938 -7.746 1 89.81 32 ASP B O 1
ATOM 5438 N N . SER B 1 33 ? -22.016 35.375 -6.656 1 92 33 SER B N 1
ATOM 5439 C CA . SER B 1 33 ? -23.281 36.125 -6.66 1 92 33 SER B CA 1
ATOM 5440 C C . SER B 1 33 ? -23.172 37.406 -5.836 1 92 33 SER B C 1
ATOM 5442 O O . SER B 1 33 ? -23.75 38.438 -6.203 1 92 33 SER B O 1
ATOM 5444 N N . TRP B 1 34 ? -22.484 37.312 -4.719 1 93 34 TRP B N 1
ATOM 5445 C CA . TRP B 1 34 ? -22.266 38.5 -3.885 1 93 34 TRP B CA 1
ATOM 5446 C C . TRP B 1 34 ? -21.516 39.562 -4.656 1 93 34 TRP B C 1
ATOM 5448 O O . TRP B 1 34 ? -21.922 40.75 -4.645 1 93 34 TRP B O 1
ATOM 5458 N N . THR B 1 35 ? -20.422 39.219 -5.289 1 91.56 35 THR B N 1
ATOM 5459 C CA . THR B 1 35 ? -19.609 40.188 -6.02 1 91.56 35 THR B CA 1
ATOM 5460 C C . THR B 1 35 ? -20.422 40.875 -7.121 1 91.56 35 THR B C 1
ATOM 5462 O O . THR B 1 35 ? -20.297 42.062 -7.328 1 91.56 35 THR B O 1
ATOM 5465 N N . LYS B 1 36 ? -21.234 40.125 -7.797 1 92.31 36 LYS B N 1
ATOM 5466 C CA . LYS B 1 36 ? -22.109 40.688 -8.836 1 92.31 36 LYS B CA 1
ATOM 5467 C C . LYS B 1 36 ? -23.141 41.625 -8.242 1 92.31 36 LYS B C 1
ATOM 5469 O O . LYS B 1 36 ? -23.422 42.688 -8.812 1 92.31 36 LYS B O 1
ATOM 5474 N N . LEU B 1 37 ? -23.656 41.25 -7.16 1 93.5 37 LEU B N 1
ATOM 5475 C CA . LEU B 1 37 ? -24.656 42.062 -6.496 1 93.5 37 LEU B CA 1
ATOM 5476 C C . LEU B 1 37 ? -24.062 43.406 -6.055 1 93.5 37 LEU B C 1
ATOM 5478 O O . LEU B 1 37 ? -24.625 44.469 -6.332 1 93.5 37 LEU B O 1
ATOM 5482 N N . LEU B 1 38 ? -22.953 43.406 -5.414 1 93.81 38 LEU B N 1
ATOM 5483 C CA . LEU B 1 38 ? -22.328 44.594 -4.875 1 93.81 38 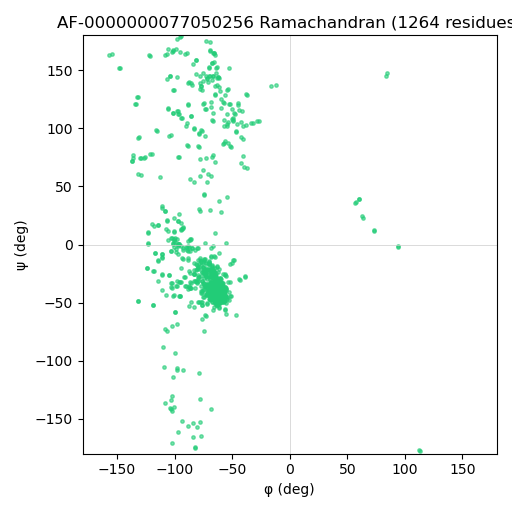LEU B CA 1
ATOM 5484 C C . LEU B 1 38 ? -21.906 45.531 -6 1 93.81 38 LEU B C 1
ATOM 5486 O O . LEU B 1 38 ? -21.906 46.75 -5.824 1 93.81 38 LEU B O 1
ATOM 5490 N N . SER B 1 39 ? -21.531 44.969 -7.129 1 91.19 39 SER B N 1
ATOM 5491 C CA . SER B 1 39 ? -21.125 45.781 -8.266 1 91.19 39 SER B CA 1
ATOM 5492 C C . SER B 1 39 ? -22.297 46.562 -8.828 1 91.19 39 SER B C 1
ATOM 5494 O O . SER B 1 39 ? -22.109 47.594 -9.5 1 91.19 39 SER B O 1
ATOM 5496 N N . LYS B 1 40 ? -23.469 46.188 -8.516 1 89.5 40 LYS B N 1
ATOM 5497 C CA . LYS B 1 40 ? -24.656 46.844 -9.078 1 89.5 40 LYS B CA 1
ATOM 5498 C C . LYS B 1 40 ? -25.297 47.781 -8.07 1 89.5 40 LYS B C 1
ATOM 5500 O O . LYS B 1 40 ? -26.344 48.375 -8.359 1 89.5 40 LYS B O 1
ATOM 5505 N N . LEU B 1 41 ? -24.719 47.969 -6.957 1 89.25 41 LEU B N 1
ATOM 5506 C CA . LEU B 1 41 ? -25.344 48.75 -5.895 1 89.25 41 LEU B CA 1
ATOM 5507 C C . LEU B 1 41 ? -25.047 50.25 -6.047 1 89.25 41 LEU B C 1
ATOM 5509 O O . LEU B 1 41 ? -25.594 51.062 -5.309 1 89.25 41 LEU B O 1
ATOM 5513 N N . ASP B 1 42 ? -24.25 50.625 -6.945 1 83.88 42 ASP B N 1
ATOM 5514 C CA . ASP B 1 42 ? -23.828 52.031 -7.094 1 83.88 42 ASP B CA 1
ATOM 5515 C C . ASP B 1 42 ? -25.047 52.938 -7.312 1 83.88 42 ASP B C 1
ATOM 5517 O O . ASP B 1 42 ? -25.047 54.094 -6.871 1 83.88 42 ASP B O 1
ATOM 5521 N N . ASP B 1 43 ? -26.062 52.375 -7.988 1 82.25 43 ASP B N 1
ATOM 5522 C CA . ASP B 1 43 ? -27.203 53.219 -8.359 1 82.25 43 ASP B CA 1
ATOM 5523 C C . ASP B 1 43 ? -28.359 53 -7.387 1 82.25 43 ASP B C 1
ATOM 5525 O O . ASP B 1 43 ? -29.438 53.562 -7.582 1 82.25 43 ASP B O 1
ATOM 5529 N N . GLN B 1 44 ? -28.094 52.344 -6.371 1 86.62 44 GLN B N 1
ATOM 5530 C CA . GLN B 1 44 ? -29.172 52.062 -5.414 1 86.62 44 GLN B CA 1
ATOM 5531 C C . GLN B 1 44 ? -29.109 53.062 -4.238 1 86.62 44 GLN B C 1
ATOM 5533 O O . GLN B 1 44 ? -28.141 53.781 -4.074 1 86.62 44 GLN B O 1
ATOM 5538 N N . ASP B 1 45 ? -30.219 53.031 -3.455 1 89.56 45 ASP B N 1
ATOM 5539 C CA . ASP B 1 45 ? -30.281 53.875 -2.279 1 89.56 45 ASP B CA 1
ATOM 5540 C C . ASP B 1 45 ? -29.281 53.438 -1.224 1 89.56 45 ASP B C 1
ATOM 5542 O O . ASP B 1 45 ? -28.859 52.281 -1.195 1 89.56 45 ASP B O 1
ATOM 5546 N N . ILE B 1 46 ? -28.875 54.312 -0.337 1 90.94 46 ILE B N 1
ATOM 5547 C CA . ILE B 1 46 ? -27.781 54.125 0.625 1 90.94 46 ILE B CA 1
ATOM 5548 C C . ILE B 1 46 ? -28.156 53.031 1.62 1 90.94 46 ILE B C 1
ATOM 5550 O O . ILE B 1 46 ? -27.297 52.281 2.062 1 90.94 46 ILE B O 1
ATOM 5554 N N . GLU B 1 47 ? -29.391 53 1.921 1 92.62 47 GLU B N 1
ATOM 5555 C CA . GLU B 1 47 ? -29.844 52 2.896 1 92.62 47 GLU B CA 1
ATOM 5556 C C . GLU B 1 47 ? -29.719 50.594 2.332 1 92.62 47 GLU B C 1
ATOM 5558 O O . GLU B 1 47 ? -29.344 49.656 3.045 1 92.62 47 GLU B O 1
ATOM 5563 N N . THR B 1 48 ? -30.078 50.5 1.075 1 91.88 48 THR B N 1
ATOM 5564 C CA . THR B 1 48 ? -29.953 49.188 0.414 1 91.88 48 THR B CA 1
ATOM 5565 C C . THR B 1 48 ? -28.484 48.812 0.296 1 91.88 48 THR B C 1
ATOM 5567 O O . THR B 1 48 ? -28.125 47.656 0.514 1 91.88 48 THR B O 1
ATOM 5570 N N . MET B 1 49 ? -27.703 49.75 -0.033 1 93.25 49 MET B N 1
ATOM 5571 C CA . MET B 1 49 ? -26.266 49.5 -0.131 1 93.25 49 MET B CA 1
ATOM 5572 C C . MET B 1 49 ? -25.703 49.062 1.211 1 93.25 49 MET B C 1
ATOM 5574 O O . MET B 1 49 ? -24.984 48.031 1.284 1 93.25 49 MET B O 1
ATOM 5578 N N . ARG B 1 50 ? -26.062 49.781 2.301 1 95.38 50 ARG B N 1
ATOM 5579 C CA . ARG B 1 50 ? -25.578 49.438 3.643 1 95.38 50 ARG B CA 1
ATOM 5580 C C . ARG B 1 50 ? -26 48.031 4.047 1 95.38 50 ARG B C 1
ATOM 5582 O O . ARG B 1 50 ? -25.203 47.281 4.605 1 95.38 50 ARG B O 1
ATOM 5589 N N . LYS B 1 51 ? -27.156 47.688 3.701 1 94.31 51 LYS B N 1
ATOM 5590 C CA . LYS B 1 51 ? -27.703 46.375 4.059 1 94.31 51 LYS B CA 1
ATOM 5591 C C . LYS B 1 51 ? -26.859 45.25 3.471 1 94.31 51 LYS B C 1
ATOM 5593 O O . LYS B 1 51 ? -26.453 44.344 4.188 1 94.31 51 LYS B O 1
ATOM 5598 N N . TYR B 1 52 ? -26.547 45.344 2.227 1 94 52 TYR B N 1
ATOM 5599 C CA . TYR B 1 52 ? -25.891 44.25 1.549 1 94 52 TYR B CA 1
ATOM 5600 C C . TYR B 1 52 ? -24.391 44.25 1.843 1 94 52 TYR B C 1
ATOM 5602 O O . TYR B 1 52 ? -23.766 43.188 1.931 1 94 52 TYR B O 1
ATOM 5610 N N . TYR B 1 53 ? -23.766 45.375 2.016 1 95.62 53 TYR B N 1
ATOM 5611 C CA . TYR B 1 53 ? -22.375 45.375 2.428 1 95.62 53 TYR B CA 1
ATOM 5612 C C . TYR B 1 53 ? -22.203 44.812 3.828 1 95.62 53 TYR B C 1
ATOM 5614 O O . TYR B 1 53 ? -21.266 44.062 4.086 1 95.62 53 TYR B O 1
ATOM 5622 N N . GLU B 1 54 ? -23.141 45.125 4.695 1 95.44 54 GLU B N 1
ATOM 5623 C CA . GLU B 1 54 ? -23.078 44.594 6.059 1 95.44 54 GLU B CA 1
ATOM 5624 C C . GLU B 1 54 ? -23.234 43.094 6.082 1 95.44 54 GLU B C 1
ATOM 5626 O O . GLU B 1 54 ? -22.516 42.406 6.82 1 95.44 54 GLU B O 1
ATOM 5631 N N . GLN B 1 55 ? -24.109 42.656 5.312 1 94.31 55 GLN B N 1
ATOM 5632 C CA . GLN B 1 55 ? -24.312 41.219 5.25 1 94.31 55 GLN B CA 1
ATOM 5633 C C . GLN B 1 55 ? -23.109 40.5 4.645 1 94.31 55 GLN B C 1
ATOM 5635 O O . GLN B 1 55 ? -22.656 39.469 5.16 1 94.31 55 GLN B O 1
ATOM 5640 N N . PHE B 1 56 ? -22.641 41.062 3.598 1 94.56 56 PHE B N 1
ATOM 5641 C CA . PHE B 1 56 ? -21.516 40.469 2.902 1 94.56 56 PHE B CA 1
ATOM 5642 C C . PHE B 1 56 ? -20.281 40.438 3.799 1 94.56 56 PHE B C 1
ATOM 5644 O O . PHE B 1 56 ? -19.625 39.406 3.924 1 94.56 56 PHE B O 1
ATOM 5651 N N . LEU B 1 57 ? -20.016 41.469 4.445 1 95.31 57 LEU B N 1
ATOM 5652 C CA . LEU B 1 57 ? -18.797 41.594 5.238 1 95.31 57 LEU B CA 1
ATOM 5653 C C . LEU B 1 57 ? -18.938 40.906 6.578 1 95.31 57 LEU B C 1
ATOM 5655 O O . LEU B 1 57 ? -17.938 40.594 7.238 1 95.31 57 LEU B O 1
ATOM 5659 N N . GLY B 1 58 ? -20.125 40.625 7 1 91.88 58 GLY B N 1
ATOM 5660 C CA . GLY B 1 58 ? -20.359 39.75 8.125 1 91.88 58 GLY B CA 1
ATOM 5661 C C . GLY B 1 58 ? -19.984 38.312 7.836 1 91.88 58 GLY B C 1
ATOM 5662 O O . GLY B 1 58 ? -19.469 37.594 8.703 1 91.88 58 GLY B O 1
ATOM 5663 N N . ARG B 1 59 ? -20.219 38.031 6.578 1 90.88 59 ARG B N 1
ATOM 5664 C CA . ARG B 1 59 ? -19.953 36.656 6.152 1 90.88 59 ARG B CA 1
ATOM 5665 C C . ARG B 1 59 ? -18.5 36.5 5.719 1 90.88 59 ARG B C 1
ATOM 5667 O O . ARG B 1 59 ? -17.891 35.438 5.938 1 90.88 59 ARG B O 1
ATOM 5674 N N . PHE B 1 60 ? -18.016 37.531 5.105 1 93 60 PHE B N 1
ATOM 5675 C CA . PHE B 1 60 ? -16.656 37.5 4.594 1 93 60 PHE B CA 1
ATOM 5676 C C . PHE B 1 60 ? -15.844 38.688 5.125 1 93 60 PHE B C 1
ATOM 5678 O O . PHE B 1 60 ? -15.422 39.562 4.359 1 93 60 PHE B O 1
ATOM 5685 N N . PRO B 1 61 ? -15.484 38.562 6.336 1 93.88 61 PRO B N 1
ATOM 5686 C CA . PRO B 1 61 ? -14.836 39.719 6.977 1 93.88 61 PRO B CA 1
ATOM 5687 C C . PRO B 1 61 ? -13.398 39.906 6.504 1 93.88 61 PRO B C 1
ATOM 5689 O O . PRO B 1 61 ? -12.812 40.969 6.73 1 93.88 61 PRO B O 1
ATOM 5692 N N . LEU B 1 62 ? -12.773 39 5.852 1 95.06 62 LEU B N 1
ATOM 5693 C CA . LEU B 1 62 ? -11.367 39.094 5.48 1 95.06 62 LEU B CA 1
ATOM 5694 C C . LEU B 1 62 ? -11.203 39.75 4.121 1 95.06 62 LEU B C 1
ATOM 5696 O O . LEU B 1 62 ? -10.086 40.031 3.68 1 95.06 62 LEU B O 1
ATOM 5700 N N . CYS B 1 63 ? -12.312 40.094 3.453 1 93.88 63 CYS B N 1
ATOM 5701 C CA . CYS B 1 63 ? -12.258 40.75 2.152 1 93.88 63 CYS B CA 1
ATOM 5702 C C . CYS B 1 63 ? -11.984 42.25 2.305 1 93.88 63 CYS B C 1
ATOM 5704 O O . CYS B 1 63 ? -12.898 43.062 2.221 1 93.88 63 CYS B O 1
ATOM 5706 N N . TYR B 1 64 ? -10.766 42.594 2.416 1 94.31 64 TYR B N 1
ATOM 5707 C CA . TYR B 1 64 ? -10.383 43.969 2.756 1 94.31 64 TYR B CA 1
ATOM 5708 C C . TYR B 1 64 ? -10.797 44.938 1.66 1 94.31 64 TYR B C 1
ATOM 5710 O O . TYR B 1 64 ? -11.156 46.062 1.941 1 94.31 64 TYR B O 1
ATOM 5718 N N . GLY B 1 65 ? -10.758 44.5 0.347 1 94.12 65 GLY B N 1
ATOM 5719 C CA . GLY B 1 65 ? -11.141 45.344 -0.763 1 94.12 65 GLY B CA 1
ATOM 5720 C C . GLY B 1 65 ? -12.578 45.844 -0.67 1 94.12 65 GLY B C 1
ATOM 5721 O O . GLY B 1 65 ? -12.883 46.969 -1.041 1 94.12 65 GLY B O 1
ATOM 5722 N N . TYR B 1 66 ? -13.367 45.062 -0.138 1 95.44 66 TYR B N 1
ATOM 5723 C CA . TYR B 1 66 ? -14.781 45.406 -0.079 1 95.44 66 TYR B CA 1
ATOM 5724 C C . TYR B 1 66 ? -15.07 46.344 1.107 1 95.44 66 TYR B C 1
ATOM 5726 O O . TYR B 1 66 ? -16.016 47.125 1.076 1 95.44 66 TYR B O 1
ATOM 5734 N N . TRP B 1 67 ? -14.297 46.188 2.178 1 97.19 67 TRP B N 1
ATOM 5735 C CA . TRP B 1 67 ? -14.375 47.188 3.234 1 97.19 67 TRP B CA 1
ATOM 5736 C C . TRP B 1 67 ? -14.047 48.562 2.695 1 97.19 67 TRP B C 1
ATOM 5738 O O . TRP B 1 67 ? -14.742 49.531 3.002 1 97.19 67 TRP B O 1
ATOM 5748 N N . LYS B 1 68 ? -12.992 48.625 1.9 1 96.75 68 LYS B N 1
ATOM 5749 C CA . LYS B 1 68 ? -12.586 49.906 1.279 1 96.75 68 LYS B CA 1
ATOM 5750 C C . LYS B 1 68 ? -13.688 50.438 0.367 1 96.75 68 LYS B C 1
ATOM 5752 O O . LYS B 1 68 ? -14.016 51.625 0.411 1 96.75 68 LYS B O 1
ATOM 5757 N N . LYS B 1 69 ? -14.234 49.562 -0.478 1 95.94 69 LYS B N 1
ATOM 5758 C CA . LYS B 1 69 ? -15.312 49.969 -1.374 1 95.94 69 LYS B CA 1
ATOM 5759 C C . LYS B 1 69 ? -16.516 50.5 -0.59 1 95.94 69 LYS B C 1
ATOM 5761 O O . LYS B 1 69 ? -17.156 51.438 -1.013 1 95.94 69 LYS B O 1
ATOM 5766 N N . TYR B 1 70 ? -16.828 49.875 0.533 1 96.62 70 TYR B N 1
ATOM 5767 C CA . TYR B 1 70 ? -17.922 50.312 1.406 1 96.62 70 TYR B CA 1
ATOM 5768 C C . TYR B 1 70 ? -17.656 51.719 1.905 1 96.62 70 TYR B C 1
ATOM 5770 O O . TYR B 1 70 ? -18.547 52.594 1.813 1 96.62 70 TYR B O 1
ATOM 5778 N N . CYS B 1 71 ? -16.484 51.969 2.395 1 96.62 71 CYS B N 1
ATOM 5779 C CA . CYS B 1 71 ? -16.094 53.312 2.859 1 96.62 71 CYS B CA 1
ATOM 5780 C C . CYS B 1 71 ? -16.156 54.312 1.723 1 96.62 71 CYS B C 1
ATOM 5782 O O . CYS B 1 71 ? -16.656 55.438 1.906 1 96.62 71 CYS B O 1
ATOM 5784 N N . ASP B 1 72 ? -15.68 53.969 0.542 1 95.06 72 ASP B N 1
ATOM 5785 C CA . ASP B 1 72 ? -15.703 54.844 -0.618 1 95.06 72 ASP B CA 1
ATOM 5786 C C . ASP B 1 72 ? -17.125 55.219 -0.99 1 95.06 72 ASP B C 1
ATOM 5788 O O . ASP B 1 72 ? -17.391 56.375 -1.365 1 95.06 72 ASP B O 1
ATOM 5792 N N . GLN B 1 73 ? -18 54.312 -0.907 1 94.38 73 GLN B N 1
ATOM 5793 C CA . GLN B 1 73 ? -19.406 54.562 -1.207 1 94.38 73 GLN B CA 1
ATOM 5794 C C . GLN B 1 73 ? -20 55.562 -0.207 1 94.38 73 GLN B C 1
ATOM 5796 O O . GLN B 1 73 ? -20.766 56.438 -0.587 1 94.38 73 GLN B O 1
ATOM 5801 N N . GLU B 1 74 ? -19.688 55.344 1.059 1 95.19 74 GLU B N 1
ATOM 5802 C CA . GLU B 1 74 ? -20.172 56.25 2.09 1 95.19 74 GLU B CA 1
ATOM 5803 C C . GLU B 1 74 ? -19.625 57.656 1.855 1 95.19 74 GLU B C 1
ATOM 5805 O O . GLU B 1 74 ? -20.344 58.656 2.043 1 95.19 74 GLU B O 1
ATOM 5810 N N . ILE B 1 75 ? -18.391 57.781 1.474 1 94.94 75 ILE B N 1
ATOM 5811 C CA . ILE B 1 75 ? -17.75 59.062 1.25 1 94.94 75 ILE B CA 1
ATOM 5812 C C . ILE B 1 75 ? -18.344 59.75 0.022 1 94.94 75 ILE B C 1
ATOM 5814 O O . ILE B 1 75 ? -18.609 60.969 0.039 1 94.94 75 ILE B O 1
ATOM 5818 N N . LYS B 1 76 ? -18.531 58.969 -1.016 1 91.81 76 LYS B N 1
ATOM 5819 C CA . LYS B 1 76 ? -19.094 59.5 -2.258 1 91.81 76 LYS B CA 1
ATOM 5820 C C . LYS B 1 76 ? -20.484 60.094 -2.029 1 91.81 76 LYS B C 1
ATOM 5822 O O . LYS B 1 76 ? -20.812 61.125 -2.578 1 91.81 76 LYS B O 1
ATOM 5827 N N . ARG B 1 77 ? -21.234 59.562 -1.205 1 91.12 77 ARG B N 1
ATOM 5828 C CA . ARG B 1 77 ? -22.625 59.938 -1.005 1 91.12 77 ARG B CA 1
ATOM 5829 C C . ARG B 1 77 ? -22.766 60.938 0.127 1 91.12 77 ARG B C 1
ATOM 5831 O O . ARG B 1 77 ? -23.688 61.75 0.126 1 91.12 77 ARG B O 1
ATOM 5838 N N . GLY B 1 78 ? -22.016 60.969 1.157 1 88.69 78 GLY B N 1
ATOM 5839 C CA . GLY B 1 78 ? -22.109 61.844 2.322 1 88.69 78 GLY B CA 1
ATOM 5840 C C . GLY B 1 78 ? -21.109 62.969 2.311 1 88.69 78 GLY B C 1
ATOM 5841 O O . GLY B 1 78 ? -21.359 64 2.895 1 88.69 78 GLY B O 1
ATOM 5842 N N . SER B 1 79 ? -19.922 62.844 1.88 1 88.69 79 SER B N 1
ATOM 5843 C CA . SER B 1 79 ? -18.812 63.812 1.831 1 88.69 79 SER B CA 1
ATOM 5844 C C . SER B 1 79 ? -18.062 63.844 3.152 1 88.69 79 SER B C 1
ATOM 5846 O O . SER B 1 79 ? -18.672 63.844 4.223 1 88.69 79 SER B O 1
ATOM 5848 N N . LEU B 1 80 ? -16.859 64.062 3.189 1 91.25 80 LEU B N 1
ATOM 5849 C CA . LEU B 1 80 ? -15.992 64.062 4.359 1 91.25 80 LEU B CA 1
ATOM 5850 C C . LEU B 1 80 ? -15.961 65.438 5.016 1 91.25 80 LEU B C 1
ATOM 5852 O O . LEU B 1 80 ? -15.273 65.625 6.02 1 91.25 80 LEU B O 1
ATOM 5856 N N . LYS B 1 81 ? -16.75 66.312 4.457 1 92.25 81 LYS B N 1
ATOM 5857 C CA . LYS B 1 81 ? -16.906 67.625 5.078 1 92.25 81 LYS B CA 1
ATOM 5858 C C . LYS B 1 81 ? -17.906 67.562 6.227 1 92.25 81 LYS B C 1
ATOM 5860 O O . LYS B 1 81 ? -17.938 68.438 7.078 1 92.25 81 LYS B O 1
ATOM 5865 N N . LYS B 1 82 ? -18.656 66.5 6.207 1 94.12 82 LYS B N 1
ATOM 5866 C CA . LYS B 1 82 ? -19.672 66.312 7.23 1 94.12 82 LYS B CA 1
ATOM 5867 C C . LYS B 1 82 ? -19.203 65.312 8.32 1 94.12 82 LYS B C 1
ATOM 5869 O O . LYS B 1 82 ? -18.672 64.25 8.023 1 94.12 82 LYS B O 1
ATOM 5874 N N . GLN B 1 83 ? -19.422 65.75 9.57 1 93.94 83 GLN B N 1
ATOM 5875 C CA . GLN B 1 83 ? -18.984 64.938 10.711 1 93.94 83 GLN B CA 1
ATOM 5876 C C . GLN B 1 83 ? -19.719 63.625 10.742 1 93.94 83 GLN B C 1
ATOM 5878 O O . GLN B 1 83 ? -19.141 62.594 11.141 1 93.94 83 GLN B O 1
ATOM 5883 N N . GLU B 1 84 ? -20.922 63.625 10.32 1 93.81 84 GLU B N 1
ATOM 5884 C CA . GLU B 1 84 ? -21.703 62.375 10.297 1 93.81 84 GLU B CA 1
ATOM 5885 C C . GLU B 1 84 ? -21.047 61.344 9.398 1 93.81 84 GLU B C 1
ATOM 5887 O O . GLU B 1 84 ? -21.031 60.156 9.727 1 93.81 84 GLU B O 1
ATOM 5892 N N . THR B 1 85 ? -20.578 61.781 8.258 1 95 85 THR B N 1
ATOM 5893 C CA . THR B 1 85 ? -19.906 60.875 7.324 1 95 85 THR B CA 1
ATOM 5894 C C . THR B 1 85 ? -18.578 60.375 7.902 1 95 85 THR B C 1
ATOM 5896 O O . THR B 1 85 ? -18.25 59.219 7.754 1 95 85 THR B O 1
ATOM 5899 N N . ILE B 1 86 ? -17.859 61.219 8.578 1 96.25 86 ILE B N 1
ATOM 5900 C CA . ILE B 1 86 ? -16.609 60.844 9.211 1 96.25 86 ILE B CA 1
ATOM 5901 C C . ILE B 1 86 ? -16.844 59.781 10.266 1 96.25 86 ILE B C 1
ATOM 5903 O O . ILE B 1 86 ? -16.125 58.781 10.32 1 96.25 86 ILE B O 1
ATOM 5907 N N . ASP B 1 87 ? -17.828 59.969 11.023 1 96.38 87 ASP B N 1
ATOM 5908 C CA . ASP B 1 87 ? -18.172 59 12.07 1 96.38 87 ASP B CA 1
ATOM 5909 C C . ASP B 1 87 ? -18.562 57.656 11.469 1 96.38 87 ASP B C 1
ATOM 5911 O O . ASP B 1 87 ? -18.219 56.594 12.023 1 96.38 87 ASP B O 1
ATOM 5915 N N . ARG B 1 88 ? -19.312 57.688 10.406 1 96.06 88 ARG B N 1
ATOM 5916 C CA . ARG B 1 88 ? -19.734 56.469 9.742 1 96.06 88 ARG B CA 1
ATOM 5917 C C . ARG B 1 88 ? -18.547 55.719 9.172 1 96.06 88 ARG B C 1
ATOM 5919 O O . ARG B 1 88 ? -18.438 54.5 9.328 1 96.06 88 ARG B O 1
ATOM 5926 N N . VAL B 1 89 ? -17.703 56.406 8.484 1 97.12 89 VAL B N 1
ATOM 5927 C CA . VAL B 1 89 ? -16.516 55.812 7.891 1 97.12 89 VAL B CA 1
ATOM 5928 C C . VAL B 1 89 ? -15.617 55.25 8.992 1 97.12 89 VAL B C 1
ATOM 5930 O O . VAL B 1 89 ? -15.078 54.156 8.859 1 97.12 89 VAL B O 1
ATOM 5933 N N . ASN B 1 90 ? -15.477 55.969 10.078 1 97.38 90 ASN B N 1
ATOM 5934 C CA . ASN B 1 90 ? -14.727 55.469 11.234 1 97.38 90 ASN B CA 1
ATOM 5935 C C . ASN B 1 90 ? -15.328 54.188 11.789 1 97.38 90 ASN B C 1
ATOM 5937 O O . ASN B 1 90 ? -14.594 53.25 12.141 1 97.38 90 ASN B O 1
ATOM 5941 N N . SER B 1 91 ? -16.562 54.156 11.859 1 97.25 91 SER B N 1
ATOM 5942 C CA . SER B 1 91 ? -17.234 52.969 12.375 1 97.25 91 SER B CA 1
ATOM 5943 C C . SER B 1 91 ? -16.984 51.75 11.484 1 97.25 91 SER B C 1
ATOM 5945 O O . SER B 1 91 ? -16.75 50.656 11.992 1 97.25 91 SER B O 1
ATOM 5947 N N . ILE B 1 92 ? -17.016 51.938 10.164 1 97.5 92 ILE B N 1
ATOM 5948 C CA . ILE B 1 92 ? -16.781 50.844 9.219 1 97.5 92 ILE B CA 1
ATOM 5949 C C . ILE B 1 92 ? -15.344 50.344 9.344 1 97.5 92 ILE B C 1
ATOM 5951 O O . ILE B 1 92 ? -15.109 49.125 9.477 1 97.5 92 ILE B O 1
ATOM 5955 N N . TRP B 1 93 ? -14.438 51.219 9.375 1 97.56 93 TRP B N 1
ATOM 5956 C CA . TRP B 1 93 ? -13.039 50.812 9.484 1 97.56 93 TRP B CA 1
ATOM 5957 C C . TRP B 1 93 ? -12.758 50.156 10.828 1 97.56 93 TRP B C 1
ATOM 5959 O O . TRP B 1 93 ? -11.992 49.188 10.906 1 97.56 93 TRP B O 1
ATOM 5969 N N . SER B 1 94 ? -13.305 50.688 11.883 1 97.19 94 SER B N 1
ATOM 5970 C CA . SER B 1 94 ? -13.133 50.094 13.203 1 97.19 94 SER B CA 1
ATOM 5971 C C . SER B 1 94 ? -13.625 48.656 13.234 1 97.19 94 SER B C 1
ATOM 5973 O O . SER B 1 94 ? -12.984 47.781 13.828 1 97.19 94 SER B O 1
ATOM 5975 N N . ARG B 1 95 ? -14.703 48.438 12.609 1 96.69 95 ARG B N 1
ATOM 5976 C CA . ARG B 1 95 ? -15.242 47.094 12.516 1 96.69 95 ARG B CA 1
ATOM 5977 C C . ARG B 1 95 ? -14.352 46.219 11.648 1 96.69 95 ARG B C 1
ATOM 5979 O O . ARG B 1 95 ? -14.172 45.031 11.938 1 96.69 95 ARG B O 1
ATOM 5986 N N . ALA B 1 96 ? -13.867 46.75 10.609 1 97.25 96 ALA B N 1
ATOM 5987 C CA . ALA B 1 96 ? -13.008 46.031 9.688 1 97.25 96 ALA B CA 1
ATOM 5988 C C . ALA B 1 96 ? -11.75 45.531 10.391 1 97.25 96 ALA B C 1
ATOM 5990 O O . ALA B 1 96 ? -11.414 44.344 10.305 1 97.25 96 ALA B O 1
ATOM 5991 N N . VAL B 1 97 ? -11.109 46.344 11.164 1 97.19 97 VAL B N 1
ATOM 5992 C CA . VAL B 1 97 ? -9.852 45.969 11.812 1 97.19 97 VAL B CA 1
ATOM 5993 C C . VAL B 1 97 ? -10.125 45.094 13.031 1 97.19 97 VAL B C 1
ATOM 5995 O O . VAL B 1 97 ? -9.242 44.375 13.5 1 97.19 97 VAL B O 1
ATOM 5998 N N . ALA B 1 98 ? -11.289 45.156 13.539 1 95.5 98 ALA B N 1
ATOM 5999 C CA . ALA B 1 98 ? -11.672 44.25 14.609 1 95.5 98 ALA B CA 1
ATOM 6000 C C . ALA B 1 98 ? -11.891 42.844 14.062 1 95.5 98 ALA B C 1
ATOM 6002 O O . ALA B 1 98 ? -11.578 41.844 14.734 1 95.5 98 ALA B O 1
ATOM 6003 N N . ALA B 1 99 ? -12.422 42.75 12.891 1 93 99 ALA B N 1
ATOM 6004 C CA . ALA B 1 99 ? -12.695 41.469 12.25 1 93 99 ALA B CA 1
ATOM 6005 C C . ALA B 1 99 ? -11.414 40.812 11.734 1 93 99 ALA B C 1
ATOM 6007 O O . ALA B 1 99 ? -11.281 39.594 11.75 1 93 99 ALA B O 1
ATOM 6008 N N . ALA B 1 100 ? -10.508 41.625 11.305 1 94.69 100 ALA B N 1
ATOM 6009 C CA . ALA B 1 100 ? -9.219 41.156 10.812 1 94.69 100 ALA B CA 1
ATOM 6010 C C . ALA B 1 100 ? -8.078 42 11.336 1 94.69 100 ALA B C 1
ATOM 6012 O O . ALA B 1 100 ? -7.438 42.75 10.578 1 94.69 100 ALA B O 1
ATOM 6013 N N . PRO B 1 101 ? -7.789 41.812 12.516 1 96.19 101 PRO B N 1
ATOM 6014 C CA . PRO B 1 101 ? -6.832 42.688 13.18 1 96.19 101 PRO B CA 1
ATOM 6015 C C . PRO B 1 101 ? -5.426 42.594 12.594 1 96.19 101 PRO B C 1
ATOM 6017 O O . PRO B 1 101 ? -4.633 43.531 12.711 1 96.19 101 PRO B O 1
ATOM 6020 N N . TYR B 1 102 ? -5.125 41.531 11.906 1 97 102 TYR B N 1
ATOM 6021 C CA . TYR B 1 102 ? -3.754 41.344 11.445 1 97 102 TYR B CA 1
ATOM 6022 C C . TYR B 1 102 ? -3.637 41.562 9.945 1 97 102 TYR B C 1
ATOM 6024 O O . TYR B 1 102 ? -2.633 41.219 9.328 1 97 102 TYR B O 1
ATOM 6032 N N . CYS B 1 103 ? -4.66 42.125 9.391 1 96.94 103 CYS B N 1
ATOM 6033 C CA . CYS B 1 103 ? -4.617 42.5 7.984 1 96.94 103 CYS B CA 1
ATOM 6034 C C . CYS B 1 103 ? -3.992 43.906 7.812 1 96.94 103 CYS B C 1
ATOM 6036 O O . CYS B 1 103 ? -4.621 44.906 8.117 1 96.94 103 CYS B O 1
ATOM 6038 N N . VAL B 1 104 ? -2.82 43.938 7.258 1 97.31 104 VAL B N 1
ATOM 6039 C CA . VAL B 1 104 ? -2.041 45.156 7.152 1 97.31 104 VAL B CA 1
ATOM 6040 C C . VAL B 1 104 ? -2.727 46.125 6.188 1 97.31 104 VAL B C 1
ATOM 6042 O O . VAL B 1 104 ? -2.721 47.344 6.41 1 97.31 104 VAL B O 1
ATOM 6045 N N . ASP B 1 105 ? -3.342 45.656 5.148 1 96.31 105 ASP B N 1
ATOM 6046 C CA . ASP B 1 105 ? -4 46.5 4.152 1 96.31 105 ASP B CA 1
ATOM 6047 C C . ASP B 1 105 ? -5.137 47.312 4.781 1 96.31 105 ASP B C 1
ATOM 6049 O O . ASP B 1 105 ? -5.285 48.5 4.512 1 96.31 105 ASP B O 1
ATOM 6053 N N . MET B 1 106 ? -5.883 46.719 5.617 1 97.25 106 MET B N 1
ATOM 6054 C CA . MET B 1 106 ? -6.992 47.406 6.277 1 97.25 106 MET B CA 1
ATOM 6055 C C . MET B 1 106 ? -6.488 48.531 7.168 1 97.25 106 MET B C 1
ATOM 6057 O O . MET B 1 106 ? -7.07 49.625 7.188 1 97.25 106 MET B O 1
ATOM 6061 N N . TRP B 1 107 ? -5.469 48.25 7.84 1 98.06 107 TRP B N 1
ATOM 6062 C CA . TRP B 1 107 ? -4.898 49.25 8.719 1 98.06 107 TRP B CA 1
ATOM 6063 C C . TRP B 1 107 ? -4.336 50.438 7.918 1 98.06 107 TRP B C 1
ATOM 6065 O O . TRP B 1 107 ? -4.473 51.594 8.32 1 98.06 107 TRP B O 1
ATOM 6075 N N . ILE B 1 108 ? -3.641 50.156 6.793 1 97.75 108 ILE B N 1
ATOM 6076 C CA . ILE B 1 108 ? -3.088 51.219 5.949 1 97.75 108 ILE B CA 1
ATOM 6077 C C . ILE B 1 108 ? -4.203 52.156 5.496 1 97.75 108 ILE B C 1
ATOM 6079 O O . ILE B 1 108 ? -4.078 53.375 5.609 1 97.75 108 ILE B O 1
ATOM 6083 N N . TYR B 1 109 ? -5.301 51.656 5.039 1 97 109 TYR B N 1
ATOM 6084 C CA . TYR B 1 109 ? -6.426 52.469 4.598 1 97 109 TYR B CA 1
ATOM 6085 C C . TYR B 1 109 ? -7.047 53.219 5.773 1 97 109 TYR B C 1
ATOM 6087 O O . TYR B 1 109 ? -7.344 54.406 5.668 1 97 109 TYR B O 1
ATOM 6095 N N . TYR B 1 110 ? -7.273 52.531 6.898 1 97.94 110 TYR B N 1
ATOM 6096 C CA . TYR B 1 110 ? -7.875 53.156 8.078 1 97.94 110 TYR B CA 1
ATOM 6097 C C . TYR B 1 110 ? -7.039 54.312 8.57 1 97.94 110 TYR B C 1
ATOM 6099 O O . TYR B 1 110 ? -7.57 55.406 8.828 1 97.94 110 TYR B O 1
ATOM 6107 N N . MET B 1 111 ? -5.738 54.125 8.609 1 97.5 111 MET B N 1
ATOM 6108 C CA . MET B 1 111 ? -4.879 55.156 9.172 1 97.5 111 MET B CA 1
ATOM 6109 C C . MET B 1 111 ? -4.707 56.312 8.203 1 97.5 111 MET B C 1
ATOM 6111 O O . MET B 1 111 ? -4.512 57.469 8.617 1 97.5 111 MET B O 1
ATOM 6115 N N . SER B 1 112 ? -4.75 56 6.879 1 95.25 112 SER B N 1
ATOM 6116 C CA . SER B 1 112 ? -4.777 57.094 5.906 1 95.25 112 SER B CA 1
ATOM 6117 C C . SER B 1 112 ? -5.977 58 6.133 1 95.25 112 SER B C 1
ATOM 6119 O O . SER B 1 112 ? -5.863 59.219 6.004 1 95.25 112 SER B O 1
ATOM 6121 N N . PHE B 1 113 ? -7.047 57.469 6.516 1 96.19 113 PHE B N 1
ATOM 6122 C CA . PHE B 1 113 ? -8.266 58.219 6.832 1 96.19 113 PHE B CA 1
ATOM 6123 C C . PHE B 1 113 ? -8.148 58.875 8.195 1 96.19 113 PHE B C 1
ATOM 6125 O O . PHE B 1 113 ? -8.359 60.094 8.32 1 96.19 113 PHE B O 1
ATOM 6132 N N . ALA B 1 114 ? -7.762 58.188 9.195 1 96.44 114 ALA B N 1
ATOM 6133 C CA . ALA B 1 114 ? -7.785 58.656 10.578 1 96.44 114 ALA B CA 1
ATOM 6134 C C . ALA B 1 114 ? -6.754 59.75 10.812 1 96.44 114 ALA B C 1
ATOM 6136 O O . ALA B 1 114 ? -6.98 60.656 11.602 1 96.44 114 ALA B O 1
ATOM 6137 N N . SER B 1 115 ? -5.637 59.656 10.148 1 94.56 115 SER B N 1
ATOM 6138 C CA . SER B 1 115 ? -4.578 60.625 10.336 1 94.56 115 SER B CA 1
ATOM 6139 C C . SER B 1 115 ? -5 62 9.805 1 94.56 115 SER B C 1
ATOM 6141 O O . SER B 1 115 ? -4.457 63.031 10.227 1 94.56 115 SER B O 1
ATOM 6143 N N . THR B 1 116 ? -5.938 62.062 8.914 1 92.94 116 THR B N 1
ATOM 6144 C CA . THR B 1 116 ? -6.383 63.312 8.312 1 92.94 116 THR B CA 1
ATOM 6145 C C . THR B 1 116 ? -7.648 63.844 8.992 1 92.94 116 THR B C 1
ATOM 6147 O O . THR B 1 116 ? -7.789 65.062 9.234 1 92.94 116 THR B O 1
ATOM 6150 N N . TYR B 1 117 ? -8.523 62.906 9.406 1 94 117 TYR B N 1
ATOM 6151 C CA . TYR B 1 117 ? -9.859 63.344 9.812 1 94 117 TYR B CA 1
ATOM 6152 C C . TYR B 1 117 ? -10.078 63.094 11.297 1 94 117 TYR B C 1
ATOM 6154 O O . TYR B 1 117 ? -11.039 63.594 11.891 1 94 117 TYR B O 1
ATOM 6162 N N . MET B 1 118 ? -9.242 62.312 11.883 1 93.56 118 MET B N 1
ATOM 6163 C CA . MET B 1 118 ? -9.344 61.969 13.305 1 93.56 118 MET B CA 1
ATOM 6164 C C . MET B 1 118 ? -8.008 62.188 14.008 1 93.56 118 MET B C 1
ATOM 6166 O O . MET B 1 118 ? -7.492 61.281 14.656 1 93.56 118 MET B O 1
ATOM 6170 N N . ILE B 1 119 ? -7.504 63.281 14.016 1 89.94 119 ILE B N 1
ATOM 6171 C CA . ILE B 1 119 ? -6.141 63.625 14.414 1 89.94 119 ILE B CA 1
ATOM 6172 C C . ILE B 1 119 ? -5.953 63.344 15.898 1 89.94 119 ILE B C 1
ATOM 6174 O O . ILE B 1 119 ? -4.906 62.844 16.312 1 89.94 119 ILE B O 1
ATOM 6178 N N . ALA B 1 120 ? -6.922 63.594 16.734 1 90.62 120 ALA B N 1
ATOM 6179 C CA . ALA B 1 120 ? -6.816 63.406 18.188 1 90.62 120 ALA B CA 1
ATOM 6180 C C . ALA B 1 120 ? -6.672 61.938 18.562 1 90.62 120 ALA B C 1
ATOM 6182 O O . ALA B 1 120 ? -6 61.625 19.531 1 90.62 120 ALA B O 1
ATOM 6183 N N . GLU B 1 121 ? -7.27 61.094 17.781 1 94.31 121 GLU B N 1
ATOM 6184 C CA . GLU B 1 121 ? -7.281 59.688 18.094 1 94.31 121 GLU B CA 1
ATOM 6185 C C . GLU B 1 121 ? -6.211 58.938 17.297 1 94.31 121 GLU B C 1
ATOM 6187 O O . GLU B 1 121 ? -5.941 57.75 17.562 1 94.31 121 GLU B O 1
ATOM 6192 N N . ALA B 1 122 ? -5.598 59.562 16.438 1 95.5 122 ALA B N 1
ATOM 6193 C CA . ALA B 1 122 ? -4.727 58.906 15.453 1 95.5 122 ALA B CA 1
ATOM 6194 C C . ALA B 1 122 ? -3.527 58.25 16.125 1 95.5 122 ALA B C 1
ATOM 6196 O O . ALA B 1 122 ? -3.117 57.156 15.734 1 95.5 122 ALA B O 1
ATOM 6197 N N . ARG B 1 123 ? -2.963 58.844 17.109 1 95.19 123 ARG B N 1
ATOM 6198 C CA . ARG B 1 123 ? -1.781 58.281 17.766 1 95.19 123 ARG B CA 1
ATOM 6199 C C . ARG B 1 123 ? -2.078 56.938 18.391 1 95.19 123 ARG B C 1
ATOM 6201 O O . ARG B 1 123 ? -1.328 55.969 18.188 1 95.19 123 ARG B O 1
ATOM 6208 N N . ASP B 1 124 ? -3.123 56.938 19.109 1 96.56 124 ASP B N 1
ATOM 6209 C CA . ASP B 1 124 ? -3.506 55.688 19.734 1 96.56 124 ASP B CA 1
ATOM 6210 C C . ASP B 1 124 ? -3.789 54.594 18.703 1 96.56 124 ASP B C 1
ATOM 6212 O O . ASP B 1 124 ? -3.453 53.438 18.906 1 96.56 124 ASP B O 1
ATOM 6216 N N . LEU B 1 125 ? -4.414 54.969 17.656 1 97.5 125 LEU B N 1
ATOM 6217 C CA . LEU B 1 125 ? -4.742 54.031 16.594 1 97.5 125 LEU B CA 1
ATOM 6218 C C . LEU B 1 125 ? -3.477 53.531 15.891 1 97.5 125 LEU B C 1
ATOM 6220 O O . LEU B 1 125 ? -3.365 52.344 15.562 1 97.5 125 LEU B O 1
ATOM 6224 N N . PHE B 1 126 ? -2.539 54.438 15.672 1 97.88 126 PHE B N 1
ATOM 6225 C CA . PHE B 1 126 ? -1.264 54.031 15.078 1 97.88 126 PHE B CA 1
ATOM 6226 C C . PHE B 1 126 ? -0.534 53.062 15.977 1 97.88 126 PHE B C 1
ATOM 6228 O O . PHE B 1 126 ? 0.015 52.062 15.5 1 97.88 126 PHE B O 1
ATOM 6235 N N . GLN B 1 127 ? -0.54 53.312 17.266 1 97.25 127 GLN B N 1
ATOM 6236 C CA . GLN B 1 127 ? 0.109 52.406 18.219 1 97.25 127 GLN B CA 1
ATOM 6237 C C . GLN B 1 127 ? -0.516 51.031 18.188 1 97.25 127 GLN B C 1
ATOM 6239 O O . GLN B 1 127 ? 0.196 50.031 18.203 1 97.25 127 GLN B O 1
ATOM 6244 N N . LYS B 1 128 ? -1.771 51.031 18.125 1 97.38 128 LYS B N 1
ATOM 6245 C CA . LYS B 1 128 ? -2.482 49.75 18.047 1 97.38 128 LYS B CA 1
ATOM 6246 C C . LYS B 1 128 ? -2.162 49.031 16.75 1 97.38 128 LYS B C 1
ATOM 6248 O O . LYS B 1 128 ? -1.88 47.844 16.75 1 97.38 128 LYS B O 1
ATOM 6253 N N . ALA B 1 129 ? -2.207 49.719 15.68 1 98.12 129 ALA B N 1
ATOM 6254 C CA . ALA B 1 129 ? -1.96 49.125 14.359 1 98.12 129 ALA B CA 1
ATOM 6255 C C . ALA B 1 129 ? -0.573 48.5 14.289 1 98.12 129 ALA B C 1
ATOM 6257 O O . ALA B 1 129 ? -0.432 47.344 13.891 1 98.12 129 ALA B O 1
ATOM 6258 N N . VAL B 1 130 ? 0.463 49.188 14.75 1 97.5 130 VAL B N 1
ATOM 6259 C CA . VAL B 1 130 ? 1.834 48.719 14.602 1 97.5 130 VAL B CA 1
ATOM 6260 C C . VAL B 1 130 ? 2.086 47.562 15.57 1 97.5 130 VAL B C 1
ATOM 6262 O O . VAL B 1 130 ? 2.91 46.688 15.297 1 97.5 130 VAL B O 1
ATOM 6265 N N . SER B 1 131 ? 1.373 47.5 16.672 1 97 131 SER B N 1
ATOM 6266 C CA . SER B 1 131 ? 1.51 46.406 17.609 1 97 131 SER B CA 1
ATOM 6267 C C . SER B 1 131 ? 0.985 45.094 17 1 97 131 SER B C 1
ATOM 6269 O O . SER B 1 131 ? 1.426 44 17.375 1 97 131 SER B O 1
ATOM 6271 N N . LEU B 1 132 ? 0.101 45.219 16.047 1 97.38 132 LEU B N 1
ATOM 6272 C CA . LEU B 1 132 ? -0.531 44.031 15.461 1 97.38 132 LEU B CA 1
ATOM 6273 C C . LEU B 1 132 ? 0.12 43.688 14.133 1 97.38 132 LEU B C 1
ATOM 6275 O O . LEU B 1 132 ? 0.445 42.5 13.883 1 97.38 132 LEU B O 1
ATOM 6279 N N . VAL B 1 133 ? 0.353 44.75 13.336 1 98.12 133 VAL B N 1
ATOM 6280 C CA . VAL B 1 133 ? 0.768 44.438 11.969 1 98.12 133 VAL B CA 1
ATOM 6281 C C . VAL B 1 133 ? 2.105 45.094 11.672 1 98.12 133 VAL B C 1
ATOM 6283 O O . VAL B 1 133 ? 2.549 45.125 10.523 1 98.12 133 VAL B O 1
ATOM 6286 N N . GLY B 1 134 ? 2.785 45.625 12.633 1 97.69 134 GLY B N 1
ATOM 6287 C CA . GLY B 1 134 ? 4.035 46.344 12.43 1 97.69 134 GLY B CA 1
ATOM 6288 C C . GLY B 1 134 ? 5.121 45.5 11.812 1 97.69 134 GLY B C 1
ATOM 6289 O O . GLY B 1 134 ? 6.023 46 11.148 1 97.69 134 GLY B O 1
ATOM 6290 N N . THR B 1 135 ? 5.086 44.156 12.055 1 97.25 135 THR B N 1
ATOM 6291 C CA . THR B 1 135 ? 6.121 43.25 11.586 1 97.25 135 THR B CA 1
ATOM 6292 C C . THR B 1 135 ? 5.742 42.656 10.227 1 97.25 135 THR B C 1
ATOM 6294 O O . THR B 1 135 ? 6.516 41.906 9.633 1 97.25 135 THR B O 1
ATOM 6297 N N . ASP B 1 136 ? 4.566 42.969 9.719 1 97.12 136 ASP B N 1
ATOM 6298 C CA . ASP B 1 136 ? 4.141 42.469 8.414 1 97.12 136 ASP B CA 1
ATOM 6299 C C . ASP B 1 136 ? 5.051 43 7.309 1 97.12 136 ASP B C 1
ATOM 6301 O O . ASP B 1 136 ? 5.449 44.188 7.328 1 97.12 136 ASP B O 1
ATOM 6305 N N . PRO B 1 137 ? 5.43 42.156 6.363 1 96.31 137 PRO B N 1
ATOM 6306 C CA . PRO B 1 137 ? 6.285 42.625 5.266 1 96.31 137 PRO B CA 1
ATOM 6307 C C . PRO B 1 137 ? 5.684 43.812 4.504 1 96.31 137 PRO B C 1
ATOM 6309 O O . PRO B 1 137 ? 6.414 44.625 3.939 1 96.31 137 PRO B O 1
ATOM 6312 N N . GLY B 1 138 ? 4.395 43.969 4.484 1 95.62 138 GLY B N 1
ATOM 6313 C CA . GLY B 1 138 ? 3.721 45.062 3.771 1 95.62 138 GLY B CA 1
ATOM 6314 C C . GLY B 1 138 ? 3.436 46.25 4.645 1 95.62 138 GLY B C 1
ATOM 6315 O O . GLY B 1 138 ? 2.654 47.125 4.266 1 95.62 138 GLY B O 1
ATOM 6316 N N . ALA B 1 139 ? 4.078 46.406 5.77 1 97.38 139 ALA B N 1
ATOM 6317 C CA . ALA B 1 139 ? 3.752 47.438 6.738 1 97.38 139 ALA B CA 1
ATOM 6318 C C . ALA B 1 139 ? 4.488 48.75 6.414 1 97.38 139 ALA B C 1
ATOM 6320 O O . ALA B 1 139 ? 4.387 49.719 7.156 1 97.38 139 ALA B O 1
ATOM 6321 N N . GLY B 1 140 ? 5.234 48.844 5.301 1 96.88 140 GLY B N 1
ATOM 6322 C CA . GLY B 1 140 ? 6.02 50 4.949 1 96.88 140 GLY B CA 1
ATOM 6323 C C . GLY B 1 140 ? 5.199 51.281 4.898 1 96.88 140 GLY B C 1
ATOM 6324 O O . GLY B 1 140 ? 5.539 52.281 5.551 1 96.88 140 GLY B O 1
ATOM 6325 N N . LYS B 1 141 ? 4.121 51.219 4.195 1 97.19 141 LYS B N 1
ATOM 6326 C CA . LYS B 1 141 ? 3.26 52.406 4.039 1 97.19 141 LYS B CA 1
ATOM 6327 C C . LYS B 1 141 ? 2.68 52.844 5.379 1 97.19 141 LYS B C 1
ATOM 6329 O O . LYS B 1 141 ? 2.494 54.031 5.617 1 97.19 141 LYS B O 1
ATOM 6334 N N . LEU B 1 142 ? 2.375 51.906 6.234 1 98.12 142 LEU B N 1
ATOM 6335 C CA . LEU B 1 142 ? 1.843 52.188 7.559 1 98.12 142 LEU B CA 1
ATOM 6336 C C . LEU B 1 142 ? 2.875 52.938 8.406 1 98.12 142 LEU B C 1
ATOM 6338 O O . LEU B 1 142 ? 2.561 53.938 9.039 1 98.12 142 LEU B O 1
ATOM 6342 N N . TRP B 1 143 ? 4.078 52.406 8.422 1 97.75 143 TRP B N 1
ATOM 6343 C CA . TRP B 1 143 ? 5.16 53.031 9.172 1 97.75 143 TRP B CA 1
ATOM 6344 C C . TRP B 1 143 ? 5.453 54.438 8.633 1 97.75 143 TRP B C 1
ATOM 6346 O O . TRP B 1 143 ? 5.652 55.375 9.406 1 97.75 143 TRP B O 1
ATOM 6356 N N . ASP B 1 144 ? 5.449 54.625 7.285 1 97.12 144 ASP B N 1
ATOM 6357 C CA . ASP B 1 144 ? 5.637 55.938 6.672 1 97.12 144 ASP B CA 1
ATOM 6358 C C . ASP B 1 144 ? 4.586 56.938 7.164 1 97.12 144 ASP B C 1
ATOM 6360 O O . ASP B 1 144 ? 4.914 58.062 7.527 1 97.12 144 ASP B O 1
ATOM 6364 N N . SER B 1 145 ? 3.391 56.5 7.125 1 96.81 145 SER B N 1
ATOM 6365 C CA . SER B 1 145 ? 2.289 57.344 7.57 1 96.81 145 SER B CA 1
ATOM 6366 C C . SER B 1 145 ? 2.436 57.719 9.047 1 96.81 145 SER B C 1
ATOM 6368 O O . SER B 1 145 ? 2.088 58.844 9.453 1 96.81 145 SER B O 1
ATOM 6370 N N . TYR B 1 146 ? 2.877 56.781 9.875 1 97.44 146 TYR B N 1
ATOM 6371 C CA . TYR B 1 146 ? 3.053 57.031 11.305 1 97.44 146 TYR B CA 1
ATOM 6372 C C . TYR B 1 146 ? 4.156 58.031 11.555 1 97.44 146 TYR B C 1
ATOM 6374 O O . TYR B 1 146 ? 3.98 58.969 12.344 1 97.44 146 TYR B O 1
ATOM 6382 N N . VAL B 1 147 ? 5.281 57.906 10.828 1 96.44 147 VAL B N 1
ATOM 6383 C CA . VAL B 1 147 ? 6.398 58.844 10.953 1 96.44 147 VAL B CA 1
ATOM 6384 C C . VAL B 1 147 ? 5.957 60.219 10.516 1 96.44 147 VAL B C 1
ATOM 6386 O O . VAL B 1 147 ? 6.27 61.219 11.172 1 96.44 147 VAL B O 1
ATOM 6389 N N . MET B 1 148 ? 5.246 60.281 9.438 1 94.88 148 MET B N 1
ATOM 6390 C CA . MET B 1 148 ? 4.75 61.562 8.93 1 94.88 148 MET B CA 1
ATOM 6391 C C . MET B 1 148 ? 3.812 62.219 9.938 1 94.88 148 MET B C 1
ATOM 6393 O O . MET B 1 148 ? 3.895 63.438 10.172 1 94.88 148 MET B O 1
ATOM 6397 N N . TYR B 1 149 ? 2.943 61.5 10.531 1 95.5 149 TYR B N 1
ATOM 6398 C CA . TYR B 1 149 ? 1.997 61.969 11.523 1 95.5 149 TYR B CA 1
ATOM 6399 C C . TYR B 1 149 ? 2.725 62.531 12.742 1 95.5 149 TYR B C 1
ATOM 6401 O O . TYR B 1 149 ? 2.467 63.656 13.164 1 95.5 149 TYR B O 1
ATOM 6409 N N . GLU B 1 150 ? 3.633 61.781 13.273 1 94.44 150 GLU B N 1
ATOM 6410 C CA . GLU B 1 150 ? 4.355 62.25 14.469 1 94.44 150 GLU B CA 1
ATOM 6411 C C . GLU B 1 150 ? 5.23 63.438 14.156 1 94.44 150 GLU B C 1
ATOM 6413 O O . GLU B 1 150 ? 5.414 64.312 15.008 1 94.44 150 GLU B O 1
ATOM 6418 N N . SER B 1 151 ? 5.816 63.406 12.945 1 93.31 151 SER B N 1
ATOM 6419 C CA . SER B 1 151 ? 6.598 64.562 12.531 1 93.31 151 SER B CA 1
ATOM 6420 C C . SER B 1 151 ? 5.738 65.812 12.484 1 93.31 151 SER B C 1
ATOM 6422 O O . SER B 1 151 ? 6.203 66.938 12.844 1 93.31 151 SER B O 1
ATOM 6424 N N . SER B 1 152 ? 4.516 65.688 12.125 1 92.06 152 SER B N 1
ATOM 6425 C CA . SER B 1 152 ? 3.604 66.875 12.023 1 92.06 152 SER B CA 1
ATOM 6426 C C . SER B 1 152 ? 3.172 67.375 13.398 1 92.06 152 SER B C 1
ATOM 6428 O O . SER B 1 152 ? 2.779 68.5 13.555 1 92.06 152 SER B O 1
ATOM 6430 N N . CYS B 1 153 ? 3.26 66.5 14.375 1 90.62 153 CYS B N 1
ATOM 6431 C CA . CYS B 1 153 ? 2.898 66.875 15.742 1 90.62 153 CYS B CA 1
ATOM 6432 C C . CYS B 1 153 ? 3.996 67.75 16.391 1 90.62 153 CYS B C 1
ATOM 6434 O O . CYS B 1 153 ? 3.793 68.312 17.469 1 90.62 153 CYS B O 1
ATOM 6436 N N . ASN B 1 154 ? 5.152 67.812 15.844 1 86.69 154 ASN B N 1
ATOM 6437 C CA . ASN B 1 154 ? 6.285 68.625 16.25 1 86.69 154 ASN B CA 1
ATOM 6438 C C . ASN B 1 154 ? 6.762 68.312 17.656 1 86.69 154 ASN B C 1
ATOM 6440 O O . ASN B 1 154 ? 6.941 69.188 18.484 1 86.69 154 ASN B O 1
ATOM 6444 N N . SER B 1 155 ? 6.75 67.062 17.953 1 90.5 155 SER B N 1
ATOM 6445 C CA . SER B 1 155 ? 7.352 66.562 19.188 1 90.5 155 SER B CA 1
ATOM 6446 C C . SER B 1 155 ? 8.531 65.625 18.875 1 90.5 155 SER B C 1
ATOM 6448 O O . SER B 1 155 ? 8.359 64.438 18.703 1 90.5 155 SER B O 1
ATOM 6450 N N . PRO B 1 156 ? 9.695 66.188 18.953 1 93.62 156 PRO B N 1
ATOM 6451 C CA . PRO B 1 156 ? 10.875 65.438 18.562 1 93.62 156 PRO B CA 1
ATOM 6452 C C . PRO B 1 156 ? 11.133 64.25 19.469 1 93.62 156 PRO B C 1
ATOM 6454 O O . PRO B 1 156 ? 11.656 63.188 19.016 1 93.62 156 PRO B O 1
ATOM 6457 N N . GLU B 1 157 ? 10.773 64.312 20.719 1 94.19 157 GLU B N 1
ATOM 6458 C CA . GLU B 1 157 ? 10.961 63.219 21.641 1 94.19 157 GLU B CA 1
ATOM 6459 C C . GLU B 1 157 ? 10.133 62 21.234 1 94.19 157 GLU B C 1
ATOM 6461 O O . GLU B 1 157 ? 10.617 60.875 21.266 1 94.19 157 GLU B O 1
ATOM 6466 N N . THR B 1 158 ? 8.875 62.312 20.859 1 94.75 158 THR B N 1
ATOM 6467 C CA . THR B 1 158 ? 7.973 61.25 20.438 1 94.75 158 THR B CA 1
ATOM 6468 C C . THR B 1 158 ? 8.461 60.594 19.141 1 94.75 158 THR B C 1
ATOM 6470 O O . THR B 1 158 ? 8.352 59.406 18.953 1 94.75 158 THR B O 1
ATOM 6473 N N . LEU B 1 159 ? 8.938 61.438 18.297 1 95.88 159 LEU B N 1
ATOM 6474 C CA . LEU B 1 159 ? 9.469 60.938 17.016 1 95.88 159 LEU B CA 1
ATOM 6475 C C . LEU B 1 159 ? 10.711 60.094 17.25 1 95.88 159 LEU B C 1
ATOM 6477 O O . LEU B 1 159 ? 10.906 59.062 16.578 1 95.88 159 LEU B O 1
ATOM 6481 N N . ALA B 1 160 ? 11.562 60.5 18.188 1 96.25 160 ALA B N 1
ATOM 6482 C CA . ALA B 1 160 ? 12.75 59.719 18.531 1 96.25 160 ALA B CA 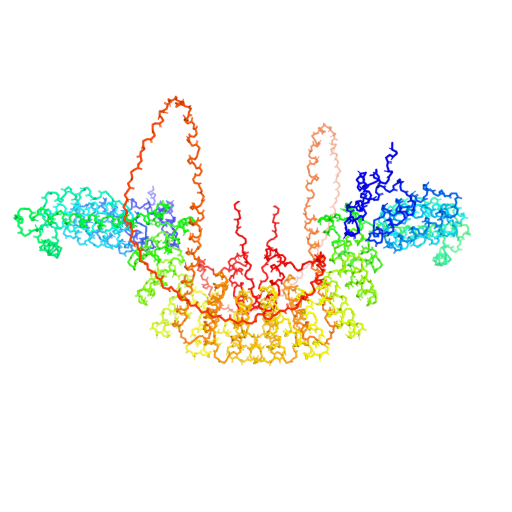1
ATOM 6483 C C . ALA B 1 160 ? 12.367 58.344 19.047 1 96.25 160 ALA B C 1
ATOM 6485 O O . ALA B 1 160 ? 12.969 57.312 18.672 1 96.25 160 ALA B O 1
ATOM 6486 N N . ALA B 1 161 ? 11.398 58.344 19.922 1 95.62 161 ALA B N 1
ATOM 6487 C CA . ALA B 1 161 ? 10.906 57.094 20.469 1 95.62 161 ALA B CA 1
ATOM 6488 C C . ALA B 1 161 ? 10.328 56.219 19.375 1 95.62 161 ALA B C 1
ATOM 6490 O O . ALA B 1 161 ? 10.492 55 19.391 1 95.62 161 ALA B O 1
ATOM 6491 N N . LEU B 1 162 ? 9.594 56.75 18.438 1 97.06 162 LEU B N 1
ATOM 6492 C CA . LEU B 1 162 ? 9.016 56.031 17.312 1 97.06 162 LEU B CA 1
ATOM 6493 C C . LEU B 1 162 ? 10.102 55.375 16.453 1 97.06 162 LEU B C 1
ATOM 6495 O O . LEU B 1 162 ? 10 54.219 16.078 1 97.06 162 LEU B O 1
ATOM 6499 N N . TYR B 1 163 ? 11.141 56.156 16.141 1 97 163 TYR B N 1
ATOM 6500 C CA . TYR B 1 163 ? 12.234 55.594 15.344 1 97 163 TYR B CA 1
ATOM 6501 C C . TYR B 1 163 ? 12.922 54.469 16.062 1 97 163 TYR B C 1
ATOM 6503 O O . TYR B 1 163 ? 13.328 53.469 15.438 1 97 163 TYR B O 1
ATOM 6511 N N . ALA B 1 164 ? 13.109 54.625 17.375 1 96.19 164 ALA B N 1
ATOM 6512 C CA . ALA B 1 164 ? 13.695 53.531 18.156 1 96.19 164 ALA B CA 1
ATOM 6513 C C . ALA B 1 164 ? 12.867 52.25 18 1 96.19 164 ALA B C 1
ATOM 6515 O O . ALA B 1 164 ? 13.414 51.156 17.812 1 96.19 164 ALA B O 1
ATOM 6516 N N . ARG B 1 165 ? 11.586 52.375 18.078 1 96.81 165 ARG B N 1
ATOM 6517 C CA . ARG B 1 165 ? 10.68 51.25 17.922 1 96.81 165 ARG B CA 1
ATOM 6518 C C . ARG B 1 165 ? 10.734 50.688 16.5 1 96.81 165 ARG B C 1
ATOM 6520 O O . ARG B 1 165 ? 10.805 49.5 16.281 1 96.81 165 ARG B O 1
ATOM 6527 N N . LEU B 1 166 ? 10.68 51.562 15.562 1 97.75 166 LEU B N 1
ATOM 6528 C CA . LEU B 1 166 ? 10.688 51.219 14.148 1 97.75 166 LEU B CA 1
ATOM 6529 C C . LEU B 1 166 ? 11.938 50.438 13.781 1 97.75 166 LEU B C 1
ATOM 6531 O O . LEU B 1 166 ? 11.852 49.375 13.141 1 97.75 166 LEU B O 1
ATOM 6535 N N . LEU B 1 167 ? 13.109 50.812 14.258 1 97.25 167 LEU B N 1
ATOM 6536 C CA . LEU B 1 167 ? 14.391 50.188 13.922 1 97.25 167 LEU B CA 1
ATOM 6537 C C . LEU B 1 167 ? 14.516 48.812 14.578 1 97.25 167 LEU B C 1
ATOM 6539 O O . LEU B 1 167 ? 15.328 48 14.148 1 97.25 167 LEU B O 1
ATOM 6543 N N . SER B 1 168 ? 13.742 48.625 15.617 1 96.88 168 SER B N 1
ATOM 6544 C CA . SER B 1 168 ? 13.789 47.344 16.328 1 96.88 168 SER B CA 1
ATOM 6545 C C . SER B 1 168 ? 12.688 46.406 15.852 1 96.88 168 SER B C 1
ATOM 6547 O O . SER B 1 168 ? 12.562 45.281 16.359 1 96.88 168 SER B O 1
ATOM 6549 N N . THR B 1 169 ? 11.828 46.781 14.883 1 97.69 169 THR B N 1
ATOM 6550 C CA . THR B 1 169 ? 10.719 45.969 14.375 1 97.69 169 THR B CA 1
ATOM 6551 C C . THR B 1 169 ? 11.055 45.406 13 1 97.69 169 THR B C 1
ATOM 6553 O O . THR B 1 169 ? 11.281 46.156 12.047 1 97.69 169 THR B O 1
ATOM 6556 N N . PRO B 1 170 ? 11.109 44.094 12.93 1 97.06 170 PRO B N 1
ATOM 6557 C CA . PRO B 1 170 ? 11.492 43.469 11.648 1 97.06 170 PRO B CA 1
ATOM 6558 C C . PRO B 1 170 ? 10.367 43.531 10.617 1 97.06 170 PRO B C 1
ATOM 6560 O O . PRO B 1 170 ? 9.289 42.969 10.859 1 97.06 170 PRO B O 1
ATOM 6563 N N . PHE B 1 171 ? 10.5 44.062 9.531 1 96.5 171 PHE B N 1
ATOM 6564 C CA . PHE B 1 171 ? 9.609 44.062 8.367 1 96.5 171 PHE B CA 1
ATOM 6565 C C . PHE B 1 171 ? 10.398 44.344 7.09 1 96.5 171 PHE B C 1
ATOM 6567 O O . PHE B 1 171 ? 11.523 44.812 7.137 1 96.5 171 PHE B O 1
ATOM 6574 N N . LYS B 1 172 ? 9.914 44.094 6.004 1 95.38 172 LYS B N 1
ATOM 6575 C CA . LYS B 1 172 ? 10.586 43.969 4.715 1 95.38 172 LYS B CA 1
ATOM 6576 C C . LYS B 1 172 ? 11.367 45.25 4.379 1 95.38 172 LYS B C 1
ATOM 6578 O O . LYS B 1 172 ? 12.539 45.188 3.994 1 95.38 172 LYS B O 1
ATOM 6583 N N . ASP B 1 173 ? 10.805 46.531 4.547 1 95.62 173 ASP B N 1
ATOM 6584 C CA . ASP B 1 173 ? 11.375 47.812 4.086 1 95.62 173 ASP B CA 1
ATOM 6585 C C . ASP B 1 173 ? 12.203 48.469 5.184 1 95.62 173 ASP B C 1
ATOM 6587 O O . ASP B 1 173 ? 12.562 49.625 5.078 1 95.62 173 ASP B O 1
ATOM 6591 N N . LEU B 1 174 ? 12.523 47.75 6.207 1 97.31 174 LEU B N 1
ATOM 6592 C CA . LEU B 1 174 ? 13.219 48.312 7.367 1 97.31 174 LEU B CA 1
ATOM 6593 C C . LEU B 1 174 ? 14.508 49 6.945 1 97.31 174 LEU B C 1
ATOM 6595 O O . LEU B 1 174 ? 14.852 50.062 7.484 1 97.31 174 LEU B O 1
ATOM 6599 N N . ALA B 1 175 ? 15.219 48.469 5.988 1 96.38 175 ALA B N 1
ATOM 6600 C CA . ALA B 1 175 ? 16.531 48.938 5.566 1 96.38 175 ALA B CA 1
ATOM 6601 C C . ALA B 1 175 ? 16.453 50.406 5.129 1 96.38 175 ALA B C 1
ATOM 6603 O O . ALA B 1 175 ? 17.422 51.156 5.277 1 96.38 175 ALA B O 1
ATOM 6604 N N . THR B 1 176 ? 15.352 50.875 4.719 1 96.81 176 THR B N 1
ATOM 6605 C CA . THR B 1 176 ? 15.203 52.219 4.141 1 96.81 176 THR B CA 1
ATOM 6606 C C . THR B 1 176 ? 15.023 53.25 5.238 1 96.81 176 THR B C 1
ATOM 6608 O O . THR B 1 176 ? 15.016 54.469 4.961 1 96.81 176 THR B O 1
ATOM 6611 N N . TYR B 1 177 ? 14.953 52.875 6.457 1 97.38 177 TYR B N 1
ATOM 6612 C CA . TYR B 1 177 ? 14.57 53.844 7.496 1 97.38 177 TYR B CA 1
ATOM 6613 C C . TYR B 1 177 ? 15.781 54.312 8.289 1 97.38 177 TYR B C 1
ATOM 6615 O O . TYR B 1 177 ? 15.672 55.188 9.133 1 97.38 177 TYR B O 1
ATOM 6623 N N . TRP B 1 178 ? 16.984 53.719 8.047 1 97.44 178 TRP B N 1
ATOM 6624 C CA . TRP B 1 178 ? 18.172 54.125 8.773 1 97.44 178 TRP B CA 1
ATOM 6625 C C . TRP B 1 178 ? 18.578 55.562 8.398 1 97.44 178 TRP B C 1
ATOM 6627 O O . TRP B 1 178 ? 18.844 56.375 9.281 1 97.44 178 TRP B O 1
ATOM 6637 N N . ASP B 1 179 ? 18.562 55.875 7.141 1 97 179 ASP B N 1
ATOM 6638 C CA . ASP B 1 179 ? 18.984 57.188 6.664 1 97 179 ASP B CA 1
ATOM 6639 C C . ASP B 1 179 ? 18.062 58.281 7.18 1 97 179 ASP B C 1
ATOM 6641 O O . ASP B 1 179 ? 18.531 59.312 7.699 1 97 179 ASP B O 1
ATOM 6645 N N . PRO B 1 180 ? 16.797 58.094 7.012 1 96.5 180 PRO B N 1
ATOM 6646 C CA . PRO B 1 180 ? 15.891 59.094 7.594 1 96.5 180 PRO B CA 1
ATOM 6647 C C . PRO B 1 180 ? 16.109 59.281 9.094 1 96.5 180 PRO B C 1
ATOM 6649 O O . PRO B 1 180 ? 16.031 60.406 9.602 1 96.5 180 PRO B O 1
ATOM 6652 N N . TYR B 1 181 ? 16.328 58.25 9.867 1 96.94 181 TYR B N 1
ATOM 6653 C CA . TYR B 1 181 ? 16.609 58.344 11.289 1 96.94 181 TYR B CA 1
ATOM 6654 C C . TYR B 1 181 ? 17.875 59.156 11.531 1 96.94 181 TYR B C 1
ATOM 6656 O O . TYR B 1 181 ? 17.906 60.031 12.414 1 96.94 181 TYR B O 1
ATOM 6664 N N . MET B 1 182 ? 18.953 58.906 10.75 1 97 182 MET B N 1
ATOM 6665 C CA . MET B 1 182 ? 20.219 59.594 10.898 1 97 182 MET B CA 1
ATOM 6666 C C . MET B 1 182 ? 20.047 61.094 10.602 1 97 182 MET B C 1
ATOM 6668 O O . MET B 1 182 ? 20.656 61.938 11.266 1 97 182 MET B O 1
ATOM 6672 N N . ALA B 1 183 ? 19.234 61.375 9.602 1 96 183 ALA B N 1
ATOM 6673 C CA . ALA B 1 183 ? 18.953 62.781 9.281 1 96 183 ALA B CA 1
ATOM 6674 C C . ALA B 1 183 ? 18.25 63.469 10.445 1 96 183 ALA B C 1
ATOM 6676 O O . ALA B 1 183 ? 18.562 64.625 10.773 1 96 183 ALA B O 1
ATOM 6677 N N . PHE B 1 184 ? 17.359 62.781 11.055 1 95.94 184 PHE B N 1
ATOM 6678 C CA . PHE B 1 184 ? 16.641 63.281 12.211 1 95.94 184 PHE B CA 1
ATOM 6679 C C . PHE B 1 184 ? 17.562 63.406 13.414 1 95.94 184 PHE B C 1
ATOM 6681 O O . PHE B 1 184 ? 17.609 64.438 14.07 1 95.94 184 PHE B O 1
ATOM 6688 N N . ALA B 1 185 ? 18.312 62.406 13.641 1 95.56 185 ALA B N 1
ATOM 6689 C CA . ALA B 1 185 ? 19.172 62.312 14.812 1 95.56 185 ALA B CA 1
ATOM 6690 C C . ALA B 1 185 ? 20.266 63.406 14.758 1 95.56 185 ALA B C 1
ATOM 6692 O O . ALA B 1 185 ? 20.688 63.906 15.797 1 95.56 185 ALA B O 1
ATOM 6693 N N . SER B 1 186 ? 20.75 63.688 13.539 1 94.69 186 SER B N 1
ATOM 6694 C CA . SER B 1 186 ? 21.828 64.625 13.375 1 94.69 186 SER B CA 1
ATOM 6695 C C . SER B 1 186 ? 21.391 66.062 13.859 1 94.69 186 SER B C 1
ATOM 6697 O O . SER B 1 186 ? 22.234 66.812 14.273 1 94.69 186 SER B O 1
ATOM 6699 N N . GLN B 1 187 ? 20.109 66.312 13.945 1 93.75 187 GLN B N 1
ATOM 6700 C CA . GLN B 1 187 ? 19.594 67.625 14.289 1 93.75 187 GLN B CA 1
ATOM 6701 C C . GLN B 1 187 ? 19.156 67.688 15.75 1 93.75 187 GLN B C 1
ATOM 6703 O O . GLN B 1 187 ? 18.703 68.688 16.234 1 93.75 187 GLN B O 1
ATOM 6708 N N . GLN B 1 188 ? 19.328 66.562 16.422 1 94.75 188 GLN B N 1
ATOM 6709 C CA . GLN B 1 188 ? 18.812 66.562 17.797 1 94.75 188 GLN B CA 1
ATOM 6710 C C . GLN B 1 188 ? 19.922 66.25 18.797 1 94.75 188 GLN B C 1
ATOM 6712 O O . GLN B 1 188 ? 21 65.812 18.406 1 94.75 188 GLN B O 1
ATOM 6717 N N . THR B 1 189 ? 19.656 66.562 20.031 1 94.19 189 THR B N 1
ATOM 6718 C CA . THR B 1 189 ? 20.578 66.25 21.109 1 94.19 189 THR B CA 1
ATOM 6719 C C . THR B 1 189 ? 20.297 64.875 21.688 1 94.19 189 THR B C 1
ATOM 6721 O O . THR B 1 189 ? 19.25 64.25 21.422 1 94.19 189 THR B O 1
ATOM 6724 N N . VAL B 1 190 ? 21.219 64.375 22.422 1 94.75 190 VAL B N 1
ATOM 6725 C CA . VAL B 1 190 ? 21.125 63 22.984 1 94.75 190 VAL B CA 1
ATOM 6726 C C . VAL B 1 190 ? 19.969 62.938 23.984 1 94.75 190 VAL B C 1
ATOM 6728 O O . VAL B 1 190 ? 19.312 61.906 24.125 1 94.75 190 VAL B O 1
ATOM 6731 N N . GLU B 1 191 ? 19.641 64.062 24.656 1 93.12 191 GLU B N 1
ATOM 6732 C CA . GLU B 1 191 ? 18.578 64.125 25.656 1 93.12 191 GLU B CA 1
ATOM 6733 C C . GLU B 1 191 ? 17.203 63.938 25.016 1 93.12 191 GLU B C 1
ATOM 6735 O O . GLU B 1 191 ? 16.281 63.438 25.641 1 93.12 191 GLU B O 1
ATOM 6740 N N . ILE B 1 192 ? 17.125 64.312 23.734 1 94.56 192 ILE B N 1
ATOM 6741 C CA . ILE B 1 192 ? 15.883 64.125 22.984 1 94.56 192 ILE B CA 1
ATOM 6742 C C . ILE B 1 192 ? 15.797 62.75 22.391 1 94.56 192 ILE B C 1
ATOM 6744 O O . ILE B 1 192 ? 14.734 62.125 22.406 1 94.56 192 ILE B O 1
ATOM 6748 N N . LEU B 1 193 ? 16.922 62.25 21.938 1 95.75 193 LEU B N 1
ATOM 6749 C CA . LEU B 1 193 ? 16.969 61 21.203 1 95.75 193 LEU B CA 1
ATOM 6750 C C . LEU B 1 193 ? 16.797 59.812 22.156 1 95.75 193 LEU B C 1
ATOM 6752 O O . LEU B 1 193 ? 16.266 58.781 21.766 1 95.75 193 LEU B O 1
ATOM 6756 N N . ALA B 1 194 ? 17.312 59.969 23.406 1 95.06 194 ALA B N 1
ATOM 6757 C CA . ALA B 1 194 ? 17.328 58.844 24.328 1 95.06 194 ALA B CA 1
ATOM 6758 C C . ALA B 1 194 ? 16.234 58.969 25.391 1 95.06 194 ALA B C 1
ATOM 6760 O O . ALA B 1 194 ? 15.914 60.094 25.812 1 95.06 194 ALA B O 1
ATOM 6761 N N . SER B 1 195 ? 15.695 57.875 25.766 1 93 195 SER B N 1
ATOM 6762 C CA . SER B 1 195 ? 14.836 57.875 26.938 1 93 195 SER B CA 1
ATOM 6763 C C . SER B 1 195 ? 15.648 58.125 28.219 1 93 195 SER B C 1
ATOM 6765 O O . SER B 1 195 ? 16.875 58 28.203 1 93 195 SER B O 1
ATOM 6767 N N . ASP B 1 196 ? 14.945 58.406 29.219 1 92.5 196 ASP B N 1
ATOM 6768 C CA . ASP B 1 196 ? 15.617 58.656 30.484 1 92.5 196 ASP B CA 1
ATOM 6769 C C . ASP B 1 196 ? 16.438 57.469 30.938 1 92.5 196 ASP B C 1
ATOM 6771 O O . ASP B 1 196 ? 17.562 57.625 31.438 1 92.5 196 ASP B O 1
ATOM 6775 N N . GLU B 1 197 ? 15.883 56.375 30.734 1 93.38 197 GLU B N 1
ATOM 6776 C CA . GLU B 1 197 ? 16.562 55.156 31.156 1 93.38 197 GLU B CA 1
ATOM 6777 C C . GLU B 1 197 ? 17.781 54.875 30.297 1 93.38 197 GLU B C 1
ATOM 6779 O O . GLU B 1 197 ? 18.828 54.469 30.812 1 93.38 197 GLU B O 1
ATOM 6784 N N . GLU B 1 198 ? 17.641 55.094 29.062 1 93.31 198 GLU B N 1
ATOM 6785 C CA . GLU B 1 198 ? 18.75 54.906 28.141 1 93.31 198 GLU B CA 1
ATOM 6786 C C . GLU B 1 198 ? 19.891 55.906 28.438 1 93.31 198 GLU B C 1
ATOM 6788 O O . GLU B 1 198 ? 21.062 55.531 28.406 1 93.31 198 GLU B O 1
ATOM 6793 N N . LEU B 1 199 ? 19.516 57.062 28.719 1 92.62 199 LEU B N 1
ATOM 6794 C CA . LEU B 1 199 ? 20.516 58.094 29 1 92.62 199 LEU B CA 1
ATOM 6795 C C . LEU B 1 199 ? 21.297 57.781 30.25 1 92.62 199 LEU B C 1
ATOM 6797 O O . LEU B 1 199 ? 22.516 57.938 30.281 1 92.62 199 LEU B O 1
ATOM 6801 N N . LYS B 1 200 ? 20.562 57.312 31.188 1 93.38 200 LYS B N 1
ATOM 6802 C CA . LYS B 1 200 ? 21.219 56.906 32.438 1 93.38 200 LYS B CA 1
ATOM 6803 C C . LYS B 1 200 ? 22.203 55.781 32.188 1 93.38 200 LYS B C 1
ATOM 6805 O O . LYS B 1 200 ? 23.312 55.781 32.75 1 93.38 200 LYS B O 1
ATOM 6810 N N . THR B 1 201 ? 21.75 54.875 31.406 1 93.88 201 THR B N 1
ATOM 6811 C CA . THR B 1 201 ? 22.609 53.719 31.094 1 93.88 201 THR B CA 1
ATOM 6812 C C . THR B 1 201 ? 23.859 54.188 30.344 1 93.88 201 THR B C 1
ATOM 6814 O O . THR B 1 201 ? 24.953 53.688 30.609 1 93.88 201 THR B O 1
ATOM 6817 N N . LEU B 1 202 ? 23.672 55.094 29.406 1 92.38 202 LEU B N 1
ATOM 6818 C CA . LEU B 1 202 ? 24.781 55.625 28.609 1 92.38 202 LEU B CA 1
ATOM 6819 C C . LEU B 1 202 ? 25.734 56.438 29.484 1 92.38 202 LEU B C 1
ATOM 6821 O O . LEU B 1 202 ? 26.953 56.344 29.328 1 92.38 202 LEU B O 1
ATOM 6825 N N . GLU B 1 203 ? 25.188 57.219 30.375 1 91.19 203 GLU B N 1
ATOM 6826 C CA . GLU B 1 203 ? 25.984 58.031 31.281 1 91.19 203 GLU B CA 1
ATOM 6827 C C . GLU B 1 203 ? 26.828 57.156 32.219 1 91.19 203 GLU B C 1
ATOM 6829 O O . GLU B 1 203 ? 28 57.438 32.469 1 91.19 203 GLU B O 1
ATOM 6834 N N . THR B 1 204 ? 26.188 56.156 32.656 1 92.5 204 THR B N 1
ATOM 6835 C CA . THR B 1 204 ? 26.891 55.219 33.531 1 92.5 204 THR B CA 1
ATOM 6836 C C . THR B 1 204 ? 28.047 54.531 32.812 1 92.5 204 THR B C 1
ATOM 6838 O O . THR B 1 204 ? 29.141 54.406 33.344 1 92.5 204 THR B O 1
ATOM 6841 N N . ALA B 1 205 ? 27.75 54.156 31.594 1 90.81 205 ALA B N 1
ATOM 6842 C CA . ALA B 1 205 ? 28.797 53.531 30.797 1 90.81 205 ALA B CA 1
ATOM 6843 C C . ALA B 1 205 ? 29.922 54.5 30.469 1 90.81 205 ALA B C 1
ATOM 6845 O O . ALA B 1 205 ? 31.094 54.125 30.469 1 90.81 205 ALA B O 1
ATOM 6846 N N . PHE B 1 206 ? 29.562 55.781 30.172 1 89.56 206 PHE B N 1
ATOM 6847 C CA . PHE B 1 206 ? 30.516 56.812 29.859 1 89.56 206 PHE B CA 1
ATOM 6848 C C . PHE B 1 206 ? 31.391 57.156 31.062 1 89.56 206 PHE B C 1
ATOM 6850 O O . PHE B 1 206 ? 32.625 57.219 30.953 1 89.56 206 PHE B O 1
ATOM 6857 N N . ASP B 1 207 ? 30.797 57.281 32.219 1 88.44 207 ASP B N 1
ATOM 6858 C CA . ASP B 1 207 ? 31.5 57.688 33.438 1 88.44 207 ASP B CA 1
ATOM 6859 C C . ASP B 1 207 ? 32.344 56.562 33.969 1 88.44 207 ASP B C 1
ATOM 6861 O O . ASP B 1 207 ? 33.281 56.781 34.75 1 88.44 207 ASP B O 1
ATOM 6865 N N . GLY B 1 208 ? 31.969 55.375 33.625 1 85.62 208 GLY B N 1
ATOM 6866 C CA . GLY B 1 208 ? 32.719 54.219 34.062 1 85.62 208 GLY B CA 1
ATOM 6867 C C . GLY B 1 208 ? 34.125 54.156 33.469 1 85.62 208 GLY B C 1
ATOM 6868 O O . GLY B 1 208 ? 35 53.5 34.031 1 85.62 208 GLY B O 1
ATOM 6869 N N . ASP B 1 209 ? 34.219 54.844 32.312 1 83.06 209 ASP B N 1
ATOM 6870 C CA . ASP B 1 209 ? 35.531 54.906 31.688 1 83.06 209 ASP B CA 1
ATOM 6871 C C . ASP B 1 209 ? 36.344 56.094 32.219 1 83.06 209 ASP B C 1
ATOM 6873 O O . ASP B 1 209 ? 36 57.25 32 1 83.06 209 ASP B O 1
ATOM 6877 N N . GLU B 1 210 ? 37.562 55.875 32.844 1 80.19 210 GLU B N 1
ATOM 6878 C CA . GLU B 1 210 ? 38.375 56.875 33.531 1 80.19 210 GLU B CA 1
ATOM 6879 C C . GLU B 1 210 ? 38.969 57.875 32.5 1 80.19 210 GLU B C 1
ATOM 6881 O O . GLU B 1 210 ? 39.219 59.031 32.844 1 80.19 210 GLU B O 1
ATOM 6886 N N . ARG B 1 211 ? 39 57.344 31.328 1 76.94 211 ARG B N 1
ATOM 6887 C CA . ARG B 1 211 ? 39.594 58.188 30.312 1 76.94 211 ARG B CA 1
ATOM 6888 C C . ARG B 1 211 ? 38.719 59.375 29.984 1 76.94 211 ARG B C 1
ATOM 6890 O O . ARG B 1 211 ? 39.156 60.344 29.375 1 76.94 211 ARG B O 1
ATOM 6897 N N . ASN B 1 212 ? 37.375 59.312 30.453 1 79.62 212 ASN B N 1
ATOM 6898 C CA . ASN B 1 212 ? 36.375 60.281 30.047 1 79.62 212 ASN B CA 1
ATOM 6899 C C . ASN B 1 212 ? 36.156 61.344 31.141 1 79.62 212 ASN B C 1
ATOM 6901 O O . ASN B 1 212 ? 35.469 62.344 30.906 1 79.62 212 ASN B O 1
ATOM 6905 N N . LYS B 1 213 ? 36.719 61.312 32.188 1 79 213 LYS B N 1
ATOM 6906 C CA . LYS B 1 213 ? 36.531 62.219 33.344 1 79 213 LYS B CA 1
ATOM 6907 C C . LYS B 1 213 ? 37.031 63.625 33 1 79 213 LYS B C 1
ATOM 6909 O O . LYS B 1 213 ? 36.531 64.625 33.531 1 79 213 LYS B O 1
ATOM 6914 N N . LEU B 1 214 ? 37.938 63.656 32.156 1 79.69 214 LEU B N 1
ATOM 6915 C CA . LEU B 1 214 ? 38.562 64.938 31.875 1 79.69 214 LEU B CA 1
ATOM 6916 C C . LEU B 1 214 ? 37.906 65.625 30.656 1 79.69 214 LEU B C 1
ATOM 6918 O O . LEU B 1 214 ? 38.281 66.688 30.281 1 79.69 214 LEU B O 1
ATOM 6922 N N . LYS B 1 215 ? 36.969 64.938 30.125 1 80.75 215 LYS B N 1
ATOM 6923 C CA . LYS B 1 215 ? 36.375 65.5 28.906 1 80.75 215 LYS B CA 1
ATOM 6924 C C . LYS B 1 215 ? 35.406 66.625 29.203 1 80.75 215 LYS B C 1
ATOM 6926 O O . LYS B 1 215 ? 34.812 66.688 30.281 1 80.75 215 LYS B O 1
ATOM 6931 N N . SER B 1 216 ? 35.344 67.625 28.344 1 86.31 216 SER B N 1
ATOM 6932 C CA . SER B 1 216 ? 34.438 68.75 28.484 1 86.31 216 SER B CA 1
ATOM 6933 C C . SER B 1 216 ? 33 68.312 28.375 1 86.31 216 SER B C 1
ATOM 6935 O O . SER B 1 216 ? 32.688 67.188 27.922 1 86.31 216 SER B O 1
ATOM 6937 N N . ASP B 1 217 ? 32.125 69.188 28.828 1 83.75 217 ASP B N 1
ATOM 6938 C CA . ASP B 1 217 ? 30.672 68.938 28.766 1 83.75 217 ASP B CA 1
ATOM 6939 C C . ASP B 1 217 ? 30.219 68.75 27.312 1 83.75 217 ASP B C 1
ATOM 6941 O O . ASP B 1 217 ? 29.359 67.938 27.031 1 83.75 217 ASP B O 1
ATOM 6945 N N . GLU B 1 218 ? 30.859 69.5 26.438 1 86.12 218 GLU B N 1
ATOM 6946 C CA . GLU B 1 218 ? 30.531 69.375 25.016 1 86.12 218 GLU B CA 1
ATOM 6947 C C . GLU B 1 218 ? 30.969 68.062 24.438 1 86.12 218 GLU B C 1
ATOM 6949 O O . GLU B 1 218 ? 30.219 67.438 23.688 1 86.12 218 GLU B O 1
ATOM 6954 N N . ASP B 1 219 ? 32.062 67.688 24.797 1 89.44 219 ASP B N 1
ATOM 6955 C CA . ASP B 1 219 ? 32.594 66.375 24.328 1 89.44 219 ASP B CA 1
ATOM 6956 C C . ASP B 1 219 ? 31.766 65.25 24.891 1 89.44 219 ASP B C 1
ATOM 6958 O O . ASP B 1 219 ? 31.578 64.188 24.203 1 89.44 219 ASP B O 1
ATOM 6962 N N . ARG B 1 220 ? 31.344 65.438 26.062 1 89.56 220 ARG B N 1
ATOM 6963 C CA . ARG B 1 220 ? 30.516 64.438 26.703 1 89.56 220 ARG B CA 1
ATOM 6964 C C . ARG B 1 220 ? 29.203 64.25 25.938 1 89.56 220 ARG B C 1
ATOM 6966 O O . ARG B 1 220 ? 28.828 63.094 25.656 1 89.56 220 ARG B O 1
ATOM 6973 N N . HIS B 1 221 ? 28.609 65.25 25.531 1 90.31 221 HIS B N 1
ATOM 6974 C CA . HIS B 1 221 ? 27.344 65.188 24.797 1 90.31 221 HIS B CA 1
ATOM 6975 C C . HIS B 1 221 ? 27.547 64.562 23.438 1 90.31 221 HIS B C 1
ATOM 6977 O O . HIS B 1 221 ? 26.703 63.75 23.016 1 90.31 221 HIS B O 1
ATOM 6983 N N . ILE B 1 222 ? 28.578 64.812 22.797 1 91.56 222 ILE B N 1
ATOM 6984 C CA . ILE B 1 222 ? 28.891 64.312 21.484 1 91.56 222 ILE B CA 1
ATOM 6985 C C . ILE B 1 222 ? 29.141 62.781 21.594 1 91.56 222 ILE B C 1
ATOM 6987 O O . ILE B 1 222 ? 28.656 62 20.781 1 91.56 222 ILE B O 1
ATOM 6991 N N . MET B 1 223 ? 29.844 62.406 22.562 1 92.56 223 MET B N 1
ATOM 6992 C CA . MET B 1 223 ? 30.203 61 22.734 1 92.56 223 MET B CA 1
ATOM 6993 C C . MET B 1 223 ? 28.984 60.188 23.156 1 92.56 223 MET B C 1
ATOM 6995 O O . MET B 1 223 ? 28.812 59.031 22.734 1 92.56 223 MET B O 1
ATOM 6999 N N . LEU B 1 224 ? 28.188 60.812 24.031 1 94.12 224 LEU B N 1
ATOM 7000 C CA . LEU B 1 224 ? 26.953 60.125 24.453 1 94.12 224 LEU B CA 1
ATOM 7001 C C . LEU B 1 224 ? 26.031 59.906 23.25 1 94.12 224 LEU B C 1
ATOM 7003 O O . LEU B 1 224 ? 25.422 58.844 23.141 1 94.12 224 LEU B O 1
ATOM 7007 N N . LYS B 1 225 ? 25.906 60.875 22.391 1 95.06 225 LYS B N 1
ATOM 7008 C CA . LYS B 1 225 ? 25.109 60.75 21.188 1 95.06 225 LYS B CA 1
ATOM 7009 C C . LYS B 1 225 ? 25.656 59.688 20.266 1 95.06 225 LYS B C 1
ATOM 7011 O O . LYS B 1 225 ? 24.906 58.875 19.703 1 95.06 225 LYS B O 1
ATOM 7016 N N . LYS B 1 226 ? 26.938 59.656 20.109 1 94.62 226 LYS B N 1
ATOM 7017 C CA . LYS B 1 226 ? 27.578 58.656 19.266 1 94.62 226 LYS B CA 1
ATOM 7018 C C . LYS B 1 226 ? 27.328 57.25 19.828 1 94.62 226 LYS B C 1
ATOM 7020 O O . LYS B 1 226 ? 27.062 56.312 19.078 1 94.62 226 LYS B O 1
ATOM 7025 N N . MET B 1 227 ? 27.406 57.125 21.109 1 94.69 227 MET B N 1
ATOM 7026 C CA . MET B 1 227 ? 27.156 55.844 21.766 1 94.69 227 MET B CA 1
ATOM 7027 C C . MET B 1 227 ? 25.719 55.375 21.531 1 94.69 227 MET B C 1
ATOM 7029 O O . MET B 1 227 ? 25.469 54.188 21.297 1 94.69 227 MET B O 1
ATOM 7033 N N . LEU B 1 228 ? 24.828 56.312 21.641 1 96.06 228 LEU B N 1
ATOM 7034 C CA . LEU B 1 228 ? 23.422 56 21.391 1 96.06 228 LEU B CA 1
ATOM 7035 C C . LEU B 1 228 ? 23.203 55.531 19.953 1 96.06 228 LEU B C 1
ATOM 7037 O O . LEU B 1 228 ? 22.5 54.562 19.703 1 96.06 228 LEU B O 1
ATOM 7041 N N . ILE B 1 229 ? 23.781 56.219 18.984 1 96.12 229 ILE B N 1
ATOM 7042 C CA . ILE B 1 229 ? 23.641 55.906 17.562 1 96.12 229 ILE B CA 1
ATOM 7043 C C . ILE B 1 229 ? 24.234 54.531 17.281 1 96.12 229 ILE B C 1
ATOM 7045 O O . ILE B 1 229 ? 23.688 53.75 16.516 1 96.12 229 ILE B O 1
ATOM 7049 N N . ASP B 1 230 ? 25.312 54.219 17.922 1 95.69 230 ASP B N 1
ATOM 7050 C CA . ASP B 1 230 ? 25.938 52.906 17.766 1 95.69 230 ASP B CA 1
ATOM 7051 C C . ASP B 1 230 ? 25.031 51.812 18.312 1 95.69 230 ASP B C 1
ATOM 7053 O O . ASP B 1 230 ? 24.938 50.719 17.734 1 95.69 230 ASP B O 1
ATOM 7057 N N . ALA B 1 231 ? 24.469 52.125 19.453 1 94.88 231 ALA B N 1
ATOM 7058 C CA . ALA B 1 231 ? 23.531 51.156 20.031 1 94.88 231 ALA B CA 1
ATOM 7059 C C . ALA B 1 231 ? 22.344 50.938 19.125 1 94.88 231 ALA B C 1
ATOM 7061 O O . ALA B 1 231 ? 21.891 49.781 18.953 1 94.88 231 ALA B O 1
ATOM 7062 N N . ARG B 1 232 ? 21.812 52.031 18.531 1 96.62 232 ARG B N 1
ATOM 7063 C CA . ARG B 1 232 ? 20.703 51.906 17.594 1 96.62 232 ARG B CA 1
ATOM 7064 C C . ARG B 1 232 ? 21.109 51.125 16.344 1 96.62 232 ARG B C 1
ATOM 7066 O O . ARG B 1 232 ? 20.328 50.344 15.828 1 96.62 232 ARG B O 1
ATOM 7073 N N . LYS B 1 233 ? 22.266 51.312 15.906 1 96.94 233 LYS B N 1
ATOM 7074 C CA . LYS B 1 233 ? 22.766 50.625 14.727 1 96.94 233 LYS B CA 1
ATOM 7075 C C . LYS B 1 233 ? 22.891 49.125 14.984 1 96.94 233 LYS B C 1
ATOM 7077 O O . LYS B 1 233 ? 22.562 48.312 14.125 1 96.94 233 LYS B O 1
ATOM 7082 N N . ALA B 1 234 ? 23.375 48.812 16.188 1 96.56 234 ALA B N 1
ATOM 7083 C CA . ALA B 1 234 ? 23.5 47.406 16.547 1 96.56 234 ALA B CA 1
ATOM 7084 C C . ALA B 1 234 ? 22.141 46.719 16.516 1 96.56 234 ALA B C 1
ATOM 7086 O O . ALA B 1 234 ? 22 45.594 15.992 1 96.56 234 ALA B O 1
ATOM 7087 N N . VAL B 1 235 ? 21.156 47.344 17.094 1 96.5 235 VAL B N 1
ATOM 7088 C CA . VAL B 1 235 ? 19.797 46.812 17.125 1 96.5 235 VAL B CA 1
ATOM 7089 C C . VAL B 1 235 ? 19.266 46.719 15.695 1 96.5 235 VAL B C 1
ATOM 7091 O O . VAL B 1 235 ? 18.641 45.719 15.32 1 96.5 235 VAL B O 1
ATOM 7094 N N . PHE B 1 236 ? 19.453 47.719 14.93 1 97.56 236 PHE B N 1
ATOM 7095 C CA . PHE B 1 236 ? 19.031 47.781 13.531 1 97.56 236 PHE B CA 1
ATOM 7096 C C . PHE B 1 236 ? 19.625 46.625 12.734 1 97.56 236 PHE B C 1
ATOM 7098 O O . PHE B 1 236 ? 18.906 45.938 12 1 97.56 236 PHE B O 1
ATOM 7105 N N . ASP B 1 237 ? 20.875 46.312 12.93 1 97.44 237 ASP B N 1
ATOM 7106 C CA . ASP B 1 237 ? 21.547 45.25 12.195 1 97.44 237 ASP B CA 1
ATOM 7107 C C . ASP B 1 237 ? 21.016 43.875 12.602 1 97.44 237 ASP B C 1
ATOM 7109 O O . ASP B 1 237 ? 20.828 43 11.758 1 97.44 237 ASP B O 1
ATOM 7113 N N . MET B 1 238 ? 20.844 43.781 13.883 1 97.12 238 MET B N 1
ATOM 7114 C CA . MET B 1 238 ? 20.25 42.531 14.367 1 97.12 238 MET B CA 1
ATOM 7115 C C . MET B 1 238 ? 18.859 42.344 13.805 1 97.12 238 MET B C 1
ATOM 7117 O O . MET B 1 238 ? 18.484 41.219 13.445 1 97.12 238 MET B O 1
ATOM 7121 N N . THR B 1 239 ? 18.094 43.344 13.742 1 97.25 239 THR B N 1
ATOM 7122 C CA . THR B 1 239 ? 16.734 43.312 13.211 1 97.25 239 THR B CA 1
ATOM 7123 C C . THR B 1 239 ? 16.75 42.969 11.719 1 97.25 239 THR B C 1
ATOM 7125 O O . THR B 1 239 ? 15.883 42.25 11.234 1 97.25 239 THR B O 1
ATOM 7128 N N . LEU B 1 240 ? 17.719 43.469 11.023 1 97.25 240 LEU B N 1
ATOM 7129 C CA . LEU B 1 240 ? 17.859 43.188 9.602 1 97.25 240 LEU B CA 1
ATOM 7130 C C . LEU B 1 240 ? 18.109 41.719 9.359 1 97.25 240 LEU B C 1
ATOM 7132 O O . LEU B 1 240 ? 17.656 41.156 8.367 1 97.25 240 LEU B O 1
ATOM 7136 N N . GLU B 1 241 ? 18.844 41.094 10.312 1 96.31 241 GLU B N 1
ATOM 7137 C CA . GLU B 1 241 ? 19.109 39.688 10.203 1 96.31 241 GLU B CA 1
ATOM 7138 C C . GLU B 1 241 ? 17.844 38.844 10.367 1 96.31 241 GLU B C 1
ATOM 7140 O O . GLU B 1 241 ? 17.641 37.844 9.695 1 96.31 241 GLU B O 1
ATOM 7145 N N . LYS B 1 242 ? 17.016 39.312 11.234 1 96.25 242 LYS B N 1
ATOM 7146 C CA . LYS B 1 242 ? 15.727 38.656 11.422 1 96.25 242 LYS B CA 1
ATOM 7147 C C . LYS B 1 242 ? 14.867 38.75 10.164 1 96.25 242 LYS B C 1
ATOM 7149 O O . LYS B 1 242 ? 14.156 37.812 9.805 1 96.25 242 LYS B O 1
ATOM 7154 N N . VAL B 1 243 ? 14.93 39.875 9.5 1 96.75 243 VAL B N 1
ATOM 7155 C CA . VAL B 1 243 ? 14.172 40.125 8.273 1 96.75 243 VAL B CA 1
ATOM 7156 C C . VAL B 1 243 ? 14.68 39.188 7.168 1 96.75 243 VAL B C 1
ATOM 7158 O O . VAL B 1 243 ? 13.883 38.594 6.449 1 96.75 243 VAL B O 1
ATOM 7161 N N . LYS B 1 244 ? 15.938 39.094 7.094 1 95.56 244 LYS B N 1
ATOM 7162 C CA . LYS B 1 244 ? 16.547 38.281 6.066 1 95.56 244 LYS B CA 1
ATOM 7163 C C . LYS B 1 244 ? 16.141 36.812 6.238 1 95.56 244 LYS B C 1
ATOM 7165 O O . LYS B 1 244 ? 15.875 36.125 5.254 1 95.56 244 LYS B O 1
ATOM 7170 N N . ALA B 1 245 ? 16.125 36.375 7.426 1 94.5 245 ALA B N 1
ATOM 7171 C CA . ALA B 1 245 ? 15.773 34.969 7.723 1 94.5 245 ALA B CA 1
ATOM 7172 C C . ALA B 1 245 ? 14.352 34.656 7.281 1 94.5 245 ALA B C 1
ATOM 7174 O O . ALA B 1 245 ? 14.062 33.562 6.805 1 94.5 245 ALA B O 1
ATOM 7175 N N . ARG B 1 246 ? 13.414 35.625 7.422 1 96.25 246 ARG B N 1
ATOM 7176 C CA . ARG B 1 246 ? 12.008 35.438 7.094 1 96.25 246 ARG B CA 1
ATOM 7177 C C . ARG B 1 246 ? 11.734 35.719 5.625 1 96.25 246 ARG B C 1
ATOM 7179 O O . ARG B 1 246 ? 10.773 35.219 5.051 1 96.25 246 ARG B O 1
ATOM 7186 N N . ASN B 1 247 ? 12.547 36.5 5.02 1 95.5 247 ASN B N 1
ATOM 7187 C CA . ASN B 1 247 ? 12.359 36.938 3.635 1 95.5 247 ASN B CA 1
ATOM 7188 C C . ASN B 1 247 ? 12.469 35.75 2.674 1 95.5 247 ASN B C 1
ATOM 7190 O O . ASN B 1 247 ? 11.93 35.781 1.566 1 95.5 247 ASN B O 1
ATOM 7194 N N . VAL B 1 248 ? 13.188 34.656 3.117 1 93.44 248 VAL B N 1
ATOM 7195 C CA . VAL B 1 248 ? 13.312 33.438 2.303 1 93.44 248 VAL B CA 1
ATOM 7196 C C . VAL B 1 248 ? 11.93 32.844 2.025 1 93.44 248 VAL B C 1
ATOM 7198 O O . VAL B 1 248 ? 11.695 32.281 0.955 1 93.44 248 VAL B O 1
ATOM 7201 N N . PHE B 1 249 ? 11.039 33.062 2.934 1 96 249 PHE B N 1
ATOM 7202 C CA . PHE B 1 249 ? 9.68 32.562 2.797 1 96 249 PHE B CA 1
ATOM 7203 C C . PHE B 1 249 ? 8.758 33.625 2.207 1 96 249 PHE B C 1
ATOM 7205 O O . PHE B 1 249 ? 8.039 33.344 1.241 1 96 249 PHE B O 1
ATOM 7212 N N . ASP B 1 250 ? 8.852 34.844 2.684 1 96.25 250 ASP B N 1
ATOM 7213 C CA . ASP B 1 250 ? 7.922 35.906 2.361 1 96.25 250 ASP B CA 1
ATOM 7214 C C . ASP B 1 250 ? 7.973 36.25 0.874 1 96.25 250 ASP B C 1
ATOM 7216 O O . ASP B 1 250 ? 6.953 36.625 0.278 1 96.25 250 ASP B O 1
ATOM 7220 N N . LYS B 1 251 ? 9.047 36.062 0.242 1 94.5 251 LYS B N 1
ATOM 7221 C CA . LYS B 1 251 ? 9.219 36.438 -1.159 1 94.5 251 LYS B CA 1
ATOM 7222 C C . LYS B 1 251 ? 8.539 35.438 -2.084 1 94.5 251 LYS B C 1
ATOM 7224 O O . LYS B 1 251 ? 8.258 35.75 -3.246 1 94.5 251 LYS B O 1
ATOM 7229 N N . LYS B 1 252 ? 8.25 34.25 -1.543 1 94.88 252 LYS B N 1
ATOM 7230 C CA . LYS B 1 252 ? 7.75 33.188 -2.387 1 94.88 252 LYS B CA 1
ATOM 7231 C C . LYS B 1 252 ? 6.23 33.219 -2.512 1 94.88 252 LYS B C 1
ATOM 7233 O O . LYS B 1 252 ? 5.648 32.594 -3.385 1 94.88 252 LYS B O 1
ATOM 7238 N N . PHE B 1 253 ? 5.59 34.031 -1.661 1 96.31 253 PHE B N 1
ATOM 7239 C CA . PHE B 1 253 ? 4.133 34.031 -1.66 1 96.31 253 PHE B CA 1
ATOM 7240 C C . PHE B 1 253 ? 3.586 34.812 -2.857 1 96.31 253 PHE B C 1
ATOM 7242 O O . PHE B 1 253 ? 4.09 35.875 -3.191 1 96.31 253 PHE B O 1
ATOM 7249 N N . LYS B 1 254 ? 2.607 34.281 -3.496 1 93.44 254 LYS B N 1
ATOM 7250 C CA . LYS B 1 254 ? 1.937 34.969 -4.609 1 93.44 254 LYS B CA 1
ATOM 7251 C C . LYS B 1 254 ? 0.675 35.656 -4.137 1 93.44 254 LYS B C 1
ATOM 7253 O O . LYS B 1 254 ? 0.301 36.719 -4.688 1 93.44 254 LYS B O 1
ATOM 7258 N N . ARG B 1 255 ? 0.046 35.094 -3.156 1 92.5 255 ARG B N 1
ATOM 7259 C CA . ARG B 1 255 ? -1.2 35.656 -2.645 1 92.5 255 ARG B CA 1
ATOM 7260 C C . ARG B 1 255 ? -1.178 35.75 -1.122 1 92.5 255 ARG B C 1
ATOM 7262 O O . ARG B 1 255 ? -1.014 34.75 -0.439 1 92.5 255 ARG B O 1
ATOM 7269 N N . LEU B 1 256 ? -1.475 36.969 -0.648 1 93.75 256 LEU B N 1
ATOM 7270 C CA . LEU B 1 256 ? -1.441 37.156 0.799 1 93.75 256 LEU B CA 1
ATOM 7271 C C . LEU B 1 256 ? -2.789 37.656 1.313 1 93.75 256 LEU B C 1
ATOM 7273 O O . LEU B 1 256 ? -2.951 37.875 2.514 1 93.75 256 LEU B O 1
ATOM 7277 N N . TYR B 1 257 ? -3.74 37.812 0.443 1 94.44 257 TYR B N 1
ATOM 7278 C CA . TYR B 1 257 ? -5.078 38.281 0.809 1 94.44 257 TYR B CA 1
ATOM 7279 C C . TYR B 1 257 ? -6.086 37.156 0.708 1 94.44 257 TYR B C 1
ATOM 7281 O O . TYR B 1 257 ? -5.801 36.094 0.103 1 94.44 257 TYR B O 1
ATOM 7289 N N . PHE B 1 258 ? -7.223 37.312 1.298 1 95.19 258 PHE B N 1
ATOM 7290 C CA . PHE B 1 258 ? -8.266 36.312 1.284 1 95.19 258 PHE B CA 1
ATOM 7291 C C . PHE B 1 258 ? -8.992 36.281 -0.054 1 95.19 258 PHE B C 1
ATOM 7293 O O . PHE B 1 258 ? -9.289 37.344 -0.614 1 95.19 258 PHE B O 1
ATOM 7300 N N . HIS B 1 259 ? -9.164 35.094 -0.556 1 90.75 259 HIS B N 1
ATOM 7301 C CA . HIS B 1 259 ? -9.992 34.875 -1.734 1 90.75 259 HIS B CA 1
ATOM 7302 C C . HIS B 1 259 ? -10.648 33.5 -1.672 1 90.75 259 HIS B C 1
ATOM 7304 O O . HIS B 1 259 ? -10.141 32.594 -1.008 1 90.75 259 HIS B O 1
ATOM 7310 N N . PHE B 1 260 ? -11.773 33.438 -2.307 1 88 260 PHE B N 1
ATOM 7311 C CA . PHE B 1 260 ? -12.539 32.188 -2.26 1 88 260 PHE B CA 1
ATOM 7312 C C . PHE B 1 260 ? -11.883 31.125 -3.104 1 88 260 PHE B C 1
ATOM 7314 O O . PHE B 1 260 ? -12.07 29.922 -2.854 1 88 260 PHE B O 1
ATOM 7321 N N . LYS B 1 261 ? -11.109 31.547 -3.998 1 89.5 261 LYS B N 1
ATOM 7322 C CA . LYS B 1 261 ? -10.391 30.578 -4.805 1 89.5 261 LYS B CA 1
ATOM 7323 C C . LYS B 1 261 ? -9.32 29.859 -3.979 1 89.5 261 LYS B C 1
ATOM 7325 O O . LYS B 1 261 ? -8.68 30.469 -3.121 1 89.5 261 LYS B O 1
ATOM 7330 N N . PRO B 1 262 ? -9.109 28.594 -4.27 1 93.62 262 PRO B N 1
ATOM 7331 C CA . PRO B 1 262 ? -8.141 27.828 -3.488 1 93.62 262 PRO B CA 1
ATOM 7332 C C . PRO B 1 262 ? -6.723 28.391 -3.588 1 93.62 262 PRO B C 1
ATOM 7334 O O . PRO B 1 262 ? -6.332 28.906 -4.641 1 93.62 262 PRO B O 1
ATOM 7337 N N . VAL B 1 263 ? -6.07 28.312 -2.52 1 95.81 263 VAL B N 1
ATOM 7338 C CA . VAL B 1 263 ? -4.672 28.734 -2.449 1 95.81 263 VAL B CA 1
ATOM 7339 C C . VAL B 1 263 ? -3.795 27.719 -3.189 1 95.81 263 VAL B C 1
ATOM 7341 O O . VAL B 1 263 ? -4.066 26.516 -3.162 1 95.81 263 VAL B O 1
ATOM 7344 N N . SER B 1 264 ? -2.775 28.188 -3.865 1 95.5 264 SER B N 1
ATOM 7345 C CA . SER B 1 264 ? -1.895 27.312 -4.633 1 95.5 264 SER B CA 1
ATOM 7346 C C . SER B 1 264 ? -1.157 26.344 -3.725 1 95.5 264 SER B C 1
ATOM 7348 O O . SER B 1 264 ? -0.85 26.672 -2.574 1 95.5 264 SER B O 1
ATOM 7350 N N . GLN B 1 265 ? -0.824 25.219 -4.293 1 94.44 265 GLN B N 1
ATOM 7351 C CA . GLN B 1 265 ? -0.093 24.203 -3.533 1 94.44 265 GLN B CA 1
ATOM 7352 C C . GLN B 1 265 ? 1.278 24.719 -3.107 1 94.44 265 GLN B C 1
ATOM 7354 O O . GLN B 1 265 ? 1.773 24.375 -2.033 1 94.44 265 GLN B O 1
ATOM 7359 N N . ASN B 1 266 ? 1.861 25.5 -3.975 1 94.5 266 ASN B N 1
ATOM 7360 C CA . ASN B 1 266 ? 3.158 26.078 -3.641 1 94.5 266 ASN B CA 1
ATOM 7361 C C . ASN B 1 266 ? 3.066 27 -2.434 1 94.5 266 ASN B C 1
ATOM 7363 O O . ASN B 1 266 ? 3.916 26.953 -1.543 1 94.5 266 ASN B O 1
ATOM 7367 N N . ASP B 1 267 ? 2.086 27.812 -2.406 1 97.19 267 ASP B N 1
ATOM 7368 C CA . ASP B 1 267 ? 1.886 28.703 -1.271 1 97.19 267 ASP B CA 1
ATOM 7369 C C . ASP B 1 267 ? 1.596 27.922 0.005 1 97.19 267 ASP B C 1
ATOM 7371 O O . ASP B 1 267 ? 2.1 28.266 1.078 1 97.19 267 ASP B O 1
ATOM 7375 N N . LEU B 1 268 ? 0.804 26.891 -0.172 1 97 268 LEU B N 1
ATOM 7376 C CA . LEU B 1 268 ? 0.488 26.078 0.989 1 97 268 LEU B CA 1
ATOM 7377 C C . LEU B 1 268 ? 1.744 25.406 1.538 1 97 268 LEU B C 1
ATOM 7379 O O . LEU B 1 268 ? 1.96 25.375 2.752 1 97 268 LEU B O 1
ATOM 7383 N N . ALA B 1 269 ? 2.531 24.875 0.645 1 94.31 269 ALA B N 1
ATOM 7384 C CA . ALA B 1 269 ? 3.787 24.25 1.048 1 94.31 269 ALA B CA 1
ATOM 7385 C C . ALA B 1 269 ? 4.711 25.25 1.724 1 94.31 269 ALA B C 1
ATOM 7387 O O . ALA B 1 269 ? 5.371 24.938 2.715 1 94.31 269 ALA B O 1
ATOM 7388 N N . ASN B 1 270 ? 4.746 26.438 1.167 1 96 270 ASN B N 1
ATOM 7389 C CA . ASN B 1 270 ? 5.582 27.5 1.741 1 96 270 ASN B CA 1
ATOM 7390 C C . ASN B 1 270 ? 5.09 27.906 3.127 1 96 270 ASN B C 1
ATOM 7392 O O . ASN B 1 270 ? 5.895 28.141 4.031 1 96 270 ASN B O 1
ATOM 7396 N N . TRP B 1 271 ? 3.791 28.016 3.326 1 97.5 271 TRP B N 1
ATOM 7397 C CA . TRP B 1 271 ? 3.234 28.328 4.637 1 97.5 271 TRP B CA 1
ATOM 7398 C C . TRP B 1 271 ? 3.598 27.25 5.656 1 97.5 271 TRP B C 1
ATOM 7400 O O . TRP B 1 271 ? 3.955 27.562 6.797 1 97.5 271 TRP B O 1
ATOM 7410 N N . ARG B 1 272 ? 3.516 26 5.273 1 94.75 272 ARG B N 1
ATOM 7411 C CA . ARG B 1 272 ? 3.883 24.906 6.164 1 94.75 272 ARG B CA 1
ATOM 7412 C C . ARG B 1 272 ? 5.336 25.031 6.613 1 94.75 272 ARG B C 1
ATOM 7414 O O . ARG B 1 272 ? 5.629 24.969 7.809 1 94.75 272 ARG B O 1
ATOM 7421 N N . ALA B 1 273 ? 6.152 25.234 5.633 1 93.06 273 ALA B N 1
ATOM 7422 C CA . ALA B 1 273 ? 7.578 25.344 5.918 1 93.06 273 ALA B CA 1
ATOM 7423 C C . ALA B 1 273 ? 7.871 26.562 6.797 1 93.06 273 ALA B C 1
ATOM 7425 O O . ALA B 1 273 ? 8.68 26.484 7.727 1 93.06 273 ALA B O 1
ATOM 7426 N N . TYR B 1 274 ? 7.258 27.656 6.457 1 95.81 274 TYR B N 1
ATOM 7427 C CA . TYR B 1 274 ? 7.445 28.906 7.195 1 95.81 274 TYR B CA 1
ATOM 7428 C C . TYR B 1 274 ? 7 28.75 8.648 1 95.81 274 TYR B C 1
ATOM 7430 O O . TYR B 1 274 ? 7.727 29.125 9.57 1 95.81 274 TYR B O 1
ATOM 7438 N N . LEU B 1 275 ? 5.855 28.172 8.836 1 96.5 275 LEU B N 1
ATOM 7439 C CA . LEU B 1 275 ? 5.332 27.969 10.18 1 96.5 275 LEU B CA 1
ATOM 7440 C C . LEU B 1 275 ? 6.227 27.016 10.977 1 96.5 275 LEU B C 1
ATOM 7442 O O . LEU B 1 275 ? 6.488 27.25 12.156 1 96.5 275 LEU B O 1
ATOM 7446 N N . ASP B 1 276 ? 6.668 25.953 10.328 1 92.19 276 ASP B N 1
ATOM 7447 C CA . ASP B 1 276 ? 7.578 25.031 11 1 92.19 276 ASP B CA 1
ATOM 7448 C C . ASP B 1 276 ? 8.852 25.75 11.445 1 92.19 276 ASP B C 1
ATOM 7450 O O . ASP B 1 276 ? 9.312 25.562 12.578 1 92.19 276 ASP B O 1
ATOM 7454 N N . TRP B 1 277 ? 9.367 26.547 10.555 1 92.94 277 TRP B N 1
ATOM 7455 C CA . TRP B 1 277 ? 10.578 27.281 10.883 1 92.94 277 TRP B CA 1
ATOM 7456 C C . TRP B 1 277 ? 10.336 28.25 12.039 1 92.94 277 TRP B C 1
ATOM 7458 O O . TRP B 1 277 ? 11.156 28.344 12.961 1 92.94 277 TRP B O 1
ATOM 7468 N N . GLU B 1 278 ? 9.234 28.984 11.969 1 95.31 278 GLU B N 1
ATOM 7469 C CA . GLU B 1 278 ? 8.922 29.984 12.992 1 95.31 278 GLU B CA 1
ATOM 7470 C C . GLU B 1 278 ? 8.672 29.312 14.344 1 95.31 278 GLU B C 1
ATOM 7472 O O . GLU B 1 278 ? 9.008 29.875 15.391 1 95.31 278 GLU B O 1
ATOM 7477 N N . LEU B 1 279 ? 8.086 28.125 14.352 1 93.19 279 LEU B N 1
ATOM 7478 C CA . LEU B 1 279 ? 7.812 27.391 15.578 1 93.19 279 LEU B CA 1
ATOM 7479 C C . LEU B 1 279 ? 9.109 27 16.281 1 93.19 279 LEU B C 1
ATOM 7481 O O . LEU B 1 279 ? 9.148 26.922 17.516 1 93.19 279 LEU B O 1
ATOM 7485 N N . ILE B 1 280 ? 10.141 26.828 15.5 1 88.38 280 ILE B N 1
ATOM 7486 C CA . ILE B 1 280 ? 11.43 26.406 16.031 1 88.38 280 ILE B CA 1
ATOM 7487 C C . ILE B 1 280 ? 12.234 27.641 16.453 1 88.38 280 ILE B C 1
ATOM 7489 O O . ILE B 1 280 ? 12.852 27.641 17.516 1 88.38 280 ILE B O 1
ATOM 7493 N N . ASN B 1 281 ? 12.125 28.734 15.656 1 90.44 281 ASN B N 1
ATOM 7494 C CA . ASN B 1 281 ? 13.07 29.844 15.805 1 90.44 281 ASN B CA 1
ATOM 7495 C C . ASN B 1 281 ? 12.398 31.078 16.375 1 90.44 281 ASN B C 1
ATOM 7497 O O . ASN B 1 281 ? 13.078 32 16.828 1 90.44 281 ASN B O 1
ATOM 7501 N N . GLY B 1 282 ? 11.117 31.094 16.438 1 93.38 282 GLY B N 1
ATOM 7502 C CA . GLY B 1 282 ? 10.414 32.344 16.734 1 93.38 282 GLY B CA 1
ATOM 7503 C C . GLY B 1 282 ? 10.086 32.469 18.219 1 93.38 282 GLY B C 1
ATOM 7504 O O . GLY B 1 282 ? 10.516 31.656 19.031 1 93.38 282 GLY B O 1
ATOM 7505 N N . THR B 1 283 ? 9.469 33.625 18.453 1 94.44 283 THR B N 1
ATOM 7506 C CA . THR B 1 283 ? 8.93 33.938 19.766 1 94.44 283 THR B CA 1
ATOM 7507 C C . THR B 1 283 ? 7.414 33.719 19.781 1 94.44 283 THR B C 1
ATOM 7509 O O . THR B 1 283 ? 6.793 33.531 18.734 1 94.44 283 THR B O 1
ATOM 7512 N N . THR B 1 284 ? 6.82 33.688 20.984 1 95.88 284 THR B N 1
ATOM 7513 C CA . THR B 1 284 ? 5.375 33.5 21.109 1 95.88 284 THR B CA 1
ATOM 7514 C C . THR B 1 284 ? 4.633 34.562 20.297 1 95.88 284 THR B C 1
ATOM 7516 O O . THR B 1 284 ? 3.656 34.25 19.609 1 95.88 284 THR B O 1
ATOM 7519 N N . ASP B 1 285 ? 5.152 35.75 20.312 1 95.12 285 ASP B N 1
ATOM 7520 C CA . ASP B 1 285 ? 4.5 36.844 19.594 1 95.12 285 ASP B CA 1
ATOM 7521 C C . ASP B 1 285 ? 4.66 36.656 18.078 1 95.12 285 ASP B C 1
ATOM 7523 O O . ASP B 1 285 ? 3.688 36.781 17.328 1 95.12 285 ASP B O 1
ATOM 7527 N N . SER B 1 286 ? 5.898 36.438 17.656 1 96.31 286 SER B N 1
ATOM 7528 C CA . SER B 1 286 ? 6.141 36.312 16.234 1 96.31 286 SER B CA 1
ATOM 7529 C C . SER B 1 286 ? 5.375 35.125 15.648 1 96.31 286 SER B C 1
ATOM 7531 O O . SER B 1 286 ? 4.895 35.188 14.516 1 96.31 286 SER B O 1
ATOM 7533 N N . ILE B 1 287 ? 5.254 34 16.469 1 97 287 ILE B N 1
ATOM 7534 C CA . ILE B 1 287 ? 4.523 32.812 16.031 1 97 287 ILE B CA 1
ATOM 7535 C C . ILE B 1 287 ? 3.033 33.156 15.914 1 97 287 ILE B C 1
ATOM 7537 O O . ILE B 1 287 ? 2.385 32.781 14.93 1 97 287 ILE B O 1
ATOM 7541 N N . THR B 1 288 ? 2.51 33.875 16.906 1 97.44 288 THR B N 1
ATOM 7542 C CA . THR B 1 288 ? 1.108 34.281 16.875 1 97.44 288 THR B CA 1
ATOM 7543 C C . THR B 1 288 ? 0.815 35.125 15.633 1 97.44 288 THR B C 1
ATOM 7545 O O . THR B 1 288 ? -0.154 34.844 14.914 1 97.44 288 THR B O 1
ATOM 7548 N N . VAL B 1 289 ? 1.658 36.094 15.375 1 97.56 289 VAL B N 1
ATOM 7549 C CA . VAL B 1 289 ? 1.467 37 14.25 1 97.56 289 VAL B CA 1
ATOM 7550 C C . VAL B 1 289 ? 1.524 36.219 12.938 1 97.56 289 VAL B C 1
ATOM 7552 O O . VAL B 1 289 ? 0.721 36.438 12.039 1 97.56 289 VAL B O 1
ATOM 7555 N N . LEU B 1 290 ? 2.473 35.281 12.891 1 98 290 LEU B N 1
ATOM 7556 C CA . LEU B 1 290 ? 2.605 34.531 11.648 1 98 290 LEU B CA 1
ATOM 7557 C C . LEU B 1 290 ? 1.381 33.656 11.414 1 98 290 LEU B C 1
ATOM 7559 O O . LEU B 1 290 ? 0.903 33.531 10.281 1 98 290 LEU B O 1
ATOM 7563 N N . PHE B 1 291 ? 0.891 33 12.477 1 98.25 291 PHE B N 1
ATOM 7564 C CA . PHE B 1 291 ? -0.322 32.188 12.336 1 98.25 291 PHE B CA 1
ATOM 7565 C C . PHE B 1 291 ? -1.484 33.062 11.859 1 98.25 291 PHE B C 1
ATOM 7567 O O . PHE B 1 291 ? -2.219 32.656 10.945 1 98.25 291 PHE B O 1
ATOM 7574 N N . GLU B 1 292 ? -1.611 34.188 12.438 1 97.75 292 GLU B N 1
ATOM 7575 C CA . GLU B 1 292 ? -2.711 35.094 12.094 1 97.75 292 GLU B CA 1
ATOM 7576 C C . GLU B 1 292 ? -2.588 35.594 10.656 1 97.75 292 GLU B C 1
ATOM 7578 O O . GLU B 1 292 ? -3.59 35.719 9.945 1 97.75 292 GLU B O 1
ATOM 7583 N N . ARG B 1 293 ? -1.418 35.844 10.242 1 97.12 293 ARG B N 1
ATOM 7584 C CA . ARG B 1 293 ? -1.179 36.25 8.859 1 97.12 293 ARG B CA 1
ATOM 7585 C C . ARG B 1 293 ? -1.528 35.094 7.906 1 97.12 293 ARG B C 1
ATOM 7587 O O . ARG B 1 293 ? -2.135 35.312 6.859 1 97.12 293 ARG B O 1
ATOM 7594 N N . CYS B 1 294 ? -1.065 33.906 8.289 1 98.06 294 CYS B N 1
ATOM 7595 C CA . CYS B 1 294 ? -1.325 32.719 7.488 1 98.06 294 CYS B CA 1
ATOM 7596 C C . CYS B 1 294 ? -2.822 32.5 7.32 1 98.06 294 CYS B C 1
ATOM 7598 O O . CYS B 1 294 ? -3.279 32.094 6.25 1 98.06 294 CYS B O 1
ATOM 7600 N N . LEU B 1 295 ? -3.598 32.812 8.344 1 97.56 295 LEU B N 1
ATOM 7601 C CA . LEU B 1 295 ? -5.02 32.469 8.359 1 97.56 295 LEU B CA 1
ATOM 7602 C C . LEU B 1 295 ? -5.82 33.469 7.543 1 97.56 295 LEU B C 1
ATOM 7604 O O . LEU B 1 295 ? -7.023 33.312 7.336 1 97.56 295 LEU B O 1
ATOM 7608 N N . ILE B 1 296 ? -5.23 34.469 7.016 1 97.12 296 ILE B N 1
ATOM 7609 C CA . ILE B 1 296 ? -5.926 35.406 6.121 1 97.12 296 ILE B CA 1
ATOM 7610 C C . ILE B 1 296 ? -6.168 34.719 4.773 1 97.12 296 ILE B C 1
ATOM 7612 O O . ILE B 1 296 ? -7.309 34.438 4.414 1 97.12 296 ILE B O 1
ATOM 7616 N N . PRO B 1 297 ? -5.145 34.312 4.055 1 96.81 297 PRO B N 1
ATOM 7617 C CA . PRO B 1 297 ? -5.414 33.625 2.801 1 96.81 297 PRO B CA 1
ATOM 7618 C C . PRO B 1 297 ? -5.898 32.188 3.027 1 96.81 297 PRO B C 1
ATOM 7620 O O . PRO B 1 297 ? -6.582 31.625 2.172 1 96.81 297 PRO B O 1
ATOM 7623 N N . CYS B 1 298 ? -5.531 31.609 4.246 1 97.5 298 CYS B N 1
ATOM 7624 C CA . CYS B 1 298 ? -5.777 30.188 4.453 1 97.5 298 CYS B CA 1
ATOM 7625 C C . CYS B 1 298 ? -6.867 29.969 5.496 1 97.5 298 CYS B C 1
ATOM 7627 O O . CYS B 1 298 ? -6.832 28.984 6.242 1 97.5 298 CYS B O 1
ATOM 7629 N N . ALA B 1 299 ? -7.793 30.828 5.559 1 96.19 299 ALA B N 1
ATOM 7630 C CA . ALA B 1 299 ? -8.836 30.781 6.574 1 96.19 299 ALA B CA 1
ATOM 7631 C C . ALA B 1 299 ? -9.688 29.516 6.422 1 96.19 299 ALA B C 1
ATOM 7633 O O . ALA B 1 299 ? -10.242 29.016 7.402 1 96.19 299 ALA B O 1
ATOM 7634 N N . TYR B 1 300 ? -9.734 28.953 5.25 1 94.88 300 TYR B N 1
ATOM 7635 C CA . TYR B 1 300 ? -10.602 27.812 4.992 1 94.88 300 TYR B CA 1
ATOM 7636 C C . TYR B 1 300 ? -9.812 26.5 5.039 1 94.88 300 TYR B C 1
ATOM 7638 O O . TYR B 1 300 ? -10.344 25.438 4.719 1 94.88 300 TYR B O 1
ATOM 7646 N N . TYR B 1 301 ? -8.586 26.578 5.395 1 96.12 301 TYR B N 1
ATOM 7647 C CA . TYR B 1 301 ? -7.75 25.391 5.469 1 96.12 301 TYR B CA 1
ATOM 7648 C C . TYR B 1 301 ? -7.59 24.922 6.914 1 96.12 301 TYR B C 1
ATOM 7650 O O . TYR B 1 301 ? -6.887 25.562 7.703 1 96.12 301 TYR B O 1
ATOM 7658 N N . GLU B 1 302 ? -8.109 23.812 7.207 1 95.62 302 GLU B N 1
ATOM 7659 C CA . GLU B 1 302 ? -8.219 23.266 8.555 1 95.62 302 GLU B CA 1
ATOM 7660 C C . GLU B 1 302 ? -6.844 23.016 9.164 1 95.62 302 GLU B C 1
ATOM 7662 O O . GLU B 1 302 ? -6.648 23.172 10.367 1 95.62 302 GLU B O 1
ATOM 7667 N N . GLU B 1 303 ? -5.91 22.625 8.398 1 93.81 303 GLU B N 1
ATOM 7668 C CA . GLU B 1 303 ? -4.602 22.203 8.891 1 93.81 303 GLU B CA 1
ATOM 7669 C C . GLU B 1 303 ? -3.918 23.312 9.68 1 93.81 303 GLU B C 1
ATOM 7671 O O . GLU B 1 303 ? -3.277 23.062 10.703 1 93.81 303 GLU B O 1
ATOM 7676 N N . PHE B 1 304 ? -4.109 24.531 9.273 1 97.44 304 PHE B N 1
ATOM 7677 C CA . PHE B 1 304 ? -3.41 25.641 9.906 1 97.44 304 PHE B CA 1
ATOM 7678 C C . PHE B 1 304 ? -4.094 26.031 11.211 1 97.44 304 PHE B C 1
ATOM 7680 O O . PHE B 1 304 ? -3.438 26.469 12.156 1 97.44 304 PHE B O 1
ATOM 7687 N N . TRP B 1 305 ? -5.402 25.844 11.242 1 97.31 305 TRP B N 1
ATOM 7688 C CA . TRP B 1 305 ? -6.137 26.078 12.484 1 97.31 305 TRP B CA 1
ATOM 7689 C C . TRP B 1 305 ? -5.742 25.078 13.547 1 97.31 305 TRP B C 1
ATOM 7691 O O . TRP B 1 305 ? -5.492 25.438 14.703 1 97.31 305 TRP B O 1
ATOM 7701 N N . VAL B 1 306 ? -5.664 23.844 13.133 1 93.56 306 VAL B N 1
ATOM 7702 C CA . VAL B 1 306 ? -5.309 22.766 14.062 1 93.56 306 VAL B CA 1
ATOM 7703 C C . VAL B 1 306 ? -3.916 23.016 14.633 1 93.56 306 VAL B C 1
ATOM 7705 O O . VAL B 1 306 ? -3.707 22.922 15.844 1 93.56 306 VAL B O 1
ATOM 7708 N N . LYS B 1 307 ? -3.039 23.344 13.773 1 93.12 307 LYS B N 1
ATOM 7709 C CA . LYS B 1 307 ? -1.676 23.656 14.195 1 93.12 307 LYS B CA 1
ATOM 7710 C C . LYS B 1 307 ? -1.649 24.844 15.156 1 93.12 307 LYS B C 1
ATOM 7712 O O . LYS B 1 307 ? -0.925 24.828 16.156 1 93.12 307 LYS B O 1
ATOM 7717 N N . TYR B 1 308 ? -2.414 25.812 14.875 1 96.75 308 TYR B N 1
ATOM 7718 C CA . TYR B 1 308 ? -2.486 27.031 15.695 1 96.75 308 TYR B CA 1
ATOM 7719 C C . TYR B 1 308 ? -3.066 26.719 17.062 1 96.75 308 TYR B C 1
ATOM 7721 O O . TYR B 1 308 ? -2.502 27.125 18.094 1 96.75 308 TYR B O 1
ATOM 7729 N N . ILE B 1 309 ? -4.094 26 17.125 1 95.56 309 ILE B N 1
ATOM 7730 C CA . ILE B 1 309 ? -4.762 25.656 18.375 1 95.56 309 ILE B CA 1
ATOM 7731 C C . ILE B 1 309 ? -3.82 24.828 19.25 1 95.56 309 ILE B C 1
ATOM 7733 O O . ILE B 1 309 ? -3.684 25.094 20.438 1 95.56 309 ILE B O 1
ATOM 7737 N N . ASN B 1 310 ? -3.197 23.875 18.609 1 91 310 ASN B N 1
ATOM 7738 C CA . ASN B 1 310 ? -2.291 23.016 19.344 1 91 310 ASN B CA 1
ATOM 7739 C C . ASN B 1 310 ? -1.113 23.797 19.922 1 91 310 ASN B C 1
ATOM 7741 O O . ASN B 1 310 ? -0.746 23.609 21.094 1 91 310 ASN B O 1
ATOM 7745 N N . TRP B 1 311 ? -0.561 24.625 19.141 1 92.94 311 TRP B N 1
ATOM 7746 C CA . TRP B 1 311 ? 0.549 25.438 19.625 1 92.94 311 TRP B CA 1
ATOM 7747 C C . TRP B 1 311 ? 0.089 26.391 20.734 1 92.94 311 TRP B C 1
ATOM 7749 O O . TRP B 1 311 ? 0.753 26.516 21.766 1 92.94 311 TRP B O 1
ATOM 7759 N N . ALA B 1 312 ? -1.018 27.047 20.516 1 95.19 312 ALA B N 1
ATOM 7760 C CA . ALA B 1 312 ? -1.535 28.016 21.484 1 95.19 312 ALA B CA 1
ATOM 7761 C C . ALA B 1 312 ? -1.827 27.344 22.828 1 95.19 312 ALA B C 1
ATOM 7763 O O . ALA B 1 312 ? -1.639 27.953 23.875 1 95.19 312 ALA B O 1
ATOM 7764 N N . HIS B 1 313 ? -2.275 26.125 22.734 1 91.69 313 HIS B N 1
ATOM 7765 C CA . HIS B 1 313 ? -2.557 25.391 23.969 1 91.69 313 HIS B CA 1
ATOM 7766 C C . HIS B 1 313 ? -1.295 25.203 24.797 1 91.69 313 HIS B C 1
ATOM 7768 O O . HIS B 1 313 ? -1.326 25.359 26.016 1 91.69 313 HIS B O 1
ATOM 7774 N N . MET B 1 314 ? -0.232 24.953 24.156 1 88.19 314 MET B N 1
ATOM 7775 C CA . MET B 1 314 ? 1.043 24.734 24.828 1 88.19 314 MET B CA 1
ATOM 7776 C C . MET B 1 314 ? 1.653 26.047 25.297 1 88.19 314 MET B C 1
ATOM 7778 O O . MET B 1 314 ? 2.15 26.141 26.422 1 88.19 314 MET B O 1
ATOM 7782 N N . ALA B 1 315 ? 1.555 27.047 24.438 1 90.94 315 ALA B N 1
ATOM 7783 C CA . ALA B 1 315 ? 2.303 28.281 24.656 1 90.94 315 ALA B CA 1
ATOM 7784 C C . ALA B 1 315 ? 1.484 29.281 25.469 1 90.94 315 ALA B C 1
ATOM 7786 O O . ALA B 1 315 ? 2.037 30.047 26.266 1 90.94 315 ALA B O 1
ATOM 7787 N N . ARG B 1 316 ? 0.17 29.281 25.219 1 93.38 316 ARG B N 1
ATOM 7788 C CA . ARG B 1 316 ? -0.637 30.359 25.766 1 93.38 316 ARG B CA 1
ATOM 7789 C C . ARG B 1 316 ? -1.692 29.844 26.734 1 93.38 316 ARG B C 1
ATOM 7791 O O . ARG B 1 316 ? -2.262 30.594 27.516 1 93.38 316 ARG B O 1
ATOM 7798 N N . GLY B 1 317 ? -2.027 28.594 26.578 1 91 317 GLY B N 1
ATOM 7799 C CA . GLY B 1 317 ? -2.936 28.016 27.547 1 91 317 GLY B CA 1
ATOM 7800 C C . GLY B 1 317 ? -4.289 27.656 26.969 1 91 317 GLY B C 1
ATOM 7801 O O . GLY B 1 317 ? -4.523 27.844 25.766 1 91 317 GLY B O 1
ATOM 7802 N N . LEU B 1 318 ? -5.164 27.172 27.828 1 92.94 318 LEU B N 1
ATOM 7803 C CA . LEU B 1 318 ? -6.457 26.594 27.469 1 92.94 318 LEU B CA 1
ATOM 7804 C C . LEU B 1 318 ? -7.414 27.672 26.984 1 92.94 318 LEU B C 1
ATOM 7806 O O . LEU B 1 318 ? -8.109 27.484 25.984 1 92.94 318 LEU B O 1
ATOM 7810 N N . GLU B 1 319 ? -7.449 28.766 27.562 1 95 319 GLU B N 1
ATOM 7811 C CA . GLU B 1 319 ? -8.398 29.828 27.234 1 95 319 GLU B CA 1
ATOM 7812 C C . GLU B 1 319 ? -8.156 30.375 25.844 1 95 319 GLU B C 1
ATOM 7814 O O . GLU B 1 319 ? -9.086 30.5 25.047 1 95 319 GLU B O 1
ATOM 7819 N N . ASP B 1 320 ? -6.934 30.656 25.531 1 95.94 320 ASP B N 1
ATOM 7820 C CA . ASP B 1 320 ? -6.586 31.188 24.219 1 95.94 320 ASP B CA 1
ATOM 7821 C C . ASP B 1 320 ? -6.879 30.156 23.125 1 95.94 320 ASP B C 1
ATOM 7823 O O . ASP B 1 320 ? -7.355 30.516 22.047 1 95.94 320 ASP B O 1
ATOM 7827 N N . SER B 1 321 ? -6.543 28.938 23.453 1 95.38 321 SER B N 1
ATOM 7828 C CA . SER B 1 321 ? -6.805 27.875 22.484 1 95.38 321 SER B CA 1
ATOM 7829 C C . SER B 1 321 ? -8.297 27.734 22.219 1 95.38 321 SER B C 1
ATOM 7831 O O . SER B 1 321 ? -8.711 27.516 21.078 1 95.38 321 SER B O 1
ATOM 7833 N N . MET B 1 322 ? -9.102 27.875 23.234 1 95.81 322 MET B N 1
ATOM 7834 C CA . MET B 1 322 ? -10.547 27.797 23.078 1 95.81 322 MET B CA 1
ATOM 7835 C C . MET B 1 322 ? -11.062 28.953 22.219 1 95.81 322 MET B C 1
ATOM 7837 O O . MET B 1 322 ? -11.945 28.766 21.375 1 95.81 322 MET B O 1
ATOM 7841 N N . LEU B 1 323 ? -10.508 30.109 22.406 1 96.38 323 LEU B N 1
ATOM 7842 C CA . LEU B 1 323 ? -10.898 31.281 21.625 1 96.38 323 LEU B CA 1
ATOM 7843 C C . LEU B 1 323 ? -10.609 31.062 20.156 1 96.38 323 LEU B C 1
ATOM 7845 O O . LEU B 1 323 ? -11.43 31.422 19.297 1 96.38 323 LEU B O 1
ATOM 7849 N N . ILE B 1 324 ? -9.461 30.531 19.891 1 97.44 324 ILE B N 1
ATOM 7850 C CA . ILE B 1 324 ? -9.07 30.281 18.516 1 97.44 324 ILE B CA 1
ATOM 7851 C C . ILE B 1 324 ? -9.984 29.234 17.891 1 97.44 324 ILE B C 1
ATOM 7853 O O . ILE B 1 324 ? -10.445 29.391 16.766 1 97.44 324 ILE B O 1
ATOM 7857 N N . ALA B 1 325 ? -10.273 28.141 18.641 1 97.31 325 ALA B N 1
ATOM 7858 C CA . ALA B 1 325 ? -11.164 27.094 18.156 1 97.31 325 ALA B CA 1
ATOM 7859 C C . ALA B 1 325 ? -12.555 27.641 17.859 1 97.31 325 ALA B C 1
ATOM 7861 O O . ALA B 1 325 ? -13.141 27.344 16.812 1 97.31 325 ALA B O 1
ATOM 7862 N N . ASN B 1 326 ? -13.031 28.469 18.719 1 96.56 326 ASN B N 1
ATOM 7863 C CA . ASN B 1 326 ? -14.352 29.062 18.547 1 96.56 326 ASN B CA 1
ATOM 7864 C C . ASN B 1 326 ? -14.391 29.984 17.328 1 96.56 326 ASN B C 1
ATOM 7866 O O . ASN B 1 326 ? -15.359 29.984 16.578 1 96.56 326 ASN B O 1
ATOM 7870 N N . ARG B 1 327 ? -13.375 30.75 17.203 1 95.56 327 ARG B N 1
ATOM 7871 C CA . ARG B 1 327 ? -13.297 31.641 16.062 1 95.56 327 ARG B CA 1
ATOM 7872 C C . ARG B 1 327 ? -13.359 30.859 14.75 1 95.56 327 ARG B C 1
ATOM 7874 O O . ARG B 1 327 ? -14.078 31.234 13.828 1 95.56 327 ARG B O 1
ATOM 7881 N N . CYS B 1 328 ? -12.586 29.781 14.695 1 96.12 328 CYS B N 1
ATOM 7882 C CA . CYS B 1 328 ? -12.555 28.938 13.5 1 96.12 328 CYS B CA 1
ATOM 7883 C C . CYS B 1 328 ? -13.938 28.375 13.195 1 96.12 328 CYS B C 1
ATOM 7885 O O . CYS B 1 328 ? -14.414 28.469 12.062 1 96.12 328 CYS B O 1
ATOM 7887 N N . LEU B 1 329 ? -14.609 27.812 14.203 1 94.75 329 LEU B N 1
ATOM 7888 C CA . LEU B 1 329 ? -15.867 27.094 14.023 1 94.75 329 LEU B CA 1
ATOM 7889 C C . LEU B 1 329 ? -17.016 28.062 13.734 1 94.75 329 LEU B C 1
ATOM 7891 O O . LEU B 1 329 ? -17.938 27.75 12.984 1 94.75 329 LEU B O 1
ATOM 7895 N N . GLU B 1 330 ? -16.953 29.25 14.195 1 91.44 330 GLU B N 1
ATOM 7896 C CA . GLU B 1 330 ? -18.047 30.203 14.047 1 91.44 330 GLU B CA 1
ATOM 7897 C C . GLU B 1 330 ? -17.953 30.953 12.727 1 91.44 330 GLU B C 1
ATOM 7899 O O . GLU B 1 330 ? -18.953 31.219 12.078 1 91.44 330 GLU B O 1
ATOM 7904 N N . SER B 1 331 ? -16.797 31.156 12.312 1 89.19 331 SER B N 1
ATOM 7905 C CA . SER B 1 331 ? -16.641 32.094 11.219 1 89.19 331 SER B CA 1
ATOM 7906 C C . SER B 1 331 ? -16.219 31.406 9.93 1 89.19 331 SER B C 1
ATOM 7908 O O . SER B 1 331 ? -16.531 31.875 8.828 1 89.19 331 SER B O 1
ATOM 7910 N N . TYR B 1 332 ? -15.562 30.266 10.062 1 91.88 332 TYR B N 1
ATOM 7911 C CA . TYR B 1 332 ? -14.891 29.828 8.844 1 91.88 332 TYR B CA 1
ATOM 7912 C C . TYR B 1 332 ? -15.188 28.359 8.547 1 91.88 332 TYR B C 1
ATOM 7914 O O . TYR B 1 332 ? -15.594 28.016 7.438 1 91.88 332 TYR B O 1
ATOM 7922 N N . LEU B 1 333 ? -15 27.578 9.633 1 93 333 LEU B N 1
ATOM 7923 C CA . LEU B 1 333 ? -15.164 26.141 9.406 1 93 333 LEU B CA 1
ATOM 7924 C C . LEU B 1 333 ? -16.109 25.531 10.43 1 93 333 LEU B C 1
ATOM 7926 O O . LEU B 1 333 ? -15.703 24.703 11.242 1 93 333 LEU B O 1
ATOM 7930 N N . PRO B 1 334 ? -17.359 25.781 10.289 1 89.81 334 PRO B N 1
ATOM 7931 C CA . PRO B 1 334 ? -18.312 25.312 11.312 1 89.81 334 PRO B CA 1
ATOM 7932 C C . PRO B 1 334 ? -18.5 23.797 11.312 1 89.81 334 PRO B C 1
ATOM 7934 O O . PRO B 1 334 ? -18.906 23.234 12.32 1 89.81 334 PRO B O 1
ATOM 7937 N N . HIS B 1 335 ? -18.109 23.125 10.281 1 88.12 335 HIS B N 1
ATOM 7938 C CA . HIS B 1 335 ? -18.391 21.703 10.18 1 88.12 335 HIS B CA 1
ATOM 7939 C C . HIS B 1 335 ? -17.094 20.891 10.125 1 88.12 335 HIS B C 1
ATOM 7941 O O . HIS B 1 335 ? -17.109 19.734 9.719 1 88.12 335 HIS B O 1
ATOM 7947 N N . SER B 1 336 ? -16.047 21.562 10.508 1 91.62 336 SER B N 1
ATOM 7948 C CA . SER B 1 336 ? -14.797 20.812 10.547 1 91.62 336 SER B CA 1
ATOM 7949 C C . SER B 1 336 ? -14.766 19.844 11.711 1 91.62 336 SER B C 1
ATOM 7951 O O . SER B 1 336 ? -14.703 20.25 12.875 1 91.62 336 SER B O 1
ATOM 7953 N N . VAL B 1 337 ? -14.703 18.641 11.359 1 87.94 337 VAL B N 1
ATOM 7954 C CA . VAL B 1 337 ? -14.773 17.594 12.375 1 87.94 337 VAL B CA 1
ATOM 7955 C C . VAL B 1 337 ? -13.539 17.672 13.281 1 87.94 337 VAL B C 1
ATOM 7957 O O . VAL B 1 337 ? -13.656 17.578 14.5 1 87.94 337 VAL B O 1
ATOM 7960 N N . LYS B 1 338 ? -12.43 17.844 12.688 1 90.25 338 LYS B N 1
ATOM 7961 C CA . LYS B 1 338 ? -11.18 17.891 13.445 1 90.25 338 LYS B CA 1
ATOM 7962 C C . LYS B 1 338 ? -11.211 19.016 14.484 1 90.25 338 LYS B C 1
ATOM 7964 O O . LYS B 1 338 ? -10.805 18.812 15.633 1 90.25 338 LYS B O 1
ATOM 7969 N N . ILE B 1 339 ? -11.695 20.109 14.086 1 94.94 339 ILE B N 1
ATOM 7970 C CA . ILE B 1 339 ? -11.727 21.25 14.992 1 94.94 339 ILE B CA 1
ATOM 7971 C C . ILE B 1 339 ? -12.82 21.062 16.031 1 94.94 339 ILE B C 1
ATOM 7973 O O . ILE B 1 339 ? -12.656 21.453 17.203 1 94.94 339 ILE B O 1
ATOM 7977 N N . LEU B 1 340 ? -13.93 20.516 15.625 1 94.12 340 LEU B N 1
ATOM 7978 C CA . LEU B 1 340 ? -15.008 20.219 16.562 1 94.12 340 LEU B CA 1
ATOM 7979 C C . LEU B 1 340 ? -14.523 19.297 17.672 1 94.12 340 LEU B C 1
ATOM 7981 O O . LEU B 1 340 ? -14.781 19.531 18.844 1 94.12 340 LEU B O 1
ATOM 7985 N N . LEU B 1 341 ? -13.836 18.297 17.266 1 91.88 341 LEU B N 1
ATOM 7986 C CA . LEU B 1 341 ? -13.336 17.328 18.234 1 91.88 341 LEU B CA 1
ATOM 7987 C C . LEU B 1 341 ? -12.242 17.938 19.094 1 91.88 341 LEU B C 1
ATOM 7989 O O . LEU B 1 341 ? -12.141 17.656 20.297 1 91.88 341 LEU B O 1
ATOM 7993 N N . THR B 1 342 ? -11.422 18.781 18.484 1 91.94 342 THR B N 1
ATOM 7994 C CA . THR B 1 342 ? -10.414 19.5 19.266 1 91.94 342 THR B CA 1
ATOM 7995 C C . THR B 1 342 ? -11.062 20.391 20.328 1 91.94 342 THR B C 1
ATOM 7997 O O . THR B 1 342 ? -10.594 20.453 21.453 1 91.94 342 THR B O 1
ATOM 8000 N N . LYS B 1 343 ? -12.102 21.047 19.953 1 94.12 343 LYS B N 1
ATOM 8001 C CA . LYS B 1 343 ? -12.836 21.859 20.922 1 94.12 343 LYS B CA 1
ATOM 8002 C C . LYS B 1 343 ? -13.43 21 22.031 1 94.12 343 LYS B C 1
ATOM 8004 O O . LYS B 1 343 ? -13.406 21.406 23.203 1 94.12 343 LYS B O 1
ATOM 8009 N N . ALA B 1 344 ? -13.922 19.844 21.688 1 93.5 344 ALA B N 1
ATOM 8010 C CA . ALA B 1 344 ? -14.453 18.922 22.688 1 93.5 344 ALA B CA 1
ATOM 8011 C C . ALA B 1 344 ? -13.383 18.531 23.688 1 93.5 344 ALA B C 1
ATOM 8013 O O . ALA B 1 344 ? -13.641 18.438 24.891 1 93.5 344 ALA B O 1
ATOM 8014 N N . GLU B 1 345 ? -12.234 18.266 23.234 1 91.44 345 GLU B N 1
ATOM 8015 C CA . GLU B 1 345 ? -11.102 17.938 24.109 1 91.44 345 GLU B CA 1
ATOM 8016 C C . GLU B 1 345 ? -10.773 19.094 25.047 1 91.44 345 GLU B C 1
ATOM 8018 O O . GLU B 1 345 ? -10.477 18.875 26.219 1 91.44 345 GLU B O 1
ATOM 8023 N N . LEU B 1 346 ? -10.758 20.297 24.516 1 93.19 346 LEU B N 1
ATOM 8024 C CA . LEU B 1 346 ? -10.469 21.484 25.312 1 93.19 346 LEU B CA 1
ATOM 8025 C C . LEU B 1 346 ? -11.547 21.703 26.375 1 93.19 346 LEU B C 1
ATOM 8027 O O . LEU B 1 346 ? -11.234 22.062 27.516 1 93.19 346 LEU B O 1
ATOM 8031 N N . LEU B 1 347 ? -12.766 21.438 26.016 1 94.25 347 LEU B N 1
ATOM 8032 C CA . LEU B 1 347 ? -13.875 21.547 26.969 1 94.25 347 LEU B CA 1
ATOM 8033 C C . LEU B 1 347 ? -13.719 20.531 28.094 1 94.25 347 LEU B C 1
ATOM 8035 O O . LEU B 1 347 ? -13.953 20.859 29.266 1 94.25 347 LEU B O 1
ATOM 8039 N N . GLU B 1 348 ? -13.367 19.359 27.75 1 92.75 348 GLU B N 1
ATOM 8040 C CA . GLU B 1 348 ? -13.141 18.328 28.766 1 92.75 348 GLU B CA 1
ATOM 8041 C C . GLU B 1 348 ? -12.016 18.719 29.719 1 92.75 348 GLU B C 1
ATOM 8043 O O . GLU B 1 348 ? -12.133 18.531 30.938 1 92.75 348 GLU B O 1
ATOM 8048 N N . GLU B 1 349 ? -10.977 19.234 29.125 1 90.19 349 GLU B N 1
ATOM 8049 C CA . GLU B 1 349 ? -9.836 19.672 29.938 1 90.19 349 GLU B CA 1
ATOM 8050 C C . GLU B 1 349 ? -10.234 20.797 30.891 1 90.19 349 GLU B C 1
ATOM 8052 O O . GLU B 1 349 ? -9.703 20.875 32 1 90.19 349 GLU B O 1
ATOM 8057 N N . ALA B 1 350 ? -11.109 21.609 30.438 1 91.12 350 ALA B N 1
ATOM 8058 C CA . ALA B 1 350 ? -11.594 22.719 31.266 1 91.12 350 ALA B CA 1
ATOM 8059 C C . ALA B 1 350 ? -12.414 22.203 32.438 1 91.12 350 ALA B C 1
ATOM 8061 O O . ALA B 1 350 ? -12.688 22.953 33.375 1 91.12 350 ALA B O 1
ATOM 8062 N N . GLY B 1 351 ? -12.75 20.875 32.438 1 89.44 351 GLY B N 1
ATOM 8063 C CA . GLY B 1 351 ? -13.383 20.25 33.594 1 89.44 351 GLY B CA 1
ATOM 8064 C C . GLY B 1 351 ? -14.898 20.234 33.5 1 89.44 351 GLY B C 1
ATOM 8065 O O . GLY B 1 351 ? -15.578 19.797 34.438 1 89.44 351 GLY B O 1
ATOM 8066 N N . ASP B 1 352 ? -15.453 20.781 32.469 1 88.56 352 ASP B N 1
ATOM 8067 C CA . ASP B 1 352 ? -16.906 20.797 32.312 1 88.56 352 ASP B CA 1
ATOM 8068 C C . ASP B 1 352 ? -17.391 19.531 31.578 1 88.56 352 ASP B C 1
ATOM 8070 O O . ASP B 1 352 ? -17.688 19.562 30.391 1 88.56 352 ASP B O 1
ATOM 8074 N N . VAL B 1 353 ? -17.609 18.469 32.281 1 91 353 VAL B N 1
ATOM 8075 C CA . VAL B 1 353 ? -17.891 17.156 31.719 1 91 353 VAL B CA 1
ATOM 8076 C C . VAL B 1 353 ? -19.281 17.156 31.078 1 91 353 VAL B C 1
ATOM 8078 O O . VAL B 1 353 ? -19.453 16.656 29.969 1 91 353 VAL B O 1
ATOM 8081 N N . GLU B 1 354 ? -20.219 17.719 31.703 1 93.38 354 GLU B N 1
ATOM 8082 C CA . GLU B 1 354 ? -21.594 17.719 31.203 1 93.38 354 GLU B CA 1
ATOM 8083 C C . GLU B 1 354 ? -21.703 18.516 29.906 1 93.38 354 GLU B C 1
ATOM 8085 O O . GLU B 1 354 ? -22.391 18.109 28.969 1 93.38 354 GLU B O 1
ATOM 8090 N N . LYS B 1 355 ? -21.078 19.656 29.938 1 94.25 355 LYS B N 1
ATOM 8091 C CA . LYS B 1 355 ? -21.062 20.484 28.719 1 94.25 355 LYS B CA 1
ATOM 8092 C C . LYS B 1 355 ? -20.375 19.734 27.578 1 94.25 355 LYS B C 1
ATOM 8094 O O . LYS B 1 355 ? -20.812 19.844 26.422 1 94.25 355 LYS B O 1
ATOM 8099 N N . THR B 1 356 ? -19.375 19.047 27.906 1 95.19 356 THR B N 1
ATOM 8100 C CA . THR B 1 356 ? -18.641 18.297 26.906 1 95.19 356 THR B CA 1
ATOM 8101 C C . THR B 1 356 ? -19.516 17.172 26.328 1 95.19 356 THR B C 1
ATOM 8103 O O . THR B 1 356 ? -19.547 16.953 25.125 1 95.19 356 THR B O 1
ATOM 8106 N N . LYS B 1 357 ? -20.219 16.469 27.219 1 94.56 357 LYS B N 1
ATOM 8107 C CA . LYS B 1 357 ? -21.109 15.406 26.781 1 94.56 357 LYS B CA 1
ATOM 8108 C C . LYS B 1 357 ? -22.188 15.945 25.828 1 94.56 357 LYS B C 1
ATOM 8110 O O . LYS B 1 357 ? -22.438 15.367 24.781 1 94.56 357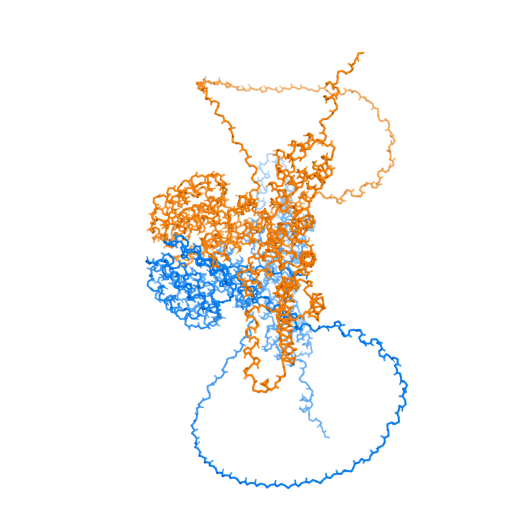 LYS B O 1
ATOM 8115 N N . SER B 1 358 ? -22.719 17.047 26.219 1 95.12 358 SER B N 1
ATOM 8116 C CA . SER B 1 358 ? -23.766 17.672 25.406 1 95.12 358 SER B CA 1
ATOM 8117 C C . SER B 1 358 ? -23.219 18.125 24.047 1 95.12 358 SER B C 1
ATOM 8119 O O . SER B 1 358 ? -23.891 18 23.031 1 95.12 358 SER B O 1
ATOM 8121 N N . TYR B 1 359 ? -22.062 18.688 24.109 1 95.19 359 TYR B N 1
ATOM 8122 C CA . TYR B 1 359 ? -21.406 19.125 22.891 1 95.19 359 TYR B CA 1
ATOM 8123 C C . TYR B 1 359 ? -21.156 17.938 21.953 1 95.19 359 TYR B C 1
ATOM 8125 O O . TYR B 1 359 ? -21.406 18.031 20.75 1 95.19 359 TYR B O 1
ATOM 8133 N N . CYS B 1 360 ? -20.703 16.812 22.5 1 94.38 360 CYS B N 1
ATOM 8134 C CA . CYS B 1 360 ? -20.438 15.617 21.703 1 94.38 360 CYS B CA 1
ATOM 8135 C C . CYS B 1 360 ? -21.734 15.039 21.156 1 94.38 360 CYS B C 1
ATOM 8137 O O . CYS B 1 360 ? -21.797 14.594 20 1 94.38 360 CYS B O 1
ATOM 8139 N N . GLU B 1 361 ? -22.719 15.055 21.938 1 92.88 361 GLU B N 1
ATOM 8140 C CA . GLU B 1 361 ? -24.031 14.586 21.5 1 92.88 361 GLU B CA 1
ATOM 8141 C C . GLU B 1 361 ? -24.531 15.414 20.312 1 92.88 361 GLU B C 1
ATOM 8143 O O . GLU B 1 361 ? -25.094 14.867 19.359 1 92.88 361 GLU B O 1
ATOM 8148 N N . GLU B 1 362 ? -24.328 16.656 20.375 1 92.88 362 GLU B N 1
ATOM 8149 C CA . GLU B 1 362 ? -24.719 17.547 19.281 1 92.88 362 GLU B CA 1
ATOM 8150 C C . GLU B 1 362 ? -23.938 17.219 18.016 1 92.88 362 GLU B C 1
ATOM 8152 O O . GLU B 1 362 ? -24.5 17.25 16.922 1 92.88 362 GLU B O 1
ATOM 8157 N N . ILE B 1 363 ? -22.672 16.969 18.188 1 91.75 363 ILE B N 1
ATOM 8158 C CA . ILE B 1 363 ? -21.812 16.641 17.047 1 91.75 363 ILE B CA 1
ATOM 8159 C C . ILE B 1 363 ? -22.359 15.383 16.359 1 91.75 363 ILE B C 1
ATOM 8161 O O . ILE B 1 363 ? -22.531 15.383 15.133 1 91.75 363 ILE B O 1
ATOM 8165 N N . VAL B 1 364 ? -22.703 14.336 17.078 1 88.94 364 VAL B N 1
ATOM 8166 C CA . VAL B 1 364 ? -23.016 13.031 16.5 1 88.94 364 VAL B CA 1
ATOM 8167 C C . VAL B 1 364 ? -24.453 13 16.031 1 88.94 364 VAL B C 1
ATOM 8169 O O . VAL B 1 364 ? -24.812 12.242 15.125 1 88.94 364 VAL B O 1
ATOM 8172 N N . THR B 1 365 ? -25.344 13.836 16.516 1 88.44 365 THR B N 1
ATOM 8173 C CA . THR B 1 365 ? -26.75 13.773 16.188 1 88.44 365 THR B CA 1
ATOM 8174 C C . THR B 1 365 ? -27.125 14.844 15.164 1 88.44 365 THR B C 1
ATOM 8176 O O . THR B 1 365 ? -27.922 14.602 14.266 1 88.44 365 THR B O 1
ATOM 8179 N N . LYS B 1 366 ? -26.469 16 15.211 1 87.81 366 LYS B N 1
ATOM 8180 C CA . LYS B 1 366 ? -26.938 17.141 14.422 1 87.81 366 LYS B CA 1
ATOM 8181 C C . LYS B 1 366 ? -25.891 17.578 13.414 1 87.81 366 LYS B C 1
ATOM 8183 O O . LYS B 1 366 ? -26.172 17.672 12.211 1 87.81 366 LYS B O 1
ATOM 8188 N N . ARG B 1 367 ? -24.734 17.797 13.891 1 86.25 367 ARG B N 1
ATOM 8189 C CA . ARG B 1 367 ? -23.734 18.453 13.055 1 86.25 367 ARG B CA 1
ATOM 8190 C C . ARG B 1 367 ? -23.109 17.453 12.078 1 86.25 367 ARG B C 1
ATOM 8192 O O . ARG B 1 367 ? -23 17.734 10.883 1 86.25 367 ARG B O 1
ATOM 8199 N N . CYS B 1 368 ? -22.688 16.328 12.664 1 83.38 368 CYS B N 1
ATOM 8200 C CA . CYS B 1 368 ? -22.016 15.32 11.836 1 83.38 368 CYS B CA 1
ATOM 8201 C C . CYS B 1 368 ? -22.516 13.922 12.188 1 83.38 368 CYS B C 1
ATOM 8203 O O . CYS B 1 368 ? -21.734 13.086 12.664 1 83.38 368 CYS B O 1
ATOM 8205 N N . PRO B 1 369 ? -23.734 13.57 11.82 1 77.38 369 PRO B N 1
ATOM 8206 C CA . PRO B 1 369 ? -24.312 12.305 12.273 1 77.38 369 PRO B CA 1
ATOM 8207 C C . PRO B 1 369 ? -23.625 11.086 11.648 1 77.38 369 PRO B C 1
ATOM 8209 O O . PRO B 1 369 ? -23.625 10.008 12.242 1 77.38 369 PRO B O 1
ATOM 8212 N N . GLU B 1 370 ? -23 11.195 10.609 1 76.62 370 GLU B N 1
ATOM 8213 C CA . GLU B 1 370 ? -22.438 10.016 9.961 1 76.62 370 GLU B CA 1
ATOM 8214 C C . GLU B 1 370 ? -20.922 9.969 10.133 1 76.62 370 GLU B C 1
ATOM 8216 O O . GLU B 1 370 ? -20.234 9.195 9.469 1 76.62 370 GLU B O 1
ATOM 8221 N N . LEU B 1 371 ? -20.531 10.711 11.141 1 81.88 371 LEU B N 1
ATOM 8222 C CA . LEU B 1 371 ? -19.078 10.766 11.305 1 81.88 371 LEU B CA 1
ATOM 8223 C C . LEU B 1 371 ? -18.625 9.766 12.359 1 81.88 371 LEU B C 1
ATOM 8225 O O . LEU B 1 371 ? -18.922 9.93 13.547 1 81.88 371 LEU B O 1
ATOM 8229 N N . LEU B 1 372 ? -17.906 8.828 12 1 84.94 372 LEU B N 1
ATOM 8230 C CA . LEU B 1 372 ? -17.469 7.75 12.875 1 84.94 372 LEU B CA 1
ATOM 8231 C C . LEU B 1 372 ? -16.484 8.273 13.922 1 84.94 372 LEU B C 1
ATOM 8233 O O . LEU B 1 372 ? -16.5 7.84 15.07 1 84.94 372 LEU B O 1
ATOM 8237 N N . GLU B 1 373 ? -15.648 9.227 13.523 1 86.69 373 GLU B N 1
ATOM 8238 C CA . GLU B 1 373 ? -14.656 9.773 14.445 1 86.69 373 GLU B CA 1
ATOM 8239 C C . GLU B 1 373 ? -15.328 10.445 15.641 1 86.69 373 GLU B C 1
ATOM 8241 O O . GLU B 1 373 ? -14.836 10.359 16.766 1 86.69 373 GLU B O 1
ATOM 8246 N N . GLY B 1 374 ? -16.422 11.117 15.328 1 88.56 374 GLY B N 1
ATOM 8247 C CA . GLY B 1 374 ? -17.172 11.75 16.406 1 88.56 374 GLY B CA 1
ATOM 8248 C C . GLY B 1 374 ? -17.781 10.75 17.375 1 88.56 374 GLY B C 1
ATOM 8249 O O . GLY B 1 374 ? -17.781 10.969 18.578 1 88.56 374 GLY B O 1
ATOM 8250 N N . ILE B 1 375 ? -18.188 9.68 16.812 1 87.81 375 ILE B N 1
ATOM 8251 C CA . ILE B 1 375 ? -18.812 8.625 17.609 1 87.81 375 ILE B CA 1
ATOM 8252 C C . ILE B 1 375 ? -17.766 8 18.531 1 87.81 375 ILE B C 1
ATOM 8254 O O . ILE B 1 375 ? -17.984 7.875 19.734 1 87.81 375 ILE B O 1
ATOM 8258 N N . VAL B 1 376 ? -16.656 7.648 17.984 1 89.75 376 VAL B N 1
ATOM 8259 C CA . VAL B 1 376 ? -15.57 7.016 18.734 1 89.75 376 VAL B CA 1
ATOM 8260 C C . VAL B 1 376 ? -15.094 7.961 19.828 1 89.75 376 VAL B C 1
ATOM 8262 O O . VAL B 1 376 ? -14.914 7.551 20.984 1 89.75 376 VAL B O 1
ATOM 8265 N N . PHE B 1 377 ? -14.945 9.211 19.438 1 90.75 377 PHE B N 1
ATOM 8266 C CA . PHE B 1 377 ? -14.5 10.203 20.406 1 90.75 377 PHE B CA 1
ATOM 8267 C C . PHE B 1 377 ? -15.469 10.289 21.594 1 90.75 377 PHE B C 1
ATOM 8269 O O . PHE B 1 377 ? -15.039 10.359 22.734 1 90.75 377 PHE B O 1
ATOM 8276 N N . TYR B 1 378 ? -16.734 10.312 21.281 1 93 378 TYR B N 1
ATOM 8277 C CA . TYR B 1 378 ? -17.75 10.414 22.328 1 93 378 TYR B CA 1
ATOM 8278 C C . TYR B 1 378 ? -17.719 9.195 23.234 1 93 378 TYR B C 1
ATOM 8280 O O . TYR B 1 378 ? -17.781 9.336 24.469 1 93 378 TYR B O 1
ATOM 8288 N N . ILE B 1 379 ? -17.578 8.039 22.719 1 93.19 379 ILE B N 1
ATOM 8289 C CA . ILE B 1 379 ? -17.5 6.809 23.484 1 93.19 379 ILE B CA 1
ATOM 8290 C C . ILE B 1 379 ? -16.266 6.852 24.406 1 93.19 379 ILE B C 1
ATOM 8292 O O . ILE B 1 379 ? -16.359 6.535 25.594 1 93.19 379 ILE B O 1
ATOM 8296 N N . GLU B 1 380 ? -15.188 7.234 23.859 1 92.25 380 GLU B N 1
ATOM 8297 C CA . GLU B 1 380 ? -13.945 7.297 24.625 1 92.25 380 GLU B CA 1
ATOM 8298 C C . GLU B 1 380 ? -14.039 8.312 25.75 1 92.25 380 GLU B C 1
ATOM 8300 O O . GLU B 1 380 ? -13.492 8.102 26.844 1 92.25 380 GLU B O 1
ATOM 8305 N N . LEU B 1 381 ? -14.711 9.391 25.484 1 93.31 381 LEU B N 1
ATOM 8306 C CA . LEU B 1 381 ? -14.969 10.383 26.531 1 93.31 381 LEU B CA 1
ATOM 8307 C C . LEU B 1 381 ? -15.734 9.766 27.688 1 93.31 381 LEU B C 1
ATOM 8309 O O . LEU B 1 381 ? -15.383 9.977 28.859 1 93.31 381 LEU B O 1
ATOM 8313 N N . LEU B 1 382 ? -16.75 9.031 27.344 1 94 382 LEU B N 1
ATOM 8314 C CA . LEU B 1 382 ? -17.562 8.406 28.359 1 94 382 LEU B CA 1
ATOM 8315 C C . LEU B 1 382 ? -16.75 7.395 29.172 1 94 382 LEU B C 1
ATOM 8317 O O . LEU B 1 382 ? -16.891 7.316 30.391 1 94 382 LEU B O 1
ATOM 8321 N N . LEU B 1 383 ? -15.898 6.703 28.531 1 92.19 383 LEU B N 1
ATOM 8322 C CA . LEU B 1 383 ? -15.047 5.73 29.203 1 92.19 383 LEU B CA 1
ATOM 8323 C C . LEU B 1 383 ? -14.055 6.426 30.141 1 92.19 383 LEU B C 1
ATOM 8325 O O . LEU B 1 383 ? -13.844 5.984 31.266 1 92.19 383 LEU B O 1
ATOM 8329 N N . ARG B 1 384 ? -13.5 7.52 29.672 1 91.38 384 ARG B N 1
ATOM 8330 C CA . ARG B 1 384 ? -12.547 8.273 30.469 1 91.38 384 ARG B CA 1
ATOM 8331 C C . ARG B 1 384 ? -13.219 8.859 31.719 1 91.38 384 ARG B C 1
ATOM 8333 O O . ARG B 1 384 ? -12.586 9.016 32.75 1 91.38 384 ARG B O 1
ATOM 8340 N N . GLN B 1 385 ? -14.508 9.086 31.547 1 90.94 385 GLN B N 1
ATOM 8341 C CA . GLN B 1 385 ? -15.266 9.656 32.625 1 90.94 385 GLN B CA 1
ATOM 8342 C C . GLN B 1 385 ? -15.945 8.57 33.469 1 90.94 385 GLN B C 1
ATOM 8344 O O . GLN B 1 385 ? -16.875 8.852 34.219 1 90.94 385 GLN B O 1
ATOM 8349 N N . HIS B 1 386 ? -15.555 7.297 33.281 1 90.75 386 HIS B N 1
ATOM 8350 C CA . HIS B 1 386 ? -15.984 6.129 34.031 1 90.75 386 HIS B CA 1
ATOM 8351 C C . HIS B 1 386 ? -17.484 5.883 33.875 1 90.75 386 HIS B C 1
ATOM 8353 O O . HIS B 1 386 ? -18.156 5.441 34.812 1 90.75 386 HIS B O 1
ATOM 8359 N N . ASP B 1 387 ? -18 6.387 32.781 1 92.62 387 ASP B N 1
ATOM 8360 C CA . ASP B 1 387 ? -19.375 6.09 32.438 1 92.62 387 ASP B CA 1
ATOM 8361 C C . ASP B 1 387 ? -19.453 4.93 31.438 1 92.62 387 ASP B C 1
ATOM 8363 O O . ASP B 1 387 ? -19.828 5.117 30.281 1 92.62 387 ASP B O 1
ATOM 8367 N N . ARG B 1 388 ? -19.25 3.785 31.922 1 93.56 388 ARG B N 1
ATOM 8368 C CA . ARG B 1 388 ? -19.203 2.592 31.078 1 93.56 388 ARG B CA 1
ATOM 8369 C C . ARG B 1 388 ? -20.562 2.275 30.5 1 93.56 388 ARG B C 1
ATOM 8371 O O . ARG B 1 388 ? -20.672 1.9 29.328 1 93.56 388 ARG B O 1
ATOM 8378 N N . ASP B 1 389 ? -21.547 2.424 31.281 1 95 389 ASP B N 1
ATOM 8379 C CA . ASP B 1 389 ? -22.891 2.139 30.812 1 95 389 ASP B CA 1
ATOM 8380 C C . ASP B 1 389 ? -23.281 3.053 29.656 1 95 389 ASP B C 1
ATOM 8382 O O . ASP B 1 389 ? -23.875 2.598 28.672 1 95 389 ASP B O 1
ATOM 8386 N N . GLY B 1 390 ? -23 4.34 29.844 1 94.25 390 GLY B N 1
ATOM 8387 C CA . GLY B 1 390 ? -23.266 5.273 28.766 1 94.25 390 GLY B CA 1
ATOM 8388 C C . GLY B 1 390 ? -22.531 4.941 27.484 1 94.25 390 GLY B C 1
ATOM 8389 O O . GLY B 1 390 ? -23.078 5.074 26.391 1 94.25 390 GLY B O 1
ATOM 8390 N N . ALA B 1 391 ? -21.281 4.559 27.609 1 94.88 391 ALA B N 1
ATOM 8391 C CA . ALA B 1 391 ? -20.453 4.199 26.469 1 94.88 391 ALA B CA 1
ATOM 8392 C C . ALA B 1 391 ? -21.031 2.988 25.734 1 94.88 391 ALA B C 1
ATOM 8394 O O . ALA B 1 391 ? -21.125 2.988 24.5 1 94.88 391 ALA B O 1
ATOM 8395 N N . GLU B 1 392 ? -21.406 1.964 26.469 1 95.44 392 GLU B N 1
ATOM 8396 C CA . GLU B 1 392 ? -21.938 0.741 25.859 1 95.44 392 GLU B CA 1
ATOM 8397 C C . GLU B 1 392 ? -23.297 0.986 25.219 1 95.44 392 GLU B C 1
ATOM 8399 O O . GLU B 1 392 ? -23.594 0.417 24.172 1 95.44 392 GLU B O 1
ATOM 8404 N N . GLU B 1 393 ? -24.078 1.816 25.844 1 94.5 393 GLU B N 1
ATOM 8405 C CA . GLU B 1 393 ? -25.344 2.203 25.25 1 94.5 393 GLU B CA 1
ATOM 8406 C C . GLU B 1 393 ? -25.141 2.908 23.906 1 94.5 393 GLU B C 1
ATOM 8408 O O . GLU B 1 393 ? -25.875 2.674 22.953 1 94.5 393 GLU B O 1
ATOM 8413 N N . LEU B 1 394 ? -24.219 3.783 23.906 1 92.44 394 LEU B N 1
ATOM 8414 C CA . LEU B 1 394 ? -23.906 4.504 22.688 1 92.44 394 LEU B CA 1
ATOM 8415 C C . LEU B 1 394 ? -23.422 3.549 21.594 1 92.44 394 LEU B C 1
ATOM 8417 O O . LEU B 1 394 ? -23.781 3.688 20.438 1 92.44 394 LEU B O 1
ATOM 8421 N N . MET B 1 395 ? -22.578 2.617 21.953 1 92.69 395 MET B N 1
ATOM 8422 C CA . MET B 1 395 ? -22.094 1.616 21.016 1 92.69 395 MET B CA 1
ATOM 8423 C C . MET B 1 395 ? -23.25 0.814 20.422 1 92.69 395 MET B C 1
ATOM 8425 O O . MET B 1 395 ? -23.297 0.576 19.219 1 92.69 395 MET B O 1
ATOM 8429 N N . GLU B 1 396 ? -24.109 0.431 21.25 1 91.88 396 GLU B N 1
ATOM 8430 C CA . GLU B 1 396 ? -25.281 -0.341 20.812 1 91.88 396 GLU B CA 1
ATOM 8431 C C . GLU B 1 396 ? -26.156 0.474 19.875 1 91.88 396 GLU B C 1
ATOM 8433 O O . GLU B 1 396 ? -26.656 -0.048 18.875 1 91.88 396 GLU B O 1
ATOM 8438 N N . ARG B 1 397 ? -26.344 1.671 20.219 1 89.44 397 ARG B N 1
ATOM 8439 C CA . ARG B 1 397 ? -27.156 2.566 19.391 1 89.44 397 ARG B CA 1
ATOM 8440 C C . ARG B 1 397 ? -26.594 2.654 17.984 1 89.44 397 ARG B C 1
ATOM 8442 O O . ARG B 1 397 ? -27.344 2.516 17 1 89.44 397 ARG B O 1
ATOM 8449 N N . PHE B 1 398 ? -25.375 2.803 17.906 1 86.25 398 PHE B N 1
ATOM 8450 C CA . PHE B 1 398 ? -24.766 3.02 16.594 1 86.25 398 PHE B CA 1
ATOM 8451 C C . PHE B 1 398 ? -24.609 1.702 15.844 1 86.25 398 PHE B C 1
ATOM 8453 O O . PHE B 1 398 ? -24.562 1.686 14.609 1 86.25 398 PHE B O 1
ATOM 8460 N N . SER B 1 399 ? -24.5 0.625 16.516 1 87.69 399 SER B N 1
ATOM 8461 C CA . SER B 1 399 ? -24.422 -0.684 15.867 1 87.69 399 SER B CA 1
ATOM 8462 C C . SER B 1 399 ? -25.75 -1.078 15.234 1 87.69 399 SER B C 1
ATOM 8464 O O . SER B 1 399 ? -25.781 -1.936 14.352 1 87.69 399 SER B O 1
ATOM 8466 N N . ASN B 1 400 ? -26.781 -0.492 15.68 1 85.56 400 ASN B N 1
ATOM 8467 C CA . ASN B 1 400 ? -28.109 -0.833 15.18 1 85.56 400 ASN B CA 1
ATOM 8468 C C . ASN B 1 400 ? -28.516 0.078 14.031 1 85.56 400 ASN B C 1
ATOM 8470 O O . ASN B 1 400 ? -29.484 -0.211 13.32 1 85.56 400 ASN B O 1
ATOM 8474 N N . GLU B 1 401 ? -27.797 1.12 13.836 1 83 401 GLU B N 1
ATOM 8475 C CA . GLU B 1 401 ? -28.062 2.025 12.719 1 83 401 GLU B CA 1
ATOM 8476 C C . GLU B 1 401 ? -27.328 1.583 11.461 1 83 401 GLU B C 1
ATOM 8478 O O . GLU B 1 401 ? -26.25 0.993 11.547 1 83 401 GLU B O 1
ATOM 8483 N N . ASP B 1 402 ? -27.969 1.673 10.305 1 81.12 402 ASP B N 1
ATOM 8484 C CA . ASP B 1 402 ? -27.344 1.233 9.062 1 81.12 402 ASP B CA 1
ATOM 8485 C C . ASP B 1 402 ? -26.656 2.398 8.344 1 81.12 402 ASP B C 1
ATOM 8487 O O . ASP B 1 402 ? -27.312 3.361 7.949 1 81.12 402 ASP B O 1
ATOM 8491 N N . TYR B 1 403 ? -25.453 2.346 8.367 1 80.56 403 TYR B N 1
ATOM 8492 C CA . TYR B 1 403 ? -24.625 3.311 7.648 1 80.56 403 TYR B CA 1
ATOM 8493 C C . TYR B 1 403 ? -24.062 2.699 6.371 1 80.56 403 TYR B C 1
ATOM 8495 O O . TYR B 1 403 ? -24.781 1.995 5.648 1 80.56 403 TYR B O 1
ATOM 8503 N N . SER B 1 404 ? -22.875 2.941 5.977 1 82.12 404 SER B N 1
ATOM 8504 C CA . SER B 1 404 ? -22.188 2.275 4.867 1 82.12 404 SER B CA 1
ATOM 8505 C C . SER B 1 404 ? -21.609 0.935 5.297 1 82.12 404 SER B C 1
ATOM 8507 O O . SER B 1 404 ? -21.469 0.67 6.496 1 82.12 404 SER B O 1
ATOM 8509 N N . VAL B 1 405 ? -21.359 0.1 4.391 1 81.75 405 VAL B N 1
ATOM 8510 C CA . VAL B 1 405 ? -20.781 -1.214 4.645 1 81.75 405 VAL B CA 1
ATOM 8511 C C . VAL B 1 405 ? -19.516 -1.064 5.484 1 81.75 405 VAL B C 1
ATOM 8513 O O . VAL B 1 405 ? -19.328 -1.775 6.473 1 81.75 405 VAL B O 1
ATOM 8516 N N . GLU B 1 406 ? -18.75 -0.147 5.113 1 82.12 406 GLU B N 1
ATOM 8517 C CA . GLU B 1 406 ? -17.484 0.061 5.801 1 82.12 406 GLU B CA 1
ATOM 8518 C C . GLU B 1 406 ? -17.688 0.585 7.215 1 82.12 406 GLU B C 1
ATOM 8520 O O . GLU B 1 406 ? -17.031 0.142 8.156 1 82.12 406 GLU B O 1
ATOM 8525 N N . ALA B 1 407 ? -18.609 1.487 7.34 1 85.25 407 ALA B N 1
ATOM 8526 C CA . ALA B 1 407 ? -18.906 2.068 8.648 1 85.25 407 ALA B CA 1
ATOM 8527 C C . ALA B 1 407 ? -19.5 1.027 9.586 1 85.25 407 ALA B C 1
ATOM 8529 O O . ALA B 1 407 ? -19.141 0.956 10.766 1 85.25 407 ALA B O 1
ATOM 8530 N N . ASN B 1 408 ? -20.391 0.263 9.047 1 87.75 408 ASN B N 1
ATOM 8531 C CA . ASN B 1 408 ? -21 -0.788 9.852 1 87.75 408 ASN B CA 1
ATOM 8532 C C . ASN B 1 408 ? -19.969 -1.792 10.352 1 87.75 408 ASN B C 1
ATOM 8534 O O . ASN B 1 408 ? -19.969 -2.154 11.531 1 87.75 408 ASN B O 1
ATOM 8538 N N . GLY B 1 409 ? -19.141 -2.244 9.406 1 90 409 GLY B N 1
ATOM 8539 C CA . GLY B 1 409 ? -18.062 -3.146 9.789 1 90 409 GLY B CA 1
ATOM 8540 C C . GLY B 1 409 ? -17.156 -2.576 10.859 1 90 409 GLY B C 1
ATOM 8541 O O . GLY B 1 409 ? -16.797 -3.275 11.812 1 90 409 GLY B O 1
ATOM 8542 N N . PHE B 1 410 ? -16.922 -1.315 10.789 1 89.5 410 PHE B N 1
ATOM 8543 C CA . PHE B 1 410 ? -16.031 -0.646 11.734 1 89.5 410 PHE B CA 1
ATOM 8544 C C . PHE B 1 410 ? -16.656 -0.603 13.125 1 89.5 410 PHE B C 1
ATOM 8546 O O . PHE B 1 410 ? -16 -0.894 14.125 1 89.5 410 PHE B O 1
ATOM 8553 N N . ILE B 1 411 ? -17.875 -0.212 13.18 1 89.5 411 ILE B N 1
ATOM 8554 C CA . ILE B 1 411 ? -18.562 -0.046 14.461 1 89.5 411 ILE B CA 1
ATOM 8555 C C . ILE B 1 411 ? -18.625 -1.389 15.18 1 89.5 411 ILE B C 1
ATOM 8557 O O . ILE B 1 411 ? -18.375 -1.466 16.391 1 89.5 411 ILE B O 1
ATOM 8561 N N . VAL B 1 412 ? -18.938 -2.387 14.453 1 93.5 412 VAL B N 1
ATOM 8562 C CA . VAL B 1 412 ? -19.062 -3.715 15.047 1 93.5 412 VAL B CA 1
ATOM 8563 C C . VAL B 1 412 ? -17.703 -4.18 15.555 1 93.5 412 VAL B C 1
ATOM 8565 O O . VAL B 1 412 ? -17.594 -4.699 16.672 1 93.5 412 VAL B O 1
ATOM 8568 N N . VAL B 1 413 ? -16.656 -3.99 14.758 1 93.19 413 VAL B N 1
ATOM 8569 C CA . VAL B 1 413 ? -15.297 -4.379 15.148 1 93.19 413 VAL B CA 1
ATOM 8570 C C . VAL B 1 413 ? -14.859 -3.588 16.375 1 93.19 413 VAL B C 1
ATOM 8572 O O . VAL B 1 413 ? -14.273 -4.145 17.297 1 93.19 413 VAL B O 1
ATOM 8575 N N . TYR B 1 414 ? -15.164 -2.299 16.344 1 92.12 414 TYR B N 1
ATOM 8576 C CA . TYR B 1 414 ? -14.828 -1.443 17.484 1 92.12 414 TYR B CA 1
ATOM 8577 C C . TYR B 1 414 ? -15.5 -1.94 18.766 1 92.12 414 TYR B C 1
ATOM 8579 O O . TYR B 1 414 ? -14.859 -2.043 19.812 1 92.12 414 TYR B O 1
ATOM 8587 N N . MET B 1 415 ? -16.75 -2.219 18.688 1 93.31 415 MET B N 1
ATOM 8588 C CA . MET B 1 415 ? -17.531 -2.701 19.828 1 93.31 415 MET B CA 1
ATOM 8589 C C . MET B 1 415 ? -17 -4.043 20.312 1 93.31 415 MET B C 1
ATOM 8591 O O . MET B 1 415 ? -16.812 -4.238 21.516 1 93.31 415 MET B O 1
ATOM 8595 N N . ALA B 1 416 ? -16.766 -4.918 19.375 1 95.38 416 ALA B N 1
ATOM 8596 C CA . ALA B 1 416 ? -16.234 -6.234 19.734 1 95.38 416 ALA B CA 1
ATOM 8597 C C . ALA B 1 416 ? -14.859 -6.113 20.391 1 95.38 416 ALA B C 1
ATOM 8599 O O . ALA B 1 416 ? -14.562 -6.816 21.359 1 95.38 416 ALA B O 1
ATOM 8600 N N . ASN B 1 417 ? -14.039 -5.266 19.844 1 93.69 417 ASN B N 1
ATOM 8601 C CA . ASN B 1 417 ? -12.711 -5.035 20.391 1 93.69 417 ASN B CA 1
ATOM 8602 C C . ASN B 1 417 ? -12.781 -4.488 21.812 1 93.69 417 ASN B C 1
ATOM 8604 O O . ASN B 1 417 ? -11.992 -4.879 22.672 1 93.69 417 ASN B O 1
ATOM 8608 N N . TYR B 1 418 ? -13.695 -3.562 22.078 1 92.94 418 TYR B N 1
ATOM 8609 C CA . TYR B 1 418 ? -13.914 -3.016 23.422 1 92.94 418 TYR B CA 1
ATOM 8610 C C . TYR B 1 418 ? -14.273 -4.117 24.406 1 92.94 418 TYR B C 1
ATOM 8612 O O . TYR B 1 418 ? -13.68 -4.219 25.484 1 92.94 418 TYR B O 1
ATOM 8620 N N . TYR B 1 419 ? -15.195 -4.965 24.016 1 94.94 419 TYR B N 1
ATOM 8621 C CA . TYR B 1 419 ? -15.625 -6.031 24.922 1 94.94 419 TYR B CA 1
ATOM 8622 C C . TYR B 1 419 ? -14.516 -7.055 25.109 1 94.94 419 TYR B C 1
ATOM 8624 O O . TYR B 1 419 ? -14.352 -7.598 26.203 1 94.94 419 TYR B O 1
ATOM 8632 N N . TRP B 1 420 ? -13.688 -7.293 24.078 1 94.19 420 TRP B N 1
ATOM 8633 C CA . TRP B 1 420 ? -12.625 -8.289 24.094 1 94.19 420 TRP B CA 1
ATOM 8634 C C . TRP B 1 420 ? -11.43 -7.801 24.906 1 94.19 420 TRP B C 1
ATOM 8636 O O . TRP B 1 420 ? -11.039 -8.438 25.891 1 94.19 420 TRP B O 1
ATOM 8646 N N . LYS B 1 421 ? -10.93 -6.613 24.625 1 90.69 421 LYS B N 1
ATOM 8647 C CA . LYS B 1 421 ? -9.609 -6.227 25.109 1 90.69 421 LYS B CA 1
ATOM 8648 C C . LYS B 1 421 ? -9.711 -5.238 26.266 1 90.69 421 LYS B C 1
ATOM 8650 O O . LYS B 1 421 ? -8.797 -5.141 27.078 1 90.69 421 LYS B O 1
ATOM 8655 N N . VAL B 1 422 ? -10.734 -4.516 26.328 1 89.69 422 VAL B N 1
ATOM 8656 C CA . VAL B 1 422 ? -10.852 -3.48 27.344 1 89.69 422 VAL B CA 1
ATOM 8657 C C . VAL B 1 422 ? -11.711 -3.986 28.5 1 89.69 422 VAL B C 1
ATOM 8659 O O . VAL B 1 422 ? -11.25 -4.086 29.641 1 89.69 422 VAL B O 1
ATOM 8662 N N . ARG B 1 423 ? -12.992 -4.379 28.141 1 91.69 423 ARG B N 1
ATOM 8663 C CA . ARG B 1 423 ? -13.914 -4.879 29.156 1 91.69 423 ARG B CA 1
ATOM 8664 C C . ARG B 1 423 ? -13.555 -6.301 29.562 1 91.69 423 ARG B C 1
ATOM 8666 O O . ARG B 1 423 ? -13.961 -6.766 30.625 1 91.69 423 ARG B O 1
ATOM 8673 N N . LYS B 1 424 ? -12.766 -7.031 28.688 1 92.5 424 LYS B N 1
ATOM 8674 C CA . LYS B 1 424 ? -12.344 -8.414 28.891 1 92.5 424 LYS B CA 1
ATOM 8675 C C . LYS B 1 424 ? -13.547 -9.336 29.078 1 92.5 424 LYS B C 1
ATOM 8677 O O . LYS B 1 424 ? -13.562 -10.172 29.984 1 92.5 424 LYS B O 1
ATOM 8682 N N . ASP B 1 425 ? -14.586 -9.062 28.406 1 95.06 425 ASP B N 1
ATOM 8683 C CA . ASP B 1 425 ? -15.781 -9.898 28.344 1 95.06 425 ASP B CA 1
ATOM 8684 C C . ASP B 1 425 ? -15.844 -10.672 27.031 1 95.06 425 ASP B C 1
ATOM 8686 O O . ASP B 1 425 ? -16.453 -10.219 26.062 1 95.06 425 ASP B O 1
ATOM 8690 N N . LEU B 1 426 ? -15.359 -11.867 27.031 1 95.62 426 LEU B N 1
ATOM 8691 C CA . LEU B 1 426 ? -15.227 -12.688 25.828 1 95.62 426 LEU B CA 1
ATOM 8692 C C . LEU B 1 426 ? -16.594 -13.102 25.297 1 95.62 426 LEU B C 1
ATOM 8694 O O . LEU B 1 426 ? -16.812 -13.18 24.078 1 95.62 426 LEU B O 1
ATOM 8698 N N . SER B 1 427 ? -17.484 -13.344 26.203 1 96.94 427 SER B N 1
ATOM 8699 C CA . SER B 1 427 ? -18.828 -13.797 25.812 1 96.94 427 SER B CA 1
ATOM 8700 C C . SER B 1 427 ? -19.562 -12.727 25.031 1 96.94 427 SER B C 1
ATOM 8702 O O . SER B 1 427 ? -20.172 -13.016 24 1 96.94 427 SER B O 1
ATOM 8704 N N . MET B 1 428 ? -19.516 -11.5 25.516 1 95.88 428 MET B N 1
ATOM 8705 C CA . MET B 1 428 ? -20.188 -10.398 24.828 1 95.88 428 MET B CA 1
ATOM 8706 C C . MET B 1 428 ? -19.516 -10.117 23.484 1 95.88 428 MET B C 1
ATOM 8708 O O . MET B 1 428 ? -20.188 -9.805 22.5 1 95.88 428 MET B O 1
ATOM 8712 N N . ALA B 1 429 ? -18.172 -10.156 23.453 1 96.88 429 ALA B N 1
ATOM 8713 C CA . ALA B 1 429 ? -17.453 -9.953 22.203 1 96.88 429 ALA B CA 1
ATOM 8714 C C . ALA B 1 429 ? -17.875 -10.977 21.141 1 96.88 429 ALA B C 1
ATOM 8716 O O . ALA B 1 429 ? -18.141 -10.617 20 1 96.88 429 ALA B O 1
ATOM 8717 N N . ARG B 1 430 ? -17.953 -12.211 21.547 1 97.25 430 ARG B N 1
ATOM 8718 C CA . ARG B 1 430 ? -18.359 -13.281 20.656 1 97.25 430 ARG B CA 1
ATOM 8719 C C . ARG B 1 430 ? -19.781 -13.062 20.156 1 97.25 430 ARG B C 1
ATOM 8721 O O . ARG B 1 430 ? -20.078 -13.289 18.984 1 97.25 430 ARG B O 1
ATOM 8728 N N . SER B 1 431 ? -20.625 -12.688 21.047 1 96.81 431 SER B N 1
ATOM 8729 C CA . SER B 1 431 ? -22.031 -12.445 20.703 1 96.81 431 SER B CA 1
ATOM 8730 C C . SER B 1 431 ? -22.156 -11.336 19.672 1 96.81 431 SER B C 1
ATOM 8732 O O . SER B 1 431 ? -22.922 -11.453 18.703 1 96.81 431 SER B O 1
ATOM 8734 N N . VAL B 1 432 ? -21.422 -10.242 19.844 1 96.19 432 VAL B N 1
ATOM 8735 C CA . VAL B 1 432 ? -21.438 -9.117 18.922 1 96.19 432 VAL B CA 1
ATOM 8736 C C . VAL B 1 432 ? -20.984 -9.57 17.531 1 96.19 432 VAL B C 1
ATOM 8738 O O . VAL B 1 432 ? -21.625 -9.234 16.531 1 96.19 432 VAL B O 1
ATOM 8741 N N . LEU B 1 433 ? -19.922 -10.344 17.469 1 96.88 433 LEU B N 1
ATOM 8742 C CA . LEU B 1 433 ? -19.375 -10.797 16.203 1 96.88 433 LEU B CA 1
ATOM 8743 C C . LEU B 1 433 ? -20.312 -11.781 15.516 1 96.88 433 LEU B C 1
ATOM 8745 O O . LEU B 1 433 ? -20.578 -11.656 14.312 1 96.88 433 LEU B O 1
ATOM 8749 N N . THR B 1 434 ? -20.844 -12.703 16.234 1 96.62 434 THR B N 1
ATOM 8750 C CA . THR B 1 434 ? -21.688 -13.742 15.672 1 96.62 434 THR B CA 1
ATOM 8751 C C . THR B 1 434 ? -23.016 -13.148 15.18 1 96.62 434 THR B C 1
ATOM 8753 O O . THR B 1 434 ? -23.531 -13.555 14.141 1 96.62 434 THR B O 1
ATOM 8756 N N . SER B 1 435 ? -23.562 -12.18 15.875 1 94.69 435 SER B N 1
ATOM 8757 C CA . SER B 1 435 ? -24.875 -11.609 15.555 1 94.69 435 SER B CA 1
ATOM 8758 C C . SER B 1 435 ? -24.781 -10.656 14.367 1 94.69 435 SER B C 1
ATOM 8760 O O . SER B 1 435 ? -25.797 -10.312 13.758 1 94.69 435 SER B O 1
ATOM 8762 N N . ASN B 1 436 ? -23.609 -10.258 13.992 1 94.31 436 ASN B N 1
ATOM 8763 C CA . ASN B 1 436 ? -23.5 -9.242 12.953 1 94.31 436 ASN B CA 1
ATOM 8764 C C . ASN B 1 436 ? -22.844 -9.797 11.688 1 94.31 436 ASN B C 1
ATOM 8766 O O . ASN B 1 436 ? -22.406 -9.039 10.828 1 94.31 436 ASN B O 1
ATOM 8770 N N . LYS B 1 437 ? -22.766 -11.086 11.516 1 94.25 437 LYS B N 1
ATOM 8771 C CA . LYS B 1 437 ? -22.188 -11.727 10.336 1 94.25 437 LYS B CA 1
ATOM 8772 C C . LYS B 1 437 ? -22.891 -11.289 9.062 1 94.25 437 LYS B C 1
ATOM 8774 O O . LYS B 1 437 ? -22.25 -10.961 8.062 1 94.25 437 LYS B O 1
ATOM 8779 N N . ASP B 1 438 ? -24.156 -11.219 9.148 1 91.12 438 ASP B N 1
ATOM 8780 C CA . ASP B 1 438 ? -24.938 -10.875 7.965 1 91.12 438 ASP B CA 1
ATOM 8781 C C . ASP B 1 438 ? -24.781 -9.391 7.625 1 91.12 438 ASP B C 1
ATOM 8783 O O . ASP B 1 438 ? -24.625 -9.031 6.457 1 91.12 438 ASP B O 1
ATOM 8787 N N . ARG B 1 439 ? -24.844 -8.672 8.633 1 90.25 439 ARG B N 1
ATOM 8788 C CA . ARG B 1 439 ? -24.75 -7.227 8.461 1 90.25 439 ARG B CA 1
ATOM 8789 C C . ARG B 1 439 ? -23.391 -6.832 7.898 1 90.25 439 ARG B C 1
ATOM 8791 O O . ARG B 1 439 ? -23.281 -5.895 7.102 1 90.25 439 ARG B O 1
ATOM 8798 N N . CYS B 1 440 ? -22.391 -7.59 8.297 1 93.5 440 CYS B N 1
ATOM 8799 C CA . CYS B 1 440 ? -21.031 -7.234 7.938 1 93.5 440 CYS B CA 1
ATOM 8800 C C . CYS B 1 440 ? -20.469 -8.188 6.891 1 93.5 440 CYS B C 1
ATOM 8802 O O . CYS B 1 440 ? -19.25 -8.352 6.773 1 93.5 440 CYS B O 1
ATOM 8804 N N . GLN B 1 441 ? -21.297 -8.758 6.059 1 92.38 441 GLN B N 1
ATOM 8805 C CA . GLN B 1 441 ? -20.906 -9.82 5.137 1 92.38 441 GLN B CA 1
ATOM 8806 C C . GLN B 1 441 ? -19.906 -9.297 4.094 1 92.38 441 GLN B C 1
ATOM 8808 O O . GLN B 1 441 ? -19.062 -10.055 3.607 1 92.38 441 GLN B O 1
ATOM 8813 N N . LYS B 1 442 ? -19.953 -8.047 3.822 1 93.38 442 LYS B N 1
ATOM 8814 C CA . LYS B 1 442 ? -19.109 -7.477 2.783 1 93.38 442 LYS B CA 1
ATOM 8815 C C . LYS B 1 442 ? -17.875 -6.797 3.387 1 93.38 442 LYS B C 1
ATOM 8817 O O . LYS B 1 442 ? -17.062 -6.215 2.664 1 93.38 442 LYS B O 1
ATOM 8822 N N . SER B 1 443 ? -17.719 -6.852 4.676 1 93.19 443 SER B N 1
ATOM 8823 C CA . SER B 1 443 ? -16.656 -6.121 5.352 1 93.19 443 SER B CA 1
ATOM 8824 C C . SER B 1 443 ? -15.445 -7.016 5.602 1 93.19 443 SER B C 1
ATOM 8826 O O . SER B 1 443 ? -15.492 -7.91 6.445 1 93.19 443 SER B O 1
ATOM 8828 N N . LEU B 1 444 ? -14.312 -6.742 4.926 1 93 444 LEU B N 1
ATOM 8829 C CA . LEU B 1 444 ? -13.086 -7.512 5.09 1 93 444 LEU B CA 1
ATOM 8830 C C . LEU B 1 444 ? -12.523 -7.352 6.5 1 93 444 LEU B C 1
ATOM 8832 O O . LEU B 1 444 ? -12.172 -8.344 7.145 1 93 444 LEU B O 1
ATOM 8836 N N . PRO B 1 445 ? -12.594 -6.09 7.047 1 91.56 445 PRO B N 1
ATOM 8837 C CA . PRO B 1 445 ? -12.078 -5.922 8.406 1 91.56 445 PRO B CA 1
ATOM 8838 C C . PRO B 1 445 ? -12.867 -6.723 9.438 1 91.56 445 PRO B C 1
ATOM 8840 O O . PRO B 1 445 ? -12.289 -7.211 10.414 1 91.56 445 PRO B O 1
ATOM 8843 N N . PHE B 1 446 ? -14.156 -6.859 9.234 1 95 446 PHE B N 1
ATOM 8844 C CA . PHE B 1 446 ? -14.992 -7.633 10.141 1 95 446 PHE B CA 1
ATOM 8845 C C . PHE B 1 446 ? -14.531 -9.086 10.195 1 95 446 PHE B C 1
ATOM 8847 O O . PHE B 1 446 ? -14.336 -9.641 11.273 1 95 446 PHE B O 1
ATOM 8854 N N . TRP B 1 447 ? -14.305 -9.625 9.055 1 95.44 447 TRP B N 1
ATOM 8855 C CA . TRP B 1 447 ? -13.93 -11.031 8.969 1 95.44 447 TRP B CA 1
ATOM 8856 C C . TRP B 1 447 ? -12.523 -11.258 9.508 1 95.44 447 TRP B C 1
ATOM 8858 O O . TRP B 1 447 ? -12.266 -12.258 10.18 1 95.44 447 TRP B O 1
ATOM 8868 N N . LYS B 1 448 ? -11.594 -10.391 9.234 1 92.56 448 LYS B N 1
ATOM 8869 C CA . LYS B 1 448 ? -10.234 -10.484 9.758 1 92.56 448 LYS B CA 1
ATOM 8870 C C . LYS B 1 448 ? -10.227 -10.445 11.281 1 92.56 448 LYS B C 1
ATOM 8872 O O . LYS B 1 448 ? -9.531 -11.234 11.93 1 92.56 448 LYS B O 1
ATOM 8877 N N . PHE B 1 449 ? -11.008 -9.523 11.758 1 94.44 449 PHE B N 1
ATOM 8878 C CA . PHE B 1 449 ? -11.078 -9.375 13.203 1 94.44 449 PHE B CA 1
ATOM 8879 C C . PHE B 1 449 ? -11.703 -10.609 13.844 1 94.44 449 PHE B C 1
ATOM 8881 O O . PHE B 1 449 ? -11.219 -11.102 14.867 1 94.44 449 PHE B O 1
ATOM 8888 N N . PHE B 1 450 ? -12.812 -11.07 13.25 1 95.88 450 PHE B N 1
ATOM 8889 C CA . PHE B 1 450 ? -13.5 -12.25 13.766 1 95.88 450 PHE B CA 1
ATOM 8890 C C . PHE B 1 450 ? -12.562 -13.445 13.797 1 95.88 450 PHE B C 1
ATOM 8892 O O . PHE B 1 450 ? -12.531 -14.195 14.773 1 95.88 450 PHE B O 1
ATOM 8899 N N . MET B 1 451 ? -11.75 -13.617 12.773 1 94.81 451 MET B N 1
ATOM 8900 C CA . MET B 1 451 ? -10.773 -14.703 12.688 1 94.81 451 MET B CA 1
ATOM 8901 C C . MET B 1 451 ? -9.75 -14.594 13.812 1 94.81 451 MET B C 1
ATOM 8903 O O . MET B 1 451 ? -9.453 -15.586 14.492 1 94.81 451 MET B O 1
ATOM 8907 N N . ASN B 1 452 ? -9.227 -13.414 13.961 1 91.75 452 ASN B N 1
ATOM 8908 C CA . ASN B 1 452 ? -8.234 -13.18 15.008 1 91.75 452 ASN B CA 1
ATOM 8909 C C . ASN B 1 452 ? -8.82 -13.445 16.391 1 91.75 452 ASN B C 1
ATOM 8911 O O . ASN B 1 452 ? -8.133 -13.984 17.266 1 91.75 452 ASN B O 1
ATOM 8915 N N . PHE B 1 453 ? -10.086 -13.055 16.672 1 94.69 453 PHE B N 1
ATOM 8916 C CA . PHE B 1 453 ? -10.773 -13.266 17.938 1 94.69 453 PHE B CA 1
ATOM 8917 C C . PHE B 1 453 ? -10.883 -14.75 18.25 1 94.69 453 PHE B C 1
ATOM 8919 O O . PHE B 1 453 ? -10.531 -15.188 19.344 1 94.69 453 PHE B O 1
ATOM 8926 N N . LEU B 1 454 ? -11.281 -15.492 17.266 1 94.38 454 LEU B N 1
ATOM 8927 C CA . LEU B 1 454 ? -11.461 -16.922 17.453 1 94.38 454 LEU B CA 1
ATOM 8928 C C . LEU B 1 454 ? -10.109 -17.625 17.641 1 94.38 454 LEU B C 1
ATOM 8930 O O . LEU B 1 454 ? -9.977 -18.5 18.484 1 94.38 454 LEU B O 1
ATOM 8934 N N . TYR B 1 455 ? -9.094 -17.203 16.828 1 92.56 455 TYR B N 1
ATOM 8935 C CA . TYR B 1 455 ? -7.754 -17.766 16.906 1 92.56 455 TYR B CA 1
ATOM 8936 C C . TYR B 1 455 ? -7.164 -17.562 18.297 1 92.56 455 TYR B C 1
ATOM 8938 O O . TYR B 1 455 ? -6.477 -18.453 18.828 1 92.56 455 TYR B O 1
ATOM 8946 N N . SER B 1 456 ? -7.531 -16.453 18.906 1 90.12 456 SER B N 1
ATOM 8947 C CA . SER B 1 456 ? -6.902 -16.047 20.172 1 90.12 456 SER B CA 1
ATOM 8948 C C . SER B 1 456 ? -7.66 -16.594 21.375 1 90.12 456 SER B C 1
ATOM 8950 O O . SER B 1 456 ? -7.07 -16.844 22.422 1 90.12 456 SER B O 1
ATOM 8952 N N . THR B 1 457 ? -9 -16.828 21.234 1 92.75 457 THR B N 1
ATOM 8953 C CA . THR B 1 457 ? -9.781 -17 22.453 1 92.75 457 THR B CA 1
ATOM 8954 C C . THR B 1 457 ? -10.516 -18.328 22.438 1 92.75 457 THR B C 1
ATOM 8956 O O . THR B 1 457 ? -10.922 -18.828 23.5 1 92.75 457 THR B O 1
ATOM 8959 N N . ALA B 1 458 ? -10.688 -18.891 21.281 1 91.94 458 ALA B N 1
ATOM 8960 C CA . ALA B 1 458 ? -11.508 -20.094 21.188 1 91.94 458 ALA B CA 1
ATOM 8961 C C . ALA B 1 458 ? -10.844 -21.266 21.906 1 91.94 458 ALA B C 1
ATOM 8963 O O . ALA B 1 458 ? -9.617 -21.359 21.938 1 91.94 458 ALA B O 1
ATOM 8964 N N . GLU B 1 459 ? -11.602 -22.062 22.484 1 90.56 459 GLU B N 1
ATOM 8965 C CA . GLU B 1 459 ? -11.117 -23.281 23.141 1 90.56 459 GLU B CA 1
ATOM 8966 C C . GLU B 1 459 ? -10.578 -24.281 22.125 1 90.56 459 GLU B C 1
ATOM 8968 O O . GLU B 1 459 ? -9.555 -24.938 22.375 1 90.56 459 GLU B O 1
ATOM 8973 N N . HIS B 1 460 ? -11.266 -24.422 21.062 1 90.94 460 HIS B N 1
ATOM 8974 C CA . HIS B 1 460 ? -10.844 -25.25 19.938 1 90.94 460 HIS B CA 1
ATOM 8975 C C . HIS B 1 460 ? -10.703 -24.422 18.656 1 90.94 460 HIS B C 1
ATOM 8977 O O . HIS B 1 460 ? -11.555 -24.516 17.766 1 90.94 460 HIS B O 1
ATOM 8983 N N . PRO B 1 461 ? -9.641 -23.734 18.578 1 91.31 461 PRO B N 1
ATOM 8984 C CA . PRO B 1 461 ? -9.5 -22.75 17.516 1 91.31 461 PRO B CA 1
ATOM 8985 C C . PRO B 1 461 ? -9.508 -23.375 16.125 1 91.31 461 PRO B C 1
ATOM 8987 O O . PRO B 1 461 ? -10.008 -22.781 15.164 1 91.31 461 PRO B O 1
ATOM 8990 N N . ALA B 1 462 ? -8.953 -24.578 15.961 1 89.56 462 ALA B N 1
ATOM 8991 C CA . ALA B 1 462 ? -8.883 -25.219 14.648 1 89.56 462 ALA B CA 1
ATOM 8992 C C . ALA B 1 462 ? -10.281 -25.438 14.07 1 89.56 462 ALA B C 1
ATOM 8994 O O . ALA B 1 462 ? -10.555 -25.062 12.93 1 89.56 462 ALA B O 1
ATOM 8995 N N . ASP B 1 463 ? -11.195 -25.953 14.922 1 90.94 463 ASP B N 1
ATOM 8996 C CA . ASP B 1 463 ? -12.562 -26.234 14.477 1 90.94 463 ASP B CA 1
ATOM 8997 C C . ASP B 1 463 ? -13.328 -24.953 14.195 1 90.94 463 ASP B C 1
ATOM 8999 O O . ASP B 1 463 ? -14.062 -24.859 13.211 1 90.94 463 ASP B O 1
ATOM 9003 N N . GLU B 1 464 ? -13.188 -24.016 15.039 1 93.5 464 GLU B N 1
ATOM 9004 C CA . GLU B 1 464 ? -13.914 -22.766 14.906 1 93.5 464 GLU B CA 1
ATOM 9005 C C . GLU B 1 464 ? -13.445 -21.984 13.68 1 93.5 464 GLU B C 1
ATOM 9007 O O . GLU B 1 464 ? -14.25 -21.328 13.008 1 93.5 464 GLU B O 1
ATOM 9012 N N . LEU B 1 465 ? -12.133 -22.062 13.445 1 92.81 465 LEU B N 1
ATOM 9013 C CA . LEU B 1 465 ? -11.602 -21.359 12.273 1 92.81 465 LEU B CA 1
ATOM 9014 C C . LEU B 1 465 ? -12.109 -22 10.984 1 92.81 465 LEU B C 1
ATOM 9016 O O . LEU B 1 465 ? -12.383 -21.297 10.008 1 92.81 465 LEU B O 1
ATOM 9020 N N . LEU B 1 466 ? -12.188 -23.328 10.93 1 90.94 466 LEU B N 1
ATOM 9021 C CA . LEU B 1 466 ? -12.727 -24.016 9.758 1 90.94 466 LEU B CA 1
ATOM 9022 C C . LEU B 1 466 ? -14.18 -23.625 9.523 1 90.94 466 LEU B C 1
ATOM 9024 O O . LEU B 1 466 ? -14.586 -23.391 8.383 1 90.94 466 LEU B O 1
ATOM 9028 N N . ALA B 1 467 ? -14.914 -23.516 10.617 1 92.75 467 ALA B N 1
ATOM 9029 C CA . ALA B 1 467 ? -16.312 -23.094 10.516 1 92.75 467 ALA B CA 1
ATOM 9030 C C . ALA B 1 467 ? -16.422 -21.656 10.008 1 92.75 467 ALA B C 1
ATOM 9032 O O . ALA B 1 467 ? -17.25 -21.359 9.148 1 92.75 467 ALA B O 1
ATOM 9033 N N . LEU B 1 468 ? -15.609 -20.812 10.547 1 95.31 468 LEU B N 1
ATOM 9034 C CA . LEU B 1 468 ? -15.633 -19.406 10.148 1 95.31 468 LEU B CA 1
ATOM 9035 C C . LEU B 1 468 ? -15.25 -19.266 8.68 1 95.31 468 LEU B C 1
ATOM 9037 O O . LEU B 1 468 ? -15.789 -18.406 7.973 1 95.31 468 LEU B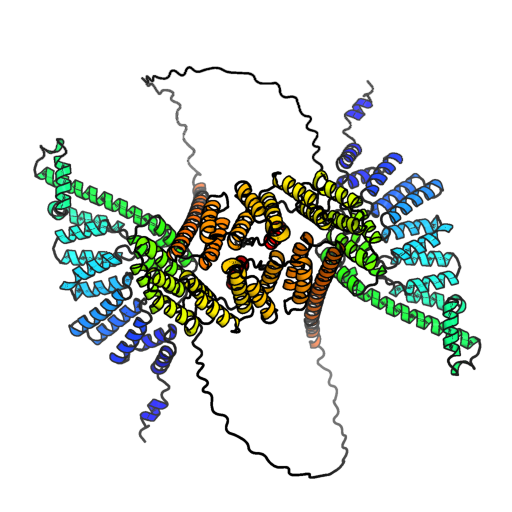 O 1
ATOM 9041 N N . ARG B 1 469 ? -14.227 -20.031 8.25 1 93.31 469 ARG B N 1
ATOM 9042 C CA . ARG B 1 469 ? -13.844 -20.016 6.84 1 93.31 469 ARG B CA 1
ATOM 9043 C C . ARG B 1 469 ? -15.039 -20.297 5.938 1 93.31 469 ARG B C 1
ATOM 9045 O O . ARG B 1 469 ? -15.234 -19.625 4.926 1 93.31 469 ARG B O 1
ATOM 9052 N N . GLY B 1 470 ? -15.789 -21.344 6.305 1 92.94 470 GLY B N 1
ATOM 9053 C CA . GLY B 1 470 ? -17 -21.656 5.547 1 92.94 470 GLY B CA 1
ATOM 9054 C C . GLY B 1 470 ? -17.953 -20.484 5.453 1 92.94 470 GLY B C 1
ATOM 9055 O O . GLY B 1 470 ? -18.453 -20.172 4.371 1 92.94 470 GLY B O 1
ATOM 9056 N N . ASP B 1 471 ? -18.188 -19.797 6.57 1 94.94 471 ASP B N 1
ATOM 9057 C CA . ASP B 1 471 ? -19.062 -18.641 6.617 1 94.94 471 ASP B CA 1
ATOM 9058 C C . ASP B 1 471 ? -18.516 -17.5 5.754 1 94.94 471 ASP B C 1
ATOM 9060 O O . ASP B 1 471 ? -19.281 -16.844 5.039 1 94.94 471 ASP B O 1
ATOM 9064 N N . CYS B 1 472 ? -17.234 -17.297 5.855 1 94.62 472 CYS B N 1
ATOM 9065 C CA . CYS B 1 472 ? -16.562 -16.203 5.145 1 94.62 472 CYS B CA 1
ATOM 9066 C C . CYS B 1 472 ? -16.625 -16.422 3.637 1 94.62 472 CYS B C 1
ATOM 9068 O O . CYS B 1 472 ? -16.953 -15.5 2.887 1 94.62 472 CYS B O 1
ATOM 9070 N N . MET B 1 473 ? -16.406 -17.656 3.199 1 91.38 473 MET B N 1
ATOM 9071 C CA . MET B 1 473 ? -16.422 -17.953 1.773 1 91.38 473 MET B CA 1
ATOM 9072 C C . MET B 1 473 ? -17.828 -17.922 1.216 1 91.38 473 MET B C 1
ATOM 9074 O O . MET B 1 473 ? -18.031 -17.703 0.021 1 91.38 473 MET B O 1
ATOM 9078 N N . GLY B 1 474 ? -18.797 -18.125 2.061 1 91.5 474 GLY B N 1
ATOM 9079 C CA . GLY B 1 474 ? -20.188 -18.062 1.654 1 91.5 474 GLY B CA 1
ATOM 9080 C C . GLY B 1 474 ? -20.781 -16.672 1.744 1 91.5 474 GLY B C 1
ATOM 9081 O O . GLY B 1 474 ? -21.922 -16.438 1.366 1 91.5 474 GLY B O 1
ATOM 9082 N N . SER B 1 475 ? -20.016 -15.734 2.18 1 93.38 475 SER B N 1
ATOM 9083 C CA . SER B 1 475 ? -20.484 -14.367 2.375 1 93.38 475 SER B CA 1
ATOM 9084 C C . SER B 1 475 ? -20.469 -13.578 1.068 1 93.38 475 SER B C 1
ATOM 9086 O O . SER B 1 475 ? -20.172 -14.141 0.009 1 93.38 475 SER B O 1
ATOM 9088 N N . ALA B 1 476 ? -20.766 -12.312 1.159 1 92.56 476 ALA B N 1
ATOM 9089 C CA . ALA B 1 476 ? -20.844 -11.453 -0.02 1 92.56 476 ALA B CA 1
ATOM 9090 C C . ALA B 1 476 ? -19.547 -10.688 -0.223 1 92.56 476 ALA B C 1
ATOM 9092 O O . ALA B 1 476 ? -19.531 -9.656 -0.899 1 92.56 476 ALA B O 1
ATOM 9093 N N . LEU B 1 477 ? -18.453 -11.156 0.362 1 91.69 477 LEU B N 1
ATOM 9094 C CA . LEU B 1 477 ? -17.141 -10.562 0.124 1 91.69 477 LEU B CA 1
ATOM 9095 C C . LEU B 1 477 ? -16.734 -10.695 -1.342 1 91.69 477 LEU B C 1
ATOM 9097 O O . LEU B 1 477 ? -17.078 -11.688 -1.996 1 91.69 477 LEU B O 1
ATOM 9101 N N . ASP B 1 478 ? -16.078 -9.695 -1.841 1 87.12 478 ASP B N 1
ATOM 9102 C CA . ASP B 1 478 ? -15.586 -9.797 -3.213 1 87.12 478 ASP B CA 1
ATOM 9103 C C . ASP B 1 478 ? -14.516 -10.875 -3.336 1 87.12 478 ASP B C 1
ATOM 9105 O O . ASP B 1 478 ? -13.898 -11.266 -2.338 1 87.12 478 ASP B O 1
ATOM 9109 N N . TYR B 1 479 ? -14.188 -11.289 -4.426 1 84.25 479 TYR B N 1
ATOM 9110 C CA . TYR B 1 479 ? -13.32 -12.43 -4.676 1 84.25 479 TYR B CA 1
ATOM 9111 C C . TYR B 1 479 ? -11.891 -12.141 -4.234 1 84.25 479 TYR B C 1
ATOM 9113 O O . TYR B 1 479 ? -11.211 -13.008 -3.682 1 84.25 479 TYR B O 1
ATOM 9121 N N . ALA B 1 480 ? -11.461 -11.008 -4.543 1 83.88 480 ALA B N 1
ATOM 9122 C CA . ALA B 1 480 ? -10.109 -10.648 -4.129 1 83.88 480 ALA B CA 1
ATOM 9123 C C . ALA B 1 480 ? -9.953 -10.734 -2.611 1 83.88 480 ALA B C 1
ATOM 9125 O O . ALA B 1 480 ? -8.969 -11.273 -2.107 1 83.88 480 ALA B O 1
ATOM 9126 N N . SER B 1 481 ? -11 -10.25 -1.914 1 90 481 SER B N 1
ATOM 9127 C CA . SER B 1 481 ? -10.992 -10.281 -0.455 1 90 481 SER B CA 1
ATOM 9128 C C . SER B 1 481 ? -11.109 -11.711 0.067 1 90 481 SER B C 1
ATOM 9130 O O . SER B 1 481 ? -10.516 -12.055 1.088 1 90 481 SER B O 1
ATOM 9132 N N . LYS B 1 482 ? -11.805 -12.492 -0.623 1 90.88 482 LYS B N 1
ATOM 9133 C CA . LYS B 1 482 ? -11.945 -13.891 -0.232 1 90.88 482 LYS B CA 1
ATOM 9134 C C . LYS B 1 482 ? -10.609 -14.625 -0.343 1 90.88 482 LYS B C 1
ATOM 9136 O O . LYS B 1 482 ? -10.266 -15.438 0.523 1 90.88 482 LYS B O 1
ATOM 9141 N N . LEU B 1 483 ? -9.891 -14.344 -1.35 1 89.75 483 LEU B N 1
ATOM 9142 C CA . LEU B 1 483 ? -8.586 -14.961 -1.527 1 89.75 483 LEU B CA 1
ATOM 9143 C C . LEU B 1 483 ? -7.621 -14.539 -0.421 1 89.75 483 LEU B C 1
ATOM 9145 O O . LEU B 1 483 ? -6.875 -15.367 0.108 1 89.75 483 LEU B O 1
ATOM 9149 N N . GLU B 1 484 ? -7.73 -13.289 -0.15 1 88.81 484 GLU B N 1
ATOM 9150 C CA . GLU B 1 484 ? -6.902 -12.789 0.941 1 88.81 484 GLU B CA 1
ATOM 9151 C C . GLU B 1 484 ? -7.246 -13.469 2.26 1 88.81 484 GLU B C 1
ATOM 9153 O O . GLU B 1 484 ? -6.352 -13.883 3.004 1 88.81 484 GLU B O 1
ATOM 9158 N N . MET B 1 485 ? -8.492 -13.602 2.525 1 92.69 485 MET B N 1
ATOM 9159 C CA . MET B 1 485 ? -8.953 -14.242 3.752 1 92.69 485 MET B CA 1
ATOM 9160 C C . MET B 1 485 ? -8.555 -15.719 3.77 1 92.69 485 MET B C 1
ATOM 9162 O O . MET B 1 485 ? -8.156 -16.25 4.809 1 92.69 485 MET B O 1
ATOM 9166 N N . TYR B 1 486 ? -8.688 -16.328 2.666 1 91.31 486 TYR B N 1
ATOM 9167 C CA . TYR B 1 486 ? -8.344 -17.734 2.596 1 91.31 486 TYR B CA 1
ATOM 9168 C C . TYR B 1 486 ? -6.871 -17.953 2.912 1 91.31 486 TYR B C 1
ATOM 9170 O O . TYR B 1 486 ? -6.52 -18.891 3.639 1 91.31 486 TYR B O 1
ATOM 9178 N N . GLN B 1 487 ? -6.102 -17.188 2.375 1 89.56 487 GLN B N 1
ATOM 9179 C CA . GLN B 1 487 ? -4.672 -17.266 2.67 1 89.56 487 GLN B CA 1
ATOM 9180 C C . GLN B 1 487 ? -4.41 -17.094 4.164 1 89.56 487 GLN B C 1
ATOM 9182 O O . GLN B 1 487 ? -3.584 -17.812 4.734 1 89.56 487 GLN B O 1
ATOM 9187 N N . LEU B 1 488 ? -5.105 -16.203 4.746 1 90.56 488 LEU B N 1
ATOM 9188 C CA . LEU B 1 488 ? -4.961 -15.969 6.18 1 90.56 488 LEU B CA 1
ATOM 9189 C C . LEU B 1 488 ? -5.43 -17.188 6.973 1 90.56 488 LEU B C 1
ATOM 9191 O O . LEU B 1 488 ? -4.789 -17.578 7.949 1 90.56 488 LEU B O 1
ATOM 9195 N N . PHE B 1 489 ? -6.531 -17.75 6.551 1 91.69 489 PHE B N 1
ATOM 9196 C CA . PHE B 1 489 ? -7.023 -18.953 7.203 1 91.69 489 PHE B CA 1
ATOM 9197 C C . PHE B 1 489 ? -5.98 -20.062 7.148 1 91.69 489 PHE B C 1
ATOM 9199 O O . PHE B 1 489 ? -5.781 -20.781 8.133 1 91.69 489 PHE B O 1
ATOM 9206 N N . LEU B 1 490 ? -5.309 -20.109 6.016 1 90.44 490 LEU B N 1
ATOM 9207 C CA . LEU B 1 490 ? -4.281 -21.141 5.836 1 90.44 490 LEU B CA 1
ATOM 9208 C C . LEU B 1 490 ? -3.115 -20.906 6.793 1 90.44 490 LEU B C 1
ATOM 9210 O O . LEU B 1 490 ? -2.631 -21.859 7.422 1 90.44 490 LEU B O 1
ATOM 9214 N N . GLN B 1 491 ? -2.764 -19.781 6.945 1 87.38 491 GLN B N 1
ATOM 9215 C CA . GLN B 1 491 ? -1.631 -19.438 7.801 1 87.38 491 GLN B CA 1
ATOM 9216 C C . GLN B 1 491 ? -1.945 -19.719 9.266 1 87.38 491 GLN B C 1
ATOM 9218 O O . GLN B 1 491 ? -1.149 -20.344 9.969 1 87.38 491 GLN B O 1
ATOM 9223 N N . TYR B 1 492 ? -3.102 -19.297 9.688 1 88.38 492 TYR B N 1
ATOM 9224 C CA . TYR B 1 492 ? -3.5 -19.5 11.078 1 88.38 492 TYR B CA 1
ATOM 9225 C C . TYR B 1 492 ? -3.705 -20.984 11.359 1 88.38 492 TYR B C 1
ATOM 9227 O O . TYR B 1 492 ? -3.258 -21.5 12.391 1 88.38 492 TYR B O 1
ATOM 9235 N N . TYR B 1 493 ? -4.297 -21.562 10.438 1 89.62 493 TYR B N 1
ATOM 9236 C CA . TYR B 1 493 ? -4.652 -22.969 10.609 1 89.62 493 TYR B CA 1
ATOM 9237 C C . TYR B 1 493 ? -3.406 -23.844 10.625 1 89.62 493 TYR B C 1
ATOM 9239 O O . TYR B 1 493 ? -3.354 -24.844 11.344 1 89.62 493 TYR B O 1
ATOM 9247 N N . ALA B 1 494 ? -2.383 -23.469 9.891 1 88.25 494 ALA B N 1
ATOM 9248 C CA . ALA B 1 494 ? -1.161 -24.266 9.773 1 88.25 494 ALA B CA 1
ATOM 9249 C C . ALA B 1 494 ? -0.48 -24.422 11.125 1 88.25 494 ALA B C 1
ATOM 9251 O O . ALA B 1 494 ? 0.111 -25.469 11.406 1 88.25 494 ALA B O 1
ATOM 9252 N N . THR B 1 495 ? -0.618 -23.5 11.984 1 86.94 495 THR B N 1
ATOM 9253 C CA . THR B 1 495 ? 0.059 -23.516 13.273 1 86.94 495 THR B CA 1
ATOM 9254 C C . THR B 1 495 ? -0.712 -24.359 14.273 1 86.94 495 THR B C 1
ATOM 9256 O O . THR B 1 495 ? -0.123 -24.938 15.195 1 86.94 495 THR B O 1
ATOM 9259 N N . ILE B 1 496 ? -2.006 -24.484 14.047 1 89.81 496 ILE B N 1
ATOM 9260 C CA . ILE B 1 496 ? -2.795 -25.094 15.109 1 89.81 496 ILE B CA 1
ATOM 9261 C C . ILE B 1 496 ? -3.41 -26.406 14.617 1 89.81 496 ILE B C 1
ATOM 9263 O O . ILE B 1 496 ? -4.008 -27.141 15.398 1 89.81 496 ILE B O 1
ATOM 9267 N N . CYS B 1 497 ? -3.256 -26.656 13.391 1 87.31 497 CYS B N 1
ATOM 9268 C CA . CYS B 1 497 ? -3.875 -27.859 12.836 1 87.31 497 CYS B CA 1
ATOM 9269 C C . CYS B 1 497 ? -3.184 -29.109 13.352 1 87.31 497 CYS B C 1
ATOM 9271 O O . CYS B 1 497 ? -1.998 -29.078 13.688 1 87.31 497 CYS B O 1
ATOM 9273 N N . GLU B 1 498 ? -3.902 -30.188 13.414 1 83.75 498 GLU B N 1
ATOM 9274 C CA . GLU B 1 498 ? -3.373 -31.453 13.922 1 83.75 498 GLU B CA 1
ATOM 9275 C C . GLU B 1 498 ? -3.244 -32.469 12.812 1 83.75 498 GLU B C 1
ATOM 9277 O O . GLU B 1 498 ? -2.686 -33.562 13.023 1 83.75 498 GLU B O 1
ATOM 9282 N N . ASP B 1 499 ? -3.744 -32.156 11.656 1 84.06 499 ASP B N 1
ATOM 9283 C CA . ASP B 1 499 ? -3.727 -33.094 10.539 1 84.06 499 ASP B CA 1
ATOM 9284 C C . ASP B 1 499 ? -3.275 -32.406 9.25 1 84.06 499 ASP B C 1
ATOM 9286 O O . ASP B 1 499 ? -3.936 -31.484 8.773 1 84.06 499 ASP B O 1
ATOM 9290 N N . VAL B 1 500 ? -2.223 -32.969 8.758 1 84.31 500 VAL B N 1
ATOM 9291 C CA . VAL B 1 500 ? -1.64 -32.375 7.555 1 84.31 500 VAL B CA 1
ATOM 9292 C C . VAL B 1 500 ? -2.627 -32.5 6.395 1 84.31 500 VAL B C 1
ATOM 9294 O O . VAL B 1 500 ? -2.619 -31.656 5.484 1 84.31 500 VAL B O 1
ATOM 9297 N N . ALA B 1 501 ? -3.498 -33.469 6.414 1 82 501 ALA B N 1
ATOM 9298 C CA . ALA B 1 501 ? -4.48 -33.688 5.352 1 82 501 ALA B CA 1
ATOM 9299 C C . ALA B 1 501 ? -5.41 -32.469 5.23 1 82 501 ALA B C 1
ATOM 9301 O O . ALA B 1 501 ? -5.809 -32.094 4.125 1 82 501 ALA B O 1
ATOM 9302 N N . ASN B 1 502 ? -5.699 -31.906 6.375 1 84.75 502 ASN B N 1
ATOM 9303 C CA . ASN B 1 502 ? -6.562 -30.734 6.367 1 84.75 502 ASN B CA 1
ATOM 9304 C C . ASN B 1 502 ? -5.875 -29.531 5.719 1 84.75 502 ASN B C 1
ATOM 9306 O O . ASN B 1 502 ? -6.512 -28.75 5.008 1 84.75 502 ASN B O 1
ATOM 9310 N N . ILE B 1 503 ? -4.625 -29.406 5.945 1 87.06 503 ILE B N 1
ATOM 9311 C CA . ILE B 1 503 ? -3.852 -28.312 5.359 1 87.06 503 ILE B CA 1
ATOM 9312 C C . ILE B 1 503 ? -3.781 -28.484 3.846 1 87.06 503 ILE B C 1
ATOM 9314 O O . ILE B 1 503 ? -3.969 -27.516 3.096 1 87.06 503 ILE B O 1
ATOM 9318 N N . LYS B 1 504 ? -3.512 -29.703 3.434 1 84.12 504 LYS B N 1
ATOM 9319 C CA . LYS B 1 504 ? -3.416 -29.984 2.004 1 84.12 504 LYS B CA 1
ATOM 9320 C C . LYS B 1 504 ? -4.75 -29.75 1.305 1 84.12 504 LYS B C 1
ATOM 9322 O O . LYS B 1 504 ? -4.785 -29.203 0.198 1 84.12 504 LYS B O 1
ATOM 9327 N N . GLN B 1 505 ? -5.758 -30.172 1.985 1 84.25 505 GLN B N 1
ATOM 9328 C CA . GLN B 1 505 ? -7.082 -29.922 1.43 1 84.25 505 GLN B CA 1
ATOM 9329 C C . GLN B 1 505 ? -7.367 -28.422 1.312 1 84.25 505 GLN B C 1
ATOM 9331 O O . GLN B 1 505 ? -7.941 -27.984 0.319 1 84.25 505 GLN B O 1
ATOM 9336 N N . MET B 1 506 ? -7.004 -27.703 2.318 1 87.56 506 MET B N 1
ATOM 9337 C CA . MET B 1 506 ? -7.219 -26.266 2.297 1 87.56 506 MET B CA 1
ATOM 9338 C C . MET B 1 506 ? -6.406 -25.609 1.184 1 87.56 506 MET B C 1
ATOM 9340 O O . MET B 1 506 ? -6.883 -24.688 0.523 1 87.56 506 MET B O 1
ATOM 9344 N N . LYS B 1 507 ? -5.199 -26.062 1.03 1 86.69 507 LYS B N 1
ATOM 9345 C CA . LYS B 1 507 ? -4.355 -25.531 -0.035 1 86.69 507 LYS B CA 1
ATOM 9346 C C . LYS B 1 507 ? -4.949 -25.828 -1.408 1 86.69 507 LYS B C 1
ATOM 9348 O O . LYS B 1 507 ? -4.895 -24.984 -2.309 1 86.69 507 LYS B O 1
ATOM 9353 N N . LEU B 1 508 ? -5.477 -27.031 -1.546 1 83.94 508 LEU B N 1
ATOM 9354 C CA . LEU B 1 508 ? -6.125 -27.422 -2.793 1 83.94 508 LEU B CA 1
ATOM 9355 C C . LEU B 1 508 ? -7.34 -26.531 -3.068 1 83.94 508 LEU B C 1
ATOM 9357 O O . LEU B 1 508 ? -7.52 -26.047 -4.188 1 83.94 508 LEU B O 1
ATOM 9361 N N . ASP B 1 509 ? -8.078 -26.359 -2.049 1 85.12 509 ASP B N 1
ATOM 9362 C CA . ASP B 1 509 ? -9.25 -25.516 -2.186 1 85.12 509 ASP B CA 1
ATOM 9363 C C . ASP B 1 509 ? -8.852 -24.078 -2.559 1 85.12 509 ASP B C 1
ATOM 9365 O O . ASP B 1 509 ? -9.523 -23.438 -3.367 1 85.12 509 ASP B O 1
ATOM 9369 N N . TYR B 1 510 ? -7.848 -23.625 -1.915 1 87 510 TYR B N 1
ATOM 9370 C CA . TYR B 1 510 ? -7.344 -22.297 -2.219 1 87 510 TYR B CA 1
ATOM 9371 C C . TYR B 1 510 ? -6.965 -22.172 -3.691 1 87 510 TYR B C 1
ATOM 9373 O O . TYR B 1 510 ? -7.27 -21.172 -4.336 1 87 510 TYR B O 1
ATOM 9381 N N . SER B 1 511 ? -6.324 -23.219 -4.203 1 83.44 511 SER B N 1
ATOM 9382 C CA . SER B 1 511 ? -5.93 -23.234 -5.605 1 83.44 511 SER B CA 1
ATOM 9383 C C . SER B 1 511 ? -7.145 -23.234 -6.523 1 83.44 511 SER B C 1
ATOM 9385 O O . SER B 1 511 ? -7.125 -22.594 -7.586 1 83.44 511 SER B O 1
ATOM 9387 N N . LEU B 1 512 ? -8.094 -23.891 -6.109 1 82.5 512 LEU B N 1
ATOM 9388 C CA . LEU B 1 512 ? -9.328 -23.922 -6.887 1 82.5 512 LEU B CA 1
ATOM 9389 C C . LEU B 1 512 ? -9.992 -22.547 -6.906 1 82.5 512 LEU B C 1
ATOM 9391 O O . LEU B 1 512 ? -10.523 -22.125 -7.938 1 82.5 512 LEU B O 1
ATOM 9395 N N . TRP B 1 513 ? -9.945 -21.922 -5.742 1 83 513 TRP B N 1
ATOM 9396 C CA . TRP B 1 513 ? -10.5 -20.578 -5.676 1 83 513 TRP B CA 1
ATOM 9397 C C . TRP B 1 513 ? -9.711 -19.609 -6.562 1 83 513 TRP B C 1
ATOM 9399 O O . TRP B 1 513 ? -10.297 -18.75 -7.23 1 83 513 TRP B O 1
ATOM 9409 N N . LYS B 1 514 ? -8.484 -19.766 -6.59 1 82.56 514 LYS B N 1
ATOM 9410 C CA . LYS B 1 514 ? -7.648 -18.953 -7.457 1 82.56 514 LYS B CA 1
ATOM 9411 C C . LYS B 1 514 ? -7.992 -19.172 -8.93 1 82.56 514 LYS B C 1
ATOM 9413 O O . LYS B 1 514 ? -8.039 -18.234 -9.711 1 82.56 514 LYS B O 1
ATOM 9418 N N . LEU B 1 515 ? -8.219 -20.438 -9.242 1 81.88 515 LEU B N 1
ATOM 9419 C CA . LEU B 1 515 ? -8.586 -20.797 -10.609 1 81.88 515 LEU B CA 1
ATOM 9420 C C . LEU B 1 515 ? -9.938 -20.203 -10.984 1 81.88 515 LEU B C 1
ATOM 9422 O O . LEU B 1 515 ? -10.125 -19.719 -12.102 1 81.88 515 LEU B O 1
ATOM 9426 N N . ALA B 1 516 ? -10.773 -20.25 -10.078 1 77.12 516 ALA B N 1
ATOM 9427 C CA . ALA B 1 516 ? -12.109 -19.703 -10.32 1 77.12 516 ALA B CA 1
ATOM 9428 C C . ALA B 1 516 ? -12.062 -18.203 -10.555 1 77.12 516 ALA B C 1
ATOM 9430 O O . ALA B 1 516 ? -12.773 -17.688 -11.422 1 77.12 516 ALA B O 1
ATOM 9431 N N . VAL B 1 517 ? -11.289 -17.578 -9.789 1 78.25 517 VAL B N 1
ATOM 9432 C CA . VAL B 1 517 ? -11.141 -16.141 -9.938 1 78.25 517 VAL B CA 1
ATOM 9433 C C . VAL B 1 517 ? -10.516 -15.82 -11.289 1 78.25 517 VAL B C 1
ATOM 9435 O O . VAL B 1 517 ? -10.945 -14.891 -11.977 1 78.25 517 VAL B O 1
ATOM 9438 N N . SER B 1 518 ? -9.555 -16.594 -11.641 1 77.44 518 SER B N 1
ATOM 9439 C CA . SER B 1 518 ? -8.906 -16.406 -12.938 1 77.44 518 SER B CA 1
ATOM 9440 C C . SER B 1 518 ? -9.883 -16.656 -14.086 1 77.44 518 SER B C 1
ATOM 9442 O O . SER B 1 518 ? -9.883 -15.93 -15.078 1 77.44 518 SER B O 1
ATOM 9444 N N . ALA B 1 519 ? -10.633 -17.656 -13.969 1 76.62 519 ALA B N 1
ATOM 9445 C CA . ALA B 1 519 ? -11.617 -18 -14.992 1 76.62 519 ALA B CA 1
ATOM 9446 C C . ALA B 1 519 ? -12.648 -16.875 -15.156 1 76.62 519 ALA B C 1
ATOM 9448 O O . ALA B 1 519 ? -13.039 -16.547 -16.281 1 76.62 519 ALA B O 1
ATOM 9449 N N . GLU B 1 520 ? -13.016 -16.391 -14.039 1 73.56 520 GLU B N 1
ATOM 9450 C CA . GLU B 1 520 ? -13.977 -15.297 -14.086 1 73.56 520 GLU B CA 1
ATOM 9451 C C . GLU B 1 520 ? -13.383 -14.055 -14.75 1 73.56 520 GLU B C 1
ATOM 9453 O O . GLU B 1 520 ? -14.062 -13.367 -15.516 1 73.56 520 GLU B O 1
ATOM 9458 N N . GLN B 1 521 ? -12.219 -13.836 -14.461 1 74.81 521 GLN B N 1
ATOM 9459 C CA . GLN B 1 521 ? -11.523 -12.711 -15.078 1 74.81 521 GLN B CA 1
ATOM 9460 C C . GLN B 1 521 ? -11.383 -12.914 -16.578 1 74.81 521 GLN B C 1
ATOM 9462 O O . GLN B 1 521 ? -11.562 -11.977 -17.359 1 74.81 521 GLN B O 1
ATOM 9467 N N . GLN B 1 522 ? -11.055 -14.094 -16.984 1 72.75 522 GLN B N 1
ATOM 9468 C CA . GLN B 1 522 ? -10.906 -14.406 -18.391 1 72.75 522 GLN B CA 1
ATOM 9469 C C . GLN B 1 522 ? -12.242 -14.328 -19.125 1 72.75 522 GLN B C 1
ATOM 9471 O O . GLN B 1 522 ? -12.312 -13.836 -20.25 1 72.75 522 GLN B O 1
ATOM 9476 N N . ALA B 1 523 ? -13.211 -14.75 -18.453 1 74.62 523 ALA B N 1
ATOM 9477 C CA . ALA B 1 523 ? -14.547 -14.672 -19.031 1 74.62 523 ALA B CA 1
ATOM 9478 C C . ALA B 1 523 ? -14.984 -13.219 -19.203 1 74.62 523 ALA B C 1
ATOM 9480 O O . ALA B 1 523 ? -15.602 -12.875 -20.219 1 74.62 523 ALA B O 1
ATOM 9481 N N . GLU B 1 524 ? -14.641 -12.484 -18.25 1 73.5 524 GLU B N 1
ATOM 9482 C CA . GLU B 1 524 ? -14.961 -11.07 -18.328 1 73.5 524 GLU B CA 1
ATOM 9483 C C . GLU B 1 524 ? -14.195 -10.383 -19.453 1 73.5 524 GLU B C 1
ATOM 9485 O O . GLU B 1 524 ? -14.742 -9.539 -20.156 1 73.5 524 GLU B O 1
ATOM 9490 N N . GLU B 1 525 ? -13.008 -10.781 -19.594 1 70.12 525 GLU B N 1
ATOM 9491 C CA . GLU B 1 525 ? -12.18 -10.242 -20.656 1 70.12 525 GLU B CA 1
ATOM 9492 C C . GLU B 1 525 ? -12.688 -10.695 -22.031 1 70.12 525 GLU B C 1
ATOM 9494 O O . GLU B 1 525 ? -12.672 -9.914 -22.984 1 70.12 525 GLU B O 1
ATOM 9499 N N . GLN B 1 526 ? -13.07 -11.883 -22.141 1 70.56 526 GLN B N 1
ATOM 9500 C CA . GLN B 1 526 ? -13.625 -12.398 -23.375 1 70.56 526 GLN B CA 1
ATOM 9501 C C . GLN B 1 526 ? -14.945 -11.703 -23.719 1 70.56 526 GLN B C 1
ATOM 9503 O O . GLN B 1 526 ? -15.188 -11.375 -24.891 1 70.56 526 GLN B O 1
ATOM 9508 N N . ARG B 1 527 ? -15.719 -11.523 -22.719 1 66.38 527 ARG B N 1
ATOM 9509 C CA . ARG B 1 527 ? -16.969 -10.797 -22.922 1 66.38 527 ARG B CA 1
ATOM 9510 C C . ARG B 1 527 ? -16.703 -9.352 -23.312 1 66.38 527 ARG B C 1
ATOM 9512 O O . ARG B 1 527 ? -17.406 -8.797 -24.156 1 66.38 527 ARG B O 1
ATOM 9519 N N . ALA B 1 528 ? -15.727 -8.812 -22.766 1 63.72 528 ALA B N 1
ATOM 9520 C CA . ALA B 1 528 ? -15.359 -7.434 -23.094 1 63.72 528 ALA B CA 1
ATOM 9521 C C . ALA B 1 528 ? -14.773 -7.332 -24.5 1 63.72 528 ALA B C 1
ATOM 9523 O O . ALA B 1 528 ? -15.016 -6.352 -25.203 1 63.72 528 ALA B O 1
ATOM 9524 N N . SER B 1 529 ? -13.992 -8.328 -24.891 1 65.06 529 SER B N 1
ATOM 9525 C CA . SER B 1 529 ? -13.391 -8.367 -26.219 1 65.06 529 SER B CA 1
ATOM 9526 C C . SER B 1 529 ? -14.438 -8.664 -27.281 1 65.06 529 SER B C 1
ATOM 9528 O O . SER B 1 529 ? -14.328 -8.188 -28.422 1 65.06 529 SER B O 1
ATOM 9530 N N . GLN B 1 530 ? -15.367 -9.391 -27.062 1 58.62 530 GLN B N 1
ATOM 9531 C CA . GLN B 1 530 ? -16.453 -9.641 -28 1 58.62 530 GLN B CA 1
ATOM 9532 C C . GLN B 1 530 ? -17.344 -8.414 -28.156 1 58.62 530 GLN B C 1
ATOM 9534 O O . GLN B 1 530 ? -17.953 -8.211 -29.203 1 58.62 530 GLN B O 1
ATOM 9539 N N . LYS B 1 531 ? -17.422 -7.641 -27.203 1 54.81 531 LYS B N 1
ATOM 9540 C CA . LYS B 1 531 ? -18.234 -6.43 -27.297 1 54.81 531 LYS B CA 1
ATOM 9541 C C . LYS B 1 531 ? -17.484 -5.328 -28.047 1 54.81 531 LYS B C 1
ATOM 9543 O O . LYS B 1 531 ? -18.062 -4.285 -28.359 1 54.81 531 LYS B O 1
ATOM 9548 N N . ARG B 1 532 ? -16.203 -5.379 -28.312 1 50.59 532 ARG B N 1
ATOM 9549 C CA . ARG B 1 532 ? -15.594 -4.359 -29.156 1 50.59 532 ARG B CA 1
ATOM 9550 C C . ARG B 1 532 ? -15.914 -4.609 -30.625 1 50.59 532 ARG B C 1
ATOM 9552 O O . ARG B 1 532 ? -15.578 -5.664 -31.172 1 50.59 532 ARG B O 1
ATOM 9559 N N . PRO B 1 533 ? -16.875 -3.975 -31.266 1 46.06 533 PRO B N 1
ATOM 9560 C CA . PRO B 1 533 ? -17.219 -4.051 -32.688 1 46.06 533 PRO B CA 1
ATOM 9561 C C . PRO B 1 533 ? -15.992 -3.998 -33.594 1 46.06 533 PRO B C 1
ATOM 9563 O O . PRO B 1 533 ? -15.016 -3.32 -33.281 1 46.06 533 PRO B O 1
ATOM 9566 N N . SER B 1 534 ? -15.672 -5.082 -34.375 1 43 534 SER B N 1
ATOM 9567 C CA . SER B 1 534 ? -14.734 -5.023 -35.469 1 43 534 SER B CA 1
ATOM 9568 C C . SER B 1 534 ? -14.891 -3.723 -36.25 1 43 534 SER B C 1
ATOM 9570 O O . SER B 1 534 ? -15.859 -3.561 -37 1 43 534 SER B O 1
ATOM 9572 N N . GLU B 1 535 ? -14.609 -2.617 -35.75 1 39.31 535 GLU B N 1
ATOM 9573 C CA . GLU B 1 535 ? -14.586 -1.404 -36.562 1 39.31 535 GLU B CA 1
ATOM 9574 C C . GLU B 1 535 ? -13.742 -1.6 -37.844 1 39.31 535 GLU B C 1
ATOM 9576 O O . GLU B 1 535 ? -13.602 -0.68 -38.656 1 39.31 535 GLU B O 1
ATOM 9581 N N . GLU B 1 536 ? -12.852 -2.711 -37.938 1 37.94 536 GLU B N 1
ATOM 9582 C CA . GLU B 1 536 ? -12.125 -2.688 -39.188 1 37.94 536 GLU B CA 1
ATOM 9583 C C . GLU B 1 536 ? -13.07 -2.955 -40.375 1 37.94 536 GLU B C 1
ATOM 9585 O O . GLU B 1 536 ? -12.703 -2.732 -41.531 1 37.94 536 GLU B O 1
ATOM 9590 N N . SER B 1 537 ? -14.156 -3.672 -40.25 1 33.19 537 SER B N 1
ATOM 9591 C CA . SER B 1 537 ? -14.898 -3.869 -41.469 1 33.19 537 SER B CA 1
ATOM 9592 C C . SER B 1 537 ? -15.562 -2.574 -41.938 1 33.19 537 SER B C 1
ATOM 9594 O O . SER B 1 537 ? -16.234 -2.543 -42.969 1 33.19 537 SER B O 1
ATOM 9596 N N . ALA B 1 538 ? -15.641 -1.593 -40.938 1 34.38 538 ALA B N 1
ATOM 9597 C CA . ALA B 1 538 ? -16.422 -0.508 -41.531 1 34.38 538 ALA B CA 1
ATOM 9598 C C . ALA B 1 538 ? -15.578 0.266 -42.531 1 34.38 538 ALA B C 1
ATOM 9600 O O . ALA B 1 538 ? -16.094 1.144 -43.25 1 34.38 538 ALA B O 1
ATOM 9601 N N . GLN B 1 539 ? -14.25 0.169 -42.469 1 32.88 539 GLN B N 1
ATOM 9602 C CA . GLN B 1 539 ? -13.703 1.192 -43.344 1 32.88 539 GLN B CA 1
ATOM 9603 C C . GLN B 1 539 ? -13.758 0.749 -44.812 1 32.88 539 GLN B C 1
ATOM 9605 O O . GLN B 1 539 ? -13.625 1.57 -45.719 1 32.88 539 GLN B O 1
ATOM 9610 N N . ASN B 1 540 ? -13.68 -0.602 -45.031 1 30.8 540 ASN B N 1
ATOM 9611 C CA . ASN B 1 540 ? -13.383 -0.79 -46.469 1 30.8 540 ASN B CA 1
ATOM 9612 C C . ASN B 1 540 ? -14.609 -0.553 -47.312 1 30.8 540 ASN B C 1
ATOM 9614 O O . ASN B 1 540 ? -14.555 -0.726 -48.531 1 30.8 540 ASN B O 1
ATOM 9618 N N . THR B 1 541 ? -15.797 -0.746 -46.594 1 30.17 541 THR B N 1
ATOM 9619 C CA . THR B 1 541 ? -16.875 -0.877 -47.562 1 30.17 541 THR B CA 1
ATOM 9620 C C . THR B 1 541 ? -17.156 0.462 -48.25 1 30.17 541 THR B C 1
ATOM 9622 O O . THR B 1 541 ? -18.016 0.55 -49.125 1 30.17 541 THR B O 1
ATOM 9625 N N . GLN B 1 542 ? -16.734 1.512 -47.469 1 28.88 542 GLN B N 1
ATOM 9626 C CA . GLN B 1 542 ? -17.438 2.678 -48 1 28.88 542 GLN B CA 1
ATOM 9627 C C . GLN B 1 542 ? -17.031 2.971 -49.438 1 28.88 542 GLN B C 1
ATOM 9629 O O . GLN B 1 542 ? -17.531 3.92 -50.062 1 28.88 542 GLN B O 1
ATOM 9634 N N . THR B 1 543 ? -15.852 2.369 -49.75 1 27.95 543 THR B N 1
ATOM 9635 C CA . THR B 1 543 ? -15.461 3.145 -50.938 1 27.95 543 THR B CA 1
ATOM 9636 C C . THR B 1 543 ? -16.375 2.842 -52.094 1 27.95 543 THR B C 1
ATOM 9638 O O . THR B 1 543 ? -16.422 3.607 -53.062 1 27.95 543 THR B O 1
ATOM 9641 N N . GLN B 1 544 ? -16.938 1.482 -52.094 1 23.95 544 GLN B N 1
ATOM 9642 C CA . GLN B 1 544 ? -17.203 1.182 -53.5 1 23.95 544 GLN B CA 1
ATOM 9643 C C . GLN B 1 544 ? -18.516 1.812 -53.969 1 23.95 544 GLN B C 1
ATOM 9645 O O . GLN B 1 544 ? -18.922 1.654 -55.125 1 23.95 544 GLN B O 1
ATOM 9650 N N . SER B 1 545 ? -19.469 2.164 -53 1 23.86 545 SER B N 1
ATOM 9651 C CA . SER B 1 545 ? -20.844 2.141 -53.438 1 23.86 545 SER B CA 1
ATOM 9652 C C . SER B 1 545 ? -21.125 3.271 -54.438 1 23.86 545 SER B C 1
ATOM 9654 O O . SER B 1 545 ? -21.812 4.242 -54.094 1 23.86 545 SER B O 1
ATOM 9656 N N . GLN B 1 546 ? -20.234 3.697 -55.188 1 21.41 546 GLN B N 1
ATOM 9657 C CA . GLN B 1 546 ? -20.688 4.824 -55.969 1 21.41 546 GLN B CA 1
ATOM 9658 C C . GLN B 1 546 ? -21.953 4.457 -56.75 1 21.41 546 GLN B C 1
ATOM 9660 O O . GLN B 1 546 ? -22.859 5.27 -56.906 1 21.41 546 GLN B O 1
ATOM 9665 N N . ALA B 1 547 ? -21.828 3.424 -57.625 1 20.19 547 ALA B N 1
ATOM 9666 C CA . ALA B 1 547 ? -22.312 3.74 -58.969 1 20.19 547 ALA B CA 1
ATOM 9667 C C . ALA B 1 547 ? -23.812 3.48 -59.062 1 20.19 547 ALA B C 1
ATOM 9669 O O . ALA B 1 547 ? -24.531 4.25 -59.688 1 20.19 547 ALA B O 1
ATOM 9670 N N . ALA B 1 548 ? -24.531 2.291 -58.656 1 21.5 548 ALA B N 1
ATOM 9671 C CA . ALA B 1 548 ? -25.469 1.761 -59.656 1 21.5 548 ALA B CA 1
ATOM 9672 C C . ALA B 1 548 ? -26.875 2.25 -59.406 1 21.5 548 ALA B C 1
ATOM 9674 O O . ALA B 1 548 ? -27.672 1.554 -58.75 1 21.5 548 ALA B O 1
ATOM 9675 N N . THR B 1 549 ? -27.344 3.283 -58.844 1 19.84 549 THR B N 1
ATOM 9676 C CA . THR B 1 549 ? -28.703 3.533 -58.406 1 19.84 549 THR B CA 1
ATOM 9677 C C . THR B 1 549 ? -29.672 3.506 -59.594 1 19.84 549 THR B C 1
ATOM 9679 O O . THR B 1 549 ? -30.766 4.074 -59.5 1 19.84 549 THR B O 1
ATOM 9682 N N . GLN B 1 550 ? -29.594 2.631 -60.688 1 17.83 550 GLN B N 1
ATOM 9683 C CA . GLN B 1 550 ? -30.609 3.029 -61.625 1 17.83 550 GLN B CA 1
ATOM 9684 C C . GLN B 1 550 ? -32 2.635 -61.156 1 17.83 550 GLN B C 1
ATOM 9686 O O . GLN B 1 550 ? -32.938 3.455 -61.156 1 17.83 550 GLN B O 1
ATOM 9691 N N . THR B 1 551 ? -32.5 1.321 -61.188 1 19.02 551 THR B N 1
ATOM 9692 C CA . THR B 1 551 ? -33.688 0.948 -61.969 1 19.02 551 THR B CA 1
ATOM 9693 C C . THR B 1 551 ? -34.938 0.896 -61.094 1 19.02 551 THR B C 1
ATOM 9695 O O . THR B 1 551 ? -34.844 0.604 -59.906 1 19.02 551 THR B O 1
ATOM 9698 N N . GLN B 1 552 ? -36.312 1.283 -61.5 1 19.55 552 GLN B N 1
ATOM 9699 C CA . GLN B 1 552 ? -37.656 1.687 -61.156 1 19.55 552 GLN B CA 1
ATOM 9700 C C . GLN B 1 552 ? -38.531 0.476 -60.812 1 19.55 552 GLN B C 1
ATOM 9702 O O . GLN B 1 552 ? -39.031 -0.219 -61.719 1 19.55 552 GLN B O 1
ATOM 9707 N N . PRO B 1 553 ? -38.156 -0.45 -59.844 1 18.2 553 PRO B N 1
ATOM 9708 C CA . PRO B 1 553 ? -38.938 -1.686 -59.781 1 18.2 553 PRO B CA 1
ATOM 9709 C C . PRO B 1 553 ? -40.375 -1.441 -59.375 1 18.2 553 PRO B C 1
ATOM 9711 O O . PRO B 1 553 ? -40.688 -0.529 -58.625 1 18.2 553 PRO B O 1
ATOM 9714 N N . MET B 1 554 ? -41.406 -2.086 -60.031 1 18.66 554 MET B N 1
ATOM 9715 C CA . MET B 1 554 ? -42.844 -2.184 -60.25 1 18.66 554 MET B CA 1
ATOM 9716 C C . MET B 1 554 ? -43.531 -2.785 -59.031 1 18.66 554 MET B C 1
ATOM 9718 O O . MET B 1 554 ? -43 -3.654 -58.344 1 18.66 554 MET B O 1
ATOM 9722 N N . VAL B 1 555 ? -44.844 -2.408 -58.562 1 18.22 555 VAL B N 1
ATOM 9723 C CA . VAL B 1 555 ? -45.75 -2.225 -57.438 1 18.22 555 VAL B CA 1
ATOM 9724 C C . VAL B 1 555 ? -46.5 -3.533 -57.156 1 18.22 555 VAL B C 1
ATOM 9726 O O . VAL B 1 555 ? -47.219 -3.635 -56.156 1 18.22 555 VAL B O 1
ATOM 9729 N N . GLN B 1 556 ? -46.469 -4.688 -57.781 1 17.77 556 GLN B N 1
ATOM 9730 C CA . GLN B 1 556 ? -47.781 -5.352 -57.844 1 17.77 556 GLN B CA 1
ATOM 9731 C C . GLN B 1 556 ? -48.125 -6.02 -56.5 1 17.77 556 GLN B C 1
ATOM 9733 O O . GLN B 1 556 ? -47.25 -6.562 -55.844 1 17.77 556 GLN B O 1
ATOM 9738 N N . GLN B 1 557 ? -49.438 -5.965 -55.938 1 17.44 557 GLN B N 1
ATOM 9739 C CA . GLN B 1 557 ? -50.375 -5.992 -54.812 1 17.44 557 GLN B CA 1
ATOM 9740 C C . GLN B 1 557 ? -50.688 -7.43 -54.406 1 17.44 557 GLN B C 1
ATOM 9742 O O . GLN B 1 557 ? -51.5 -7.656 -53.469 1 17.44 557 GLN B O 1
ATOM 9747 N N . GLN B 1 558 ? -50.344 -8.531 -54.906 1 16.2 558 GLN B N 1
ATOM 9748 C CA . GLN B 1 558 ? -51.375 -9.562 -54.938 1 16.2 558 GLN B CA 1
ATOM 9749 C C . GLN B 1 558 ? -51.469 -10.297 -53.625 1 16.2 558 GLN B C 1
ATOM 9751 O O . GLN B 1 558 ? -52.5 -10.891 -53.281 1 16.2 558 GLN B O 1
ATOM 9756 N N . GLN B 1 559 ? -50.5 -10.453 -52.719 1 14.8 559 GLN B N 1
ATOM 9757 C CA . GLN B 1 559 ? -50.406 -11.875 -52.375 1 14.8 559 GLN B CA 1
ATOM 9758 C C . GLN B 1 559 ? -51.5 -12.297 -51.406 1 14.8 559 GLN B C 1
ATOM 9760 O O . GLN B 1 559 ? -52.219 -13.258 -51.688 1 14.8 559 GLN B O 1
ATOM 9765 N N . GLN B 1 560 ? -51.219 -12.656 -50.031 1 15.26 560 GLN B N 1
ATOM 9766 C CA . GLN B 1 560 ? -51.156 -14.031 -49.531 1 15.26 560 GLN B CA 1
ATOM 9767 C C . GLN B 1 560 ? -52.375 -14.375 -48.688 1 15.26 560 GLN B C 1
ATOM 9769 O O . GLN B 1 560 ? -52.875 -13.539 -47.938 1 15.26 560 GLN B O 1
ATOM 9774 N N . GLN B 1 561 ? -52.938 -15.602 -48.75 1 16.05 561 GLN B N 1
ATOM 9775 C CA . GLN B 1 561 ? -54 -16.562 -48.594 1 16.05 561 GLN B CA 1
ATOM 9776 C C . GLN B 1 561 ? -54.188 -16.938 -47.125 1 16.05 561 GLN B C 1
ATOM 9778 O O . GLN B 1 561 ? -55.312 -17.016 -46.656 1 16.05 561 GLN B O 1
ATOM 9783 N N . GLN B 1 562 ? -53.219 -17.562 -46.469 1 15.36 562 GLN B N 1
ATOM 9784 C CA . GLN B 1 562 ? -53.594 -18.922 -46.031 1 15.36 562 GLN B CA 1
ATOM 9785 C C . GLN B 1 562 ? -54.344 -18.906 -44.719 1 15.36 562 GLN B C 1
ATOM 9787 O O . GLN B 1 562 ? -54.25 -17.922 -43.969 1 15.36 562 GLN B O 1
ATOM 9792 N N . GLN B 1 563 ? -54.469 -20.078 -44.094 1 15.63 563 GLN B N 1
ATOM 9793 C CA . GLN B 1 563 ? -55.469 -21.031 -43.594 1 15.63 563 GLN B CA 1
ATOM 9794 C C . GLN B 1 563 ? -55.656 -20.906 -42.094 1 15.63 563 GLN B C 1
ATOM 9796 O O . GLN B 1 563 ? -56.75 -20.703 -41.625 1 15.63 563 GLN B O 1
ATOM 9801 N N . PRO B 1 564 ? -55.281 -21.938 -41.344 1 16.16 564 PRO B N 1
ATOM 9802 C CA . PRO B 1 564 ? -56.188 -22.875 -40.688 1 16.16 564 PRO B CA 1
ATOM 9803 C C . PRO B 1 564 ? -56.438 -22.547 -39.219 1 16.16 564 PRO B C 1
ATOM 9805 O O . PRO B 1 564 ? -57.594 -22.391 -38.812 1 16.16 564 PRO B O 1
ATOM 9808 N N . MET B 1 565 ? -55.844 -23.344 -38.219 1 15.56 565 MET B N 1
ATOM 9809 C CA . MET B 1 565 ? -56.5 -24.375 -37.438 1 15.56 565 MET B CA 1
ATOM 9810 C C . MET B 1 565 ? -56.562 -23.969 -35.969 1 15.56 565 MET B C 1
ATOM 9812 O O . MET B 1 565 ? -57.5 -24.344 -35.25 1 15.56 565 MET B O 1
ATOM 9816 N N . MET B 1 566 ? -55.594 -23.188 -35.406 1 15.27 566 MET B N 1
ATOM 9817 C CA . MET B 1 566 ? -55.25 -23.875 -34.156 1 15.27 566 MET B CA 1
ATOM 9818 C C . MET B 1 566 ? -56.344 -23.672 -33.094 1 15.27 566 MET B C 1
ATOM 9820 O O . MET B 1 566 ? -56.906 -22.594 -33.031 1 15.27 566 MET B O 1
ATOM 9824 N N . GLN B 1 567 ? -56.594 -24.625 -32.219 1 15.88 567 GLN B N 1
ATOM 9825 C CA . GLN B 1 567 ? -57.531 -25.328 -31.312 1 15.88 567 GLN B CA 1
ATOM 9826 C C . GLN B 1 567 ? -57.438 -24.781 -29.891 1 15.88 567 GLN B C 1
ATOM 9828 O O . GLN B 1 567 ? -58.406 -24.891 -29.125 1 15.88 567 GLN B O 1
ATOM 9833 N N . GLN B 1 568 ? -56.344 -24.109 -29.5 1 15.02 568 GLN B N 1
ATOM 9834 C CA . GLN B 1 568 ? -56.094 -24.672 -28.172 1 15.02 568 GLN B CA 1
ATOM 9835 C C . GLN B 1 568 ? -57.188 -24.219 -27.188 1 15.02 568 GLN B C 1
ATOM 9837 O O . GLN B 1 568 ? -57.812 -23.172 -27.375 1 15.02 568 GLN B O 1
ATOM 9842 N N . GLN B 1 569 ? -57.156 -24.766 -25.922 1 15.73 569 GLN B N 1
ATOM 9843 C CA . GLN B 1 569 ? -57.844 -25.469 -24.844 1 15.73 569 GLN B CA 1
ATOM 9844 C C . GLN B 1 569 ? -58.156 -24.531 -23.688 1 15.73 569 GLN B C 1
ATOM 9846 O O . GLN B 1 569 ? -59.312 -24.469 -23.219 1 15.73 569 GLN B O 1
ATOM 9851 N N . GLN B 1 570 ? -57.156 -24.109 -22.828 1 14.9 570 GLN B N 1
ATOM 9852 C CA . GLN B 1 570 ? -57.344 -24.703 -21.5 1 14.9 570 GLN B CA 1
ATOM 9853 C C . GLN B 1 570 ? -58.156 -23.781 -20.578 1 14.9 570 GLN B C 1
ATOM 9855 O O . GLN B 1 570 ? -59.219 -24.125 -20.094 1 14.9 570 GLN B O 1
ATOM 9860 N N . GLN B 1 571 ? -57.469 -23.109 -19.5 1 15.55 571 GLN B N 1
ATOM 9861 C CA . GLN B 1 571 ? -57.625 -23.469 -18.094 1 15.55 571 GLN B CA 1
ATOM 9862 C C . GLN B 1 571 ? -58.469 -22.469 -17.344 1 15.55 571 GLN B C 1
ATOM 9864 O O . GLN B 1 571 ? -58.594 -21.312 -17.781 1 15.55 571 GLN B O 1
ATOM 9869 N N . GLN B 1 572 ? -58.969 -22.75 -16 1 16.88 572 GLN B N 1
ATOM 9870 C CA . GLN B 1 572 ? -60.031 -22.75 -15.031 1 16.88 572 GLN B CA 1
ATOM 9871 C C . GLN B 1 572 ? -59.844 -21.641 -14 1 16.88 572 GLN B C 1
ATOM 9873 O O . GLN B 1 572 ? -60.719 -21.375 -13.188 1 16.88 572 GLN B O 1
ATOM 9878 N N . GLN B 1 573 ? -58.875 -20.734 -14.023 1 15.9 573 GLN B N 1
ATOM 9879 C CA . GLN B 1 573 ? -58.531 -20.516 -12.625 1 15.9 573 GLN B CA 1
ATOM 9880 C C . GLN B 1 573 ? -59.594 -19.656 -11.93 1 15.9 573 GLN B C 1
ATOM 9882 O O . GLN B 1 573 ? -60.031 -18.641 -12.477 1 15.9 573 GLN B O 1
ATOM 9887 N N . PRO B 1 574 ? -59.969 -19.969 -10.617 1 16.95 574 PRO B N 1
ATOM 9888 C CA . PRO B 1 574 ? -61.125 -19.625 -9.75 1 16.95 574 PRO B CA 1
ATOM 9889 C C . PRO B 1 574 ? -60.906 -18.312 -8.992 1 16.95 574 PRO B C 1
ATOM 9891 O O . PRO B 1 574 ? -61.812 -17.5 -8.875 1 16.95 574 PRO B O 1
ATOM 9894 N N . MET B 1 575 ? -59.688 -18.047 -8.156 1 15.95 575 MET B N 1
ATOM 9895 C CA . MET B 1 575 ? -59.875 -18.016 -6.707 1 15.95 575 MET B CA 1
ATOM 9896 C C . MET B 1 575 ? -60.344 -16.625 -6.254 1 15.95 575 MET B C 1
ATOM 9898 O O . MET B 1 575 ? -60.156 -15.641 -6.969 1 15.95 575 MET B O 1
ATOM 9902 N N . MET B 1 576 ? -59.969 -16.281 -4.828 1 16.66 576 MET B N 1
ATOM 9903 C CA . MET B 1 576 ? -60.688 -15.969 -3.613 1 16.66 576 MET B CA 1
ATOM 9904 C C . MET B 1 576 ? -60.656 -14.469 -3.318 1 16.66 576 MET B C 1
ATOM 9906 O O . MET B 1 576 ? -59.875 -13.734 -3.918 1 16.66 576 MET B O 1
ATOM 9910 N N . GLN B 1 577 ? -60.344 -14.039 -1.921 1 16.47 577 GLN B N 1
ATOM 9911 C CA . GLN B 1 577 ? -61.156 -13.445 -0.875 1 16.47 577 GLN B CA 1
ATOM 9912 C C . GLN B 1 577 ? -60.781 -12 -0.618 1 16.47 577 GLN B C 1
ATOM 9914 O O . GLN B 1 577 ? -61.625 -11.102 -0.647 1 16.47 577 GLN B O 1
ATOM 9919 N N . GLN B 1 578 ? -59.656 -11.633 0.42 1 16.81 578 GLN B N 1
ATOM 9920 C CA . GLN B 1 578 ? -59.969 -11.086 1.741 1 16.81 578 GLN B CA 1
ATOM 9921 C C . GLN B 1 578 ? -59.781 -9.57 1.769 1 16.81 578 GLN B C 1
ATOM 9923 O O . GLN B 1 578 ? -59.188 -9 0.854 1 16.81 578 GLN B O 1
ATOM 9928 N N . GLN B 1 579 ? -59.125 -8.875 3.039 1 17.34 579 GLN B N 1
ATOM 9929 C CA . GLN B 1 579 ? -59.656 -8.039 4.113 1 17.34 579 GLN B CA 1
ATOM 9930 C C . GLN B 1 579 ? -59.188 -6.594 3.959 1 17.34 579 GLN B C 1
ATOM 9932 O O . GLN B 1 579 ? -58.281 -6.309 3.168 1 17.34 579 GLN B O 1
ATOM 9937 N N . PRO B 1 580 ? -58.688 -5.789 5.199 1 20.56 580 PRO B N 1
ATOM 9938 C CA . PRO B 1 580 ? -59.156 -4.633 5.969 1 20.56 580 PRO B CA 1
ATOM 9939 C C . PRO B 1 580 ? -58.25 -3.42 5.828 1 20.56 580 PRO B C 1
ATOM 9941 O O . PRO B 1 580 ? -57.125 -3.414 6.363 1 20.56 580 PRO B O 1
ATOM 9944 N N . MET B 1 581 ? -57.875 -2.752 4.852 1 18.3 581 MET B N 1
ATOM 9945 C CA . MET B 1 581 ? -56.688 -1.924 4.699 1 18.3 581 MET B CA 1
ATOM 9946 C C . MET B 1 581 ? -56.812 -0.627 5.492 1 18.3 581 MET B C 1
ATOM 9948 O O . MET B 1 581 ? -57.719 0.188 5.211 1 18.3 581 MET B O 1
ATOM 9952 N N . MET B 1 582 ? -56.281 -0.636 6.773 1 19.02 582 MET B N 1
ATOM 9953 C CA . MET B 1 582 ? -56.312 0.41 7.789 1 19.02 582 MET B CA 1
ATOM 9954 C C . MET B 1 582 ? -55.531 1.633 7.332 1 19.02 582 MET B C 1
ATOM 9956 O O . MET B 1 582 ? -54.438 1.5 6.734 1 19.02 582 MET B O 1
ATOM 9960 N N . GLN B 1 583 ? -56.031 2.879 7.344 1 19.17 583 GLN B N 1
ATOM 9961 C CA . GLN B 1 583 ? -55.844 4.211 6.781 1 19.17 583 GLN B CA 1
ATOM 9962 C C . GLN B 1 583 ? -54.688 4.945 7.48 1 19.17 583 GLN B C 1
ATOM 9964 O O . GLN B 1 583 ? -54.875 5.434 8.602 1 19.17 583 GLN B O 1
ATOM 9969 N N . GLN B 1 584 ? -53.375 4.363 7.465 1 18.33 584 GLN B N 1
ATOM 9970 C CA . GLN B 1 584 ? -52.312 4.957 8.266 1 18.33 584 GLN B CA 1
ATOM 9971 C C . GLN B 1 584 ? -52.031 6.402 7.852 1 18.33 584 GLN B C 1
ATOM 9973 O O . GLN B 1 584 ? -52.094 6.727 6.66 1 18.33 584 GLN B O 1
ATOM 9978 N N . GLN B 1 585 ? -51.938 7.402 8.891 1 19.28 585 GLN B N 1
ATOM 9979 C CA . GLN B 1 585 ? -51.875 8.852 9.055 1 19.28 585 GLN B CA 1
ATOM 9980 C C . GLN B 1 585 ? -50.562 9.414 8.5 1 19.28 585 GLN B C 1
ATOM 9982 O O . GLN B 1 585 ? -49.531 8.75 8.547 1 19.28 585 GLN B O 1
ATOM 9987 N N . PRO B 1 586 ? -50.531 10.648 7.816 1 20.59 586 PRO B N 1
ATOM 9988 C CA . PRO B 1 586 ? -49.656 11.391 6.898 1 20.59 586 PRO B CA 1
ATOM 9989 C C . PRO B 1 586 ? -48.438 11.992 7.602 1 20.59 586 PRO B C 1
ATOM 9991 O O . PRO B 1 586 ? -48.594 12.875 8.453 1 20.59 586 PRO B O 1
ATOM 9994 N N . MET B 1 587 ? -47.438 11.203 8.211 1 19.03 587 MET B N 1
ATOM 9995 C CA . MET B 1 587 ? -46.375 11.797 9.023 1 19.03 587 MET B CA 1
ATOM 9996 C C . MET B 1 587 ? -45.562 12.789 8.203 1 19.03 587 MET B C 1
ATOM 9998 O O . MET B 1 587 ? -45.219 12.516 7.043 1 19.03 587 MET B O 1
ATOM 10002 N N . MET B 1 588 ? -45.375 14.102 8.625 1 19.64 588 MET B N 1
ATOM 10003 C CA . MET B 1 588 ? -44.875 15.391 8.164 1 19.64 588 MET B CA 1
ATOM 10004 C C . MET B 1 588 ? -43.375 15.312 7.926 1 19.64 588 MET B C 1
ATOM 10006 O O . MET B 1 588 ? -42.625 14.805 8.766 1 19.64 588 MET B O 1
ATOM 10010 N N . GLN B 1 589 ? -42.812 15.414 6.652 1 19.58 589 GLN B N 1
ATOM 10011 C CA . GLN B 1 589 ? -41.562 15.242 5.965 1 19.58 589 GLN B CA 1
ATOM 10012 C C . GLN B 1 589 ? -40.594 16.391 6.27 1 19.58 589 GLN B C 1
ATOM 10014 O O . GLN B 1 589 ? -40.5 17.344 5.492 1 19.58 589 GLN B O 1
ATOM 10019 N N . MET B 1 590 ? -40.438 16.891 7.508 1 20.47 590 MET B N 1
ATOM 10020 C CA . MET B 1 590 ? -39.75 18.188 7.633 1 20.47 590 MET B CA 1
ATOM 10021 C C . MET B 1 590 ? -38.281 18.062 7.227 1 20.47 590 MET B C 1
ATOM 10023 O O . MET B 1 590 ? -37.531 19 7.402 1 20.47 590 MET B O 1
ATOM 10027 N N . GLY B 1 591 ? -37.656 16.953 6.836 1 20.45 591 GLY B N 1
ATOM 10028 C CA . GLY B 1 591 ? -36.25 16.891 7.102 1 20.45 591 GLY B CA 1
ATOM 10029 C C . GLY B 1 591 ? -35.438 17.797 6.203 1 20.45 591 GLY B C 1
ATOM 10030 O O . GLY B 1 591 ? -35.406 17.609 4.984 1 20.45 591 GLY B O 1
ATOM 10031 N N . GLN B 1 592 ? -35.438 19.141 6.395 1 19.91 592 GLN B N 1
ATOM 10032 C CA . GLN B 1 592 ? -34.656 20.062 5.57 1 19.91 592 GLN B CA 1
ATOM 10033 C C . GLN B 1 592 ? -33.219 19.625 5.457 1 19.91 592 GLN B C 1
ATOM 10035 O O . GLN B 1 592 ? -32.562 19.297 6.461 1 19.91 592 GLN B O 1
ATOM 10040 N N . ALA B 1 593 ? -32.781 19.297 4.25 1 22.19 593 ALA B N 1
ATOM 10041 C CA . ALA B 1 593 ? -31.516 18.797 3.715 1 22.19 593 ALA B CA 1
ATOM 10042 C C . ALA B 1 593 ? -30.406 19.828 3.893 1 22.19 593 ALA B C 1
ATOM 10044 O O . ALA B 1 593 ? -30.484 20.938 3.355 1 22.19 593 ALA B O 1
ATOM 10045 N N . MET B 1 594 ? -29.953 20.031 5.18 1 21.48 594 MET B N 1
ATOM 10046 C CA . MET B 1 594 ? -28.859 20.969 5.434 1 21.48 594 MET B CA 1
ATOM 10047 C C . MET B 1 594 ? -27.734 20.766 4.418 1 21.48 594 MET B C 1
ATOM 10049 O O . MET B 1 594 ? -27.391 19.641 4.078 1 21.48 594 MET B O 1
ATOM 10053 N N . PRO B 1 595 ? -27.438 21.781 3.68 1 23.81 595 PRO B N 1
ATOM 10054 C CA . PRO B 1 595 ? -26.422 21.719 2.621 1 23.81 595 PRO B CA 1
ATOM 10055 C C . PRO B 1 595 ? -25.047 21.312 3.139 1 23.81 595 PRO B C 1
ATOM 10057 O O . PRO B 1 595 ? -24.531 21.922 4.074 1 23.81 595 PRO B O 1
ATOM 10060 N N . GLN B 1 596 ? -24.781 20 3.225 1 24.22 596 GLN B N 1
ATOM 10061 C CA . GLN B 1 596 ? -23.688 19.219 3.768 1 24.22 596 GLN B CA 1
ATOM 10062 C C . GLN B 1 596 ? -22.344 19.656 3.176 1 24.22 596 GLN B C 1
ATOM 10064 O O . GLN B 1 596 ? -21.953 19.203 2.105 1 24.22 596 GLN B O 1
ATOM 10069 N N . GLN B 1 597 ? -22.125 20.938 3.004 1 24.06 597 GLN B N 1
ATOM 10070 C CA . GLN B 1 597 ? -20.797 21.266 2.475 1 24.06 597 GLN B CA 1
ATOM 10071 C C . GLN B 1 597 ? -19.703 20.688 3.355 1 24.06 597 GLN B C 1
ATOM 10073 O O . GLN B 1 597 ? -18.578 21.188 3.369 1 24.06 597 GLN B O 1
ATOM 10078 N N . MET B 1 598 ? -20.109 19.984 4.387 1 24.64 598 MET B N 1
ATOM 10079 C CA . MET B 1 598 ? -19.25 19.625 5.512 1 24.64 598 MET B CA 1
ATOM 10080 C C . MET B 1 598 ? -18.031 18.844 5.039 1 24.64 598 MET B C 1
ATOM 10082 O O . MET B 1 598 ? -18.109 18.078 4.082 1 24.64 598 MET B O 1
ATOM 10086 N N . GLY B 1 599 ? -16.828 19.344 5.352 1 27.8 599 GLY B N 1
ATOM 10087 C CA . GLY B 1 599 ? -15.539 18.75 5.035 1 27.8 599 GLY B CA 1
ATOM 10088 C C . GLY B 1 599 ? -15.508 17.25 5.211 1 27.8 599 GLY B C 1
ATOM 10089 O O . GLY B 1 599 ? -15.602 16.75 6.332 1 27.8 599 GLY B O 1
ATOM 10090 N N . THR B 1 600 ? -16.078 16.484 4.316 1 30.66 600 THR B N 1
ATOM 10091 C CA . THR B 1 600 ? -16.75 15.195 4.219 1 30.66 600 THR B CA 1
ATOM 10092 C C . THR B 1 600 ? -15.766 14.062 4.469 1 30.66 600 THR B C 1
ATOM 10094 O O . THR B 1 600 ? -14.57 14.195 4.203 1 30.66 600 THR B O 1
ATOM 10097 N N . VAL B 1 601 ? -15.969 13.25 5.516 1 32.31 601 VAL B N 1
ATOM 10098 C CA . VAL B 1 601 ? -15.43 11.891 5.543 1 32.31 601 VAL B CA 1
ATOM 10099 C C . VAL B 1 601 ? -15.305 11.359 4.117 1 32.31 601 VAL B C 1
ATOM 10101 O O . VAL B 1 601 ? -16.25 11.438 3.33 1 32.31 601 VAL B O 1
ATOM 10104 N N . PRO B 1 602 ? -13.938 11.312 3.66 1 36.34 602 PRO B N 1
ATOM 10105 C CA . PRO B 1 602 ? -13.961 10.898 2.256 1 36.34 602 PRO B CA 1
ATOM 10106 C C . PRO B 1 602 ? -14.953 9.773 1.991 1 36.34 602 PRO B C 1
ATOM 10108 O O . PRO B 1 602 ? -14.914 8.734 2.658 1 36.34 602 PRO B O 1
ATOM 10111 N N . THR B 1 603 ? -16.156 9.969 1.625 1 35.66 603 THR B N 1
ATOM 10112 C CA . THR B 1 603 ? -17.234 9.016 1.347 1 35.66 603 THR B CA 1
ATOM 10113 C C . THR B 1 603 ? -16.984 8.305 0.019 1 35.66 603 THR B C 1
ATOM 10115 O O . THR B 1 603 ? -17.75 7.418 -0.365 1 35.66 603 THR B O 1
ATOM 10118 N N . ASP B 1 604 ? -16.078 8.875 -0.764 1 35.56 604 ASP B N 1
ATOM 10119 C CA . ASP B 1 604 ? -15.844 8.242 -2.059 1 35.56 604 ASP B CA 1
ATOM 10120 C C . ASP B 1 604 ? -14.867 7.078 -1.932 1 35.56 604 ASP B C 1
ATOM 10122 O O . ASP B 1 604 ? -13.695 7.273 -1.589 1 35.56 604 ASP B O 1
ATOM 10126 N N . PRO B 1 605 ? -15.305 5.809 -1.887 1 40.72 605 PRO B N 1
ATOM 10127 C CA . PRO B 1 605 ? -14.469 4.617 -1.708 1 40.72 605 PRO B CA 1
ATOM 10128 C C . PRO B 1 605 ? -13.266 4.594 -2.645 1 40.72 605 PRO B C 1
ATOM 10130 O O . PRO B 1 605 ? -12.336 3.805 -2.443 1 40.72 605 PRO B O 1
ATOM 10133 N N . ASN B 1 606 ? -13.359 5.52 -3.643 1 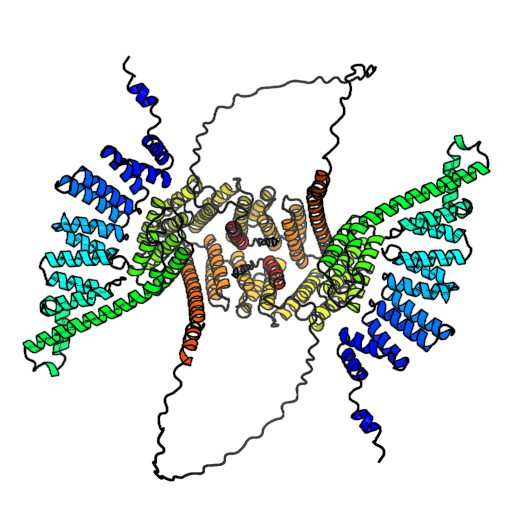38.59 606 ASN B N 1
ATOM 10134 C CA . ASN B 1 606 ? -12.281 5.543 -4.625 1 38.59 606 ASN B CA 1
ATOM 10135 C C . ASN B 1 606 ? -11.25 6.613 -4.293 1 38.59 606 ASN B C 1
ATOM 10137 O O . ASN B 1 606 ? -10.305 6.832 -5.059 1 38.59 606 ASN B O 1
ATOM 10141 N N . SER B 1 607 ? -11.445 7.395 -3.205 1 38.78 607 SER B N 1
ATOM 10142 C CA . SER B 1 607 ? -10.469 8.453 -2.965 1 38.78 607 SER B CA 1
ATOM 10143 C C . SER B 1 607 ? -9.266 7.93 -2.189 1 38.78 607 SER B C 1
ATOM 10145 O O . SER B 1 607 ? -9.398 7.043 -1.341 1 38.78 607 SER B O 1
ATOM 10147 N N . PRO B 1 608 ? -7.977 8.352 -2.592 1 46.53 608 PRO B N 1
ATOM 10148 C CA . PRO B 1 608 ? -6.781 7.922 -1.863 1 46.53 608 PRO B CA 1
ATOM 10149 C C . PRO B 1 608 ? -6.875 8.188 -0.363 1 46.53 608 PRO B C 1
ATOM 10151 O O . PRO B 1 608 ? -6.344 7.414 0.438 1 46.53 608 PRO B O 1
ATOM 10154 N N . GLU B 1 609 ? -7.57 9.273 0.056 1 44.28 609 GLU B N 1
ATOM 10155 C CA . GLU B 1 609 ? -7.699 9.633 1.465 1 44.28 609 GLU B CA 1
ATOM 10156 C C . GLU B 1 609 ? -8.625 8.664 2.199 1 44.28 609 GLU B C 1
ATOM 10158 O O . GLU B 1 609 ? -8.414 8.367 3.377 1 44.28 609 GLU B O 1
ATOM 10163 N N . TYR B 1 610 ? -9.609 8.195 1.545 1 41.62 610 TYR B N 1
ATOM 10164 C CA . TYR B 1 610 ? -10.531 7.203 2.08 1 41.62 610 TYR B CA 1
ATOM 10165 C C . TYR B 1 610 ? -9.805 5.898 2.398 1 41.62 610 TYR B C 1
ATOM 10167 O O . TYR B 1 610 ? -9.938 5.359 3.5 1 41.62 610 TYR B O 1
ATOM 10175 N N . ALA B 1 611 ? -9.008 5.465 1.45 1 42.22 611 ALA B N 1
ATOM 10176 C CA . ALA B 1 611 ? -8.242 4.234 1.613 1 42.22 611 ALA B CA 1
ATOM 10177 C C . ALA B 1 611 ? -7.242 4.363 2.762 1 42.22 611 ALA B C 1
ATOM 10179 O O . ALA B 1 611 ? -7.086 3.434 3.559 1 42.22 611 ALA B O 1
ATOM 10180 N N . GLN B 1 612 ? -6.727 5.566 2.932 1 41.44 612 GLN B N 1
ATOM 10181 C CA . GLN B 1 612 ? -5.742 5.785 3.988 1 41.44 612 GLN B CA 1
ATOM 10182 C C . GLN B 1 612 ? -6.406 5.816 5.359 1 41.44 612 GLN B C 1
ATOM 10184 O O . GLN B 1 612 ? -5.883 5.246 6.32 1 41.44 612 GLN B O 1
ATOM 10189 N N . TYR B 1 613 ? -7.469 6.492 5.488 1 39.88 613 TYR B N 1
ATOM 10190 C CA . TYR B 1 613 ? -8.172 6.609 6.758 1 39.88 613 TYR B CA 1
ATOM 10191 C C . TYR B 1 613 ? -8.648 5.246 7.25 1 39.88 613 TYR B C 1
ATOM 10193 O O . TYR B 1 613 ? -8.383 4.863 8.391 1 39.88 613 TYR B O 1
ATOM 10201 N N . TYR B 1 614 ? -9.367 4.574 6.383 1 42.44 614 TYR B N 1
ATOM 10202 C CA . TYR B 1 614 ? -9.844 3.27 6.828 1 42.44 614 TYR B CA 1
ATOM 10203 C C . TYR B 1 614 ? -8.695 2.271 6.914 1 42.44 614 TYR B C 1
ATOM 10205 O O . TYR B 1 614 ? -8.703 1.379 7.766 1 42.44 614 TYR B O 1
ATOM 10213 N N . TYR B 1 615 ? -7.742 2.555 6.121 1 41.25 615 TYR B N 1
ATOM 10214 C CA . TYR B 1 615 ? -6.543 1.734 6.234 1 41.25 615 TYR B CA 1
ATOM 10215 C C . TYR B 1 615 ? -5.898 1.897 7.605 1 41.25 615 TYR B C 1
ATOM 10217 O O . TYR B 1 615 ? -5.57 0.909 8.266 1 41.25 615 TYR B O 1
ATOM 10225 N N . GLN B 1 616 ? -5.766 3.119 7.984 1 38.16 616 GLN B N 1
ATOM 10226 C CA . GLN B 1 616 ? -5.168 3.377 9.289 1 38.16 616 GLN B CA 1
ATOM 10227 C C . GLN B 1 616 ? -6.062 2.861 10.414 1 38.16 616 GLN B C 1
ATOM 10229 O O . GLN B 1 616 ? -5.574 2.311 11.406 1 38.16 616 GLN B O 1
ATOM 10234 N N . TYR B 1 617 ? -7.289 3.115 10.188 1 35.31 617 TYR B N 1
ATOM 10235 C CA . TYR B 1 617 ? -8.242 2.615 11.18 1 35.31 617 TYR B CA 1
ATOM 10236 C C . TYR B 1 617 ? -8.219 1.092 11.227 1 35.31 617 TYR B C 1
ATOM 10238 O O . TYR B 1 617 ? -8.148 0.503 12.312 1 35.31 617 TYR B O 1
ATOM 10246 N N . TYR B 1 618 ? -8.375 0.526 9.969 1 38.56 618 TYR B N 1
ATOM 10247 C CA . TYR B 1 618 ? -8.344 -0.932 9.938 1 38.56 618 TYR B CA 1
ATOM 10248 C C . TYR B 1 618 ? -6.984 -1.462 10.375 1 38.56 618 TYR B C 1
ATOM 10250 O O . TYR B 1 618 ? -6.898 -2.502 11.031 1 38.56 618 TYR B O 1
ATOM 10258 N N . GLN B 1 619 ? -5.984 -0.772 9.953 1 36.81 619 GLN B N 1
ATOM 10259 C CA . GLN B 1 619 ? -4.684 -1.156 10.492 1 36.81 619 GLN B CA 1
ATOM 10260 C C . GLN B 1 619 ? -4.684 -1.101 12.023 1 36.81 619 GLN B C 1
ATOM 10262 O O . GLN B 1 619 ? -4.074 -1.946 12.68 1 36.81 619 GLN B O 1
ATOM 10267 N N . TYR B 1 620 ? -5.266 0.006 12.445 1 33.22 620 TYR B N 1
ATOM 10268 C CA . TYR B 1 620 ? -5.34 0.234 13.891 1 33.22 620 TYR B CA 1
ATOM 10269 C C . TYR B 1 620 ? -6.031 -0.928 14.586 1 33.22 620 TYR B C 1
ATOM 10271 O O . TYR B 1 620 ? -5.59 -1.375 15.648 1 33.22 620 TYR B O 1
ATOM 10279 N N . TYR B 1 621 ? -7.316 -1.223 14.102 1 33.28 621 TYR B N 1
ATOM 10280 C CA . TYR B 1 621 ? -8.023 -2.318 14.758 1 33.28 621 TYR B CA 1
ATOM 10281 C C . TYR B 1 621 ? -7.523 -3.666 14.25 1 33.28 621 TYR B C 1
ATOM 10283 O O . TYR B 1 621 ? -8.195 -4.688 14.414 1 33.28 621 TYR B O 1
ATOM 10291 N N . GLY B 1 622 ? -6.305 -3.787 13.859 1 31.98 622 GLY B N 1
ATOM 10292 C CA . GLY B 1 622 ? -5.605 -4.988 13.43 1 31.98 622 GLY B CA 1
ATOM 10293 C C . GLY B 1 622 ? -6.039 -5.477 12.062 1 31.98 622 GLY B C 1
ATOM 10294 O O . GLY B 1 622 ? -5.895 -6.66 11.742 1 31.98 622 GLY B O 1
ATOM 10295 N N . MET B 1 623 ? -6.863 -4.535 11.32 1 27.44 623 MET B N 1
ATOM 10296 C CA . MET B 1 623 ? -7.398 -4.98 10.039 1 27.44 623 MET B CA 1
ATOM 10297 C C . MET B 1 623 ? -6.438 -4.648 8.906 1 27.44 623 MET B C 1
ATOM 10299 O O . MET B 1 623 ? -5.938 -3.525 8.82 1 27.44 623 MET B O 1
ATOM 10303 N N . ASN B 1 624 ? -5.672 -5.508 8.367 1 28.38 624 ASN B N 1
ATOM 10304 C CA . ASN B 1 624 ? -4.676 -5.418 7.305 1 28.38 624 ASN B CA 1
ATOM 10305 C C . ASN B 1 624 ? -5.316 -5.098 5.957 1 28.38 624 ASN B C 1
ATOM 10307 O O . ASN B 1 624 ? -6.129 -5.879 5.449 1 28.38 624 ASN B O 1
ATOM 10311 N N . TYR B 1 625 ? -5.758 -3.84 5.578 1 29.64 625 TYR B N 1
ATOM 10312 C CA . TYR B 1 625 ? -6.344 -3.553 4.273 1 29.64 625 TYR B CA 1
ATOM 10313 C C . TYR B 1 625 ? -5.305 -3.693 3.168 1 29.64 625 TYR B C 1
ATOM 10315 O O . TYR B 1 625 ? -4.195 -3.162 3.277 1 29.64 625 TYR B O 1
ATOM 10323 N N . GLY B 1 626 ? -5.348 -4.664 2.383 1 27.2 626 GLY B N 1
ATOM 10324 C CA . GLY B 1 626 ? -4.586 -4.922 1.172 1 27.2 626 GLY B CA 1
ATOM 10325 C C . GLY B 1 626 ? -4.703 -3.816 0.142 1 27.2 626 GLY B C 1
ATOM 10326 O O . GLY B 1 626 ? -5.812 -3.475 -0.283 1 27.2 626 GLY B O 1
ATOM 10327 N N . ALA B 1 627 ? -3.865 -2.785 0.137 1 28.94 627 ALA B N 1
ATOM 10328 C CA . ALA B 1 627 ? -3.826 -1.725 -0.866 1 28.94 627 ALA B CA 1
ATOM 10329 C C . ALA B 1 627 ? -3.82 -2.305 -2.277 1 28.94 627 ALA B C 1
ATOM 10331 O O . ALA B 1 627 ? -3.027 -3.195 -2.588 1 28.94 627 ALA B O 1
ATOM 10332 N N . GLN B 1 628 ? -4.879 -2.238 -3.014 1 25.66 628 GLN B N 1
ATOM 10333 C CA . GLN B 1 628 ? -5.027 -2.555 -4.43 1 25.66 628 GLN B CA 1
ATOM 10334 C C . GLN B 1 628 ? -4.023 -1.775 -5.273 1 25.66 628 GLN B C 1
ATOM 10336 O O . GLN B 1 628 ? -3.895 -0.558 -5.129 1 25.66 628 GLN B O 1
ATOM 10341 N N . GLN B 1 629 ? -2.914 -2.383 -5.73 1 25.64 629 GLN B N 1
ATOM 10342 C CA . GLN B 1 629 ? -2.01 -1.827 -6.73 1 25.64 629 GLN B CA 1
ATOM 10343 C C . GLN B 1 629 ? -2.779 -1.332 -7.953 1 25.64 629 GLN B C 1
ATOM 10345 O O . GLN B 1 629 ? -3.623 -2.049 -8.492 1 25.64 629 GLN B O 1
ATOM 10350 N N . PRO B 1 630 ? -2.887 0.009 -8.125 1 25.89 630 PRO B N 1
ATOM 10351 C CA . PRO B 1 630 ? -3.486 0.468 -9.383 1 25.89 630 PRO B CA 1
ATOM 10352 C C . PRO B 1 630 ? -2.83 -0.157 -10.609 1 25.89 630 PRO B C 1
ATOM 10354 O O . PRO B 1 630 ? -1.629 -0.433 -10.602 1 25.89 630 PRO B O 1
ATOM 10357 N N . VAL B 1 631 ? -3.529 -0.84 -11.414 1 27.55 631 VAL B N 1
ATOM 10358 C CA . VAL B 1 631 ? -3.18 -1.354 -12.734 1 27.55 631 VAL B CA 1
ATOM 10359 C C . VAL B 1 631 ? -2.533 -0.246 -13.57 1 27.55 631 VAL B C 1
ATOM 10361 O O . VAL B 1 631 ? -3.043 0.875 -13.617 1 27.55 631 VAL B O 1
ATOM 10364 N N . PRO B 1 632 ? -1.214 -0.379 -13.891 1 24.36 632 PRO B N 1
ATOM 10365 C CA . PRO B 1 632 ? -0.568 0.55 -14.82 1 24.36 632 PRO B CA 1
ATOM 10366 C C . PRO B 1 632 ? -1.395 0.792 -16.078 1 24.36 632 PRO B C 1
ATOM 10368 O O . PRO B 1 632 ? -1.886 -0.16 -16.703 1 24.36 632 PRO B O 1
ATOM 10371 N N . GLN B 1 633 ? -2.152 1.873 -16.141 1 19.38 633 GLN B N 1
ATOM 10372 C CA . GLN B 1 633 ? -2.676 2.24 -17.453 1 19.38 633 GLN B CA 1
ATOM 10373 C C . GLN B 1 633 ? -1.554 2.361 -18.469 1 19.38 633 GLN B C 1
ATOM 10375 O O . GLN B 1 633 ? -0.489 2.906 -18.172 1 19.38 633 GLN B O 1
ATOM 10380 N N . LYS B 1 634 ? -1.707 1.769 -19.641 1 21.59 634 LYS B N 1
ATOM 10381 C CA . LYS B 1 634 ? -1.027 2.15 -20.875 1 21.59 634 LYS B CA 1
ATOM 10382 C C . LYS B 1 634 ? -1.307 3.609 -21.219 1 21.59 634 LYS B C 1
ATOM 10384 O O . LYS B 1 634 ? -2.455 4.059 -21.172 1 21.59 634 LYS B O 1
#

Nearest PDB structures (foldseek):
  6g70-assembly1_A  TM=7.458E-01  e=1.280E-20  Mus musculus
  6g70-assembly1_B  TM=7.427E-01  e=7.471E-21  Mus musculus
  2ooe-assembly1_A-2  TM=6.882E-01  e=1.187E-12  Mus musculus
  6n7p-assembly1_D  TM=7.646E-01  e=1.338E-11  Saccharomyces cerevisiae S288C
  2ho1-assembly1_A  TM=4.864E-01  e=1.295E-02  Pseudomonas aeruginosa PAO1

pLDDT: mean 80.28, std 25.74, range [14.21, 98.25]